Protein AF-0000000071570745 (afdb_homodimer)

Structure (mmCIF, N/CA/C/O backbone):
data_AF-0000000071570745-model_v1
#
loop_
_entity.id
_entity.type
_entity.pdbx_description
1 polymer 'Uncharacterized protein'
#
loop_
_atom_site.group_PDB
_atom_site.id
_atom_site.type_symbol
_atom_site.label_atom_id
_atom_site.label_alt_id
_atom_site.label_comp_id
_atom_site.label_asym_id
_atom_site.label_entity_id
_atom_site.label_seq_id
_atom_site.pdbx_PDB_ins_code
_atom_site.Cartn_x
_atom_site.Cartn_y
_atom_site.Cartn_z
_atom_site.occupancy
_atom_site.B_iso_or_equiv
_atom_site.auth_seq_id
_atom_site.auth_comp_id
_atom_site.auth_asym_id
_atom_site.auth_atom_id
_atom_site.pdbx_PDB_model_num
ATOM 1 N N . MET A 1 1 ? -10.992 21.188 44.688 1 89.12 1 MET A N 1
ATOM 2 C CA . MET A 1 1 ? -11.586 20.797 43.438 1 89.12 1 MET A CA 1
ATOM 3 C C . MET A 1 1 ? -12.43 21.922 42.844 1 89.12 1 MET A C 1
ATOM 5 O O . MET A 1 1 ? -13.172 22.594 43.562 1 89.12 1 MET A O 1
ATOM 9 N N . MET A 1 2 ? -12.125 22.234 41.656 1 90.56 2 MET A N 1
ATOM 10 C CA . MET A 1 2 ? -12.953 23.203 40.938 1 90.56 2 MET A CA 1
ATOM 11 C C . MET A 1 2 ? -13.977 22.5 40.062 1 90.56 2 MET A C 1
ATOM 13 O O . MET A 1 2 ? -13.625 21.594 39.312 1 90.56 2 MET A O 1
ATOM 17 N N . TYR A 1 3 ? -15.219 22.922 40.156 1 92.62 3 TYR A N 1
ATOM 18 C CA . TYR A 1 3 ? -16.312 22.266 39.438 1 92.62 3 TYR A CA 1
ATOM 19 C C . TYR A 1 3 ? -16.734 23.109 38.219 1 92.62 3 TYR A C 1
ATOM 21 O O . TYR A 1 3 ? -17.391 22.594 37.312 1 92.62 3 TYR A O 1
ATOM 29 N N . ASP A 1 4 ? -16.531 24.344 38.25 1 88.38 4 ASP A N 1
ATOM 30 C CA . ASP A 1 4 ? -16.812 25.203 37.125 1 88.38 4 ASP A CA 1
ATOM 31 C C . ASP A 1 4 ? -16.188 26.578 37.281 1 88.38 4 ASP A C 1
ATOM 33 O O . ASP A 1 4 ? -15.797 26.953 38.406 1 88.38 4 ASP A O 1
ATOM 37 N N . GLU A 1 5 ? -15.992 27.203 36.156 1 85.81 5 GLU A N 1
ATOM 38 C CA . GLU A 1 5 ? -15.602 28.609 36.125 1 85.81 5 GLU A CA 1
ATOM 39 C C . GLU A 1 5 ? -16.75 29.5 35.656 1 85.81 5 GLU A C 1
ATOM 41 O O . GLU A 1 5 ? -17.328 29.25 34.594 1 85.81 5 GLU A O 1
ATOM 46 N N . ARG A 1 6 ? -17.359 30.266 36.375 1 88.12 6 ARG A N 1
ATOM 47 C CA . ARG A 1 6 ? -18.531 31.078 36.062 1 88.12 6 ARG A CA 1
ATOM 48 C C . ARG A 1 6 ? -18.125 32.344 35.281 1 88.12 6 ARG A C 1
ATOM 50 O O . ARG A 1 6 ? -18.516 33.438 35.656 1 88.12 6 ARG A O 1
ATOM 57 N N . THR A 1 7 ? -17.188 32.156 34.219 1 91.81 7 THR A N 1
ATOM 58 C CA . THR A 1 7 ? -16.797 33.25 33.344 1 91.81 7 THR A CA 1
ATOM 59 C C . THR A 1 7 ? -17.844 33.5 32.25 1 91.81 7 THR A C 1
ATOM 61 O O . THR A 1 7 ? -18.328 32.531 31.641 1 91.81 7 THR A O 1
ATOM 64 N N . GLN A 1 8 ? -18.234 34.781 32.062 1 94.69 8 GLN A N 1
ATOM 65 C CA . GLN A 1 8 ? -19.219 35.125 31.031 1 94.69 8 GLN A CA 1
ATOM 66 C C . GLN A 1 8 ? -18.734 36.281 30.172 1 94.69 8 GLN A C 1
ATOM 68 O O . GLN A 1 8 ? -18.016 37.156 30.641 1 94.69 8 GLN A O 1
ATOM 73 N N . PHE A 1 9 ? -19.078 36.25 28.875 1 95.75 9 PHE A N 1
ATOM 74 C CA . PHE A 1 9 ? -18.828 37.344 27.922 1 95.75 9 PHE A CA 1
ATOM 75 C C . PHE A 1 9 ? -20.141 37.875 27.344 1 95.75 9 PHE A C 1
ATOM 77 O O . PHE A 1 9 ? -20.891 37.125 26.719 1 95.75 9 PHE A O 1
ATOM 84 N N . ASN A 1 10 ? -20.375 39.062 27.531 1 93.5 10 ASN A N 1
ATOM 85 C CA . ASN A 1 10 ? -21.594 39.688 27.031 1 93.5 10 ASN A CA 1
ATOM 86 C C . ASN A 1 10 ? -21.281 40.688 25.906 1 93.5 10 ASN A C 1
ATOM 88 O O . ASN A 1 10 ? -20.891 41.812 26.172 1 93.5 10 ASN A O 1
ATOM 92 N N . LEU A 1 11 ? -21.531 40.312 24.734 1 93.12 11 LEU A N 1
ATOM 93 C CA . LEU A 1 11 ? -21.281 41.156 23.562 1 93.12 11 LEU A CA 1
ATOM 94 C C . LEU A 1 11 ? -22.438 42.125 23.328 1 93.12 11 LEU A C 1
ATOM 96 O O . LEU A 1 11 ? -23.609 41.781 23.531 1 93.12 11 LEU A O 1
ATOM 100 N N . GLN A 1 12 ? -22.109 43.219 22.938 1 91.81 12 GLN A N 1
ATOM 101 C CA . GLN A 1 12 ? -23.141 44.219 22.625 1 91.81 12 GLN A CA 1
ATOM 102 C C . GLN A 1 12 ? -23.531 44.125 21.141 1 91.81 12 GLN A C 1
ATOM 104 O O . GLN A 1 12 ? -22.656 43.969 20.281 1 91.81 12 GLN A O 1
ATOM 109 N N . GLY A 1 13 ? -24.781 44.25 20.922 1 94.06 13 GLY A N 1
ATOM 110 C CA . GLY A 1 13 ? -25.25 44.25 19.547 1 94.06 13 GLY A CA 1
ATOM 111 C C . GLY A 1 13 ? -25.312 42.875 18.953 1 94.06 13 GLY A C 1
ATOM 112 O O . GLY A 1 13 ? -25.609 41.875 19.641 1 94.06 13 GLY A O 1
ATOM 113 N N . ASN A 1 14 ? -25.328 42.844 17.578 1 97.12 14 ASN A N 1
ATOM 114 C CA . ASN A 1 14 ? -25.438 41.594 16.844 1 97.12 14 ASN A CA 1
ATOM 115 C C . ASN A 1 14 ? -24.312 41.469 15.812 1 97.12 14 ASN A C 1
ATOM 117 O O . ASN A 1 14 ? -24.578 41.375 14.609 1 97.12 14 ASN A O 1
ATOM 121 N N . PRO A 1 15 ? -23.078 41.375 16.328 1 97.81 15 PRO A N 1
ATOM 122 C CA . PRO A 1 15 ? -21.953 41.281 15.414 1 97.81 15 PRO A CA 1
ATOM 123 C C . PRO A 1 15 ? -21.953 40 14.586 1 97.81 15 PRO A C 1
ATOM 125 O O . PRO A 1 15 ? -22.688 39.062 14.898 1 97.81 15 PRO A O 1
ATOM 128 N N . MET A 1 16 ? -21.203 40.062 13.469 1 98.12 16 MET A N 1
ATOM 129 C CA . MET A 1 16 ? -20.891 38.812 12.766 1 98.12 16 MET A CA 1
ATOM 130 C C . MET A 1 16 ? -19.984 37.938 13.609 1 98.12 16 MET A C 1
ATOM 132 O O . MET A 1 16 ? -19.047 38.438 14.25 1 98.12 16 MET A O 1
ATOM 136 N N . ALA A 1 17 ? -20.312 36.625 13.648 1 98.44 17 ALA A N 1
ATOM 137 C CA . ALA A 1 17 ? -19.531 35.656 14.414 1 98.44 17 ALA A CA 1
ATOM 138 C C . ALA A 1 17 ? -18.891 34.625 13.484 1 98.44 17 ALA A C 1
ATOM 140 O O . ALA A 1 17 ? -19.516 34.156 12.531 1 98.44 17 ALA A O 1
ATOM 141 N N . LEU A 1 18 ? -17.656 34.375 13.609 1 98.75 18 LEU A N 1
ATOM 142 C CA . LEU A 1 18 ? -16.922 33.281 12.984 1 98.75 18 LEU A CA 1
ATOM 143 C C . LEU A 1 18 ? -16.422 32.281 14.039 1 98.75 18 LEU A C 1
ATOM 145 O O . LEU A 1 18 ? -15.531 32.625 14.836 1 98.75 18 LEU A O 1
ATOM 149 N N . LEU A 1 19 ? -17.047 31.078 14.07 1 98.56 19 LEU A N 1
ATOM 150 C CA . LEU A 1 19 ? -16.781 30.156 15.164 1 98.56 19 LEU A CA 1
ATOM 151 C C . LEU A 1 19 ? -16.984 28.719 14.703 1 98.56 19 LEU A C 1
ATOM 153 O O . LEU A 1 19 ? -17.531 28.469 13.625 1 98.56 19 LEU A O 1
ATOM 157 N N . MET A 1 20 ? -16.484 27.781 15.492 1 98.44 20 MET A N 1
ATOM 158 C CA . MET A 1 20 ? -16.562 26.344 15.211 1 98.44 20 MET A CA 1
ATOM 159 C C . MET A 1 20 ? -17.234 25.594 16.359 1 98.44 20 MET A C 1
ATOM 161 O O . MET A 1 20 ? -16.906 25.812 17.516 1 98.44 20 MET A O 1
ATOM 165 N N . TYR A 1 21 ? -18.219 24.734 15.977 1 98 21 TYR A N 1
ATOM 166 C CA . TYR A 1 21 ? -18.875 23.906 16.969 1 98 21 TYR A CA 1
ATOM 167 C C . TYR A 1 21 ? -18.141 22.562 17.125 1 98 21 TYR A C 1
ATOM 169 O O . TYR A 1 21 ? -17.547 22.062 16.156 1 98 21 TYR A O 1
ATOM 177 N N . LEU A 1 22 ? -18.109 22.062 18.281 1 97.25 22 LEU A N 1
ATOM 178 C CA . LEU A 1 22 ? -17.547 20.75 18.547 1 97.25 22 LEU A CA 1
ATOM 179 C C . LEU A 1 22 ? -18.594 19.828 19.172 1 97.25 22 LEU A C 1
ATOM 181 O O . LEU A 1 22 ? -19.484 20.297 19.875 1 97.25 22 LEU A O 1
ATOM 185 N N . PRO A 1 23 ? -18.469 18.562 18.984 1 94.88 23 PRO A N 1
ATOM 186 C CA . PRO A 1 23 ? -19.5 17.625 19.406 1 94.88 23 PRO A CA 1
ATOM 187 C C . PRO A 1 23 ? -19.453 17.328 20.906 1 94.88 23 PRO A C 1
ATOM 189 O O . PRO A 1 23 ? -20.438 16.859 21.484 1 94.88 23 PRO A O 1
ATOM 192 N N . GLY A 1 24 ? -18.359 17.484 21.547 1 96.19 24 GLY A N 1
ATOM 193 C CA . GLY A 1 24 ? -18.156 17.172 22.938 1 96.19 24 GLY A CA 1
ATOM 194 C C . GLY A 1 24 ? -16.766 17.562 23.438 1 96.19 24 GLY A C 1
ATOM 195 O O . GLY A 1 24 ? -16.016 18.219 22.719 1 96.19 24 GLY A O 1
ATOM 196 N N . TYR A 1 25 ? -16.562 17.125 24.672 1 96.75 25 TYR A N 1
ATOM 197 C CA . TYR A 1 25 ? -15.312 17.547 25.312 1 96.75 25 TYR A CA 1
ATOM 198 C C . TYR A 1 25 ? -14.141 16.688 24.844 1 96.75 25 TYR A C 1
ATOM 200 O O . TYR A 1 25 ? -12.984 17.062 25 1 96.75 25 TYR A O 1
ATOM 208 N N . VAL A 1 26 ? -14.422 15.438 24.438 1 96.25 26 VAL A N 1
ATOM 209 C CA . VAL A 1 26 ? -13.438 14.602 23.766 1 96.25 26 VAL A CA 1
ATOM 210 C C . VAL A 1 26 ? -13.609 14.719 22.25 1 96.25 26 VAL A C 1
ATOM 212 O O . VAL A 1 26 ? -14.594 14.227 21.703 1 96.25 26 VAL A O 1
ATOM 215 N N . ASN A 1 27 ? -12.711 15.344 21.594 1 96.25 27 ASN A N 1
ATOM 216 C CA . ASN A 1 27 ? -12.812 15.633 20.172 1 96.25 27 ASN A CA 1
ATOM 217 C C . ASN A 1 27 ? -11.438 15.922 19.562 1 96.25 27 ASN A C 1
ATOM 219 O O . ASN A 1 27 ? -10.469 16.156 20.281 1 96.25 27 ASN A O 1
ATOM 223 N N . THR A 1 28 ? -11.32 16.016 18.297 1 95.44 28 THR A N 1
ATOM 224 C CA . THR A 1 28 ? -10.07 16.234 17.578 1 95.44 28 THR A CA 1
ATOM 225 C C . THR A 1 28 ? -9.781 17.734 17.453 1 95.44 28 THR A C 1
ATOM 227 O O . THR A 1 28 ? -8.703 18.125 16.984 1 95.44 28 THR A O 1
ATOM 230 N N . HIS A 1 29 ? -10.734 18.625 17.891 1 97.19 29 HIS A N 1
ATOM 231 C CA . HIS A 1 29 ? -10.656 20.078 17.734 1 97.19 29 HIS A CA 1
ATOM 232 C C . HIS A 1 29 ? -10.656 20.469 16.266 1 97.19 29 HIS A C 1
ATOM 234 O O . HIS A 1 29 ? -10.016 21.453 15.883 1 97.19 29 HIS A O 1
ATOM 240 N N . GLU A 1 30 ? -11.25 19.672 15.438 1 97 30 GLU A N 1
ATOM 241 C CA . GLU A 1 30 ? -11.398 19.891 14 1 97 30 GLU A CA 1
ATOM 242 C C . GLU A 1 30 ? -12.867 20.047 13.609 1 97 30 GLU A C 1
ATOM 244 O O . GLU A 1 30 ? -13.727 19.312 14.102 1 97 30 GLU A O 1
ATOM 249 N N . GLY A 1 31 ? -13.117 21.031 12.82 1 96.69 31 GLY A N 1
ATOM 250 C CA . GLY A 1 31 ? -14.477 21.234 12.336 1 96.69 31 GLY A CA 1
ATOM 251 C C . GLY A 1 31 ? -14.586 22.344 11.32 1 96.69 31 GLY A C 1
ATOM 252 O O . GLY A 1 31 ? -13.602 23.031 11.031 1 96.69 31 GLY A O 1
ATOM 253 N N . VAL A 1 32 ? -15.75 22.469 10.781 1 96.94 32 VAL A N 1
ATOM 254 C CA . VAL A 1 32 ? -16.031 23.547 9.844 1 96.94 32 VAL A CA 1
ATOM 255 C C . VAL A 1 32 ? -16.453 24.797 10.609 1 96.94 32 VAL A C 1
ATOM 257 O O . VAL A 1 32 ? -16.969 24.719 11.727 1 96.94 32 VAL A O 1
ATOM 260 N N . TYR A 1 33 ? -16.219 25.922 10.023 1 97.94 33 TYR A N 1
ATOM 261 C CA . TYR A 1 33 ? -16.531 27.188 10.68 1 97.94 33 TYR A CA 1
ATOM 262 C C . TYR A 1 33 ? -17.891 27.719 10.219 1 97.94 33 TYR A C 1
ATOM 264 O O . TYR A 1 33 ? -18.281 27.516 9.062 1 97.94 33 TYR A O 1
ATOM 272 N N . SER A 1 34 ? -18.562 28.312 11.148 1 97.81 34 SER A N 1
ATOM 273 C CA . SER A 1 34 ? -19.797 29.047 10.883 1 97.81 34 SER A CA 1
ATOM 274 C C . SER A 1 34 ? -19.578 30.547 10.906 1 97.81 34 SER A C 1
ATOM 276 O O . SER A 1 34 ? -18.906 31.078 11.805 1 97.81 34 SER A O 1
ATOM 278 N N . HIS A 1 35 ? -20.031 31.188 9.898 1 98.19 35 HIS A N 1
ATOM 279 C CA . HIS A 1 35 ? -20 32.656 9.797 1 98.19 35 HIS A CA 1
ATOM 280 C C . HIS A 1 35 ? -21.422 33.219 9.742 1 98.19 35 HIS A C 1
ATOM 282 O O . HIS A 1 35 ? -22.016 33.312 8.672 1 98.19 35 HIS A O 1
ATOM 288 N N . VAL A 1 36 ? -21.906 33.656 10.898 1 98.06 36 VAL A N 1
ATOM 289 C CA . VAL A 1 36 ? -23.312 34.062 11.039 1 98.06 36 VAL A CA 1
ATOM 290 C C . VAL A 1 36 ? -23.406 35.25 11.992 1 98.06 36 VAL A C 1
ATOM 292 O O . VAL A 1 36 ? -22.453 35.562 12.703 1 98.06 36 VAL A O 1
ATOM 295 N N . ARG A 1 37 ? -24.578 35.906 11.953 1 98.06 37 ARG A N 1
ATOM 296 C CA . ARG A 1 37 ? -24.844 36.906 12.977 1 98.06 37 ARG A CA 1
ATOM 297 C C . ARG A 1 37 ? -24.953 36.281 14.359 1 98.06 37 ARG A C 1
ATOM 299 O O . ARG A 1 37 ? -25.438 35.156 14.492 1 98.06 37 ARG A O 1
ATOM 306 N N . TYR A 1 38 ? -24.594 37.031 15.328 1 97.5 38 TYR A N 1
ATOM 307 C CA . TYR A 1 38 ? -24.5 36.531 16.688 1 97.5 38 TYR A CA 1
ATOM 308 C C . TYR A 1 38 ? -25.828 35.938 17.141 1 97.5 38 TYR A C 1
ATOM 310 O O . TYR A 1 38 ? -25.859 34.938 17.859 1 97.5 38 TYR A O 1
ATOM 318 N N . ASP A 1 39 ? -26.859 36.531 16.766 1 96.31 39 ASP A N 1
ATOM 319 C CA . ASP A 1 39 ? -28.172 36.062 17.203 1 96.31 39 ASP A CA 1
ATOM 320 C C . ASP A 1 39 ? -28.469 34.656 16.641 1 96.31 39 ASP A C 1
ATOM 322 O O . ASP A 1 39 ? -29.297 33.938 17.188 1 96.31 39 ASP A O 1
ATOM 326 N N . LYS A 1 40 ? -27.781 34.281 15.508 1 97.12 40 LYS A N 1
ATOM 327 C CA . LYS A 1 40 ? -28.016 33 14.844 1 97.12 40 LYS A CA 1
ATOM 328 C C . LYS A 1 40 ? -27.062 31.922 15.367 1 97.12 40 LYS A C 1
ATOM 330 O O . LYS A 1 40 ? -27.172 30.75 15 1 97.12 40 LYS A O 1
ATOM 335 N N . VAL A 1 41 ? -26.156 32.281 16.219 1 97.88 41 VAL A N 1
ATOM 336 C CA . VAL A 1 41 ? -25.281 31.297 16.844 1 97.88 41 VAL A CA 1
ATOM 337 C C . VAL A 1 41 ? -26.109 30.312 17.656 1 97.88 41 VAL A C 1
ATOM 339 O O . VAL A 1 41 ? -26.984 30.719 18.422 1 97.88 41 VAL A O 1
ATOM 342 N N . ALA A 1 42 ? -25.844 29.047 17.422 1 96.81 42 ALA A N 1
ATOM 343 C CA . ALA A 1 42 ? -26.609 28 18.094 1 96.81 42 ALA A CA 1
ATOM 344 C C . ALA A 1 42 ? -26.359 28.016 19.594 1 96.81 42 ALA A C 1
ATOM 346 O O . ALA A 1 42 ? -25.234 28.25 20.031 1 96.81 42 ALA A O 1
ATOM 347 N N . ARG A 1 43 ? -27.453 27.766 20.406 1 96.62 43 ARG A N 1
ATOM 348 C CA . ARG A 1 43 ? -27.344 27.672 21.844 1 96.62 43 ARG A CA 1
ATOM 349 C C . ARG A 1 43 ? -27.016 26.25 22.281 1 96.62 43 ARG A C 1
ATOM 351 O O . ARG A 1 43 ? -27.266 25.297 21.547 1 96.62 43 ARG A O 1
ATOM 358 N N . LYS A 1 44 ? -26.359 26.141 23.406 1 95.81 44 LYS A N 1
ATOM 359 C CA . LYS A 1 44 ? -26.109 24.875 24.094 1 95.81 44 LYS A CA 1
ATOM 360 C C . LYS A 1 44 ? -25.219 23.953 23.266 1 95.81 44 LYS A C 1
ATOM 362 O O . LYS A 1 44 ? -25.422 22.734 23.25 1 95.81 44 LYS A O 1
ATOM 367 N N . ARG A 1 45 ? -24.344 24.516 22.422 1 97.44 45 ARG A N 1
ATOM 368 C CA . ARG A 1 45 ? -23.297 23.797 21.719 1 97.44 45 ARG A CA 1
ATOM 369 C C . ARG A 1 45 ? -21.922 24.297 22.125 1 97.44 45 ARG A C 1
ATOM 371 O O . ARG A 1 45 ? -21.719 25.5 22.297 1 97.44 45 ARG A O 1
ATOM 378 N N . LEU A 1 46 ? -20.969 23.359 22.25 1 98 46 LEU A N 1
ATOM 379 C CA . LEU A 1 46 ? -19.594 23.766 22.562 1 98 46 LEU A CA 1
ATOM 380 C C . LEU A 1 46 ? -18.969 24.5 21.375 1 98 46 LEU A C 1
ATOM 382 O O . LEU A 1 46 ? -19.078 24.031 20.234 1 98 46 LEU A O 1
ATOM 386 N N . ILE A 1 47 ? -18.453 25.609 21.688 1 98.56 47 ILE A N 1
ATOM 387 C CA . ILE A 1 47 ? -17.781 26.422 20.688 1 98.56 47 ILE A CA 1
ATOM 388 C C . ILE A 1 47 ? -16.281 26.469 20.984 1 98.56 47 ILE A C 1
ATOM 390 O O . ILE A 1 47 ? -15.875 26.812 22.094 1 98.56 47 ILE A O 1
ATOM 394 N N . GLU A 1 48 ? -15.492 26.078 20.016 1 98.12 48 GLU A N 1
ATOM 395 C CA . GLU A 1 48 ? -14.039 26.141 20.125 1 98.12 48 GLU A CA 1
ATOM 396 C C . GLU A 1 48 ? -13.562 27.594 20.172 1 98.12 48 GLU A C 1
ATOM 398 O O . GLU A 1 48 ? -14.242 28.5 19.688 1 98.12 48 GLU A O 1
ATOM 403 N N . MET A 1 49 ? -12.461 27.828 20.891 1 97.75 49 MET A N 1
ATOM 404 C CA . MET A 1 49 ? -11.773 29.109 20.859 1 97.75 49 MET A CA 1
ATOM 405 C C . MET A 1 49 ? -10.492 29.031 20.031 1 97.75 49 MET A C 1
ATOM 407 O O . MET A 1 49 ? -9.875 27.969 19.938 1 97.75 49 MET A O 1
ATOM 411 N N . PRO A 1 50 ? -10.133 30.125 19.375 1 98.25 50 PRO A N 1
ATOM 412 C CA . PRO A 1 50 ? -10.711 31.469 19.422 1 98.25 50 PRO A CA 1
ATOM 413 C C . PRO A 1 50 ? -12.016 31.578 18.641 1 98.25 50 PRO A C 1
ATOM 415 O O . PRO A 1 50 ? -12.172 30.969 17.594 1 98.25 50 PRO A O 1
ATOM 418 N N . ALA A 1 51 ? -12.898 32.281 19.172 1 98.75 51 ALA A N 1
ATOM 419 C CA . ALA A 1 51 ? -14.07 32.781 18.453 1 98.75 51 ALA A CA 1
ATOM 420 C C . ALA A 1 51 ? -13.945 34.25 18.125 1 98.75 51 ALA A C 1
ATOM 422 O O . ALA A 1 51 ? -13.5 35.031 18.953 1 98.75 51 ALA A O 1
ATOM 423 N N . THR A 1 52 ? -14.312 34.594 16.922 1 98.81 52 THR A N 1
ATOM 424 C CA . THR A 1 52 ? -14.086 35.969 16.453 1 98.81 52 THR A CA 1
ATOM 425 C C . THR A 1 52 ? -15.414 36.656 16.125 1 98.81 52 THR A C 1
ATOM 427 O O . THR A 1 52 ? -16.312 36.031 15.555 1 98.81 52 THR A O 1
ATOM 430 N N . PHE A 1 53 ? -15.516 37.906 16.484 1 98.62 53 PHE A N 1
ATOM 431 C CA . PHE A 1 53 ? -16.703 38.719 16.281 1 98.62 53 PHE A CA 1
ATOM 432 C C . PHE A 1 53 ? -16.359 40.031 15.617 1 98.62 53 PHE A C 1
ATOM 434 O O . PHE A 1 53 ? -15.391 40.688 16 1 98.62 53 PHE A O 1
ATOM 441 N N . GLU A 1 54 ? -17.062 40.312 14.633 1 98.12 54 GLU A N 1
ATOM 442 C CA . GLU A 1 54 ? -16.891 41.594 13.953 1 98.12 54 GLU A CA 1
ATOM 443 C C . GLU A 1 54 ? -18.141 42.469 14.086 1 98.12 54 GLU A C 1
ATOM 445 O O . GLU A 1 54 ? -19.219 42.094 13.617 1 98.12 54 GLU A O 1
ATOM 450 N N . PHE A 1 55 ? -18 43.625 14.633 1 97.25 55 PHE A N 1
ATOM 451 C CA . PHE A 1 55 ? -19.109 44.531 14.875 1 97.25 55 PHE A CA 1
ATOM 452 C C . PHE A 1 55 ? -19.344 45.438 13.664 1 97.25 55 PHE A C 1
ATOM 454 O O . PHE A 1 55 ? -18.469 45.562 12.805 1 97.25 55 PHE A O 1
ATOM 461 N N . ASP A 1 56 ? -20.516 46.031 13.609 1 95 56 ASP A N 1
ATOM 462 C CA . ASP A 1 56 ? -20.938 46.812 12.461 1 95 56 ASP A CA 1
ATOM 463 C C . ASP A 1 56 ? -20.047 48.062 12.273 1 95 56 ASP A C 1
ATOM 465 O O . ASP A 1 56 ? -19.906 48.562 11.156 1 95 56 ASP A O 1
ATOM 469 N N . ASN A 1 57 ? -19.484 48.5 13.297 1 94.94 57 ASN A N 1
ATOM 470 C CA . ASN A 1 57 ? -18.641 49.688 13.219 1 94.94 57 ASN A CA 1
ATOM 471 C C . ASN A 1 57 ? -17.203 49.312 12.812 1 94.94 57 ASN A C 1
ATOM 473 O O . ASN A 1 57 ? -16.312 50.188 12.828 1 94.94 57 ASN A O 1
ATOM 477 N N . GLY A 1 58 ? -16.875 48.094 12.602 1 93.69 58 GLY A N 1
ATOM 478 C CA . GLY A 1 58 ? -15.578 47.688 12.102 1 93.69 58 GLY A CA 1
ATOM 479 C C . GLY A 1 58 ? -14.688 47.094 13.172 1 93.69 58 GLY A C 1
ATOM 480 O O . GLY A 1 58 ? -13.68 46.469 12.867 1 93.69 58 GLY A O 1
ATOM 481 N N . VAL A 1 59 ? -15.109 47.219 14.406 1 97.25 59 VAL A N 1
ATOM 482 C CA . VAL A 1 59 ? -14.344 46.656 15.523 1 97.25 59 VAL A CA 1
ATOM 483 C C . VAL A 1 59 ? -14.43 45.125 15.492 1 97.25 59 VAL A C 1
ATOM 485 O O . VAL A 1 59 ? -15.492 44.562 15.234 1 97.25 59 VAL A O 1
ATOM 488 N N . ALA A 1 60 ? -13.25 44.562 15.633 1 98.12 60 ALA A N 1
ATOM 489 C CA . ALA A 1 60 ? -13.164 43.094 15.703 1 98.12 60 ALA A CA 1
ATOM 490 C C . ALA A 1 60 ? -12.719 42.625 17.094 1 98.12 60 ALA A C 1
ATOM 492 O O . ALA A 1 60 ? -11.867 43.281 17.703 1 98.12 60 ALA A O 1
ATOM 493 N N . VAL A 1 61 ? -13.32 41.562 17.562 1 98.38 61 VAL A N 1
ATOM 494 C CA . VAL A 1 61 ? -13.031 41.031 18.875 1 98.38 61 VAL A CA 1
ATOM 495 C C . VAL A 1 61 ? -12.797 39.5 18.766 1 98.38 61 VAL A C 1
ATOM 497 O O . VAL A 1 61 ? -13.531 38.812 18.062 1 98.38 61 VAL A O 1
ATOM 500 N N . ALA A 1 62 ? -11.758 39.062 19.359 1 98.56 62 ALA A N 1
ATOM 501 C CA . ALA A 1 62 ? -11.516 37.625 19.484 1 98.56 62 ALA A CA 1
ATOM 502 C C . ALA A 1 62 ? -11.438 37.188 20.953 1 98.56 62 ALA A C 1
ATOM 504 O O . ALA A 1 62 ? -10.859 37.906 21.781 1 98.56 62 ALA A O 1
ATOM 505 N N . ILE A 1 63 ? -12.078 36.094 21.266 1 98.56 63 ILE A N 1
ATOM 506 C CA . ILE A 1 63 ? -12.062 35.531 22.625 1 98.56 63 ILE A CA 1
ATOM 507 C C . ILE A 1 63 ? -11.297 34.219 22.641 1 98.56 63 ILE A C 1
ATOM 509 O O . ILE A 1 63 ? -11.586 33.312 21.859 1 98.56 63 ILE A O 1
ATOM 513 N N . THR A 1 64 ? -10.305 34.156 23.484 1 98.31 64 THR A N 1
ATOM 514 C CA . THR A 1 64 ? -9.531 32.906 23.672 1 98.31 64 THR A CA 1
ATOM 515 C C . THR A 1 64 ? -8.906 32.875 25.062 1 98.31 64 THR A C 1
ATOM 517 O O . THR A 1 64 ? -9.445 33.469 26 1 98.31 64 THR A O 1
ATOM 520 N N . GLU A 1 65 ? -7.973 32 25.281 1 98.19 65 GLU A N 1
ATOM 521 C CA . GLU A 1 65 ? -7.289 31.875 26.562 1 98.19 65 GLU A CA 1
ATOM 522 C C . GL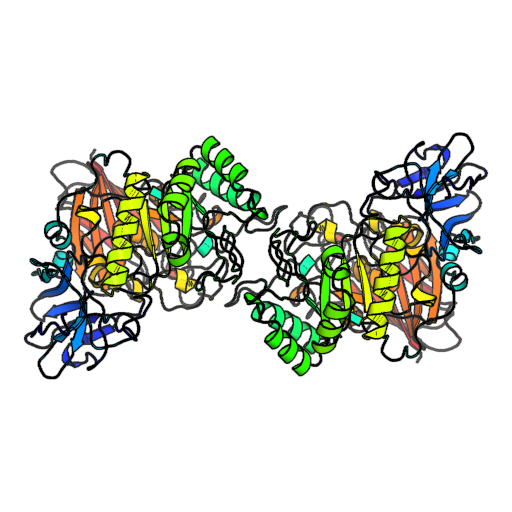U A 1 65 ? -5.789 31.688 26.359 1 98.19 65 GLU A C 1
ATOM 524 O O . GLU A 1 65 ? -5.34 31.328 25.266 1 98.19 65 GLU A O 1
ATOM 529 N N . ALA A 1 66 ? -5.023 31.969 27.375 1 98.44 66 ALA A N 1
ATOM 530 C CA . ALA A 1 66 ? -3.566 31.875 27.328 1 98.44 66 ALA A CA 1
ATOM 531 C C . ALA A 1 66 ? -3.023 31.234 28.594 1 98.44 66 ALA A C 1
ATOM 533 O O . ALA A 1 66 ? -3.666 31.281 29.641 1 98.44 66 ALA A O 1
ATOM 534 N N . ALA A 1 67 ? -1.896 30.578 28.469 1 98.06 67 ALA A N 1
ATOM 535 C CA . ALA A 1 67 ? -1.14 30.016 29.578 1 98.06 67 ALA A CA 1
ATOM 536 C C . ALA A 1 67 ? -1.961 28.969 30.328 1 98.06 67 ALA A C 1
ATOM 538 O O . ALA A 1 67 ? -2.102 29.031 31.547 1 98.06 67 ALA A O 1
ATOM 539 N N . ILE A 1 68 ? -2.535 28.078 29.547 1 97.81 68 ILE A N 1
ATOM 540 C CA . ILE A 1 68 ? -3.23 26.953 30.172 1 97.81 68 ILE A CA 1
ATOM 541 C C . ILE A 1 68 ? -2.213 25.953 30.719 1 97.81 68 ILE A C 1
ATOM 543 O O . ILE A 1 68 ? -1.661 25.141 29.969 1 97.81 68 ILE A O 1
ATOM 547 N N . ARG A 1 69 ? -2.002 25.938 31.938 1 96.38 69 ARG A N 1
ATOM 548 C CA . ARG A 1 69 ? -1.05 25.062 32.594 1 96.38 69 ARG A CA 1
ATOM 549 C C . ARG A 1 69 ? -1.687 24.391 33.812 1 96.38 69 ARG A C 1
ATOM 551 O O . ARG A 1 69 ? -2.215 25.062 34.719 1 96.38 69 ARG A O 1
ATOM 558 N N . ASP A 1 70 ? -1.6 23.094 33.812 1 96.38 70 ASP A N 1
ATOM 559 C CA . ASP A 1 70 ? -2.199 22.312 34.906 1 96.38 70 ASP A CA 1
ATOM 560 C C . ASP A 1 70 ? -3.611 22.797 35.219 1 96.38 70 ASP A C 1
ATOM 562 O O . ASP A 1 70 ? -3.936 23.078 36.375 1 96.38 70 ASP A O 1
ATOM 566 N N . TYR A 1 71 ? -4.344 23.016 34.219 1 96.88 71 TYR A N 1
ATOM 567 C CA . TYR A 1 71 ? -5.723 23.484 34.25 1 96.88 71 TYR A CA 1
ATOM 568 C C . TYR A 1 71 ? -6.52 22.953 33.094 1 96.88 71 TYR A C 1
ATOM 570 O O . TYR A 1 71 ? -5.941 22.438 32.125 1 96.88 71 TYR A O 1
ATOM 578 N N . ALA A 1 72 ? -7.805 22.969 33.188 1 97.69 72 ALA A N 1
ATOM 579 C CA . ALA A 1 72 ? -8.656 22.516 32.062 1 97.69 72 ALA A CA 1
ATOM 580 C C . ALA A 1 72 ? -8.828 23.609 31.031 1 97.69 72 ALA A C 1
ATOM 582 O O . ALA A 1 72 ? -8.961 24.781 31.375 1 97.69 72 ALA A O 1
ATOM 583 N N . GLY A 1 73 ? -8.75 23.266 29.75 1 97.56 73 GLY A N 1
ATOM 584 C CA . GLY A 1 73 ? -9.102 24.203 28.703 1 97.56 73 GLY A CA 1
ATOM 585 C C . GLY A 1 73 ? -10.562 24.609 28.719 1 97.56 73 GLY A C 1
ATOM 586 O O . GLY A 1 73 ? -11.398 23.891 29.281 1 97.56 73 GLY A O 1
ATOM 587 N N . MET A 1 74 ? -10.836 25.719 28.125 1 97.56 74 MET A N 1
ATOM 588 C CA . MET A 1 74 ? -12.188 26.281 28.141 1 97.56 74 MET A CA 1
ATOM 589 C C . MET A 1 74 ? -12.789 26.297 26.734 1 97.56 74 MET A C 1
ATOM 591 O O . MET A 1 74 ? -12.07 26.516 25.766 1 97.56 74 MET A O 1
ATOM 595 N N . TYR A 1 75 ? -14.055 26.031 26.672 1 97.75 75 TYR A N 1
ATOM 596 C CA . TYR A 1 75 ? -14.906 26.281 25.5 1 97.75 75 TYR A CA 1
ATOM 597 C C . TYR A 1 75 ? -15.875 27.422 25.781 1 97.75 75 TYR A C 1
ATOM 599 O O . TYR A 1 75 ? -15.992 27.891 26.906 1 97.75 75 TYR A O 1
ATOM 607 N N . LEU A 1 76 ? -16.484 27.891 24.734 1 98.06 76 LEU A N 1
ATOM 608 C CA . LEU A 1 76 ? -17.609 28.812 24.875 1 98.06 76 LEU A CA 1
ATOM 609 C C . LEU A 1 76 ? -18.922 28.109 24.594 1 98.06 76 LEU A C 1
ATOM 611 O O . LEU A 1 76 ? -18.953 27.078 23.906 1 98.06 76 LEU A O 1
ATOM 615 N N . MET A 1 77 ? -19.906 28.609 25.188 1 97.69 77 MET A N 1
ATOM 616 C CA . MET A 1 77 ? -21.266 28.156 24.906 1 97.69 77 MET A CA 1
ATOM 617 C C . MET A 1 77 ? -22.25 29.328 24.984 1 97.69 77 MET A C 1
ATOM 619 O O . MET A 1 77 ? -22.188 30.125 25.922 1 97.69 77 MET A O 1
ATOM 623 N N . LYS A 1 78 ? -23.031 29.469 23.969 1 97.44 78 LYS A N 1
ATOM 624 C CA . LYS A 1 78 ? -24.047 30.516 24.031 1 97.44 78 LYS A CA 1
ATOM 625 C C . LYS A 1 78 ? -25.25 30.078 24.875 1 97.44 78 LYS A C 1
ATOM 627 O O . LYS A 1 78 ? -25.812 29 24.641 1 97.44 78 LYS A O 1
ATOM 632 N N . GLU A 1 79 ? -25.562 30.922 25.828 1 94.25 79 GLU A N 1
ATOM 633 C CA . GLU A 1 79 ? -26.734 30.766 26.672 1 94.25 79 GLU A CA 1
ATOM 634 C C . GLU A 1 79 ? -27.547 32.062 26.75 1 94.25 79 GLU A C 1
ATOM 636 O O . GLU A 1 79 ? -27.234 33.031 26.062 1 94.25 79 GLU A O 1
ATOM 641 N N . LYS A 1 80 ? -28.781 32.125 27.469 1 86.25 80 LYS A N 1
ATOM 642 C CA . LYS A 1 80 ? -29.688 33.25 27.531 1 86.25 80 LYS A CA 1
ATOM 643 C C . LYS A 1 80 ? -28.938 34.531 27.938 1 86.25 80 LYS A C 1
ATOM 645 O O . LYS A 1 80 ? -29.234 35.625 27.438 1 86.25 80 LYS A O 1
ATOM 650 N N . GLY A 1 81 ? -27.938 34.5 28.625 1 81.62 81 GLY A N 1
ATOM 651 C CA . GLY A 1 81 ? -27.219 35.656 29.141 1 81.62 81 GLY A CA 1
ATOM 652 C C . GLY A 1 81 ? -25.922 35.938 28.391 1 81.62 81 GLY A C 1
ATOM 653 O O . GLY A 1 81 ? -25.141 36.781 28.812 1 81.62 81 GLY A O 1
ATOM 654 N N . GLY A 1 82 ? -25.797 35.344 27.25 1 93.44 82 GLY A N 1
ATOM 655 C CA . GLY A 1 82 ? -24.562 35.562 26.5 1 93.44 82 GLY A CA 1
ATOM 656 C C . GLY A 1 82 ? -23.688 34.312 26.391 1 93.44 82 GLY A C 1
ATOM 657 O O . GLY A 1 82 ? -24.203 33.219 26.406 1 93.44 82 GLY A O 1
ATOM 658 N N . LEU A 1 83 ? -22.375 34.625 26.125 1 97 83 LEU A N 1
ATOM 659 C CA . LEU A 1 83 ? -21.422 33.531 26.031 1 97 83 LEU A CA 1
ATOM 660 C C . LEU A 1 83 ? -20.891 33.156 27.422 1 97 83 LEU A C 1
ATOM 662 O O . LEU A 1 83 ? -20.531 34.031 28.203 1 97 83 LEU A O 1
ATOM 666 N N . VAL A 1 84 ? -20.922 31.859 27.734 1 96.94 84 VAL A N 1
ATOM 667 C CA . VAL A 1 84 ? -20.406 31.375 29 1 96.94 84 VAL A CA 1
ATOM 668 C C . VAL A 1 84 ? -19.219 30.438 28.75 1 96.94 84 VAL A C 1
ATOM 670 O O . VAL A 1 84 ? -19.188 29.719 27.75 1 96.94 84 VAL A O 1
ATOM 673 N N . GLY A 1 85 ? -18.266 30.5 29.656 1 96.38 85 GLY A N 1
ATOM 674 C CA . GLY A 1 85 ? -17.141 29.578 29.609 1 96.38 85 GLY A CA 1
ATOM 675 C C . GLY A 1 85 ? -17.469 28.203 30.156 1 96.38 85 GLY A C 1
ATOM 676 O O . GLY A 1 85 ? -18.141 28.078 31.172 1 96.38 85 GLY A O 1
ATOM 677 N N . LYS A 1 86 ? -17.094 27.188 29.422 1 96.69 86 LYS A N 1
ATOM 678 C CA . LYS A 1 86 ? -17.234 25.797 29.844 1 96.69 86 LYS A CA 1
ATOM 679 C C . LYS A 1 86 ? -15.883 25.094 29.906 1 96.69 86 LYS A C 1
ATOM 681 O O . LYS A 1 86 ? -15.234 24.906 28.875 1 96.69 86 LYS A O 1
ATOM 686 N N . LEU A 1 87 ? -15.461 24.688 31.109 1 97.5 87 LEU A N 1
ATOM 687 C CA . LEU A 1 87 ? -14.188 23.984 31.266 1 97.5 87 LEU A CA 1
ATOM 688 C C . LEU A 1 87 ? -14.328 22.516 30.906 1 97.5 87 LEU A C 1
ATOM 690 O O . LEU A 1 87 ? -15.352 21.891 31.203 1 97.5 87 LEU A O 1
ATOM 694 N N . SER A 1 88 ? -13.328 21.969 30.219 1 97.81 88 SER A N 1
ATOM 695 C CA . SER A 1 88 ? -13.312 20.531 29.953 1 97.81 88 SER A CA 1
ATOM 696 C C . SER A 1 88 ? -13.266 19.734 31.25 1 97.81 88 SER A C 1
ATOM 698 O O . SER A 1 88 ? -12.398 19.969 32.094 1 97.81 88 SER A O 1
ATOM 700 N N . PRO A 1 89 ? -14.102 18.734 31.375 1 97.75 89 PRO A N 1
ATOM 701 C CA . PRO A 1 89 ? -14.117 17.938 32.625 1 97.75 89 PRO A CA 1
ATOM 702 C C . PRO A 1 89 ? -13.039 16.859 32.625 1 97.75 89 PRO A C 1
ATOM 704 O O . PRO A 1 89 ? -12.539 16.469 31.562 1 97.75 89 PRO A O 1
ATOM 707 N N . LYS A 1 90 ? -12.719 16.5 33.844 1 96.88 90 LYS A N 1
ATOM 708 C CA . LYS A 1 90 ? -11.906 15.289 34 1 96.88 90 LYS A CA 1
ATOM 709 C C . LYS A 1 90 ? -12.508 14.125 33.219 1 96.88 90 LYS A C 1
ATOM 711 O O . LYS A 1 90 ? -13.734 13.953 33.188 1 96.88 90 LYS A O 1
ATOM 716 N N . LEU A 1 91 ? -11.656 13.383 32.562 1 95.38 91 LEU A N 1
ATOM 717 C CA . LEU A 1 91 ? -12.109 12.281 31.734 1 95.38 91 LEU A CA 1
ATOM 718 C C . LEU A 1 91 ? -12.961 11.305 32.531 1 95.38 91 LEU A C 1
ATOM 720 O O . LEU A 1 91 ? -12.609 10.953 33.656 1 95.38 91 LEU A O 1
ATOM 724 N N . GLY A 1 92 ? -14.039 10.844 32 1 93.44 92 GLY A N 1
ATOM 725 C CA . GLY A 1 92 ? -14.867 9.797 32.562 1 93.44 92 GLY A CA 1
ATOM 726 C C . GLY A 1 92 ? -15.977 10.336 33.469 1 93.44 92 GLY A C 1
ATOM 727 O O . GLY A 1 92 ? -16.828 9.57 33.938 1 93.44 92 GLY A O 1
ATOM 728 N N . GLN A 1 93 ? -15.93 11.609 33.75 1 92.81 93 GLN A N 1
ATOM 729 C CA . GLN A 1 93 ? -16.969 12.242 34.531 1 92.81 93 GLN A CA 1
ATOM 730 C C . GLN A 1 93 ? -17.188 13.695 34.125 1 92.81 93 GLN A C 1
ATOM 732 O O . GLN A 1 93 ? -16.391 14.25 33.375 1 92.81 93 GLN A O 1
ATOM 737 N N . GLU A 1 94 ? -18.266 14.312 34.625 1 92.94 94 GLU A N 1
ATOM 738 C CA . GLU A 1 94 ? -18.641 15.641 34.125 1 92.94 94 GLU A CA 1
ATOM 739 C C . GLU A 1 94 ? -18.5 16.688 35.219 1 92.94 94 GLU A C 1
ATOM 741 O O . GLU A 1 94 ? -18.516 17.891 34.969 1 92.94 94 GLU A O 1
ATOM 746 N N . LYS A 1 95 ? -18.266 16.391 36.406 1 94.69 95 LYS A N 1
ATOM 747 C CA . LYS A 1 95 ? -18.359 17.297 37.531 1 94.69 95 LYS A CA 1
ATOM 748 C C . LYS A 1 95 ? -17.016 17.984 37.812 1 94.69 95 LYS A C 1
ATOM 750 O O . LYS A 1 95 ? -16.953 19.219 37.844 1 94.69 95 LYS A O 1
ATOM 755 N N . ILE A 1 96 ? -15.992 17.219 38 1 96.56 96 ILE A N 1
ATOM 756 C CA . ILE A 1 96 ? -14.688 17.75 38.375 1 96.56 96 ILE A CA 1
ATOM 757 C C . ILE A 1 96 ? -13.992 18.312 37.156 1 96.56 96 ILE A C 1
ATOM 759 O O . ILE A 1 96 ? -13.844 17.625 36.125 1 96.56 96 ILE A O 1
ATOM 763 N N . LYS A 1 97 ? -13.586 19.547 37.219 1 97.44 97 LYS A N 1
ATOM 764 C CA . LYS A 1 97 ? -12.883 20.188 36.094 1 97.44 97 LYS A CA 1
ATOM 765 C C . LYS A 1 97 ? -11.391 20.328 36.406 1 97.44 97 LYS A C 1
ATOM 767 O O . LYS A 1 97 ? -10.555 20.047 35.531 1 97.44 97 LYS A O 1
ATOM 772 N N . VAL A 1 98 ? -11.023 20.812 37.562 1 96.94 98 VAL A N 1
ATOM 773 C CA . VAL A 1 98 ? -9.641 21 37.969 1 96.94 98 VAL A CA 1
ATOM 774 C C . VAL A 1 98 ? -9.445 20.453 39.375 1 96.94 98 VAL A C 1
ATOM 776 O O . VAL A 1 98 ? -10.289 20.672 40.25 1 96.94 98 VAL A O 1
ATOM 779 N N . GLU A 1 99 ? -8.422 19.719 39.531 1 95.81 99 GLU A N 1
ATOM 780 C CA . GLU A 1 99 ? -7.988 19.234 40.844 1 95.81 99 GLU A CA 1
ATOM 781 C C . GLU A 1 99 ? -6.66 19.859 41.25 1 95.81 99 GLU A C 1
ATOM 783 O O . GLU A 1 99 ? -5.742 19.969 40.438 1 95.81 99 GLU A O 1
ATOM 788 N N . THR A 1 100 ? -6.629 20.453 42.438 1 90.75 100 THR A N 1
ATOM 789 C CA . THR A 1 100 ? -5.375 21 42.906 1 90.75 100 THR A CA 1
ATOM 790 C C . THR A 1 100 ? -5.168 20.672 44.375 1 90.75 100 THR A C 1
ATOM 792 O O . THR A 1 100 ? -6.125 20.641 45.156 1 90.75 100 THR A O 1
ATOM 795 N N . ASP A 1 101 ? -3.912 20.297 44.781 1 85.81 101 ASP A N 1
ATOM 796 C CA . ASP A 1 101 ? -3.562 20.031 46.156 1 85.81 101 ASP A CA 1
ATOM 797 C C . ASP A 1 101 ? -2.652 21.109 46.719 1 85.81 101 ASP A C 1
ATOM 799 O O . ASP A 1 101 ? -2.158 21 47.844 1 85.81 101 ASP A O 1
ATOM 803 N N . SER A 1 102 ? -2.412 22 45.938 1 84 102 SER A N 1
ATOM 804 C CA . SER A 1 102 ? -1.472 23.031 46.344 1 84 102 SER A CA 1
ATOM 805 C C . SER A 1 102 ? -1.95 24.422 45.938 1 84 102 SER A C 1
ATOM 807 O O . SER A 1 102 ? -2.547 24.578 44.875 1 84 102 SER A O 1
ATOM 809 N N . PHE A 1 103 ? -1.76 25.312 46.844 1 86.38 103 PHE A N 1
ATOM 810 C CA . PHE A 1 103 ? -2.033 26.719 46.594 1 86.38 103 PHE A CA 1
ATOM 811 C C . PHE A 1 103 ? -0.771 27.547 46.75 1 86.38 103 PHE A C 1
ATOM 813 O O . PHE A 1 103 ? 0.08 27.234 47.594 1 86.38 103 PHE A O 1
ATOM 820 N N . PRO A 1 104 ? -0.448 28.578 45.969 1 86.62 104 PRO A N 1
ATOM 821 C CA . PRO A 1 104 ? -1.399 29.109 45 1 86.62 104 PRO A CA 1
ATOM 822 C C . PRO A 1 104 ? -1.451 28.281 43.688 1 86.62 104 PRO A C 1
ATOM 824 O O . PRO A 1 104 ? -0.431 27.734 43.281 1 86.62 104 PRO A O 1
ATOM 827 N N . HIS A 1 105 ? -2.699 28.109 43.219 1 88.75 105 HIS A N 1
ATOM 828 C CA . HIS A 1 105 ? -2.939 27.531 41.906 1 88.75 105 HIS A CA 1
ATOM 829 C C . HIS A 1 105 ? -3.367 28.578 40.875 1 88.75 105 HIS A C 1
ATOM 831 O O . HIS A 1 105 ? -4.293 29.359 41.156 1 88.75 105 HIS A O 1
ATOM 837 N N . ARG A 1 106 ? -2.701 28.656 39.781 1 90.19 106 ARG A N 1
ATOM 838 C CA . ARG A 1 106 ? -2.914 29.734 38.844 1 90.19 106 ARG A CA 1
ATOM 839 C C . ARG A 1 106 ? -3.951 29.344 37.781 1 90.19 106 ARG A C 1
ATOM 841 O O . ARG A 1 106 ? -3.945 28.219 37.281 1 90.19 106 ARG A O 1
ATOM 848 N N . THR A 1 107 ? -4.902 30.266 37.531 1 93.5 107 THR A N 1
ATOM 849 C CA . THR A 1 107 ? -5.871 30.094 36.469 1 93.5 107 THR A CA 1
ATOM 850 C C . THR A 1 107 ? -5.328 30.656 35.156 1 93.5 107 THR A C 1
ATOM 852 O O . THR A 1 107 ? -4.5 31.562 35.156 1 93.5 107 THR A O 1
ATOM 855 N N . PRO A 1 108 ? -5.723 30.109 34 1 96.75 108 PRO A N 1
ATOM 856 C CA . PRO A 1 108 ? -5.332 30.688 32.719 1 96.75 108 PRO A CA 1
ATOM 857 C C . PRO A 1 108 ? -5.895 32.094 32.531 1 96.75 108 PRO A C 1
ATOM 859 O O . PRO A 1 108 ? -6.871 32.469 33.188 1 96.75 108 PRO A O 1
ATOM 862 N N . TRP A 1 109 ? -5.203 32.812 31.672 1 97.81 109 TRP A N 1
ATOM 863 C CA . TRP A 1 109 ? -5.742 34.125 31.266 1 97.81 109 TRP A CA 1
ATOM 864 C C . TRP A 1 109 ? -6.938 33.938 30.344 1 97.81 109 TRP A C 1
ATOM 866 O O . TRP A 1 109 ? -6.918 33.094 29.453 1 97.81 109 TRP A O 1
ATOM 876 N N . ARG A 1 110 ? -8.008 34.594 30.625 1 97.75 110 ARG A N 1
ATOM 877 C CA . ARG A 1 110 ? -9.062 34.781 29.641 1 97.75 110 ARG A CA 1
ATOM 878 C C . ARG A 1 110 ? -8.828 36.031 28.812 1 97.75 110 ARG A C 1
ATOM 880 O O . ARG A 1 110 ? -8.789 37.125 29.359 1 97.75 110 ARG A O 1
ATOM 887 N N . VAL A 1 111 ? -8.648 35.844 27.531 1 98.19 111 VAL A N 1
ATOM 888 C CA . VAL A 1 111 ? -8.117 36.938 26.719 1 98.19 111 VAL A CA 1
ATOM 889 C C . VAL A 1 111 ? -9.195 37.438 25.75 1 98.19 111 VAL A C 1
ATOM 891 O O . VAL A 1 111 ? -9.812 36.625 25.031 1 98.19 111 VAL A O 1
ATOM 894 N N . ILE A 1 112 ? -9.453 38.656 25.797 1 98 112 ILE A N 1
ATOM 895 C CA . ILE A 1 112 ? -10.25 39.375 24.812 1 98 112 ILE A CA 1
ATOM 896 C C . ILE A 1 112 ? -9.359 40.312 24 1 98 112 ILE A C 1
ATOM 898 O O . ILE A 1 112 ? -8.836 41.281 24.547 1 98 112 ILE A O 1
ATOM 902 N N . SER A 1 113 ? -9.141 39.969 22.797 1 97.94 113 SER A N 1
ATOM 903 C CA . SER A 1 113 ? -8.414 40.875 21.906 1 97.94 113 SER A CA 1
ATOM 904 C C . SER A 1 113 ? -9.367 41.781 21.109 1 97.94 113 SER A C 1
ATOM 906 O O . SER A 1 113 ? -10.344 41.281 20.531 1 97.94 113 SER A O 1
ATOM 908 N N . VAL A 1 114 ? -9.094 43.062 21.109 1 97.94 114 VAL A N 1
ATOM 909 C CA . VAL A 1 114 ? -9.93 44.031 20.422 1 97.94 114 VAL A CA 1
ATOM 910 C C . VAL A 1 114 ? -9.086 44.812 19.438 1 97.94 114 VAL A C 1
ATOM 912 O O . VAL A 1 114 ? -7.996 45.281 19.781 1 97.94 114 VAL A O 1
ATOM 915 N N . ALA A 1 115 ? -9.562 44.938 18.266 1 98.06 115 ALA A N 1
ATOM 916 C CA . ALA A 1 115 ? -8.875 45.719 17.234 1 98.06 115 ALA A CA 1
ATOM 917 C C . ALA A 1 115 ? -9.859 46.562 16.453 1 98.06 115 ALA A C 1
ATOM 919 O O . ALA A 1 115 ? -11.039 46.25 16.344 1 98.06 115 ALA A O 1
ATOM 920 N N . ASP A 1 116 ? -9.375 47.656 15.875 1 97 116 ASP A N 1
ATOM 921 C CA . ASP A 1 116 ? -10.219 48.562 15.094 1 97 116 ASP A CA 1
ATOM 922 C C . ASP A 1 116 ? -10.398 48.062 13.672 1 97 116 ASP A C 1
ATOM 924 O O . ASP A 1 116 ? -11.188 48.625 12.898 1 97 116 ASP A O 1
ATOM 928 N N . ARG A 1 117 ? -9.695 47.125 13.297 1 96 117 ARG A N 1
ATOM 929 C CA . ARG A 1 117 ? -9.836 46.375 12.055 1 96 117 ARG A CA 1
ATOM 930 C C . ARG A 1 117 ? -9.539 44.875 12.281 1 96 117 ARG A C 1
ATOM 932 O O . ARG A 1 117 ? -8.711 44.531 13.125 1 96 117 ARG A O 1
ATOM 939 N N . VAL A 1 118 ? -10.109 44 11.477 1 97.06 118 VAL A N 1
ATOM 940 C CA . VAL A 1 118 ? -10.023 42.594 11.727 1 97.06 118 VAL A CA 1
ATOM 941 C C . VAL A 1 118 ? -8.578 42.125 11.586 1 97.06 118 VAL A C 1
ATOM 943 O O . VAL A 1 118 ? -8.125 41.219 12.305 1 97.06 118 VAL A O 1
ATOM 946 N N . GLY A 1 119 ? -7.781 42.719 10.688 1 97.56 119 GLY A N 1
ATOM 947 C CA . GLY A 1 119 ? -6.383 42.375 10.516 1 97.56 119 GLY A CA 1
ATOM 948 C C . GLY A 1 119 ? -5.551 42.594 11.758 1 97.56 119 GLY A C 1
ATOM 949 O O . GLY A 1 119 ? -4.531 41.938 11.969 1 97.56 119 GLY A O 1
ATOM 950 N N . GLY A 1 120 ? -5.965 43.562 12.562 1 97.75 120 GLY A N 1
ATOM 951 C CA . GLY A 1 120 ? -5.254 43.875 13.789 1 97.75 120 GLY A CA 1
ATOM 952 C C . GLY A 1 120 ? -5.23 42.719 14.773 1 97.75 120 GLY A C 1
ATOM 953 O O . GLY A 1 120 ? -4.336 42.625 15.617 1 97.75 120 GLY A O 1
ATOM 954 N N . LEU A 1 121 ? -6.219 41.844 14.703 1 98.25 121 LEU A N 1
ATOM 955 C CA . LEU A 1 121 ? -6.266 40.688 15.586 1 98.25 121 LEU A CA 1
ATOM 956 C C . LEU A 1 121 ? -5.086 39.75 15.328 1 98.25 121 LEU A C 1
ATOM 958 O O . LEU A 1 121 ? -4.691 38.969 16.219 1 98.25 121 LEU A O 1
ATOM 962 N N . LEU A 1 122 ? -4.527 39.812 14.117 1 98.12 122 LEU A N 1
ATOM 963 C CA . LEU A 1 122 ? -3.436 38.906 13.727 1 98.12 122 LEU A CA 1
ATOM 964 C C . LEU A 1 122 ? -2.092 39.469 14.164 1 98.12 122 LEU A C 1
ATOM 966 O O . LEU A 1 122 ? -1.091 38.75 14.203 1 98.12 122 LEU A O 1
ATOM 970 N N . GLU A 1 123 ? -2.012 40.75 14.531 1 97.44 123 GLU A N 1
ATOM 971 C CA . GLU A 1 123 ? -0.746 41.438 14.742 1 97.44 123 GLU A CA 1
ATOM 972 C C . GLU A 1 123 ? -0.395 41.5 16.234 1 97.44 123 GLU A C 1
ATOM 974 O O . GLU A 1 123 ? 0.524 42.219 16.625 1 97.44 123 GLU A O 1
ATOM 979 N N . THR A 1 124 ? -1.04 40.719 17.078 1 94.69 124 THR A N 1
ATOM 980 C CA . THR A 1 124 ? -0.81 40.781 18.516 1 94.69 124 THR A CA 1
ATOM 981 C C . THR A 1 124 ? 0.043 39.625 18.984 1 94.69 124 THR A C 1
ATOM 983 O O . THR A 1 124 ? 0.025 38.531 18.391 1 94.69 124 THR A O 1
ATOM 986 N N . ASN A 1 125 ? 0.831 39.844 20.016 1 93.38 125 ASN A N 1
ATOM 987 C CA . ASN A 1 125 ? 1.621 38.781 20.688 1 93.38 125 ASN A CA 1
ATOM 988 C C . ASN A 1 125 ? 1.136 38.531 22.109 1 93.38 125 ASN A C 1
ATOM 990 O O . ASN A 1 125 ? 1.894 38.062 22.953 1 93.38 125 ASN A O 1
ATOM 994 N N . ILE A 1 126 ? -0.091 38.844 22.312 1 96.44 126 ILE A N 1
ATOM 995 C CA . ILE A 1 126 ? -0.579 38.906 23.672 1 96.44 126 ILE A CA 1
ATOM 996 C C . ILE A 1 126 ? -0.536 37.5 24.297 1 96.44 126 ILE A C 1
ATOM 998 O O . ILE A 1 126 ? -0.234 37.344 25.484 1 96.44 126 ILE A O 1
ATOM 1002 N N . LEU A 1 127 ? -0.854 36.562 23.547 1 96.56 127 LEU A N 1
ATOM 1003 C CA . LEU A 1 127 ? -0.917 35.219 24.141 1 96.56 127 LEU A CA 1
ATOM 1004 C C . LEU A 1 127 ? 0.458 34.75 24.625 1 96.56 127 LEU A C 1
ATOM 1006 O O . LEU A 1 127 ? 0.589 34.25 25.734 1 96.56 127 LEU A O 1
ATOM 1010 N N . THR A 1 128 ? 1.532 34.969 23.797 1 96.25 128 THR A N 1
ATOM 1011 C CA . THR A 1 128 ? 2.879 34.594 24.234 1 96.25 128 THR A CA 1
ATOM 1012 C C . THR A 1 128 ? 3.32 35.5 25.391 1 96.25 128 THR A C 1
ATOM 1014 O O . THR A 1 128 ? 3.967 35.031 26.328 1 96.25 128 THR A O 1
ATOM 1017 N N . SER A 1 129 ? 2.893 36.75 25.375 1 97.12 129 SER A N 1
ATOM 1018 C CA . SER A 1 129 ? 3.289 37.688 26.406 1 97.12 129 SER A CA 1
ATOM 1019 C C . SER A 1 129 ? 2.705 37.312 27.766 1 97.12 129 SER A C 1
ATOM 1021 O O . SER A 1 129 ? 3.258 37.656 28.812 1 97.12 129 SER A O 1
ATOM 1023 N N . LEU A 1 130 ? 1.655 36.562 27.703 1 97.94 130 LEU A N 1
ATOM 1024 C CA . LEU A 1 130 ? 0.964 36.188 28.938 1 97.94 130 LEU A CA 1
ATOM 1025 C C . LEU A 1 130 ? 1.511 34.875 29.484 1 97.94 130 LEU A C 1
ATOM 1027 O O . LEU A 1 130 ? 1.079 34.438 30.547 1 97.94 130 LEU A O 1
ATOM 1031 N N . ASN A 1 131 ? 2.441 34.281 28.828 1 98.06 131 ASN A N 1
ATOM 1032 C CA . ASN A 1 131 ? 3.043 33.031 29.281 1 98.06 131 ASN A CA 1
ATOM 1033 C C . ASN A 1 131 ? 4.359 33.281 30.016 1 98.06 131 ASN A C 1
ATOM 1035 O O . ASN A 1 131 ? 4.965 34.344 29.875 1 98.06 131 ASN A O 1
ATOM 1039 N N . GLU A 1 132 ? 4.797 32.344 30.781 1 97.12 132 GLU A N 1
ATOM 1040 C CA . GLU A 1 132 ? 6.062 32.406 31.5 1 97.12 132 GLU A CA 1
ATOM 1041 C C . GLU A 1 132 ? 7.246 32.438 30.547 1 97.12 132 GLU A C 1
ATOM 1043 O O . GLU A 1 132 ? 7.125 32 29.391 1 97.12 132 GLU A O 1
ATOM 1048 N N . PRO A 1 133 ? 8.352 32.969 31 1 97.44 133 PRO A N 1
ATOM 1049 C CA . PRO A 1 133 ? 9.547 32.969 30.156 1 97.44 133 PRO A CA 1
ATOM 1050 C C . PRO A 1 133 ? 10.031 31.547 29.812 1 97.44 133 PRO A C 1
ATOM 1052 O O . PRO A 1 133 ? 9.555 30.578 30.391 1 97.44 133 PRO A O 1
ATOM 1055 N N . CYS A 1 134 ? 10.938 31.516 28.938 1 98.19 134 CYS A N 1
ATOM 1056 C CA . CYS A 1 134 ? 11.492 30.25 28.422 1 98.19 134 CYS A CA 1
ATOM 1057 C C . CYS A 1 134 ? 12.102 29.438 29.562 1 98.19 134 CYS A C 1
ATOM 1059 O O . CYS A 1 134 ? 12.875 29.969 30.359 1 98.19 134 CYS A O 1
ATOM 1061 N N . ARG A 1 135 ? 11.812 28.188 29.594 1 97.69 135 ARG A N 1
ATOM 1062 C CA . ARG A 1 135 ? 12.297 27.281 30.625 1 97.69 135 ARG A CA 1
ATOM 1063 C C . ARG A 1 135 ? 13.406 26.375 30.094 1 97.69 135 ARG A C 1
ATOM 1065 O O . ARG A 1 135 ? 13.906 25.516 30.812 1 97.69 135 ARG A O 1
ATOM 1072 N N . ILE A 1 136 ? 13.766 26.516 28.891 1 98.31 136 ILE A N 1
ATOM 1073 C CA . ILE A 1 136 ? 14.828 25.734 28.281 1 98.31 136 ILE A CA 1
ATOM 1074 C C . ILE A 1 136 ? 16.141 26.531 28.312 1 98.31 136 ILE A C 1
ATOM 1076 O O . ILE A 1 136 ? 16.203 27.641 27.781 1 98.31 136 ILE A O 1
ATOM 1080 N N . GLU A 1 137 ? 17.188 26.031 28.859 1 97.25 137 GLU A N 1
ATOM 1081 C CA . GLU A 1 137 ? 18.453 26.734 29.062 1 97.25 137 GLU A CA 1
ATOM 1082 C C . GLU A 1 137 ? 19.172 26.969 27.734 1 97.25 137 GLU A C 1
ATOM 1084 O O . GLU A 1 137 ? 19.578 28.094 27.438 1 97.25 137 GLU A O 1
ATOM 1089 N N . ASP A 1 138 ? 19.375 25.906 27.047 1 97.81 138 ASP A N 1
ATOM 1090 C CA . ASP A 1 138 ? 20.047 26 25.75 1 97.81 138 ASP A CA 1
ATOM 1091 C C . ASP A 1 138 ? 19.031 25.891 24.609 1 97.81 138 ASP A C 1
ATOM 1093 O O . ASP A 1 138 ? 18.516 24.812 24.328 1 97.81 138 ASP A O 1
ATOM 1097 N N . THR A 1 139 ? 18.75 27 23.984 1 97.88 139 THR A N 1
ATOM 1098 C CA . THR A 1 139 ? 17.766 27.016 22.906 1 97.88 139 THR A CA 1
ATOM 1099 C C . THR A 1 139 ? 18.438 26.984 21.547 1 97.88 139 THR A C 1
ATOM 1101 O O . THR A 1 139 ? 17.797 27.172 20.516 1 97.88 139 THR A O 1
ATOM 1104 N N . SER A 1 140 ? 19.781 26.766 21.469 1 97.62 140 SER A N 1
ATOM 1105 C CA . SER A 1 140 ? 20.547 26.891 20.234 1 97.62 140 SER A CA 1
ATOM 1106 C C . SER A 1 140 ? 20.172 25.781 19.234 1 97.62 140 SER A C 1
ATOM 1108 O O . SER A 1 140 ? 20.328 25.953 18.031 1 97.62 140 SER A O 1
ATOM 1110 N N . TRP A 1 141 ? 19.672 24.688 19.766 1 97.19 141 TRP A N 1
ATOM 1111 C CA . TRP A 1 141 ? 19.328 23.547 18.922 1 97.19 141 TRP A CA 1
ATOM 1112 C C . TRP A 1 141 ? 17.922 23.719 18.328 1 97.19 141 TRP A C 1
ATOM 1114 O O . TRP A 1 141 ? 17.547 22.984 17.406 1 97.19 141 TRP A O 1
ATOM 1124 N N . ILE A 1 142 ? 17.188 24.625 18.844 1 98.19 142 ILE A N 1
ATOM 1125 C CA . ILE A 1 142 ? 15.812 24.828 18.406 1 98.19 142 ILE A CA 1
ATOM 1126 C C . ILE A 1 142 ? 15.789 25.719 17.156 1 98.19 142 ILE A C 1
ATOM 1128 O O . ILE A 1 142 ? 15.961 26.938 17.266 1 98.19 142 ILE A O 1
ATOM 1132 N N . LYS A 1 143 ? 15.617 25.172 16.016 1 96.62 143 LYS A N 1
ATOM 1133 C CA . LYS A 1 143 ? 15.562 25.828 14.711 1 96.62 143 LYS A CA 1
ATOM 1134 C C . LYS A 1 143 ? 14.375 25.328 13.891 1 96.62 143 LYS A C 1
ATOM 1136 O O . LYS A 1 143 ? 13.992 24.172 14 1 96.62 143 LYS A O 1
ATOM 1141 N N . PRO A 1 144 ? 13.812 26.266 13.125 1 97 144 PRO A N 1
ATOM 1142 C CA . PRO A 1 144 ? 12.75 25.766 12.242 1 97 144 PRO A CA 1
ATOM 1143 C C . PRO A 1 144 ? 13.172 24.562 11.414 1 97 144 PRO A C 1
ATOM 1145 O O . PRO A 1 144 ? 14.367 24.375 11.156 1 97 144 PRO A O 1
ATOM 1148 N N . CYS A 1 145 ? 12.25 23.781 11.055 1 97.94 145 CYS A N 1
ATOM 1149 C CA . CYS A 1 145 ? 12.5 22.531 10.352 1 97.94 145 CYS A CA 1
ATOM 1150 C C . CYS A 1 145 ? 11.617 22.406 9.117 1 97.94 145 CYS A C 1
ATOM 1152 O O . CYS A 1 145 ? 10.445 22.797 9.148 1 97.94 145 CYS A O 1
ATOM 1154 N N . ARG A 1 146 ? 12.188 22.094 8.016 1 98 146 ARG A N 1
ATOM 1155 C CA . ARG A 1 146 ? 11.477 21.719 6.801 1 98 146 ARG A CA 1
ATOM 1156 C C . ARG A 1 146 ? 11.492 20.203 6.602 1 98 146 ARG A C 1
ATOM 1158 O O . ARG A 1 146 ? 12.562 19.594 6.562 1 98 146 ARG A O 1
ATOM 1165 N N . THR A 1 147 ? 10.266 19.562 6.453 1 98.62 147 THR A N 1
ATOM 1166 C CA . THR A 1 147 ? 10.227 18.109 6.465 1 98.62 147 THR A CA 1
ATOM 1167 C C . THR A 1 147 ? 9.25 17.594 5.406 1 98.62 147 THR A C 1
ATOM 1169 O O . THR A 1 147 ? 8.281 18.266 5.062 1 98.62 147 THR A O 1
ATOM 1172 N N . THR A 1 148 ? 9.555 16.391 4.895 1 98.56 148 THR A N 1
ATOM 1173 C CA . THR A 1 148 ? 8.539 15.68 4.133 1 98.56 148 THR A CA 1
ATOM 1174 C C . THR A 1 148 ? 7.434 15.164 5.051 1 98.56 148 THR A C 1
ATOM 1176 O O . THR A 1 148 ? 7.652 14.984 6.25 1 98.56 148 THR A O 1
ATOM 1179 N N . PHE A 1 149 ? 6.262 14.984 4.586 1 97.81 149 PHE A N 1
ATOM 1180 C CA . PHE A 1 149 ? 5.121 14.383 5.27 1 97.81 149 PHE A CA 1
ATOM 1181 C C . PHE A 1 149 ? 4.383 13.422 4.344 1 97.81 149 PHE A C 1
ATOM 1183 O O . PHE A 1 149 ? 3.336 13.766 3.791 1 97.81 149 PHE A O 1
ATOM 1190 N N . THR A 1 150 ? 4.762 12.18 4.309 1 96.62 150 THR A N 1
ATOM 1191 C CA . THR A 1 150 ? 4.387 11.266 3.238 1 96.62 150 THR A CA 1
ATOM 1192 C C . THR A 1 150 ? 3.039 10.609 3.531 1 96.62 150 THR A C 1
ATOM 1194 O O . THR A 1 150 ? 2.42 10.023 2.641 1 96.62 150 THR A O 1
ATOM 1197 N N . TRP A 1 151 ? 2.605 10.672 4.734 1 95.88 151 TRP A N 1
ATOM 1198 C CA . TRP A 1 151 ? 1.305 10.086 5.047 1 95.88 151 TRP A CA 1
ATOM 1199 C C . TRP A 1 151 ? 0.22 10.664 4.145 1 95.88 151 TRP A C 1
ATOM 1201 O O . TRP A 1 151 ? -0.695 9.953 3.727 1 95.88 151 TRP A O 1
ATOM 1211 N N . TRP A 1 152 ? 0.316 11.93 3.838 1 96.62 152 TRP A N 1
ATOM 1212 C CA . TRP A 1 152 ? -0.704 12.609 3.047 1 96.62 152 TRP A CA 1
ATOM 1213 C C . TRP A 1 152 ? -0.784 12.023 1.642 1 96.62 152 TRP A C 1
ATOM 1215 O O . TRP A 1 152 ? -1.873 11.711 1.153 1 96.62 152 TRP A O 1
ATOM 1225 N N . ASN A 1 153 ? 0.359 11.883 0.972 1 95.75 153 ASN A N 1
ATOM 1226 C CA . ASN A 1 153 ? 0.313 11.359 -0.389 1 95.75 153 ASN A CA 1
ATOM 1227 C C . ASN A 1 153 ? 0.156 9.844 -0.401 1 95.75 153 ASN A C 1
ATOM 1229 O O . ASN A 1 153 ? -0.161 9.258 -1.437 1 95.75 153 ASN A O 1
ATOM 1233 N N . GLY A 1 154 ? 0.358 9.227 0.742 1 93.12 154 GLY A N 1
ATOM 1234 C CA . GLY A 1 154 ? 0.212 7.785 0.831 1 93.12 154 GLY A CA 1
ATOM 1235 C C . GLY A 1 154 ? 1.486 7.035 0.49 1 93.12 154 GLY A C 1
ATOM 1236 O O . GLY A 1 154 ? 1.436 5.938 -0.07 1 93.12 154 GLY A O 1
ATOM 1237 N N . ASN A 1 155 ? 2.688 7.586 0.723 1 93.88 155 ASN A N 1
ATOM 1238 C CA . ASN A 1 155 ? 3.996 7.004 0.441 1 93.88 155 ASN A CA 1
ATOM 1239 C C . ASN A 1 155 ? 4.125 6.598 -1.023 1 93.88 155 ASN A C 1
ATOM 1241 O O . ASN A 1 155 ? 4.633 5.516 -1.329 1 93.88 155 ASN A O 1
ATOM 1245 N N . VAL A 1 156 ? 3.631 7.395 -1.881 1 92.44 156 VAL A N 1
ATOM 1246 C CA . VAL A 1 156 ? 3.672 7.102 -3.311 1 92.44 156 VAL A CA 1
ATOM 1247 C C . VAL A 1 156 ? 5.117 7.105 -3.799 1 92.44 156 VAL A C 1
ATOM 1249 O O . VAL A 1 156 ? 5.891 8.008 -3.459 1 92.44 156 VAL A O 1
ATOM 1252 N N . VAL A 1 157 ? 5.551 6.094 -4.484 1 91.75 157 VAL A N 1
ATOM 1253 C CA . VAL A 1 157 ? 6.852 5.977 -5.133 1 91.75 157 VAL A CA 1
ATOM 1254 C C . VAL A 1 157 ? 6.664 5.734 -6.629 1 91.75 157 VAL A C 1
ATOM 1256 O O . VAL A 1 157 ? 5.57 5.379 -7.074 1 91.75 157 VAL A O 1
ATOM 1259 N N . PRO A 1 158 ? 7.672 6.082 -7.422 1 87.38 158 PRO A N 1
ATOM 1260 C CA . PRO A 1 158 ? 7.555 5.777 -8.852 1 87.38 158 PRO A CA 1
ATOM 1261 C C . PRO A 1 158 ? 7.398 4.281 -9.125 1 87.38 158 PRO A C 1
ATOM 1263 O O . PRO A 1 158 ? 7.727 3.457 -8.266 1 87.38 158 PRO A O 1
ATOM 1266 N N . ASP A 1 159 ? 6.684 4.066 -10.391 1 76.81 159 ASP A N 1
ATOM 1267 C CA . ASP A 1 159 ? 6.574 2.678 -10.828 1 76.81 159 ASP A CA 1
ATOM 1268 C C . ASP A 1 159 ? 7.949 2.025 -10.938 1 76.81 159 ASP A C 1
ATOM 1270 O O . ASP A 1 159 ? 8.734 2.357 -11.828 1 76.81 159 ASP A O 1
ATOM 1274 N N . SER A 1 160 ? 8.398 1.511 -9.703 1 67.44 160 SER A N 1
ATOM 1275 C CA . SER A 1 160 ? 9.766 1.006 -9.617 1 67.44 160 SER A CA 1
ATOM 1276 C C . SER A 1 160 ? 9.781 -0.472 -9.242 1 67.44 160 SER A C 1
ATOM 1278 O O . SER A 1 160 ? 8.75 -1.138 -9.258 1 67.44 160 SER A O 1
ATOM 1280 N N . THR A 1 161 ? 10.914 -0.802 -8.867 1 70.56 161 THR A N 1
ATOM 1281 C CA . THR A 1 161 ? 11.25 -2.195 -8.594 1 70.56 161 THR A CA 1
ATOM 1282 C C . THR A 1 161 ? 10.891 -2.564 -7.16 1 70.56 161 THR A C 1
ATOM 1284 O O . THR A 1 161 ? 11.102 -3.701 -6.734 1 70.56 161 THR A O 1
ATOM 1287 N N . PHE A 1 162 ? 10.227 -1.493 -6.434 1 78.38 162 PHE A N 1
ATOM 1288 C CA . PHE A 1 162 ? 9.859 -1.896 -5.082 1 78.38 162 PHE A CA 1
ATOM 1289 C C . PHE A 1 162 ? 8.469 -1.396 -4.723 1 78.38 162 PHE A C 1
ATOM 1291 O O . PHE A 1 162 ? 7.973 -0.441 -5.328 1 78.38 162 PHE A O 1
ATOM 1298 N N . SER A 1 163 ? 7.926 -2.078 -3.82 1 82.5 163 SER A N 1
ATOM 1299 C CA . SER A 1 163 ? 6.609 -1.683 -3.328 1 82.5 163 SER A CA 1
ATOM 1300 C C . SER A 1 163 ? 6.715 -0.542 -2.322 1 82.5 163 SER A C 1
ATOM 1302 O O . SER A 1 163 ? 7.633 -0.514 -1.501 1 82.5 163 SER A O 1
ATOM 1304 N N . PRO A 1 164 ? 5.777 0.407 -2.381 1 88 164 PRO A N 1
ATOM 1305 C CA . PRO A 1 164 ? 5.727 1.397 -1.303 1 88 164 PRO A CA 1
ATOM 1306 C C . PRO A 1 164 ? 5.434 0.773 0.06 1 88 164 PRO A C 1
ATOM 1308 O O . PRO A 1 164 ? 4.844 -0.307 0.135 1 88 164 PRO A O 1
ATOM 1311 N N . GLY A 1 165 ? 5.922 1.495 1.09 1 88.88 165 GLY A N 1
ATOM 1312 C CA . GLY A 1 165 ? 5.527 1.012 2.404 1 88.88 165 GLY A CA 1
ATOM 1313 C C . GLY A 1 165 ? 6.594 1.228 3.463 1 88.88 165 GLY A C 1
ATOM 1314 O O . GLY A 1 165 ? 7.379 2.174 3.375 1 88.88 165 GLY A O 1
ATOM 1315 N N . ASN A 1 166 ? 6.426 0.438 4.535 1 93.12 166 ASN A N 1
ATOM 1316 C CA . ASN A 1 166 ? 7.352 0.462 5.664 1 93.12 166 ASN A CA 1
ATOM 1317 C C . ASN A 1 166 ? 8.641 -0.293 5.344 1 93.12 166 ASN A C 1
ATOM 1319 O O . ASN A 1 166 ? 8.891 -1.361 5.906 1 93.12 166 ASN A O 1
ATOM 1323 N N . ASN A 1 167 ? 9.469 0.303 4.512 1 93.69 167 ASN A N 1
ATOM 1324 C CA . ASN A 1 167 ? 10.719 -0.33 4.109 1 93.69 167 ASN A CA 1
ATOM 1325 C C . ASN A 1 167 ? 11.812 0.704 3.84 1 93.69 167 ASN A C 1
ATOM 1327 O O . ASN A 1 167 ? 11.531 1.9 3.756 1 93.69 167 ASN A O 1
ATOM 1331 N N . PHE A 1 168 ? 13.023 0.204 3.705 1 96.06 168 PHE A N 1
ATOM 1332 C CA . PHE A 1 168 ? 14.18 1.075 3.516 1 96.06 168 PHE A CA 1
ATOM 1333 C C . PHE A 1 168 ? 14.07 1.829 2.195 1 96.06 168 PHE A C 1
ATOM 1335 O O . PHE A 1 168 ? 14.336 3.033 2.139 1 96.06 168 PHE A O 1
ATOM 1342 N N . ASP A 1 169 ? 13.594 1.149 1.177 1 94.62 169 ASP A N 1
ATOM 1343 C CA . ASP A 1 169 ? 13.641 1.721 -0.165 1 94.62 169 ASP A CA 1
ATOM 1344 C C . ASP A 1 169 ? 12.688 2.906 -0.29 1 94.62 169 ASP A C 1
ATOM 1346 O O . ASP A 1 169 ? 13.023 3.918 -0.912 1 94.62 169 ASP A O 1
ATOM 1350 N N . THR A 1 170 ? 11.492 2.77 0.254 1 96.12 170 THR A N 1
ATOM 1351 C CA . THR A 1 170 ? 10.539 3.873 0.251 1 96.12 170 THR A CA 1
ATOM 1352 C C . THR A 1 170 ? 11.109 5.086 0.98 1 96.12 170 THR A C 1
ATOM 1354 O O . THR A 1 170 ? 11.062 6.207 0.466 1 96.12 170 THR A O 1
ATOM 1357 N N . ASN A 1 171 ? 11.688 4.859 2.127 1 98 171 ASN A N 1
ATOM 1358 C CA . ASN A 1 171 ? 12.25 5.957 2.91 1 98 171 ASN A CA 1
ATOM 1359 C C . ASN A 1 171 ? 13.484 6.547 2.24 1 98 171 ASN A C 1
ATOM 1361 O O . ASN A 1 171 ? 13.68 7.766 2.25 1 98 171 ASN A O 1
ATOM 1365 N N . LYS A 1 172 ? 14.312 5.664 1.692 1 97.69 172 LYS A N 1
ATOM 1366 C CA . LYS A 1 172 ? 15.469 6.141 0.935 1 97.69 172 LYS A CA 1
ATOM 1367 C C . LYS A 1 172 ? 15.039 7.109 -0.162 1 97.69 172 LYS A C 1
ATOM 1369 O O . LYS A 1 172 ? 15.688 8.133 -0.379 1 97.69 172 LYS A O 1
ATOM 1374 N N . TYR A 1 173 ? 13.969 6.781 -0.862 1 97.25 173 TYR A N 1
ATOM 1375 C CA . TYR A 1 173 ? 13.461 7.613 -1.945 1 97.25 173 TYR A CA 1
ATOM 1376 C C . TYR A 1 173 ? 13.148 9.023 -1.45 1 97.25 173 TYR A C 1
ATOM 1378 O O . TYR A 1 173 ? 13.539 10.008 -2.076 1 97.25 173 TYR A O 1
ATOM 1386 N N . TYR A 1 174 ? 12.578 9.172 -0.325 1 98.25 174 TYR A N 1
ATOM 1387 C CA . TYR A 1 174 ? 12.164 10.477 0.189 1 98.25 174 TYR A CA 1
ATOM 1388 C C . TYR A 1 174 ? 13.312 11.18 0.896 1 98.25 174 TYR A C 1
ATOM 1390 O O . TYR A 1 174 ? 13.398 12.406 0.886 1 98.25 174 TYR A O 1
ATOM 1398 N N . ILE A 1 175 ? 14.219 10.414 1.496 1 98.69 175 ILE A N 1
ATOM 1399 C CA . ILE A 1 175 ? 15.43 11.016 2.049 1 98.69 175 ILE A CA 1
ATOM 1400 C C . ILE A 1 175 ? 16.234 11.664 0.932 1 98.69 175 ILE A C 1
ATOM 1402 O O . ILE A 1 175 ? 16.75 12.773 1.092 1 98.69 175 ILE A O 1
ATOM 1406 N N . ASP A 1 176 ? 16.328 10.93 -0.182 1 98.69 176 ASP A N 1
ATOM 1407 C CA . ASP A 1 176 ? 17.031 11.484 -1.329 1 98.69 176 ASP A CA 1
ATOM 1408 C C . ASP A 1 176 ? 16.391 12.781 -1.801 1 98.69 176 ASP A C 1
ATOM 1410 O O . ASP A 1 176 ? 17.078 13.742 -2.146 1 98.69 176 ASP A O 1
ATOM 1414 N N . PHE A 1 177 ? 15.094 12.797 -1.874 1 98.56 177 PHE A N 1
ATOM 1415 C CA . PHE A 1 177 ? 14.359 14.008 -2.232 1 98.56 177 PHE A CA 1
ATOM 1416 C C . PHE A 1 177 ? 14.68 15.133 -1.263 1 98.56 177 PHE A C 1
ATOM 1418 O O . PHE A 1 177 ? 14.953 16.266 -1.682 1 98.56 177 PHE A O 1
ATOM 1425 N N . ALA A 1 178 ? 14.617 14.891 0.058 1 98.75 178 ALA A N 1
ATOM 1426 C CA . ALA A 1 178 ? 14.922 15.898 1.077 1 98.75 178 ALA A CA 1
ATOM 1427 C C . ALA A 1 178 ? 16.328 16.438 0.901 1 98.75 178 ALA A C 1
ATOM 1429 O O . ALA A 1 178 ? 16.547 17.656 0.903 1 98.75 178 ALA A O 1
ATOM 1430 N N . ALA A 1 179 ? 17.25 15.539 0.71 1 98.75 179 ALA A N 1
ATOM 1431 C CA . ALA A 1 179 ? 18.656 15.914 0.58 1 98.75 179 ALA A CA 1
ATOM 1432 C C . ALA A 1 179 ? 18.875 16.812 -0.637 1 98.75 179 ALA A C 1
ATOM 1434 O O . ALA A 1 179 ? 19.5 17.875 -0.535 1 98.75 179 ALA A O 1
ATOM 1435 N N . ARG A 1 180 ? 18.344 16.422 -1.749 1 98 180 ARG A N 1
ATOM 1436 C CA . ARG A 1 180 ? 18.656 17.141 -2.98 1 98 180 ARG A CA 1
ATOM 1437 C C . ARG A 1 180 ? 17.922 18.469 -3.039 1 98 180 ARG A C 1
ATOM 1439 O O . ARG A 1 180 ? 18.281 19.359 -3.809 1 98 180 ARG A O 1
ATOM 1446 N N . ASN A 1 181 ? 16.938 18.688 -2.184 1 98.31 181 ASN A N 1
ATOM 1447 C CA . ASN A 1 181 ? 16.188 19.922 -2.209 1 98.31 181 ASN A CA 1
ATOM 1448 C C . ASN A 1 181 ? 16.391 20.734 -0.931 1 98.31 181 ASN A C 1
ATOM 1450 O O . ASN A 1 181 ? 15.68 21.719 -0.687 1 98.31 181 ASN A O 1
ATOM 1454 N N . GLY A 1 182 ? 17.297 20.328 -0.087 1 97.56 182 GLY A N 1
ATOM 1455 C CA . GLY A 1 182 ? 17.719 21.109 1.065 1 97.56 182 GLY A CA 1
ATOM 1456 C C . GLY A 1 182 ? 16.719 21.078 2.205 1 97.56 182 GLY A C 1
ATOM 1457 O O . GLY A 1 182 ? 16.609 22.062 2.955 1 97.56 182 GLY A O 1
ATOM 1458 N N . LEU A 1 183 ? 15.898 20.047 2.314 1 98.31 183 LEU A N 1
ATOM 1459 C CA . LEU A 1 183 ? 15.023 19.891 3.475 1 98.31 183 LEU A CA 1
ATOM 1460 C C . LEU A 1 183 ? 15.82 19.422 4.688 1 98.31 183 LEU A C 1
ATOM 1462 O O . LEU A 1 183 ? 16.859 18.781 4.539 1 98.31 183 LEU A O 1
ATOM 1466 N N . ASP A 1 184 ? 15.32 19.719 5.859 1 98.12 184 ASP A N 1
ATOM 1467 C CA . ASP A 1 184 ? 16.031 19.438 7.105 1 98.12 184 ASP A CA 1
ATOM 1468 C C . ASP A 1 184 ? 15.766 18 7.57 1 98.12 184 ASP A C 1
ATOM 1470 O O . ASP A 1 184 ? 16.594 17.406 8.25 1 98.12 184 ASP A O 1
ATOM 1474 N N . ALA A 1 185 ? 14.539 17.453 7.176 1 98.56 185 ALA A N 1
ATOM 1475 C CA . ALA A 1 185 ? 14.172 16.156 7.746 1 98.56 185 ALA A CA 1
ATOM 1476 C C . ALA A 1 185 ? 13.25 15.383 6.812 1 98.56 185 ALA A C 1
ATOM 1478 O O . ALA A 1 185 ? 12.688 15.953 5.871 1 98.56 185 ALA A O 1
ATOM 1479 N N . HIS A 1 186 ? 13.172 14.102 7.043 1 98.75 186 HIS A N 1
ATOM 1480 C CA . HIS A 1 186 ? 12.18 13.203 6.449 1 98.75 186 HIS A CA 1
ATOM 1481 C C . HIS A 1 186 ? 11.258 12.633 7.516 1 98.75 186 HIS A C 1
ATOM 1483 O O . HIS A 1 186 ? 11.719 12.141 8.547 1 98.75 186 HIS A O 1
ATOM 1489 N N . GLY A 1 187 ? 9.969 12.758 7.168 1 98.38 187 GLY A N 1
ATOM 1490 C CA . GLY A 1 187 ? 8.969 12.234 8.086 1 98.38 187 GLY A CA 1
ATOM 1491 C C . GLY A 1 187 ? 8.688 10.758 7.891 1 98.38 187 GLY A C 1
ATOM 1492 O O . GLY A 1 187 ? 8.516 10.297 6.762 1 98.38 187 GLY A O 1
ATOM 1493 N N . ILE A 1 188 ? 8.672 9.977 9.016 1 98.38 188 ILE A N 1
ATOM 1494 C CA . ILE A 1 188 ? 8.312 8.562 9.023 1 98.38 188 ILE A CA 1
ATOM 1495 C C . ILE A 1 188 ? 7.094 8.344 9.914 1 98.38 188 ILE A C 1
ATOM 1497 O O . ILE A 1 188 ? 7.129 8.656 11.109 1 98.38 188 ILE A O 1
ATOM 1501 N N . TYR A 1 189 ? 6.07 7.84 9.414 1 96.12 189 TYR A N 1
ATOM 1502 C CA . TYR A 1 189 ? 4.828 7.648 10.156 1 96.12 189 TYR A CA 1
ATOM 1503 C C . TYR A 1 189 ? 4.41 6.184 10.156 1 96.12 189 TYR A C 1
ATOM 1505 O O . TYR A 1 189 ? 3.996 5.648 11.188 1 96.12 189 TYR A O 1
ATOM 1513 N N . GLY A 1 190 ? 4.465 5.566 9.055 1 93.81 190 GLY A N 1
ATOM 1514 C CA . GLY A 1 190 ? 3.977 4.219 8.82 1 93.81 190 GLY A CA 1
ATOM 1515 C C . GLY A 1 190 ? 3.322 4.047 7.465 1 93.81 190 GLY A C 1
ATOM 1516 O O . GLY A 1 190 ? 3.467 4.898 6.586 1 93.81 190 GLY A O 1
ATOM 1517 N N . TYR A 1 191 ? 2.766 2.871 7.254 1 91.81 191 TYR A N 1
ATOM 1518 C CA . TYR A 1 191 ? 2.109 2.529 5.996 1 91.81 191 TYR A CA 1
ATOM 1519 C C . TYR A 1 191 ? 0.957 1.561 6.23 1 91.81 191 TYR A C 1
ATOM 1521 O O . TYR A 1 191 ? 1.035 0.69 7.098 1 91.81 191 TYR A O 1
ATOM 1529 N N . ALA A 1 192 ? -0.085 1.593 5.477 1 82.19 192 ALA A N 1
ATOM 1530 C CA . ALA A 1 192 ? -1.226 0.681 5.461 1 82.19 192 ALA A CA 1
ATOM 1531 C C . ALA A 1 192 ? -1.716 0.39 6.875 1 82.19 192 ALA A C 1
ATOM 1533 O O . ALA A 1 192 ? -1.816 -0.771 7.277 1 82.19 192 ALA A O 1
ATOM 1534 N N . GLU A 1 193 ? -2 1.247 7.676 1 84.88 193 GLU A N 1
ATOM 1535 C CA . GLU A 1 193 ? -2.582 1.145 9.008 1 84.88 193 GLU A CA 1
ATOM 1536 C C . GLU A 1 193 ? -1.541 0.695 10.031 1 84.88 193 GLU A C 1
ATOM 1538 O O . GLU A 1 193 ? -1.87 0.454 11.195 1 84.88 193 GLU A O 1
ATOM 1543 N N . THR A 1 194 ? -0.317 0.536 9.617 1 91.69 194 THR A N 1
ATOM 1544 C CA . THR A 1 194 ? 0.755 0.105 10.508 1 91.69 194 THR A CA 1
ATOM 1545 C C . THR A 1 194 ? 1.723 1.253 10.781 1 91.69 194 THR A C 1
ATOM 1547 O O . THR A 1 194 ? 2.395 1.738 9.867 1 91.69 194 THR A O 1
ATOM 1550 N N . PRO A 1 195 ? 1.793 1.64 12.016 1 95.69 195 PRO A N 1
ATOM 1551 C CA . PRO A 1 195 ? 2.838 2.609 12.352 1 95.69 195 PRO A CA 1
ATOM 1552 C C . PRO A 1 195 ? 4.246 2.049 12.164 1 95.69 195 PRO A C 1
ATOM 1554 O O . PRO A 1 195 ? 4.414 0.837 12.008 1 95.69 195 PRO A O 1
ATOM 1557 N N . TRP A 1 196 ? 5.25 2.9 12.156 1 97.19 196 TRP A N 1
ATOM 1558 C CA . TRP A 1 196 ? 6.637 2.504 11.938 1 97.19 196 TRP A CA 1
ATOM 1559 C C . TRP A 1 196 ? 7.16 1.679 13.109 1 97.19 196 TRP A C 1
ATOM 1561 O O . TRP A 1 196 ? 8.227 1.067 13.016 1 97.19 196 TRP A O 1
ATOM 1571 N N . TYR A 1 197 ? 6.438 1.557 14.203 1 97.5 197 TYR A N 1
ATOM 1572 C CA . TYR A 1 197 ? 6.809 0.786 15.383 1 97.5 197 TYR A CA 1
ATOM 1573 C C . TYR A 1 197 ? 5.812 -0.334 15.641 1 97.5 197 TYR A C 1
ATOM 1575 O O . TYR A 1 197 ? 4.746 -0.379 15.023 1 97.5 197 TYR A O 1
ATOM 1583 N N . TYR A 1 198 ? 6.168 -1.247 16.547 1 95.19 198 TYR A N 1
ATOM 1584 C CA . TYR A 1 198 ? 5.309 -2.391 16.828 1 95.19 198 TYR A CA 1
ATOM 1585 C C . TYR A 1 198 ? 3.986 -1.941 17.438 1 95.19 198 TYR A C 1
ATOM 1587 O O . TYR A 1 198 ? 3.973 -1.237 18.453 1 95.19 198 TYR A O 1
ATOM 1595 N N . ASP A 1 199 ? 2.85 -2.32 16.812 1 95.25 199 ASP A N 1
ATOM 1596 C CA . ASP A 1 199 ? 1.497 -2.092 17.312 1 95.25 199 ASP A CA 1
ATOM 1597 C C . ASP A 1 199 ? 0.583 -3.27 16.969 1 95.25 199 ASP A C 1
ATOM 1599 O O . ASP A 1 199 ? 0.347 -3.568 15.805 1 95.25 199 ASP A O 1
ATOM 1603 N N . ASP A 1 200 ? 0.037 -3.908 17.938 1 92.06 200 ASP A N 1
ATOM 1604 C CA . ASP A 1 200 ? -0.735 -5.129 17.734 1 92.06 200 ASP A CA 1
ATOM 1605 C C . ASP A 1 200 ? -2.188 -4.812 17.391 1 92.06 200 ASP A C 1
ATOM 1607 O O . ASP A 1 200 ? -2.998 -5.719 17.188 1 92.06 200 ASP A O 1
ATOM 1611 N N . ASN A 1 201 ? -2.562 -3.551 17.266 1 92.12 201 ASN A N 1
ATOM 1612 C CA . ASN A 1 201 ? -3.914 -3.18 16.859 1 92.12 201 ASN A CA 1
ATOM 1613 C C . ASN A 1 201 ? -3.967 -2.797 15.383 1 92.12 201 ASN A C 1
ATOM 1615 O O . ASN A 1 201 ? -5.051 -2.697 14.805 1 92.12 201 ASN A O 1
ATOM 1619 N N . PHE A 1 202 ? -2.852 -2.514 14.797 1 89.69 202 PHE A N 1
ATOM 1620 C CA . PHE A 1 202 ? -2.814 -2.145 13.391 1 89.69 202 PHE A CA 1
ATOM 1621 C C . PHE A 1 202 ? -3.764 -0.985 13.109 1 89.69 202 PHE A C 1
ATOM 1623 O O . PHE A 1 202 ? -4.598 -1.064 12.203 1 89.69 202 PHE A O 1
ATOM 1630 N N . ASN A 1 203 ? -3.578 0.039 13.844 1 89.25 203 ASN A N 1
ATOM 1631 C CA . ASN A 1 203 ? -4.43 1.221 13.766 1 89.25 203 ASN A CA 1
ATOM 1632 C C . ASN A 1 203 ? -3.719 2.461 14.297 1 89.25 203 ASN A C 1
ATOM 1634 O O . ASN A 1 203 ? -3.238 2.465 15.438 1 89.25 203 ASN A O 1
ATOM 1638 N N . PHE A 1 204 ? -3.699 3.492 13.516 1 89.62 204 PHE A N 1
ATOM 1639 C CA . PHE A 1 204 ? -3.008 4.711 13.93 1 89.62 204 PHE A CA 1
ATOM 1640 C C . PHE A 1 204 ? -3.736 5.383 15.086 1 89.62 204 PHE A C 1
ATOM 1642 O O . PHE A 1 204 ? -3.104 5.859 16.031 1 89.62 204 PHE A O 1
ATOM 1649 N N . GLY A 1 205 ? -5.078 5.406 15.047 1 90.69 205 GLY A N 1
ATOM 1650 C CA . GLY A 1 205 ? -5.875 6.164 15.992 1 90.69 205 GLY A CA 1
ATOM 1651 C C . GLY A 1 205 ? -6.059 5.453 17.312 1 90.69 205 GLY A C 1
ATOM 1652 O O . GLY A 1 205 ? -6.355 6.09 18.328 1 90.69 205 GLY A O 1
ATOM 1653 N N . TRP A 1 206 ? -5.859 4.168 17.297 1 92.31 206 TRP A N 1
ATOM 1654 C CA . TRP A 1 206 ? -6.055 3.361 18.5 1 92.31 206 TRP A CA 1
ATOM 1655 C C . TRP A 1 206 ? -4.906 2.379 18.688 1 92.31 206 TRP A C 1
ATOM 1657 O O . TRP A 1 206 ? -4.953 1.252 18.188 1 92.31 206 TRP A O 1
ATOM 1667 N N . ALA A 1 207 ? -3.941 2.777 19.5 1 94.81 207 ALA A N 1
ATOM 1668 C CA . ALA A 1 207 ? -2.777 1.932 19.75 1 94.81 207 ALA A CA 1
ATOM 1669 C C . ALA A 1 207 ? -3.172 0.673 20.516 1 94.81 207 ALA A C 1
ATOM 1671 O O . ALA A 1 207 ? -4.027 0.722 21.406 1 94.81 207 ALA A O 1
ATOM 1672 N N . GLY A 1 208 ? -2.514 -0.428 20.188 1 94.44 208 GLY A N 1
ATOM 1673 C CA . GLY A 1 208 ? -2.748 -1.667 20.906 1 94.44 208 GLY A CA 1
ATOM 1674 C C . GLY A 1 208 ? -2.105 -1.686 22.281 1 94.44 208 GLY A C 1
ATOM 1675 O O . GLY A 1 208 ? -1.234 -0.863 22.578 1 94.44 208 GLY A O 1
ATOM 1676 N N . PRO A 1 209 ? -2.564 -2.572 23.125 1 94.06 209 PRO A N 1
ATOM 1677 C CA . PRO A 1 209 ? -2.061 -2.623 24.5 1 94.06 209 PRO A CA 1
ATOM 1678 C C . PRO A 1 209 ? -0.566 -2.93 24.562 1 94.06 209 PRO A C 1
ATOM 1680 O O . PRO A 1 209 ? 0.085 -2.615 25.562 1 94.06 209 PRO A O 1
ATOM 1683 N N . ASN A 1 210 ? -0.028 -3.508 23.453 1 93.75 210 ASN A N 1
ATOM 1684 C CA . ASN A 1 210 ? 1.385 -3.875 23.469 1 93.75 210 ASN A CA 1
ATOM 1685 C C . ASN A 1 210 ? 2.201 -3.008 22.516 1 93.75 210 ASN A C 1
ATOM 1687 O O . ASN A 1 210 ? 3.332 -3.352 22.156 1 93.75 210 ASN A O 1
ATOM 1691 N N . ALA A 1 211 ? 1.592 -1.956 22.062 1 96.56 211 ALA A N 1
ATOM 1692 C CA . ALA A 1 211 ? 2.328 -1.036 21.203 1 96.56 211 ALA A CA 1
ATOM 1693 C C . ALA A 1 211 ? 3.611 -0.56 21.875 1 96.56 211 ALA A C 1
ATOM 1695 O O . ALA A 1 211 ? 3.621 -0.279 23.078 1 96.56 211 ALA A O 1
ATOM 1696 N N . ASP A 1 212 ? 4.707 -0.541 21.156 1 97.69 212 ASP A N 1
ATOM 1697 C CA . ASP A 1 212 ? 6.008 -0.168 21.703 1 97.69 212 ASP A CA 1
ATOM 1698 C C . ASP A 1 212 ? 6.742 0.786 20.766 1 97.69 212 ASP A C 1
ATOM 1700 O O . ASP A 1 212 ? 7.383 0.351 19.797 1 97.69 212 ASP A O 1
ATOM 1704 N N . VAL A 1 213 ? 6.785 2.016 21.141 1 98.38 213 VAL A N 1
ATOM 1705 C CA . VAL A 1 213 ? 7.312 3.078 20.297 1 98.38 213 VAL A CA 1
ATOM 1706 C C . VAL A 1 213 ? 8.836 3.016 20.266 1 98.38 213 VAL A C 1
ATOM 1708 O O . VAL A 1 213 ? 9.492 3.777 19.547 1 98.38 213 VAL A O 1
ATOM 1711 N N . THR A 1 214 ? 9.445 2.145 21.047 1 98.44 214 THR A N 1
ATOM 1712 C CA . THR A 1 214 ? 10.891 1.979 21.047 1 98.44 214 THR A CA 1
ATOM 1713 C C . THR A 1 214 ? 11.305 0.809 20.156 1 98.44 214 THR A C 1
ATOM 1715 O O . THR A 1 214 ? 12.492 0.521 20.016 1 98.44 214 THR A O 1
ATOM 1718 N N . LYS A 1 215 ? 10.359 0.118 19.531 1 97.25 215 LYS A N 1
ATOM 1719 C CA . LYS A 1 215 ? 10.633 -1.056 18.703 1 97.25 215 LYS A CA 1
ATOM 1720 C C . LYS A 1 215 ? 10.117 -0.855 17.281 1 97.25 215 LYS A C 1
ATOM 1722 O O . LYS A 1 215 ? 8.992 -1.229 16.953 1 97.25 215 LYS A O 1
ATOM 1727 N N . PRO A 1 216 ? 11 -0.383 16.406 1 97.44 216 PRO A N 1
ATOM 1728 C CA . PRO A 1 216 ? 10.586 -0.288 15.008 1 97.44 216 PRO A CA 1
ATOM 1729 C C . PRO A 1 216 ? 10.227 -1.645 14.406 1 97.44 216 PRO A C 1
ATOM 1731 O O . PRO A 1 216 ? 10.828 -2.66 14.766 1 97.44 216 PRO A O 1
ATOM 1734 N N . ILE A 1 217 ? 9.266 -1.651 13.555 1 95.38 217 ILE A N 1
ATOM 1735 C CA . ILE A 1 217 ? 8.953 -2.9 12.867 1 95.38 217 ILE A CA 1
ATOM 1736 C C . ILE A 1 217 ? 10.141 -3.324 12.008 1 95.38 217 ILE A C 1
ATOM 1738 O O . ILE A 1 217 ? 10.82 -2.48 11.414 1 95.38 217 ILE A O 1
ATOM 1742 N N . PRO A 1 218 ? 10.375 -4.562 11.828 1 94.12 218 PRO A N 1
ATOM 1743 C CA . PRO A 1 218 ? 11.625 -5.039 11.227 1 94.12 218 PRO A CA 1
ATOM 1744 C C . PRO A 1 218 ? 11.758 -4.656 9.758 1 94.12 218 PRO A C 1
ATOM 1746 O O . PRO A 1 218 ? 12.867 -4.375 9.289 1 94.12 218 PRO A O 1
ATOM 1749 N N . CYS A 1 219 ? 10.68 -4.664 9.047 1 91.25 219 CYS A N 1
ATOM 1750 C CA . CYS A 1 219 ? 10.742 -4.441 7.605 1 91.25 219 CYS A CA 1
ATOM 1751 C C . CYS A 1 219 ? 11.219 -3.029 7.289 1 91.25 219 CYS A C 1
ATOM 1753 O O . CYS A 1 219 ? 11.641 -2.748 6.168 1 91.25 219 CYS A O 1
ATOM 1755 N N . LEU A 1 220 ? 11.188 -2.164 8.227 1 95.31 220 LEU A N 1
ATOM 1756 C CA . LEU A 1 220 ? 11.648 -0.793 8.023 1 95.31 220 LEU A CA 1
ATOM 1757 C C . LEU A 1 220 ? 13.172 -0.736 7.953 1 95.31 220 LEU A C 1
ATOM 1759 O O . LEU A 1 220 ? 13.734 0.062 7.203 1 95.31 220 LEU A O 1
ATOM 1763 N N . ASN A 1 221 ? 13.836 -1.61 8.797 1 95.44 221 ASN A N 1
ATOM 1764 C CA . ASN A 1 221 ? 15.281 -1.548 8.992 1 95.44 221 ASN A CA 1
ATOM 1765 C C . ASN A 1 221 ? 15.727 -0.162 9.453 1 95.44 221 ASN A C 1
ATOM 1767 O O . ASN A 1 221 ? 16.578 0.459 8.82 1 95.44 221 ASN A O 1
ATOM 1771 N N . MET A 1 222 ? 15.234 0.301 10.609 1 97.19 222 MET A N 1
ATOM 1772 C CA . MET A 1 222 ? 15.398 1.664 11.102 1 97.19 222 MET A CA 1
ATOM 1773 C C . MET A 1 222 ? 16.875 2.018 11.234 1 97.19 222 MET A C 1
ATOM 1775 O O . MET A 1 222 ? 17.297 3.123 10.875 1 97.19 222 MET A O 1
ATOM 1779 N N . PRO A 1 223 ? 17.75 1.059 11.703 1 97.12 223 PRO A N 1
ATOM 1780 C CA . PRO A 1 223 ? 19.172 1.405 11.758 1 97.12 223 PRO A CA 1
ATOM 1781 C C . PRO A 1 223 ? 19.734 1.808 10.398 1 97.12 223 PRO A C 1
ATOM 1783 O O . PRO A 1 223 ? 20.484 2.779 10.305 1 97.12 223 PRO A O 1
ATOM 1786 N N . ARG A 1 224 ? 19.312 1.098 9.367 1 98.12 224 ARG A N 1
ATOM 1787 C CA . ARG A 1 224 ? 19.781 1.416 8.023 1 98.12 224 ARG A CA 1
ATOM 1788 C C . ARG A 1 224 ? 19.25 2.766 7.562 1 98.12 224 ARG A C 1
ATOM 1790 O O . ARG A 1 224 ? 19.969 3.547 6.938 1 98.12 224 ARG A O 1
ATOM 1797 N N . ILE A 1 225 ? 18 3.096 7.879 1 98.44 225 ILE A N 1
ATOM 1798 C CA . ILE A 1 225 ? 17.391 4.371 7.523 1 98.44 225 ILE A CA 1
ATOM 1799 C C . ILE A 1 225 ? 18.125 5.512 8.227 1 98.44 225 ILE A C 1
ATOM 1801 O O . ILE A 1 225 ? 18.484 6.512 7.594 1 98.44 225 ILE A O 1
ATOM 1805 N N . VAL A 1 226 ? 18.391 5.312 9.453 1 98.06 226 VAL A N 1
ATOM 1806 C CA . VAL A 1 226 ? 19.062 6.32 10.273 1 98.06 226 VAL A CA 1
ATOM 1807 C C . VAL A 1 226 ? 20.453 6.594 9.719 1 98.06 226 VAL A C 1
ATOM 1809 O O . VAL A 1 226 ? 20.859 7.75 9.555 1 98.06 226 VAL A O 1
ATOM 1812 N N . GLU A 1 227 ? 21.156 5.559 9.445 1 98.38 227 GLU A N 1
ATOM 1813 C CA . GLU A 1 227 ? 22.5 5.695 8.906 1 98.38 227 GLU A CA 1
ATOM 1814 C C . GLU A 1 227 ? 22.484 6.398 7.551 1 98.38 227 GLU A C 1
ATOM 1816 O O . GLU A 1 227 ? 23.312 7.285 7.297 1 98.38 227 GLU A O 1
ATOM 1821 N N . TYR A 1 228 ? 21.562 5.969 6.719 1 98.62 228 TYR A N 1
ATOM 1822 C CA . TYR A 1 228 ? 21.484 6.559 5.387 1 98.62 228 TYR A CA 1
ATOM 1823 C C . TYR A 1 228 ? 21.109 8.031 5.465 1 98.62 228 TYR A C 1
ATOM 1825 O O . TYR A 1 228 ? 21.719 8.867 4.801 1 98.62 228 TYR A O 1
ATOM 1833 N N . ALA A 1 229 ? 20.141 8.367 6.266 1 98.62 229 ALA A N 1
ATOM 1834 C CA . ALA A 1 229 ? 19.703 9.75 6.441 1 98.62 229 ALA A CA 1
ATOM 1835 C C . ALA A 1 229 ? 20.859 10.617 6.934 1 98.62 229 ALA A C 1
ATOM 1837 O O . ALA A 1 229 ? 21.094 11.719 6.418 1 98.62 229 ALA A O 1
ATOM 1838 N N . ARG A 1 230 ? 21.578 10.141 7.867 1 98.12 230 ARG A N 1
ATOM 1839 C CA . ARG A 1 230 ? 22.75 10.852 8.398 1 98.12 230 ARG A CA 1
ATOM 1840 C C . ARG A 1 230 ? 23.781 11.102 7.305 1 98.12 230 ARG A C 1
ATOM 1842 O O . ARG A 1 230 ? 24.328 12.203 7.203 1 98.12 230 ARG A O 1
ATOM 1849 N N . SER A 1 231 ? 24 10.102 6.527 1 98.56 231 SER A N 1
ATOM 1850 C CA . SER A 1 231 ? 24.984 10.219 5.461 1 98.56 231 SER A CA 1
ATOM 1851 C C . SER A 1 231 ? 24.578 11.281 4.445 1 98.56 231 SER A C 1
ATOM 1853 O O . SER A 1 231 ? 25.422 11.844 3.75 1 98.56 231 SER A O 1
ATOM 1855 N N . LYS A 1 232 ? 23.297 11.547 4.34 1 98.56 232 LYS A N 1
ATOM 1856 C CA . LYS A 1 232 ? 22.781 12.516 3.373 1 98.56 232 LYS A CA 1
ATOM 1857 C C . LYS A 1 232 ? 22.562 13.875 4.02 1 98.56 232 LYS A C 1
ATOM 1859 O O . LYS A 1 232 ? 22.109 14.812 3.365 1 98.56 232 LYS A O 1
ATOM 1864 N N . GLY A 1 233 ? 22.844 13.977 5.316 1 98 233 GLY A N 1
ATOM 1865 C CA . GLY A 1 233 ? 22.625 15.227 6.039 1 98 233 GLY A CA 1
ATOM 1866 C C . GLY A 1 233 ? 21.172 15.539 6.273 1 98 233 GLY A C 1
ATOM 1867 O O . GLY A 1 233 ? 20.781 16.703 6.316 1 98 233 GLY A O 1
ATOM 1868 N N . VAL A 1 234 ? 20.312 14.586 6.281 1 98.44 234 VAL A N 1
ATOM 1869 C CA . VAL A 1 234 ? 18.875 14.727 6.492 1 98.44 234 VAL A CA 1
ATOM 1870 C C . VAL A 1 234 ? 18.5 14.164 7.863 1 98.44 234 VAL A C 1
ATOM 1872 O O . VAL A 1 234 ? 18.875 13.047 8.211 1 98.44 234 VAL A O 1
ATOM 1875 N N . GLY A 1 235 ? 17.812 14.945 8.734 1 98.12 235 GLY A N 1
ATOM 1876 C CA . GLY A 1 235 ? 17.297 14.445 9.992 1 98.12 235 GLY A CA 1
ATOM 1877 C C . GLY A 1 235 ? 16.047 13.602 9.82 1 98.12 235 GLY A C 1
ATOM 1878 O O . GLY A 1 235 ? 15.523 13.469 8.711 1 98.12 235 GLY A O 1
ATOM 1879 N N . ILE A 1 236 ? 15.586 13.055 10.938 1 98.44 236 ILE A N 1
ATOM 1880 C CA . ILE A 1 236 ? 14.383 12.227 10.945 1 98.44 236 ILE A CA 1
ATOM 1881 C C . ILE A 1 236 ? 13.297 12.898 11.789 1 98.44 236 ILE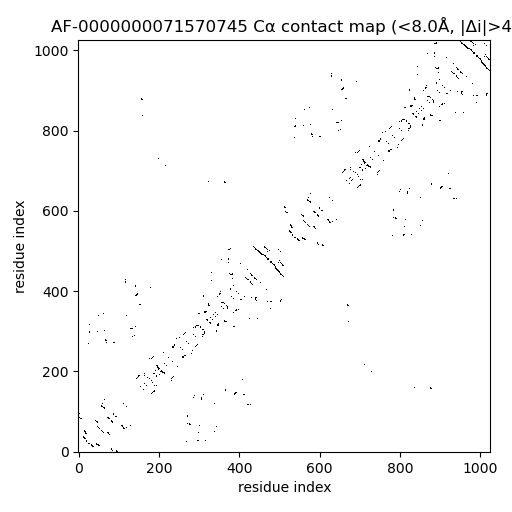 A C 1
ATOM 1883 O O . ILE A 1 236 ? 13.586 13.469 12.844 1 98.44 236 ILE A O 1
ATOM 1887 N N . HIS A 1 237 ? 12.102 12.93 11.266 1 98.75 237 HIS A N 1
ATOM 1888 C CA . HIS A 1 237 ? 10.891 13.367 11.953 1 98.75 237 HIS A CA 1
ATOM 1889 C C . HIS A 1 237 ? 9.914 12.203 12.133 1 98.75 237 HIS A C 1
ATOM 1891 O O . HIS A 1 237 ? 9.461 11.609 11.148 1 98.75 237 HIS A O 1
ATOM 1897 N N . LEU A 1 238 ? 9.547 11.805 13.391 1 98.69 238 LEU A N 1
ATOM 1898 C CA . LEU A 1 238 ? 8.773 10.586 13.633 1 98.69 238 LEU A CA 1
ATOM 1899 C C . LEU A 1 238 ? 7.348 10.93 14.062 1 98.69 238 LEU A C 1
ATOM 1901 O O . LEU A 1 238 ? 7.137 11.859 14.844 1 98.69 238 LEU A O 1
ATOM 1905 N N . TRP A 1 239 ? 6.441 10.219 13.531 1 98.5 239 TRP A N 1
ATOM 1906 C CA . TRP A 1 239 ? 5.082 10.195 14.055 1 98.5 239 TRP A CA 1
ATOM 1907 C C . TRP A 1 239 ? 4.949 9.188 15.195 1 98.5 239 TRP A C 1
ATOM 1909 O O . TRP A 1 239 ? 5.52 8.102 15.133 1 98.5 239 TRP A O 1
ATOM 1919 N N . VAL A 1 240 ? 4.207 9.523 16.266 1 98.44 240 VAL A N 1
ATOM 1920 C CA . VAL A 1 240 ? 3.963 8.578 17.344 1 98.44 240 VAL A CA 1
ATOM 1921 C C . VAL A 1 240 ? 2.594 8.844 17.969 1 98.44 240 VAL A C 1
ATOM 1923 O O . VAL A 1 240 ? 2.168 9.992 18.078 1 98.44 240 VAL A O 1
ATOM 1926 N N . HIS A 1 241 ? 1.912 7.773 18.328 1 98.25 241 HIS A N 1
ATOM 1927 C CA . HIS A 1 241 ? 0.725 7.902 19.172 1 98.25 241 HIS A CA 1
ATOM 1928 C C . HIS A 1 241 ? 1.095 8.32 20.594 1 98.25 241 HIS A C 1
ATOM 1930 O O . HIS A 1 241 ? 2.049 7.797 21.172 1 98.25 241 HIS A O 1
ATOM 1936 N N . TRP A 1 242 ? 0.349 9.195 21.172 1 98.31 242 TRP A N 1
ATOM 1937 C CA . TRP A 1 242 ? 0.744 9.797 22.438 1 98.31 242 TRP A CA 1
ATOM 1938 C C . TRP A 1 242 ? 0.782 8.75 23.547 1 98.31 242 TRP A C 1
ATOM 1940 O O . TRP A 1 242 ? 1.656 8.781 24.422 1 98.31 242 TRP A O 1
ATOM 1950 N N . ARG A 1 243 ? -0.148 7.824 23.516 1 97.69 243 ARG A N 1
ATOM 1951 C CA . ARG A 1 243 ? -0.351 6.93 24.641 1 97.69 243 ARG A CA 1
ATOM 1952 C C . ARG A 1 243 ? 0.845 6 24.828 1 97.69 243 ARG A C 1
ATOM 1954 O O . ARG A 1 243 ? 1.443 5.961 25.906 1 97.69 243 ARG A O 1
ATOM 1961 N N . PRO A 1 244 ? 1.189 5.227 23.734 1 97.94 244 PRO A N 1
ATOM 1962 C CA . PRO A 1 244 ? 2.377 4.395 23.938 1 97.94 244 PRO A CA 1
ATOM 1963 C C . PRO A 1 244 ? 3.648 5.219 24.125 1 97.94 244 PRO A C 1
ATOM 1965 O O . PRO A 1 244 ? 4.609 4.75 24.75 1 97.94 244 PRO A O 1
ATOM 1968 N N . LEU A 1 245 ? 3.734 6.414 23.656 1 98.69 245 LEU A N 1
ATOM 1969 C CA . LEU A 1 245 ? 4.883 7.281 23.891 1 98.69 245 LEU A CA 1
ATOM 1970 C C . LEU A 1 245 ? 4.98 7.66 25.359 1 98.69 245 LEU A C 1
ATOM 1972 O O . LEU A 1 245 ? 6.051 7.555 25.969 1 98.69 245 LEU A O 1
ATOM 1976 N N . TYR A 1 246 ? 3.84 8.117 25.938 1 98.25 246 TYR A N 1
ATOM 1977 C CA . TYR A 1 246 ? 3.82 8.633 27.297 1 98.25 246 TYR A CA 1
ATOM 1978 C C . TYR A 1 246 ? 4.254 7.562 28.297 1 98.25 246 TYR A C 1
ATOM 1980 O O . TYR A 1 246 ? 4.902 7.867 29.297 1 98.25 246 TYR A O 1
ATOM 1988 N N . ASP A 1 247 ? 3.977 6.316 27.953 1 96.25 247 ASP A N 1
ATOM 1989 C CA . ASP A 1 247 ? 4.324 5.195 28.812 1 96.25 247 ASP A CA 1
ATOM 1990 C C . ASP A 1 247 ? 5.84 5.012 28.891 1 96.25 247 ASP A C 1
ATOM 1992 O O . ASP A 1 247 ? 6.352 4.414 29.844 1 96.25 247 ASP A O 1
ATOM 1996 N N . LYS A 1 248 ? 6.562 5.559 27.938 1 97.56 248 LYS A N 1
ATOM 1997 C CA . LYS A 1 248 ? 8 5.332 27.844 1 97.56 248 LYS A CA 1
ATOM 1998 C C . LYS A 1 248 ? 8.742 6.617 27.469 1 97.56 248 LYS A C 1
ATOM 2000 O O . LYS A 1 248 ? 9.68 6.59 26.672 1 97.56 248 LYS A O 1
ATOM 2005 N N . LEU A 1 249 ? 8.359 7.723 27.984 1 98.12 249 LEU A N 1
ATOM 2006 C CA . LEU A 1 249 ? 8.781 9.039 27.516 1 98.12 249 LEU A CA 1
ATOM 2007 C C . LEU A 1 249 ? 10.305 9.156 27.516 1 98.12 249 LEU A C 1
ATOM 2009 O O . LEU A 1 249 ? 10.914 9.305 26.453 1 98.12 249 LEU A O 1
ATOM 2013 N N . GLU A 1 250 ? 10.945 8.969 28.703 1 98.38 250 GLU A N 1
ATOM 2014 C CA . GLU A 1 250 ? 12.391 9.156 28.812 1 98.38 250 GLU A CA 1
ATOM 2015 C C . GLU A 1 250 ? 13.141 8.141 27.953 1 98.38 250 GLU A C 1
ATOM 2017 O O . GLU A 1 250 ? 14.07 8.5 27.219 1 98.38 250 GLU A O 1
ATOM 2022 N N . GLU A 1 251 ? 12.719 6.891 27.984 1 98.62 251 GLU A N 1
ATOM 2023 C CA . GLU A 1 251 ? 13.352 5.828 27.203 1 98.62 251 GLU A CA 1
ATOM 2024 C C . GLU A 1 251 ? 13.242 6.082 25.703 1 98.62 251 GLU A C 1
ATOM 2026 O O . GLU A 1 251 ? 14.227 5.965 24.984 1 98.62 251 GLU A O 1
ATOM 2031 N N . ALA A 1 252 ? 12.094 6.398 25.25 1 98.81 252 ALA A N 1
ATOM 2032 C CA . ALA A 1 252 ? 11.844 6.641 23.844 1 98.81 252 ALA A CA 1
ATOM 2033 C C . ALA A 1 252 ? 12.656 7.832 23.328 1 98.81 252 ALA A C 1
ATOM 2035 O O . ALA A 1 252 ? 13.312 7.75 22.297 1 98.81 252 ALA A O 1
ATOM 2036 N N . PHE A 1 253 ? 12.648 8.93 24.094 1 98.81 253 PHE A N 1
ATOM 2037 C CA . PHE A 1 253 ? 13.305 10.141 23.625 1 98.81 253 PHE A CA 1
ATOM 2038 C C . PHE A 1 253 ? 14.82 9.969 23.609 1 98.81 253 PHE A C 1
ATOM 2040 O O . PHE A 1 253 ? 15.508 10.5 22.734 1 98.81 253 PHE A O 1
ATOM 2047 N N . ALA A 1 254 ? 15.336 9.234 24.578 1 98.69 254 ALA A N 1
ATOM 2048 C CA . ALA A 1 254 ? 16.766 8.922 24.562 1 98.69 254 ALA A CA 1
ATOM 2049 C C . ALA A 1 254 ? 17.125 8.133 23.297 1 98.69 254 ALA A C 1
ATOM 2051 O O . ALA A 1 254 ? 18.141 8.406 22.656 1 98.69 254 ALA A O 1
ATOM 2052 N N . LEU A 1 255 ? 16.328 7.125 23 1 98.44 255 LEU A N 1
ATOM 2053 C CA . LEU A 1 255 ? 16.531 6.309 21.812 1 98.44 255 LEU A CA 1
ATOM 2054 C C . LEU A 1 255 ? 16.469 7.168 20.547 1 98.44 255 LEU A C 1
ATOM 2056 O O . LEU A 1 255 ? 17.344 7.055 19.688 1 98.44 255 LEU A O 1
ATOM 2060 N N . TYR A 1 256 ? 15.492 8 20.438 1 98.62 256 TYR A N 1
ATOM 2061 C CA . TYR A 1 256 ? 15.281 8.852 19.266 1 98.62 256 TYR A CA 1
ATOM 2062 C C . TYR A 1 256 ? 16.438 9.836 19.094 1 98.62 256 TYR A C 1
ATOM 2064 O O . TYR A 1 256 ? 16.891 10.078 17.969 1 98.62 256 TYR A O 1
ATOM 2072 N N . GLU A 1 257 ? 16.812 10.438 20.219 1 97.56 257 GLU A N 1
ATOM 2073 C CA . GLU A 1 257 ? 17.984 11.312 20.156 1 97.56 257 GLU A CA 1
ATOM 2074 C C . GLU A 1 257 ? 19.203 10.586 19.594 1 97.56 257 GLU A C 1
ATOM 2076 O O . GLU A 1 257 ? 19.922 11.125 18.75 1 97.56 257 GLU A O 1
ATOM 2081 N N . GLY A 1 258 ? 19.344 9.367 19.984 1 96.31 258 GLY A N 1
ATOM 2082 C CA . GLY A 1 258 ? 20.438 8.555 19.469 1 96.31 258 GLY A CA 1
ATOM 2083 C C . GLY A 1 258 ? 20.344 8.297 17.984 1 96.31 258 GLY A C 1
ATOM 2084 O O . GLY A 1 258 ? 21.359 8.156 17.297 1 96.31 258 GLY A O 1
ATOM 2085 N N . TRP A 1 259 ? 19.109 8.227 17.469 1 96.44 259 TRP A N 1
ATOM 2086 C CA . TRP A 1 259 ? 18.859 7.977 16.047 1 96.44 259 TRP A CA 1
ATOM 2087 C C . TRP A 1 259 ? 19.047 9.25 15.227 1 96.44 259 TRP A C 1
ATOM 2089 O O . TRP A 1 259 ? 19.062 9.203 13.992 1 96.44 259 TRP A O 1
ATOM 2099 N N . GLY A 1 260 ? 19.188 10.367 15.844 1 94.31 260 GLY A N 1
ATOM 2100 C CA . GLY A 1 260 ? 19.266 11.617 15.102 1 94.31 260 GLY A CA 1
ATOM 2101 C C . GLY A 1 260 ? 17.906 12.188 14.742 1 94.31 260 GLY A C 1
ATOM 2102 O O . GLY A 1 260 ? 17.797 13 13.828 1 94.31 260 GLY A O 1
ATOM 2103 N N . VAL A 1 261 ? 16.922 11.789 15.453 1 97.94 261 VAL A N 1
ATOM 2104 C CA . VAL A 1 261 ? 15.594 12.359 15.289 1 97.94 261 VAL A CA 1
ATOM 2105 C C . VAL A 1 261 ? 15.602 13.828 15.695 1 97.94 261 VAL A C 1
ATOM 2107 O O . VAL A 1 261 ? 16.203 14.203 16.703 1 97.94 261 VAL A O 1
ATOM 2110 N N . LYS A 1 262 ? 14.953 14.648 14.844 1 98.31 262 LYS A N 1
ATOM 2111 C CA . LYS A 1 262 ? 14.891 16.078 15.117 1 98.31 262 LYS A CA 1
ATOM 2112 C C . LYS A 1 262 ? 13.664 16.438 15.945 1 98.31 262 LYS A C 1
ATOM 2114 O O . LYS A 1 262 ? 13.688 17.359 16.75 1 98.31 262 LYS A O 1
ATOM 2119 N N . GLY A 1 263 ? 12.648 15.719 15.703 1 98.5 263 GLY A N 1
ATOM 2120 C CA . GLY A 1 263 ? 11.406 16 16.391 1 98.5 263 GLY A CA 1
ATOM 2121 C C . GLY A 1 263 ? 10.32 14.984 16.109 1 98.5 263 GLY A C 1
ATOM 2122 O O . GLY A 1 263 ? 10.562 13.992 15.406 1 98.5 263 GLY A O 1
ATOM 2123 N N . LEU A 1 264 ? 9.18 15.211 16.734 1 98.75 264 LEU A N 1
ATOM 2124 C CA . LEU A 1 264 ? 8.086 14.242 16.641 1 98.75 264 LEU A CA 1
ATOM 2125 C C . LEU A 1 264 ? 6.766 14.938 16.344 1 98.75 264 LEU A C 1
ATOM 2127 O O . LEU A 1 264 ? 6.555 16.078 16.75 1 98.75 264 LEU A O 1
ATOM 2131 N N . MET A 1 265 ? 5.98 14.234 15.602 1 98.5 265 MET A N 1
ATOM 2132 C CA . MET A 1 265 ? 4.539 14.461 15.625 1 98.5 265 MET A CA 1
ATOM 2133 C C . MET A 1 265 ? 3.861 13.547 16.641 1 98.5 265 MET A C 1
ATOM 2135 O O . MET A 1 265 ? 3.801 12.336 16.438 1 98.5 265 MET A O 1
ATOM 2139 N N . VAL A 1 266 ? 3.43 14.07 17.719 1 98.75 266 VAL A N 1
ATOM 2140 C CA . VAL A 1 266 ? 2.701 13.32 18.734 1 98.75 266 VAL A CA 1
ATOM 2141 C C . VAL A 1 266 ? 1.198 13.484 18.531 1 98.75 266 VAL A C 1
ATOM 2143 O O . VAL A 1 266 ? 0.68 14.602 18.547 1 98.75 266 VAL A O 1
ATOM 2146 N N . ASP A 1 267 ? 0.5 12.328 18.406 1 98.19 267 ASP A N 1
ATOM 2147 C CA . ASP A 1 267 ? -0.815 12.398 17.781 1 98.19 267 ASP A CA 1
ATOM 2148 C C . ASP A 1 267 ? -1.887 11.781 18.688 1 98.19 267 ASP A C 1
ATOM 2150 O O . ASP A 1 267 ? -1.569 11.086 19.656 1 98.19 267 ASP A O 1
ATOM 2154 N N . PHE A 1 268 ? -3.115 12.234 18.516 1 97.88 268 PHE A N 1
ATOM 2155 C CA . PHE A 1 268 ? -4.352 11.641 19.016 1 97.88 268 PHE A CA 1
ATOM 2156 C C . PHE A 1 268 ? -4.527 11.914 20.5 1 97.88 268 PHE A C 1
ATOM 2158 O O . PHE A 1 268 ? -4.883 11.016 21.266 1 97.88 268 PHE A O 1
ATOM 2165 N N . MET A 1 269 ? -4.238 13.078 20.875 1 96.62 269 MET A N 1
ATOM 2166 C CA . MET A 1 269 ? -4.539 13.469 22.25 1 96.62 269 MET A CA 1
ATOM 2167 C C . MET A 1 269 ? -6.035 13.711 22.422 1 96.62 269 MET A C 1
ATOM 2169 O O . MET A 1 269 ? -6.621 13.266 23.422 1 96.62 269 MET A O 1
ATOM 2173 N N . ASP A 1 270 ? -6.672 14.445 21.531 1 97 270 ASP A N 1
ATOM 2174 C CA . ASP A 1 270 ? -8.109 14.609 21.359 1 97 270 ASP A CA 1
ATOM 2175 C C . ASP A 1 270 ? -8.766 15.109 22.656 1 97 270 ASP A C 1
ATOM 2177 O O . ASP A 1 270 ? -9.906 14.758 22.953 1 97 270 ASP A O 1
ATOM 2181 N N . ARG A 1 271 ? -8.031 15.781 23.516 1 97.31 271 ARG A N 1
ATOM 2182 C CA . ARG A 1 271 ? -8.477 16.25 24.828 1 97.31 271 ARG A CA 1
ATOM 2183 C C . ARG A 1 271 ? -7.809 17.562 25.188 1 97.31 271 ARG A C 1
ATOM 2185 O O . ARG A 1 271 ? -6.75 17.906 24.656 1 97.31 271 ARG A O 1
ATOM 2192 N N . ASN A 1 272 ? -8.43 18.297 26.078 1 97.88 272 ASN A N 1
ATOM 2193 C CA . ASN A 1 272 ? -7.793 19.453 26.703 1 97.88 272 ASN A CA 1
ATOM 2194 C C . ASN A 1 272 ? -8.195 19.594 28.172 1 97.88 272 ASN A C 1
ATOM 2196 O O . ASN A 1 272 ? -8.312 20.703 28.672 1 97.88 272 ASN A O 1
ATOM 2200 N N . ASP A 1 273 ? -8.586 18.5 28.844 1 98 273 ASP A N 1
ATOM 2201 C CA . ASP A 1 273 ? -8.758 18.5 30.297 1 98 273 ASP A CA 1
ATOM 2202 C C . ASP A 1 273 ? -7.426 18.688 31 1 98 273 ASP A C 1
ATOM 2204 O O . ASP A 1 273 ? -6.367 18.625 30.375 1 98 273 ASP A O 1
ATOM 2208 N N . GLN A 1 274 ? -7.535 18.859 32.281 1 97.88 274 GLN A N 1
ATOM 2209 C CA . GLN A 1 274 ? -6.355 19.188 33.062 1 97.88 274 GLN A CA 1
ATOM 2210 C C . GLN A 1 274 ? -5.266 18.125 32.906 1 97.88 274 GLN A C 1
ATOM 2212 O O . GLN A 1 274 ? -4.094 18.469 32.719 1 97.88 274 GLN A O 1
ATOM 2217 N N . GLU A 1 275 ? -5.656 16.891 32.875 1 97.88 275 GLU A N 1
ATOM 2218 C CA . GLU A 1 275 ? -4.695 15.805 32.781 1 97.88 275 GLU A CA 1
ATOM 2219 C C . GLU A 1 275 ? -3.957 15.852 31.438 1 97.88 275 GLU A C 1
ATOM 2221 O O . GLU A 1 275 ? -2.729 15.734 31.391 1 97.88 275 GLU A O 1
ATOM 2226 N N . MET A 1 276 ? -4.645 16 30.375 1 98.44 276 MET A N 1
ATOM 2227 C CA . MET A 1 276 ? -4.023 16 29.062 1 98.44 276 MET A CA 1
ATOM 2228 C C . MET A 1 276 ? -3.131 17.234 28.875 1 98.44 276 MET A C 1
ATOM 2230 O O . MET A 1 276 ? -2.08 17.141 28.25 1 98.44 276 MET A O 1
ATOM 2234 N N . ILE A 1 277 ? -3.561 18.344 29.469 1 98 277 ILE A N 1
ATOM 2235 C CA . ILE A 1 277 ? -2.729 19.547 29.422 1 98 277 ILE A CA 1
ATOM 2236 C C . ILE A 1 277 ? -1.401 19.266 30.125 1 98 277 ILE A C 1
ATOM 2238 O O . ILE A 1 277 ? -0.337 19.641 29.625 1 98 277 ILE A O 1
ATOM 2242 N N . ARG A 1 278 ? -1.454 18.625 31.25 1 97.31 278 ARG A N 1
ATOM 2243 C CA . ARG A 1 278 ? -0.244 18.266 31.969 1 97.31 278 ARG A CA 1
ATOM 2244 C C . ARG A 1 278 ? 0.63 17.328 31.156 1 97.31 278 ARG A C 1
ATOM 2246 O O . ARG A 1 278 ? 1.852 17.484 31.109 1 97.31 278 ARG A O 1
ATOM 2253 N N . ILE A 1 279 ? -0.012 16.344 30.531 1 98.31 279 ILE A N 1
ATOM 2254 C CA . ILE A 1 279 ? 0.707 15.359 29.75 1 98.31 279 ILE A CA 1
ATOM 2255 C C . ILE A 1 279 ? 1.453 16.047 28.609 1 98.31 279 ILE A C 1
ATOM 2257 O O . ILE A 1 279 ? 2.623 15.758 28.359 1 98.31 279 ILE A O 1
ATOM 2261 N N . GLN A 1 280 ? 0.818 16.969 27.938 1 98.38 280 GLN A N 1
ATOM 2262 C CA . GLN A 1 280 ? 1.454 17.703 26.844 1 98.38 280 GLN A CA 1
ATOM 2263 C C . GLN A 1 280 ? 2.691 18.453 27.344 1 98.38 280 GLN A C 1
ATOM 2265 O O . GLN A 1 280 ? 3.732 18.438 26.672 1 98.38 280 GLN A O 1
ATOM 2270 N N . GLU A 1 281 ? 2.555 19.109 28.484 1 98.19 281 GLU A N 1
ATOM 2271 C CA . GLU A 1 281 ? 3.695 19.844 29 1 98.19 281 GLU A CA 1
ATOM 2272 C C . GLU A 1 281 ? 4.828 18.906 29.406 1 98.19 281 GLU A C 1
ATOM 2274 O O . GLU A 1 281 ? 6.004 19.219 29.203 1 98.19 281 GLU A O 1
ATOM 2279 N N . GLU A 1 282 ? 4.461 17.781 29.984 1 98.56 282 GLU A N 1
ATOM 2280 C CA . GLU A 1 282 ? 5.465 16.781 30.359 1 98.56 282 GLU A CA 1
ATOM 2281 C C . GLU A 1 282 ? 6.207 16.266 29.141 1 98.56 282 GLU A C 1
ATOM 2283 O O . GLU A 1 282 ? 7.418 16.031 29.188 1 98.56 282 GLU A O 1
ATOM 2288 N N . ILE A 1 283 ? 5.5 16.062 28.047 1 98.75 283 ILE A N 1
ATOM 2289 C CA . ILE A 1 283 ? 6.117 15.625 26.797 1 98.75 283 ILE A CA 1
ATOM 2290 C C . ILE A 1 283 ? 7.098 16.688 26.312 1 98.75 283 ILE A C 1
ATOM 2292 O O . ILE A 1 283 ? 8.227 16.375 25.938 1 98.75 283 ILE A O 1
ATOM 2296 N N . LEU A 1 284 ? 6.742 17.969 26.391 1 98.69 284 LEU A N 1
ATOM 2297 C CA . LEU A 1 284 ? 7.598 19.062 25.953 1 98.69 284 LEU A CA 1
ATOM 2298 C C . LEU A 1 284 ? 8.859 19.141 26.797 1 98.69 284 LEU A C 1
ATOM 2300 O O . LEU A 1 284 ? 9.961 19.328 26.281 1 98.69 284 LEU A O 1
ATOM 2304 N N . GLU A 1 285 ? 8.648 19.031 28.125 1 98.5 285 GLU A N 1
ATOM 2305 C CA . GLU A 1 285 ? 9.773 19.109 29.047 1 98.5 285 GLU A CA 1
ATOM 2306 C C . GLU A 1 285 ? 10.773 17.984 28.797 1 98.5 285 GLU A C 1
ATOM 2308 O O . GLU A 1 285 ? 11.984 18.219 28.719 1 98.5 285 GLU A O 1
ATOM 2313 N N . CYS A 1 286 ? 10.234 16.812 28.672 1 98.75 286 CYS A N 1
ATOM 2314 C CA . CYS A 1 286 ? 11.102 15.664 28.422 1 98.75 286 CYS A CA 1
ATOM 2315 C C . CYS A 1 286 ? 11.789 15.797 27.062 1 98.75 286 CYS A C 1
ATOM 2317 O O . CYS A 1 286 ? 12.984 15.516 26.953 1 98.75 286 CYS A O 1
ATOM 2319 N N . ALA A 1 287 ? 11.07 16.172 26.047 1 98.81 287 ALA A N 1
ATOM 2320 C CA . ALA A 1 287 ? 11.625 16.359 24.719 1 98.81 287 ALA A CA 1
ATOM 2321 C C . ALA A 1 287 ? 12.773 17.375 24.734 1 98.81 287 ALA A C 1
ATOM 2323 O O . ALA A 1 287 ? 13.789 17.172 24.062 1 98.81 287 ALA A O 1
ATOM 2324 N N . ALA A 1 288 ? 12.609 18.422 25.484 1 98.75 288 ALA A N 1
ATOM 2325 C CA . ALA A 1 288 ? 13.641 19.453 25.578 1 98.75 288 ALA A CA 1
ATOM 2326 C C . ALA A 1 288 ? 14.938 18.875 26.141 1 98.75 288 ALA A C 1
ATOM 2328 O O . ALA A 1 288 ? 16.031 19.234 25.688 1 98.75 288 ALA A O 1
ATOM 2329 N N . ARG A 1 289 ? 14.773 18 27.125 1 98.31 289 ARG A N 1
ATOM 2330 C CA . ARG A 1 289 ? 15.961 17.391 27.734 1 98.31 289 ARG A CA 1
ATOM 2331 C C . ARG A 1 289 ? 16.719 16.547 26.703 1 98.31 289 ARG A C 1
ATOM 2333 O O . ARG A 1 289 ? 17.906 16.297 26.859 1 98.31 289 ARG A O 1
ATOM 2340 N N . HIS A 1 290 ? 16.078 16.156 25.688 1 98.44 290 HIS A N 1
ATOM 2341 C CA . HIS A 1 290 ? 16.688 15.297 24.672 1 98.44 290 HIS A CA 1
ATOM 2342 C C . HIS A 1 290 ? 16.828 16.031 23.344 1 98.44 290 HIS A C 1
ATOM 2344 O O . HIS A 1 290 ? 17.047 15.406 22.297 1 98.44 290 HIS A O 1
ATOM 2350 N N . ARG A 1 291 ? 16.562 17.328 23.297 1 98.19 291 ARG A N 1
ATOM 2351 C CA . ARG A 1 291 ? 16.719 18.219 22.141 1 98.19 291 ARG A CA 1
ATOM 2352 C C . ARG A 1 291 ? 15.844 17.781 20.984 1 98.19 291 ARG A C 1
ATOM 2354 O O . ARG A 1 291 ? 16.328 17.656 19.844 1 98.19 291 ARG A O 1
ATOM 2361 N N . LEU A 1 292 ? 14.648 17.453 21.25 1 98.81 292 LEU A N 1
ATOM 2362 C CA . LEU A 1 292 ? 13.617 17.109 20.281 1 98.81 292 LEU A CA 1
ATOM 2363 C C . LEU A 1 292 ? 12.547 18.188 20.219 1 98.81 292 LEU A C 1
ATOM 2365 O O . LEU A 1 292 ? 12.094 18.688 21.25 1 98.81 292 LEU A O 1
ATOM 2369 N N . PHE A 1 293 ? 12.148 18.594 18.984 1 98.81 293 PHE A N 1
ATOM 2370 C CA . PHE A 1 293 ? 10.977 19.453 18.906 1 98.81 293 PHE A CA 1
ATOM 2371 C C . PHE A 1 293 ? 9.703 18.625 18.844 1 98.81 293 PHE A C 1
ATOM 2373 O O . PHE A 1 293 ? 9.742 17.438 18.516 1 98.81 293 PHE A O 1
ATOM 2380 N N . ILE A 1 294 ? 8.562 19.297 19.156 1 98.81 294 ILE A N 1
ATOM 2381 C CA . ILE A 1 294 ? 7.285 18.578 19.188 1 98.81 294 ILE A CA 1
ATOM 2382 C C . ILE A 1 294 ? 6.258 19.328 18.328 1 98.81 294 ILE A C 1
ATOM 2384 O O . ILE A 1 294 ? 6.176 20.547 18.375 1 98.81 294 ILE A O 1
ATOM 2388 N N . GLN A 1 295 ? 5.609 18.625 17.531 1 98.38 295 GLN A N 1
ATOM 2389 C CA . GLN A 1 295 ? 4.355 18.969 16.875 1 98.38 295 GLN A CA 1
ATOM 2390 C C . GLN A 1 295 ? 3.195 18.156 17.438 1 98.38 295 GLN A C 1
ATOM 2392 O O . GLN A 1 295 ? 3.225 16.922 17.422 1 98.38 295 GLN A O 1
ATOM 2397 N N . PHE A 1 296 ? 2.172 18.828 17.969 1 98.38 296 PHE A N 1
ATOM 2398 C CA . PHE A 1 296 ? 1.029 18.109 18.5 1 98.38 296 PHE A CA 1
ATOM 2399 C C . PHE A 1 296 ? -0.081 17.984 17.469 1 98.38 296 PHE A C 1
ATOM 2401 O O . PHE A 1 296 ? -0.476 18.984 16.859 1 98.38 296 PHE A O 1
ATOM 2408 N N . HIS A 1 297 ? -0.587 16.797 17.219 1 97.25 297 HIS A N 1
ATOM 2409 C CA . HIS A 1 297 ? -1.746 16.5 16.391 1 97.25 297 HIS A CA 1
ATOM 2410 C C . HIS A 1 297 ? -2.881 15.898 17.203 1 97.25 297 HIS A C 1
ATOM 2412 O O . HIS A 1 297 ? -2.641 15.273 18.234 1 97.25 297 HIS A O 1
ATOM 2418 N N . GLY A 1 298 ? -4.164 16.047 16.641 1 96.81 298 GLY A N 1
ATOM 2419 C CA . GLY A 1 298 ? -5.266 15.672 17.5 1 96.81 298 GLY A CA 1
ATOM 2420 C C . GLY A 1 298 ? -5.23 16.375 18.844 1 96.81 298 GLY A C 1
ATOM 2421 O O . GLY A 1 298 ? -5.344 15.727 19.891 1 96.81 298 GLY A O 1
ATOM 2422 N N . SER A 1 299 ? -5.004 17.594 18.766 1 95.81 299 SER A N 1
ATOM 2423 C CA . SER A 1 299 ? -4.738 18.359 19.984 1 95.81 299 SER A CA 1
ATOM 2424 C C . SER A 1 299 ? -5.551 19.656 20.016 1 95.81 299 SER A C 1
ATOM 2426 O O . SER A 1 299 ? -6.047 20.109 18.969 1 95.81 299 SER A O 1
ATOM 2428 N N . SER A 1 300 ? -5.66 20.219 21.188 1 95.88 300 SER A N 1
ATOM 2429 C CA . SER A 1 300 ? -6.312 21.516 21.375 1 95.88 300 SER A CA 1
ATOM 2430 C C . SER A 1 300 ? -5.469 22.656 20.812 1 95.88 300 SER A C 1
ATOM 2432 O O . SER A 1 300 ? -4.301 22.453 20.484 1 95.88 300 SER A O 1
ATOM 2434 N N . LYS A 1 301 ? -6.039 23.797 20.734 1 96.94 301 LYS A N 1
ATOM 2435 C CA . LYS A 1 301 ? -5.359 25 20.25 1 96.94 301 LYS A CA 1
ATOM 2436 C C . LYS A 1 301 ? -4.18 25.359 21.156 1 96.94 301 LYS A C 1
ATOM 2438 O O . LYS A 1 301 ? -4.16 25 22.328 1 96.94 301 LYS A O 1
ATOM 2443 N N . PRO A 1 302 ? -3.217 26.156 20.578 1 97 302 PRO A N 1
ATOM 2444 C CA . PRO A 1 302 ? -2.156 26.688 21.438 1 97 302 PRO A CA 1
ATOM 2445 C C . PRO A 1 302 ? -2.67 27.734 22.422 1 97 302 PRO A C 1
ATOM 2447 O O . PRO A 1 302 ? -3.76 28.281 22.25 1 97 302 PRO A O 1
ATOM 2450 N N . SER A 1 303 ? -1.881 27.922 23.469 1 97.62 303 SER A N 1
ATOM 2451 C CA . SER A 1 303 ? -2.211 28.938 24.469 1 97.62 303 SER A CA 1
ATOM 2452 C C . SER A 1 303 ? -1.008 29.812 24.781 1 97.62 303 SER A C 1
ATOM 2454 O O . SER A 1 303 ? -0.914 30.391 25.875 1 97.62 303 SER A O 1
ATOM 2456 N N . GLY A 1 304 ? -0.034 29.828 23.828 1 97.31 304 GLY A N 1
ATOM 2457 C CA . GLY A 1 304 ? 1.132 30.688 23.969 1 97.31 304 GLY A CA 1
ATOM 2458 C C . GLY A 1 304 ? 2.312 30 24.625 1 97.31 304 GLY A C 1
ATOM 2459 O O . GLY A 1 304 ? 3.359 30.609 24.844 1 97.31 304 GLY A O 1
ATOM 2460 N N . LEU A 1 305 ? 2.197 28.688 24.797 1 96.88 305 LEU A N 1
ATOM 2461 C CA . LEU A 1 305 ? 3.193 27.906 25.516 1 96.88 305 LEU A CA 1
ATOM 2462 C C . LEU A 1 305 ? 4.523 27.906 24.781 1 96.88 305 LEU A C 1
ATOM 2464 O O . LEU A 1 305 ? 5.562 27.578 25.359 1 96.88 305 LEU A O 1
ATOM 2468 N N . VAL A 1 306 ? 4.555 28.281 23.547 1 96.94 306 VAL A N 1
ATOM 2469 C CA . VAL A 1 306 ? 5.758 28.312 22.719 1 96.94 306 VAL A CA 1
ATOM 2470 C C . VAL A 1 306 ? 6.785 29.266 23.344 1 96.94 306 VAL A C 1
ATOM 2472 O O . VAL A 1 306 ? 7.992 29.078 23.172 1 96.94 306 VAL A O 1
ATOM 2475 N N . ARG A 1 307 ? 6.324 30.266 24.109 1 97.5 307 ARG A N 1
ATOM 2476 C CA . ARG A 1 307 ? 7.238 31.156 24.797 1 97.5 307 ARG A CA 1
ATOM 2477 C C . ARG A 1 307 ? 8.016 30.422 25.891 1 97.5 307 ARG A C 1
ATOM 2479 O O . ARG A 1 307 ? 9.219 30.625 26.047 1 97.5 307 ARG A O 1
ATOM 2486 N N . THR A 1 308 ? 7.32 29.609 26.656 1 98.25 308 THR A N 1
ATOM 2487 C CA . THR A 1 308 ? 7.902 28.828 27.75 1 98.25 308 THR A CA 1
ATOM 2488 C C . THR A 1 308 ? 8.68 27.625 27.203 1 98.25 308 THR A C 1
ATOM 2490 O O . THR A 1 308 ? 9.742 27.297 27.719 1 98.25 308 THR A O 1
ATOM 2493 N N . TYR A 1 309 ? 8.172 26.969 26.219 1 98.44 309 TYR A N 1
ATOM 2494 C CA . TYR A 1 309 ? 8.766 25.812 25.562 1 98.44 309 TYR A CA 1
ATOM 2495 C C . TYR A 1 309 ? 8.852 26.016 24.047 1 98.44 309 TYR A C 1
ATOM 2497 O O . TYR A 1 309 ? 8.039 25.469 23.297 1 98.44 309 TYR A O 1
ATOM 2505 N N . PRO A 1 310 ? 9.906 26.688 23.625 1 98.19 310 PRO A N 1
ATOM 2506 C CA . PRO A 1 310 ? 10.023 27 22.203 1 98.19 310 PRO A CA 1
ATOM 2507 C C . PRO A 1 310 ? 10.25 25.766 21.344 1 98.19 310 PRO A C 1
ATOM 2509 O O . PRO A 1 310 ? 10.227 25.844 20.109 1 98.19 310 PRO A O 1
ATOM 2512 N N . ASN A 1 311 ? 10.43 24.562 21.984 1 98.69 311 ASN A N 1
ATOM 2513 C CA . ASN A 1 311 ? 10.523 23.312 21.234 1 98.69 311 ASN A CA 1
ATOM 2514 C C . ASN A 1 311 ? 9.148 22.797 20.828 1 98.69 311 ASN A C 1
ATOM 2516 O O . ASN A 1 311 ? 9.039 21.781 20.141 1 98.69 311 ASN A O 1
ATOM 2520 N N . GLU A 1 312 ? 8.102 23.453 21.219 1 98.38 312 GLU A N 1
ATOM 2521 C CA . GLU A 1 312 ? 6.809 23.25 20.578 1 98.38 312 GLU A CA 1
ATOM 2522 C C . GLU A 1 312 ? 6.73 24.016 19.25 1 98.38 312 GLU A C 1
ATOM 2524 O O . GLU A 1 312 ? 6.566 25.234 19.234 1 98.38 312 GLU A O 1
ATOM 2529 N N . PHE A 1 313 ? 6.773 23.312 18.203 1 98.19 313 PHE A N 1
ATOM 2530 C CA . PHE A 1 313 ? 6.863 23.984 16.906 1 98.19 313 PHE A CA 1
ATOM 2531 C C . PHE A 1 313 ? 5.48 24.391 16.406 1 98.19 313 PHE A C 1
ATOM 2533 O O . PHE A 1 313 ? 5.312 25.469 15.836 1 98.19 313 PHE A O 1
ATOM 2540 N N . THR A 1 314 ? 4.578 23.516 16.578 1 97.88 314 THR A N 1
ATOM 2541 C CA . THR A 1 314 ? 3.246 23.781 16.047 1 97.88 314 THR A CA 1
ATOM 2542 C C . THR A 1 314 ? 2.232 22.781 16.578 1 97.88 314 THR A C 1
ATOM 2544 O O . THR A 1 314 ? 2.594 21.859 17.312 1 97.88 314 THR A O 1
ATOM 2547 N N . ARG A 1 315 ? 0.944 23.078 16.344 1 97.31 315 ARG A N 1
ATOM 2548 C CA . ARG A 1 315 ? -0.18 22.188 16.641 1 97.31 315 ARG A CA 1
ATOM 2549 C C . ARG A 1 315 ? -1.191 22.188 15.5 1 97.31 315 ARG A C 1
ATOM 2551 O O . ARG A 1 315 ? -1.352 23.172 14.797 1 97.31 315 ARG A O 1
ATOM 2558 N N . GLU A 1 316 ? -1.836 21.078 15.414 1 96.75 316 GLU A N 1
ATOM 2559 C CA . GLU A 1 316 ? -2.898 20.969 14.422 1 96.75 316 GLU A CA 1
ATOM 2560 C C . GLU A 1 316 ? -4.145 21.734 14.859 1 96.75 316 GLU A C 1
ATOM 2562 O O . GLU A 1 316 ? -4.277 22.922 14.602 1 96.75 316 GLU A O 1
ATOM 2567 N N . GLY A 1 317 ? -5.145 21.031 15.531 1 94.69 317 GLY A N 1
ATOM 2568 C CA . GLY A 1 317 ? -6.387 21.656 15.938 1 94.69 317 GLY A CA 1
ATOM 2569 C C . GLY A 1 317 ? -7.141 22.297 14.781 1 94.69 317 GLY A C 1
ATOM 2570 O O . GLY A 1 317 ? -7.758 23.344 14.945 1 94.69 317 GLY A O 1
ATOM 2571 N N . THR A 1 318 ? -6.973 21.859 13.625 1 95.75 318 THR A N 1
ATOM 2572 C CA . THR A 1 318 ? -7.621 22.359 12.414 1 95.75 318 THR A CA 1
ATOM 2573 C C . THR A 1 318 ? -8.094 21.203 11.539 1 95.75 318 THR A C 1
ATOM 2575 O O . THR A 1 318 ? -7.398 20.188 11.414 1 95.75 318 THR A O 1
ATOM 2578 N N . LEU A 1 319 ? -9.352 21.406 11.062 1 97 319 LEU A N 1
ATOM 2579 C CA . LEU A 1 319 ? -9.664 20.609 9.875 1 97 319 LEU A CA 1
ATOM 2580 C C . LEU A 1 319 ? -8.789 21.016 8.695 1 97 319 LEU A C 1
ATOM 2582 O O . LEU A 1 319 ? -8.82 22.188 8.273 1 97 319 LEU A O 1
ATOM 2586 N N . ASN A 1 320 ? -7.902 20.219 8.234 1 97.31 320 ASN A N 1
ATOM 2587 C CA . ASN A 1 320 ? -6.867 20.656 7.301 1 97.31 320 ASN A CA 1
ATOM 2588 C C . ASN A 1 320 ? -6.824 19.766 6.059 1 97.31 320 ASN A C 1
ATOM 2590 O O . ASN A 1 320 ? -7.793 19.062 5.758 1 97.31 320 ASN A O 1
ATOM 2594 N N . TYR A 1 321 ? -5.773 19.781 5.301 1 97.44 321 TYR A N 1
ATOM 2595 C CA . TYR A 1 321 ? -5.734 19.297 3.928 1 97.44 321 TYR A CA 1
ATOM 2596 C C . TYR A 1 321 ? -5.734 17.766 3.9 1 97.44 321 TYR A C 1
ATOM 2598 O O . TYR A 1 321 ? -5.934 17.156 2.846 1 97.44 321 TYR A O 1
ATOM 2606 N N . GLU A 1 322 ? -5.566 17.141 5.043 1 95.81 322 GLU A N 1
ATOM 2607 C CA . GLU A 1 322 ? -5.75 15.688 5.039 1 95.81 322 GLU A CA 1
ATOM 2608 C C . GLU A 1 322 ? -7.148 15.312 4.559 1 95.81 322 GLU A C 1
ATOM 2610 O O . GLU A 1 322 ? -7.34 14.242 3.967 1 95.81 322 GLU A O 1
ATOM 2615 N N . VAL A 1 323 ? -8.062 16.203 4.723 1 96.56 323 VAL A N 1
ATOM 2616 C CA . VAL A 1 323 ? -9.461 15.969 4.391 1 96.56 323 VAL A CA 1
ATOM 2617 C C . VAL A 1 323 ? -9.609 15.758 2.887 1 96.56 323 VAL A C 1
ATOM 2619 O O . VAL A 1 323 ? -10.516 15.055 2.438 1 96.56 323 VAL A O 1
ATOM 2622 N N . CYS A 1 324 ? -8.719 16.328 2.1 1 96.38 324 CYS A N 1
ATOM 2623 C CA . CYS A 1 324 ? -8.766 16.156 0.65 1 96.38 324 CYS A CA 1
ATOM 2624 C C . CYS A 1 324 ? -8.664 14.695 0.263 1 96.38 324 CYS A C 1
ATOM 2626 O O . CYS A 1 324 ? -9.023 14.312 -0.854 1 96.38 324 CYS A O 1
ATOM 2628 N N . LYS A 1 325 ? -8.258 13.875 1.195 1 95.12 325 LYS A N 1
ATOM 2629 C CA . LYS A 1 325 ? -8.156 12.438 0.953 1 95.12 325 LYS A CA 1
ATOM 2630 C C . LYS A 1 325 ? -9.531 11.789 0.932 1 95.12 325 LYS A C 1
ATOM 2632 O O . LYS A 1 325 ? -9.719 10.75 0.297 1 95.12 325 LYS A O 1
ATOM 2637 N N . TRP A 1 326 ? -10.562 12.445 1.612 1 94.25 326 TRP A N 1
ATOM 2638 C CA . TRP A 1 326 ? -11.805 11.68 1.769 1 94.25 326 TRP A CA 1
ATOM 2639 C C . TRP A 1 326 ? -13.016 12.594 1.666 1 94.25 326 TRP A C 1
ATOM 2641 O O . TRP A 1 326 ? -14.156 12.133 1.719 1 94.25 326 TRP A O 1
ATOM 2651 N N . ASP A 1 327 ? -12.773 13.883 1.597 1 94.31 327 ASP A N 1
ATOM 2652 C CA . ASP A 1 327 ? -13.906 14.805 1.536 1 94.31 327 ASP A CA 1
ATOM 2653 C C . ASP A 1 327 ? -13.531 16.094 0.8 1 94.31 327 ASP A C 1
ATOM 2655 O O . ASP A 1 327 ? -12.367 16.297 0.45 1 94.31 327 ASP A O 1
ATOM 2659 N N . THR A 1 328 ? -14.492 16.922 0.524 1 95.56 328 THR A N 1
ATOM 2660 C CA . THR A 1 328 ? -14.281 18.156 -0.226 1 95.56 328 THR A CA 1
ATOM 2661 C C . THR A 1 328 ? -14.438 19.375 0.682 1 95.56 328 THR A C 1
ATOM 2663 O O . THR A 1 328 ? -14.469 20.5 0.204 1 95.56 328 THR A O 1
ATOM 2666 N N . LEU A 1 329 ? -14.453 19.188 1.976 1 96.62 329 LEU A N 1
ATOM 2667 C CA . LEU A 1 329 ? -14.797 20.25 2.93 1 96.62 329 LEU A CA 1
ATOM 2668 C C . LEU A 1 329 ? -13.688 21.281 3.012 1 96.62 329 LEU A C 1
ATOM 2670 O O . LEU A 1 329 ? -13.938 22.438 3.352 1 96.62 329 LEU A O 1
ATOM 2674 N N . VAL A 1 330 ? -12.492 20.891 2.75 1 97.56 330 VAL A N 1
ATOM 2675 C CA . VAL A 1 330 ? -11.359 21.797 2.91 1 97.56 330 VAL A CA 1
ATOM 2676 C C . VAL A 1 330 ? -10.961 22.375 1.555 1 97.56 330 VAL A C 1
ATOM 2678 O O . VAL A 1 330 ? -10.352 21.688 0.731 1 97.56 330 VAL A O 1
ATOM 2681 N N . ASN A 1 331 ? -11.375 23.516 1.304 1 97.5 331 ASN A N 1
ATOM 2682 C CA . ASN A 1 331 ? -11.094 24.359 0.147 1 97.5 331 ASN A CA 1
ATOM 2683 C C . ASN A 1 331 ? -10.852 25.812 0.557 1 97.5 331 ASN A C 1
ATOM 2685 O O . ASN A 1 331 ? -10.695 26.109 1.742 1 97.5 331 ASN A O 1
ATOM 2689 N N . ALA A 1 332 ? -10.766 26.719 -0.386 1 98.25 332 ALA A N 1
ATOM 2690 C CA . ALA A 1 332 ? -10.391 28.094 -0.092 1 98.25 332 ALA A CA 1
ATOM 2691 C C . ALA A 1 332 ? -11.398 28.75 0.856 1 98.25 332 ALA A C 1
ATOM 2693 O O . ALA A 1 332 ? -11.031 29.578 1.684 1 98.25 332 ALA A O 1
ATOM 2694 N N . ASP A 1 333 ? -12.664 28.344 0.782 1 98.38 333 ASP A N 1
ATOM 2695 C CA . ASP A 1 333 ? -13.688 28.906 1.662 1 98.38 333 ASP A CA 1
ATOM 2696 C C . ASP A 1 333 ? -13.469 28.453 3.107 1 98.38 333 ASP A C 1
ATOM 2698 O O . ASP A 1 333 ? -13.82 29.188 4.043 1 98.38 333 ASP A O 1
ATOM 2702 N N . HIS A 1 334 ? -12.977 27.328 3.285 1 98.38 334 HIS A N 1
ATOM 2703 C CA . HIS A 1 334 ? -12.609 26.859 4.621 1 98.38 334 HIS A CA 1
ATOM 2704 C C . HIS A 1 334 ? -11.305 27.5 5.086 1 98.38 334 HIS A C 1
ATOM 2706 O O . HIS A 1 334 ? -11.203 27.953 6.234 1 98.38 334 HIS A O 1
ATOM 2712 N N . ASP A 1 335 ? -10.344 27.562 4.18 1 98.5 335 ASP A N 1
ATOM 2713 C CA . ASP A 1 335 ? -9.008 28.062 4.504 1 98.5 335 ASP A CA 1
ATOM 2714 C C . ASP A 1 335 ? -9.07 29.484 5.055 1 98.5 335 ASP A C 1
ATOM 2716 O O . ASP A 1 335 ? -8.336 29.812 5.988 1 98.5 335 ASP A O 1
ATOM 2720 N N . ILE A 1 336 ? -9.914 30.25 4.52 1 98.5 336 ILE A N 1
ATOM 2721 C CA . ILE A 1 336 ? -9.898 31.688 4.781 1 98.5 336 ILE A CA 1
ATOM 2722 C C . ILE A 1 336 ? -10.391 31.969 6.199 1 98.5 336 ILE A C 1
ATOM 2724 O O . ILE A 1 336 ? -10.172 33.031 6.746 1 98.5 336 ILE A O 1
ATOM 2728 N N . ALA A 1 337 ? -11.008 31 6.824 1 98.5 337 ALA A N 1
ATOM 2729 C CA . ALA A 1 337 ? -11.484 31.172 8.195 1 98.5 337 ALA A CA 1
ATOM 2730 C C . ALA A 1 337 ? -10.336 31.062 9.195 1 98.5 337 ALA A C 1
ATOM 2732 O O . ALA A 1 337 ? -10.391 31.625 10.281 1 98.5 337 ALA A O 1
ATOM 2733 N N . ILE A 1 338 ? -9.305 30.359 8.82 1 98.5 338 ILE A N 1
ATOM 2734 C CA . ILE A 1 338 ? -8.281 29.891 9.75 1 98.5 338 ILE A CA 1
ATOM 2735 C C . ILE A 1 338 ? -7.5 31.078 10.305 1 98.5 338 ILE A C 1
ATOM 2737 O O . ILE A 1 338 ? -7.301 31.188 11.516 1 98.5 338 ILE A O 1
ATOM 2741 N N . PRO A 1 339 ? -7.121 32.062 9.461 1 98.5 339 PRO A N 1
ATOM 2742 C CA . PRO A 1 339 ? -6.352 33.188 10 1 98.5 339 PRO A CA 1
ATOM 2743 C C . PRO A 1 339 ? -7.129 34 11.039 1 98.5 339 PRO A C 1
ATOM 2745 O O . PRO A 1 339 ? -6.531 34.594 11.93 1 98.5 339 PRO A O 1
ATOM 2748 N N . PHE A 1 340 ? -8.43 33.969 10.992 1 98.56 340 PHE A N 1
ATOM 2749 C CA . PHE A 1 340 ? -9.25 34.812 11.844 1 98.56 340 PHE A CA 1
ATOM 2750 C C . PHE A 1 340 ? -9.75 34.031 13.055 1 98.56 340 PHE A C 1
ATOM 2752 O O . PHE A 1 340 ? -10.508 34.562 13.875 1 98.56 340 PHE A O 1
ATOM 2759 N N . THR A 1 341 ? -9.375 32.781 13.148 1 98.25 341 THR A N 1
ATOM 2760 C CA . THR A 1 341 ? -9.828 31.938 14.242 1 98.25 341 THR A CA 1
ATOM 2761 C C . THR A 1 341 ? -8.648 31.172 14.836 1 98.25 341 THR A C 1
ATOM 2763 O O . THR A 1 341 ? -7.859 31.734 15.602 1 98.25 341 THR A O 1
ATOM 2766 N N . ARG A 1 342 ? -8.383 29.906 14.359 1 98.19 342 ARG A N 1
ATOM 2767 C CA . ARG A 1 342 ? -7.406 29 14.953 1 98.19 342 ARG A CA 1
ATOM 2768 C C . ARG A 1 342 ? -6.027 29.641 15 1 98.19 342 ARG A C 1
ATOM 2770 O O . ARG A 1 342 ? -5.277 29.453 15.961 1 98.19 342 ARG A O 1
ATOM 2777 N N . MET A 1 343 ? -5.66 30.328 13.977 1 98.06 343 MET A N 1
ATOM 2778 C CA . MET A 1 343 ? -4.309 30.875 13.906 1 98.06 343 MET A CA 1
ATOM 2779 C C . MET A 1 343 ? -4.113 31.969 14.953 1 98.06 343 MET A C 1
ATOM 2781 O O . MET A 1 343 ? -2.984 32.25 15.352 1 98.06 343 MET A O 1
ATOM 2785 N N . LEU A 1 344 ? -5.195 32.594 15.406 1 98.25 344 LEU A N 1
ATOM 2786 C CA . LEU A 1 344 ? -5.086 33.625 16.422 1 98.25 344 LEU A CA 1
ATOM 2787 C C . LEU A 1 344 ? -4.504 33.062 17.719 1 98.25 344 LEU A C 1
ATOM 2789 O O . LEU A 1 344 ? -3.982 33.812 18.547 1 98.25 344 LEU A O 1
ATOM 2793 N N . ALA A 1 345 ? -4.625 31.781 17.859 1 97.69 345 ALA A N 1
ATOM 2794 C CA . ALA A 1 345 ? -4.125 31.141 19.062 1 97.69 345 ALA A CA 1
ATOM 2795 C C . ALA A 1 345 ? -2.637 30.828 18.953 1 97.69 345 ALA A C 1
ATOM 2797 O O . ALA A 1 345 ? -1.969 30.578 19.953 1 97.69 345 ALA A O 1
ATOM 2798 N N . GLY A 1 346 ? -2.082 30.797 17.781 1 96.81 346 GLY A N 1
ATOM 2799 C CA . GLY A 1 346 ? -0.667 30.516 17.594 1 96.81 346 GLY A CA 1
ATOM 2800 C C . GLY A 1 346 ? -0.372 29.688 16.359 1 96.81 346 GLY A C 1
ATOM 2801 O O . GLY A 1 346 ? -1.215 29.578 15.469 1 96.81 346 GLY A O 1
ATOM 2802 N N . ALA A 1 347 ? 0.862 29.078 16.328 1 97.06 347 ALA A N 1
ATOM 2803 C CA . ALA A 1 347 ? 1.332 28.312 15.164 1 97.06 347 ALA A CA 1
ATOM 2804 C C . ALA A 1 347 ? 0.312 27.266 14.75 1 97.06 347 ALA A C 1
ATOM 2806 O O . ALA A 1 347 ? -0.295 26.609 15.602 1 97.06 347 ALA A O 1
ATOM 2807 N N . THR A 1 348 ? 0.127 27.094 13.422 1 97.62 348 THR A N 1
ATOM 2808 C CA . THR A 1 348 ? -0.977 26.328 12.867 1 97.62 348 THR A CA 1
ATOM 2809 C C . THR A 1 348 ? -0.465 25.312 11.852 1 97.62 348 THR A C 1
ATOM 2811 O O . THR A 1 348 ? -0.002 25.672 10.773 1 97.62 348 THR A O 1
ATOM 2814 N N . ASP A 1 349 ? -0.581 24.062 12.258 1 97.31 349 ASP A N 1
ATOM 2815 C CA . ASP A 1 349 ? -0.276 23 11.305 1 97.31 349 ASP A CA 1
ATOM 2816 C C . ASP A 1 349 ? -1.488 22.688 10.438 1 97.31 349 ASP A C 1
ATOM 2818 O O . ASP A 1 349 ? -2.574 22.406 10.953 1 97.31 349 ASP A O 1
ATOM 2822 N N . TYR A 1 350 ? -1.299 22.734 9.172 1 97.75 350 TYR A N 1
ATOM 2823 C CA . TYR A 1 350 ? -2.414 22.625 8.234 1 97.75 350 TYR A CA 1
ATOM 2824 C C . TYR A 1 350 ? -2.102 21.625 7.129 1 97.75 350 TYR A C 1
ATOM 2826 O O . TYR A 1 350 ? -2.693 21.672 6.051 1 97.75 350 TYR A O 1
ATOM 2834 N N . HIS A 1 351 ? -1.102 20.688 7.406 1 96.94 351 HIS A N 1
ATOM 2835 C CA . HIS A 1 351 ? -0.648 19.688 6.457 1 96.94 351 HIS A CA 1
ATOM 2836 C C . HIS A 1 351 ? -0.422 20.281 5.074 1 96.94 351 HIS A C 1
ATOM 2838 O O . HIS A 1 351 ? -0.946 19.781 4.078 1 96.94 351 HIS A O 1
ATOM 2844 N N . LEU A 1 352 ? 0.451 21.266 5.02 1 97.81 352 LEU A N 1
ATOM 2845 C CA . LEU A 1 352 ? 0.681 22 3.785 1 97.81 352 LEU A CA 1
ATOM 2846 C C . LEU A 1 352 ? 1.605 21.234 2.85 1 97.81 352 LEU A C 1
ATOM 2848 O O . LEU A 1 352 ? 2.254 20.266 3.268 1 97.81 352 LEU A O 1
ATOM 2852 N N . GLY A 1 353 ? 1.578 21.625 1.59 1 97.19 35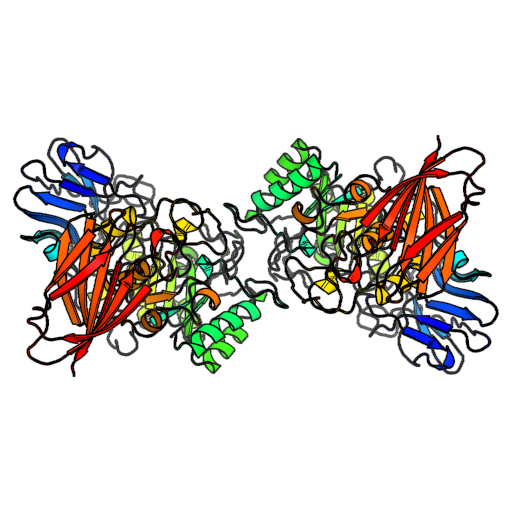3 GLY A N 1
ATOM 2853 C CA . GLY A 1 353 ? 2.51 21.094 0.612 1 97.19 353 GLY A CA 1
ATOM 2854 C C . GLY A 1 353 ? 1.823 20.5 -0.602 1 97.19 353 GLY A C 1
ATOM 2855 O O . GLY A 1 353 ? 2.484 20.078 -1.557 1 97.19 353 GLY A O 1
ATOM 2856 N N . GLY A 1 354 ? 0.48 20.516 -0.534 1 97.56 354 GLY A N 1
ATOM 2857 C CA . GLY A 1 354 ? -0.197 20.078 -1.742 1 97.56 354 GLY A CA 1
ATOM 2858 C C . GLY A 1 354 ? 0.116 20.938 -2.951 1 97.56 354 GLY A C 1
ATOM 2859 O O . GLY A 1 354 ? -0.088 22.156 -2.922 1 97.56 354 GLY A O 1
ATOM 2860 N N . PHE A 1 355 ? 0.677 20.281 -3.963 1 97.56 355 PHE A N 1
ATOM 2861 C CA . PHE A 1 355 ? 1.155 21.031 -5.117 1 97.56 355 PHE A CA 1
ATOM 2862 C C . PHE A 1 355 ? 0.355 20.672 -6.367 1 97.56 355 PHE A C 1
ATOM 2864 O O . PHE A 1 355 ? 0.461 21.344 -7.391 1 97.56 355 PHE A O 1
ATOM 2871 N N . ARG A 1 356 ? -0.518 19.641 -6.328 1 98.12 356 ARG A N 1
ATOM 2872 C CA . ARG A 1 356 ? -1.377 19.234 -7.434 1 98.12 356 ARG A CA 1
ATOM 2873 C C . ARG A 1 356 ? -2.822 19.656 -7.188 1 98.12 356 ARG A C 1
ATOM 2875 O O . ARG A 1 356 ? -3.498 19.094 -6.324 1 98.12 356 ARG A O 1
ATOM 2882 N N . ALA A 1 357 ? -3.221 20.578 -7.953 1 98.25 357 ALA A N 1
ATOM 2883 C CA . ALA A 1 357 ? -4.551 21.156 -7.746 1 98.25 357 ALA A CA 1
ATOM 2884 C C . ALA A 1 357 ? -5.469 20.844 -8.93 1 98.25 357 ALA A C 1
ATOM 2886 O O . ALA A 1 357 ? -5.012 20.75 -10.07 1 98.25 357 ALA A O 1
ATOM 2887 N N . LEU A 1 358 ? -6.711 20.625 -8.617 1 97.38 358 LEU A N 1
ATOM 2888 C CA . LEU A 1 358 ? -7.789 20.547 -9.594 1 97.38 358 LEU A CA 1
ATOM 2889 C C . LEU A 1 358 ? -8.875 21.578 -9.289 1 97.38 358 LEU A C 1
ATOM 2891 O O . LEU A 1 358 ? -9.141 21.859 -8.117 1 97.38 358 LEU A O 1
ATOM 2895 N N . PRO A 1 359 ? -9.484 22.078 -10.383 1 96.88 359 PRO A N 1
ATOM 2896 C CA . PRO A 1 359 ? -10.672 22.891 -10.102 1 96.88 359 PRO A CA 1
ATOM 2897 C C . PRO A 1 359 ? -11.727 22.125 -9.305 1 96.88 359 PRO A C 1
ATOM 2899 O O . PRO A 1 359 ? -11.859 20.906 -9.453 1 96.88 359 PRO A O 1
ATOM 2902 N N . ARG A 1 360 ? -12.523 22.875 -8.5 1 95.94 360 ARG A N 1
ATOM 2903 C CA . ARG A 1 360 ? -13.531 22.234 -7.652 1 95.94 360 ARG A CA 1
ATOM 2904 C C . ARG A 1 360 ? -14.438 21.328 -8.469 1 95.94 360 ARG A C 1
ATOM 2906 O O . ARG A 1 360 ? -14.82 20.25 -8.016 1 95.94 360 ARG A O 1
ATOM 2913 N N . SER A 1 361 ? -14.766 21.734 -9.68 1 94.75 361 SER A N 1
ATOM 2914 C CA . SER A 1 361 ? -15.703 21 -10.523 1 94.75 361 SER A CA 1
ATOM 2915 C C . SER A 1 361 ? -15.102 19.688 -10.992 1 94.75 361 SER A C 1
ATOM 2917 O O . SER A 1 361 ? -15.836 18.766 -11.367 1 94.75 361 SER A O 1
ATOM 2919 N N . GLU A 1 362 ? -13.789 19.594 -10.938 1 95.69 362 GLU A N 1
ATOM 2920 C CA . GLU A 1 362 ? -13.102 18.406 -11.453 1 95.69 362 GLU A CA 1
ATOM 2921 C C . GLU A 1 362 ? -12.461 17.609 -10.32 1 95.69 362 GLU A C 1
ATOM 2923 O O . GLU A 1 362 ? -11.836 16.578 -10.562 1 95.69 362 GLU A O 1
ATOM 2928 N N . PHE A 1 363 ? -12.664 18.125 -9.117 1 95.62 363 PHE A N 1
ATOM 2929 C CA . PHE A 1 363 ? -12.047 17.484 -7.965 1 95.62 363 PHE A CA 1
ATOM 2930 C C . PHE A 1 363 ? -12.641 16.094 -7.746 1 95.62 363 PHE A C 1
ATOM 2932 O O . PHE A 1 363 ? -13.852 15.906 -7.871 1 95.62 363 PHE A O 1
ATOM 2939 N N . LYS A 1 364 ? -11.766 15.117 -7.574 1 91.12 364 LYS A N 1
ATOM 2940 C CA . LYS A 1 364 ? -12.156 13.75 -7.238 1 91.12 364 LYS A CA 1
ATOM 2941 C C . LYS A 1 364 ? -11.5 13.297 -5.941 1 91.12 364 LYS A C 1
ATOM 2943 O O . LYS A 1 364 ? -10.281 13.391 -5.789 1 91.12 364 LYS A O 1
ATOM 2948 N N . ILE A 1 365 ? -12.289 12.836 -5.074 1 91.75 365 ILE A N 1
ATOM 2949 C CA . ILE A 1 365 ? -11.789 12.305 -3.814 1 91.75 365 ILE A CA 1
ATOM 2950 C C . ILE A 1 365 ? -10.945 11.055 -4.078 1 91.75 365 ILE A C 1
ATOM 2952 O O . ILE A 1 365 ? -11.391 10.125 -4.746 1 91.75 365 ILE A O 1
ATOM 2956 N N . GLN A 1 366 ? -9.734 11.062 -3.654 1 92.75 366 GLN A N 1
ATOM 2957 C CA . GLN A 1 366 ? -8.852 9.906 -3.695 1 92.75 366 GLN A CA 1
ATOM 2958 C C . GLN A 1 366 ? -7.969 9.844 -2.455 1 92.75 366 GLN A C 1
ATOM 2960 O O . GLN A 1 366 ? -7.215 10.781 -2.178 1 92.75 366 GLN A O 1
ATOM 2965 N N . TYR A 1 367 ? -7.945 8.766 -1.775 1 92.62 367 TYR A N 1
ATOM 2966 C CA . TYR A 1 367 ? -7.234 8.625 -0.509 1 92.62 367 TYR A CA 1
ATOM 2967 C C . TYR A 1 367 ? -5.727 8.656 -0.723 1 92.62 367 TYR A C 1
ATOM 2969 O O . TYR A 1 367 ? -4.984 9.172 0.117 1 92.62 367 TYR A O 1
ATOM 2977 N N . VAL A 1 368 ? -5.27 8.047 -1.808 1 92.5 368 VAL A N 1
ATOM 2978 C CA . VAL A 1 368 ? -3.854 8.039 -2.156 1 92.5 368 VAL A CA 1
ATOM 2979 C C . VAL A 1 368 ? -3.584 9.078 -3.242 1 92.5 368 VAL A C 1
ATOM 2981 O O . VAL A 1 368 ? -4.344 9.188 -4.207 1 92.5 368 VAL A O 1
ATOM 2984 N N . ASN A 1 369 ? -2.543 9.789 -3.074 1 93.44 369 ASN A N 1
ATOM 2985 C CA . ASN A 1 369 ? -2.109 10.805 -4.023 1 93.44 369 ASN A CA 1
ATOM 2986 C C . ASN A 1 369 ? -3.197 11.852 -4.258 1 93.44 369 ASN A C 1
ATOM 2988 O O . ASN A 1 369 ? -3.57 12.117 -5.402 1 93.44 369 ASN A O 1
ATOM 2992 N N . PRO A 1 370 ? -3.76 12.375 -3.178 1 96.25 370 PRO A N 1
ATOM 2993 C CA . PRO A 1 370 ? -4.867 13.328 -3.307 1 96.25 370 PRO A CA 1
ATOM 2994 C C . PRO A 1 370 ? -4.445 14.633 -3.973 1 96.25 370 PRO A C 1
ATOM 2996 O O . PRO A 1 370 ? -3.25 14.914 -4.09 1 96.25 370 PRO A O 1
ATOM 2999 N N . HIS A 1 371 ? -5.43 15.391 -4.449 1 97 371 HIS A N 1
ATOM 3000 C CA . HIS A 1 371 ? -5.27 16.75 -4.961 1 97 371 HIS A CA 1
ATOM 3001 C C . HIS A 1 371 ? -5.805 17.781 -3.971 1 97 371 HIS A C 1
ATOM 3003 O O . HIS A 1 371 ? -6.402 17.422 -2.955 1 97 371 HIS A O 1
ATOM 3009 N N . VAL A 1 372 ? -5.457 18.969 -4.188 1 98.12 372 VAL A N 1
ATOM 3010 C CA . VAL A 1 372 ? -6.082 20.062 -3.469 1 98.12 372 VAL A CA 1
ATOM 3011 C C . VAL A 1 372 ? -7 20.844 -4.41 1 98.12 372 VAL A C 1
ATOM 3013 O O . VAL A 1 372 ? -6.984 20.625 -5.625 1 98.12 372 VAL A O 1
ATOM 3016 N N . MET A 1 373 ? -7.781 21.734 -3.863 1 98.06 373 MET A N 1
ATOM 3017 C CA . MET A 1 373 ? -8.812 22.406 -4.66 1 98.06 373 MET A CA 1
ATOM 3018 C C . MET A 1 373 ? -8.484 23.875 -4.848 1 98.06 373 MET A C 1
ATOM 3020 O O . MET A 1 373 ? -9.219 24.594 -5.527 1 98.06 373 MET A O 1
ATOM 3024 N N . SER A 1 374 ? -7.375 24.375 -4.281 1 98.12 374 SER A N 1
ATOM 3025 C CA . SER A 1 374 ? -6.969 25.766 -4.391 1 98.12 374 SER A CA 1
ATOM 3026 C C . SER A 1 374 ? -5.758 25.922 -5.309 1 98.12 374 SER A C 1
ATOM 3028 O O . SER A 1 374 ? -4.992 24.969 -5.496 1 98.12 374 SER A O 1
ATOM 3030 N N . THR A 1 375 ? -5.605 27.156 -5.887 1 98.38 375 THR A N 1
ATOM 3031 C CA . THR A 1 375 ? -4.562 27.391 -6.879 1 98.38 375 THR A CA 1
ATOM 3032 C C . THR A 1 375 ? -3.18 27.25 -6.246 1 98.38 375 THR A C 1
ATOM 3034 O O . THR A 1 375 ? -3.045 27.297 -5.023 1 98.38 375 THR A O 1
ATOM 3037 N N . ARG A 1 376 ? -2.156 27.172 -7.121 1 98.38 376 ARG A N 1
ATOM 3038 C CA . ARG A 1 376 ? -0.76 27.141 -6.695 1 98.38 376 ARG A CA 1
ATOM 3039 C C . ARG A 1 376 ? -0.425 28.359 -5.844 1 98.38 376 ARG A C 1
ATOM 3041 O O . ARG A 1 376 ? 0.225 28.234 -4.805 1 98.38 376 ARG A O 1
ATOM 3048 N N . CYS A 1 377 ? -0.857 29.453 -6.27 1 98.62 377 CYS A N 1
ATOM 3049 C CA . CYS A 1 377 ? -0.528 30.688 -5.551 1 98.62 377 CYS A CA 1
ATOM 3050 C C . CYS A 1 377 ? -1.176 30.703 -4.172 1 98.62 377 CYS A C 1
ATOM 3052 O O . CYS A 1 377 ? -0.578 31.172 -3.207 1 98.62 377 CYS A O 1
ATOM 3054 N N . HIS A 1 378 ? -2.406 30.203 -4.094 1 98.75 378 HIS A N 1
ATOM 3055 C CA . HIS A 1 378 ? -3.057 30.062 -2.795 1 98.75 378 HIS A CA 1
ATOM 3056 C C . HIS A 1 378 ? -2.244 29.172 -1.868 1 98.75 378 HIS A C 1
ATOM 3058 O O . HIS A 1 378 ? -2.004 29.516 -0.71 1 98.75 378 HIS A O 1
ATOM 3064 N N . MET A 1 379 ? -1.838 28.094 -2.371 1 98.56 379 MET A N 1
ATOM 3065 C CA . MET A 1 379 ? -1.094 27.109 -1.581 1 98.56 379 MET A CA 1
ATOM 3066 C C . MET A 1 379 ? 0.245 27.688 -1.127 1 98.56 379 MET A C 1
ATOM 3068 O O . MET A 1 379 ? 0.667 27.453 0.008 1 98.56 379 MET A O 1
ATOM 3072 N N . LEU A 1 380 ? 0.92 28.406 -1.984 1 98.69 380 LEU A N 1
ATOM 3073 C CA . LEU A 1 380 ? 2.182 29.047 -1.625 1 98.69 380 LEU A CA 1
ATOM 3074 C C . LEU A 1 380 ? 1.966 30.109 -0.562 1 98.69 380 LEU A C 1
ATOM 3076 O O . LEU A 1 380 ? 2.736 30.203 0.396 1 98.69 380 LEU A O 1
ATOM 3080 N N . ALA A 1 381 ? 0.951 30.859 -0.731 1 98.81 381 ALA A N 1
ATOM 3081 C CA . ALA A 1 381 ? 0.664 31.953 0.184 1 98.81 381 ALA A CA 1
ATOM 3082 C C . ALA A 1 381 ? 0.397 31.438 1.596 1 98.81 381 ALA A C 1
ATOM 3084 O O . ALA A 1 381 ? 0.688 32.125 2.578 1 98.81 381 ALA A O 1
ATOM 3085 N N . MET A 1 382 ? -0.126 30.297 1.7 1 98.56 382 MET A N 1
ATOM 3086 C CA . MET A 1 382 ? -0.456 29.703 2.996 1 98.56 382 MET A CA 1
ATOM 3087 C C . MET A 1 382 ? 0.785 29.594 3.877 1 98.56 382 MET A C 1
ATOM 3089 O O . MET A 1 382 ? 0.698 29.734 5.098 1 98.56 382 MET A O 1
ATOM 3093 N N . TYR A 1 383 ? 1.952 29.391 3.258 1 98.44 383 TYR A N 1
ATOM 3094 C CA . TYR A 1 383 ? 3.186 29.234 4.02 1 98.44 383 TYR A CA 1
ATOM 3095 C C . TYR A 1 383 ? 3.586 30.547 4.68 1 98.44 383 TYR A C 1
ATOM 3097 O O . TYR A 1 383 ? 4.367 30.562 5.637 1 98.44 383 TYR A O 1
ATOM 3105 N N . VAL A 1 384 ? 3.061 31.641 4.176 1 98.69 384 VAL A N 1
ATOM 3106 C CA . VAL A 1 384 ? 3.359 32.938 4.754 1 98.69 384 VAL A CA 1
ATOM 3107 C C . VAL A 1 384 ? 2.234 33.375 5.699 1 98.69 384 VAL A C 1
ATOM 3109 O O . VAL A 1 384 ? 2.492 33.875 6.785 1 98.69 384 VAL A O 1
ATOM 3112 N N . VAL A 1 385 ? 1.052 33.094 5.309 1 98.69 385 VAL A N 1
ATOM 3113 C CA . VAL A 1 385 ? -0.105 33.562 6.07 1 98.69 385 VAL A CA 1
ATOM 3114 C C . VAL A 1 385 ? -0.203 32.781 7.375 1 98.69 385 VAL A C 1
ATOM 3116 O O . VAL A 1 385 ? -0.417 33.344 8.445 1 98.69 385 VAL A O 1
ATOM 3119 N N . LEU A 1 386 ? -0.073 31.469 7.297 1 98.06 386 LEU A N 1
ATOM 3120 C CA . LEU A 1 386 ? -0.143 30.641 8.5 1 98.06 386 LEU A CA 1
ATOM 3121 C C . LEU A 1 386 ? 1.221 30.547 9.172 1 98.06 386 LEU A C 1
ATOM 3123 O O . LEU A 1 386 ? 2.199 30.125 8.547 1 98.06 386 LEU A O 1
ATOM 3127 N N . GLU A 1 387 ? 1.231 30.938 10.375 1 96.31 387 GLU A N 1
ATOM 3128 C CA . GLU A 1 387 ? 2.461 30.75 11.141 1 96.31 387 GLU A CA 1
ATOM 3129 C C . GLU A 1 387 ? 2.688 29.281 11.461 1 96.31 387 GLU A C 1
ATOM 3131 O O . GLU A 1 387 ? 1.804 28.609 12 1 96.31 387 GLU A O 1
ATOM 3136 N N . ASN A 1 388 ? 3.793 28.781 11.109 1 97.12 388 ASN A N 1
ATOM 3137 C CA . ASN A 1 388 ? 4.195 27.391 11.328 1 97.12 388 ASN A CA 1
ATOM 3138 C C . ASN A 1 388 ? 5.715 27.234 11.312 1 97.12 388 ASN A C 1
ATOM 3140 O O . ASN A 1 388 ? 6.367 27.594 10.328 1 97.12 388 ASN A O 1
ATOM 3144 N N . HIS A 1 389 ? 6.297 26.734 12.383 1 97.81 389 HIS A N 1
ATOM 3145 C CA . HIS A 1 389 ? 7.75 26.625 12.484 1 97.81 389 HIS A CA 1
ATOM 3146 C C . HIS A 1 389 ? 8.234 25.297 11.93 1 97.81 389 HIS A C 1
ATOM 3148 O O . HIS A 1 389 ? 9.438 25.016 11.93 1 97.81 389 HIS A O 1
ATOM 3154 N N . LEU A 1 390 ? 7.301 24.469 11.523 1 97.81 390 LEU A N 1
ATOM 3155 C CA . LEU A 1 390 ? 7.562 23.219 10.82 1 97.81 390 LEU A CA 1
ATOM 3156 C C . LEU A 1 390 ? 6.973 23.25 9.414 1 97.81 390 LEU A C 1
ATOM 3158 O O . LEU A 1 390 ? 5.777 23.016 9.227 1 97.81 390 LEU A O 1
ATOM 3162 N N . THR A 1 391 ? 7.816 23.531 8.438 1 94.81 391 THR A N 1
ATOM 3163 C CA . THR A 1 391 ? 7.391 23.562 7.043 1 94.81 391 THR A CA 1
ATOM 3164 C C . THR A 1 391 ? 7.258 22.141 6.496 1 94.81 391 THR A C 1
ATOM 3166 O O . THR A 1 391 ? 8.258 21.422 6.371 1 94.81 391 THR A O 1
ATOM 3169 N N . SER A 1 392 ? 6.109 21.812 6.168 1 96.5 392 SER A N 1
ATOM 3170 C CA . SER A 1 392 ? 5.867 20.453 5.699 1 96.5 392 SER A CA 1
ATOM 3171 C C . SER A 1 392 ? 5.625 20.422 4.191 1 96.5 392 SER A C 1
ATOM 3173 O O . SER A 1 392 ? 4.965 21.312 3.648 1 96.5 392 SER A O 1
ATOM 3175 N N . LEU A 1 393 ? 6.18 19.516 3.547 1 98.38 393 LEU A N 1
ATOM 3176 C CA . LEU A 1 393 ? 5.898 19.172 2.156 1 98.38 393 LEU A CA 1
ATOM 3177 C C . LEU A 1 393 ? 5.215 17.812 2.062 1 98.38 393 LEU A C 1
ATOM 3179 O O . LEU A 1 393 ? 5.871 16.766 2.174 1 98.38 393 LEU A O 1
ATOM 3183 N N . CYS A 1 394 ? 3.93 17.812 1.744 1 98.31 394 CYS A N 1
ATOM 3184 C CA . CYS A 1 394 ? 3.172 16.578 1.926 1 98.31 394 CYS A CA 1
ATOM 3185 C C . CYS A 1 394 ? 2.973 15.859 0.596 1 98.31 394 CYS A C 1
ATOM 3187 O O . CYS A 1 394 ? 2.566 14.695 0.568 1 98.31 394 CYS A O 1
ATOM 3189 N N . ASP A 1 395 ? 3.234 16.516 -0.595 1 98.19 395 ASP A N 1
ATOM 3190 C CA . ASP A 1 395 ? 3.018 15.906 -1.902 1 98.19 395 ASP A CA 1
ATOM 3191 C C . ASP A 1 395 ? 4.219 15.062 -2.32 1 98.19 395 ASP A C 1
ATOM 3193 O O . ASP A 1 395 ? 5.129 14.828 -1.521 1 98.19 395 ASP A O 1
ATOM 3197 N N . THR A 1 396 ? 4.207 14.523 -3.502 1 96.75 396 THR A N 1
ATOM 3198 C CA . THR A 1 396 ? 5.266 13.648 -3.984 1 96.75 396 THR A CA 1
ATOM 3199 C C . THR A 1 396 ? 6.414 14.461 -4.582 1 96.75 396 THR A C 1
ATOM 3201 O O . THR A 1 396 ? 6.215 15.594 -5.012 1 96.75 396 THR A O 1
ATOM 3204 N N . PRO A 1 397 ? 7.613 13.883 -4.598 1 97.25 397 PRO A N 1
ATOM 3205 C CA . PRO A 1 397 ? 8.75 14.57 -5.219 1 97.25 397 PRO A CA 1
ATOM 3206 C C . PRO A 1 397 ? 8.445 15.047 -6.637 1 97.25 397 PRO A C 1
ATOM 3208 O O . PRO A 1 397 ? 8.781 16.172 -7.004 1 97.25 397 PRO A O 1
ATOM 3211 N N . LYS A 1 398 ? 7.734 14.25 -7.418 1 95.38 398 LYS A N 1
ATOM 3212 C CA . LYS A 1 398 ? 7.418 14.586 -8.805 1 95.38 398 LYS A CA 1
ATOM 3213 C C . LYS A 1 398 ? 6.469 15.773 -8.883 1 95.38 398 LYS A C 1
ATOM 3215 O O . LYS A 1 398 ? 6.5 16.531 -9.852 1 95.38 398 LYS A O 1
ATOM 3220 N N . ALA A 1 399 ? 5.711 15.93 -7.891 1 97.38 399 ALA A N 1
ATOM 3221 C CA . ALA A 1 399 ? 4.77 17.047 -7.855 1 97.38 399 ALA A CA 1
ATOM 3222 C C . ALA A 1 399 ? 5.5 18.375 -7.734 1 97.38 399 ALA A C 1
ATOM 3224 O O . ALA A 1 399 ? 4.996 19.406 -8.172 1 97.38 399 ALA A O 1
ATOM 3225 N N . TYR A 1 400 ? 6.695 18.375 -7.16 1 98.19 400 TYR A N 1
ATOM 3226 C CA . TYR A 1 400 ? 7.422 19.594 -6.828 1 98.19 400 TYR A CA 1
ATOM 3227 C C . TYR A 1 400 ? 8.484 19.891 -7.883 1 98.19 400 TYR A C 1
ATOM 3229 O O . TYR A 1 400 ? 8.547 21 -8.406 1 98.19 400 TYR A O 1
ATOM 3237 N N . GLU A 1 401 ? 9.328 18.938 -8.133 1 97.88 401 GLU A N 1
ATOM 3238 C CA . GLU A 1 401 ? 10.547 19.156 -8.898 1 97.88 401 GLU A CA 1
ATOM 3239 C C . GLU A 1 401 ? 10.219 19.562 -10.336 1 97.88 401 GLU A C 1
ATOM 3241 O O . GLU A 1 401 ? 9.508 18.844 -11.039 1 97.88 401 GLU A O 1
ATOM 3246 N N . GLY A 1 402 ? 10.766 20.703 -10.68 1 96.62 402 GLY A N 1
ATOM 3247 C CA . GLY A 1 402 ? 10.555 21.234 -12.016 1 96.62 402 GLY A CA 1
ATOM 3248 C C . GLY A 1 402 ? 9.273 22.031 -12.141 1 96.62 402 GLY A C 1
ATOM 3249 O O . GLY A 1 402 ? 8.969 22.578 -13.211 1 96.62 402 GLY A O 1
ATOM 3250 N N . GLN A 1 403 ? 8.531 22.188 -11.102 1 97.25 403 GLN A N 1
ATOM 3251 C CA . GLN A 1 403 ? 7.254 22.891 -11.148 1 97.25 403 GLN A CA 1
ATOM 3252 C C . GLN A 1 403 ? 7.398 24.328 -10.672 1 97.25 403 GLN A C 1
ATOM 3254 O O . GLN A 1 403 ? 8.188 24.609 -9.766 1 97.25 403 GLN A O 1
ATOM 3259 N N . PRO A 1 404 ? 6.594 25.234 -11.242 1 96.38 404 PRO A N 1
ATOM 3260 C CA . PRO A 1 404 ? 6.684 26.641 -10.82 1 96.38 404 PRO A CA 1
ATOM 3261 C C . PRO A 1 404 ? 6.285 26.844 -9.359 1 96.38 404 PRO A C 1
ATOM 3263 O O . PRO A 1 404 ? 5.305 26.266 -8.898 1 96.38 404 PRO A O 1
ATOM 3266 N N . GLY A 1 405 ? 7.102 27.656 -8.68 1 97.44 405 GLY A N 1
ATOM 3267 C CA . GLY A 1 405 ? 6.781 28.016 -7.305 1 97.44 405 GLY A CA 1
ATOM 3268 C C . GLY A 1 405 ? 7.488 27.141 -6.281 1 97.44 405 GLY A C 1
ATOM 3269 O O . GLY A 1 405 ? 7.535 27.469 -5.098 1 97.44 405 GLY A O 1
ATOM 3270 N N . PHE A 1 406 ? 8.109 26.016 -6.723 1 98 406 PHE A N 1
ATOM 3271 C CA . PHE A 1 406 ? 8.734 25.094 -5.785 1 98 406 PHE A CA 1
ATOM 3272 C C . PHE A 1 406 ? 9.867 25.781 -5.031 1 98 406 PHE A C 1
ATOM 3274 O O . PHE A 1 406 ? 10.125 25.453 -3.867 1 98 406 PHE A O 1
ATOM 3281 N N . GLU A 1 407 ? 10.547 26.719 -5.625 1 97 407 GLU A N 1
ATOM 3282 C CA . GLU A 1 407 ? 11.641 27.438 -4.98 1 97 407 GLU A CA 1
ATOM 3283 C C . GLU A 1 407 ? 11.164 28.156 -3.713 1 97 407 GLU A C 1
ATOM 3285 O O . GLU A 1 407 ? 11.938 28.312 -2.766 1 97 407 GLU A O 1
ATOM 3290 N N . VAL A 1 408 ? 9.898 28.578 -3.652 1 97.25 408 VAL A N 1
ATOM 3291 C CA . VAL A 1 408 ? 9.336 29.234 -2.477 1 97.25 408 VAL A CA 1
ATOM 3292 C C . VAL A 1 408 ? 9.359 28.266 -1.288 1 97.25 408 VAL A C 1
ATOM 3294 O O . VAL A 1 408 ? 9.766 28.656 -0.185 1 97.25 408 VAL A O 1
ATOM 3297 N N . LEU A 1 409 ? 8.93 27.016 -1.513 1 97.44 409 LEU A N 1
ATOM 3298 C CA . LEU A 1 409 ? 8.867 26.047 -0.435 1 97.44 409 LEU A CA 1
ATOM 3299 C C . LEU A 1 409 ? 10.258 25.719 0.1 1 97.44 409 LEU A C 1
ATOM 3301 O O . LEU A 1 409 ? 10.414 25.375 1.274 1 97.44 409 LEU A O 1
ATOM 3305 N N . ARG A 1 410 ? 11.266 25.891 -0.728 1 96.94 410 ARG A N 1
ATOM 3306 C CA . ARG A 1 410 ? 12.641 25.578 -0.336 1 96.94 410 ARG A CA 1
ATOM 3307 C C . ARG A 1 410 ? 13.25 26.734 0.46 1 96.94 410 ARG A C 1
ATOM 3309 O O . ARG A 1 410 ? 14.258 26.547 1.149 1 96.94 410 ARG A O 1
ATOM 3316 N N . THR A 1 411 ? 12.578 27.922 0.389 1 96.38 411 THR A N 1
ATOM 3317 C CA . THR A 1 411 ? 13.32 29.062 0.901 1 96.38 411 THR A CA 1
ATOM 3318 C C . THR A 1 411 ? 12.492 29.828 1.928 1 96.38 411 THR A C 1
ATOM 3320 O O . THR A 1 411 ? 13.031 30.625 2.703 1 96.38 411 THR A O 1
ATOM 3323 N N . VAL A 1 412 ? 11.141 29.688 1.896 1 97.88 412 VAL A N 1
ATOM 3324 C CA . VAL A 1 412 ? 10.289 30.453 2.799 1 97.88 412 VAL A CA 1
ATOM 3325 C C . VAL A 1 412 ? 10.727 30.219 4.242 1 97.88 412 VAL A C 1
ATOM 3327 O O . VAL A 1 412 ? 11.008 29.078 4.633 1 97.88 412 VAL A O 1
ATOM 3330 N N . PRO A 1 413 ? 10.82 31.234 5.078 1 96.94 413 PRO A N 1
ATOM 3331 C CA . PRO A 1 413 ? 11.297 31.078 6.457 1 96.94 413 PRO A CA 1
ATOM 3332 C C . PRO A 1 413 ? 10.289 30.359 7.352 1 96.94 413 PRO A C 1
ATOM 3334 O O . PRO A 1 413 ? 9.086 30.406 7.102 1 96.94 413 PRO A O 1
ATOM 3337 N N . GLY A 1 414 ? 10.836 29.781 8.422 1 95.62 414 GLY A N 1
ATOM 3338 C CA . GLY A 1 414 ? 10 29.172 9.438 1 95.62 414 GLY A CA 1
ATOM 3339 C C . GLY A 1 414 ? 9.828 30.031 10.672 1 95.62 414 GLY A C 1
ATOM 3340 O O . GLY A 1 414 ? 9.07 29.672 11.586 1 95.62 414 GLY A O 1
ATOM 3341 N N . THR A 1 415 ? 10.5 31.156 10.75 1 95.62 415 THR A N 1
ATOM 3342 C CA . THR A 1 415 ? 10.367 32.156 11.828 1 95.62 415 THR A CA 1
ATOM 3343 C C . THR A 1 415 ? 10.359 33.562 11.266 1 95.62 415 THR A C 1
ATOM 3345 O O . THR A 1 415 ? 10.914 33.812 10.195 1 95.62 415 THR A O 1
ATOM 3348 N N . TRP A 1 416 ? 9.711 34.438 12 1 97.12 416 TRP A N 1
ATOM 3349 C CA . TRP A 1 416 ? 9.484 35.812 11.523 1 97.12 416 TRP A CA 1
ATOM 3350 C C . TRP A 1 416 ? 9.805 36.812 12.617 1 97.12 416 TRP A C 1
ATOM 3352 O O . TRP A 1 416 ? 9.664 36.531 13.805 1 97.12 416 TRP A O 1
ATOM 3362 N N . ASP A 1 417 ? 10.172 38 12.203 1 97 417 ASP A N 1
ATOM 3363 C CA . ASP A 1 417 ? 10.523 39.094 13.133 1 97 417 ASP A CA 1
ATOM 3364 C C . ASP A 1 417 ? 9.352 40.031 13.336 1 97 417 ASP A C 1
ATOM 3366 O O . ASP A 1 417 ? 9.242 40.688 14.391 1 97 417 ASP A O 1
ATOM 3370 N N . GLU A 1 418 ? 8.562 40.156 12.32 1 97.25 418 GLU A N 1
ATOM 3371 C CA . GLU A 1 418 ? 7.461 41.125 12.344 1 97.25 418 GLU A CA 1
ATOM 3372 C C . GLU A 1 418 ? 6.309 40.656 11.461 1 97.25 418 GLU A C 1
ATOM 3374 O O . GLU A 1 418 ? 6.523 39.938 10.477 1 97.25 418 GLU A O 1
ATOM 3379 N N . ILE A 1 419 ? 5.105 40.969 11.852 1 98 419 ILE A N 1
ATOM 3380 C CA . ILE A 1 419 ? 3.918 40.688 11.047 1 98 419 ILE A CA 1
ATOM 3381 C C . ILE A 1 419 ? 3.137 42 10.82 1 98 419 ILE A C 1
ATOM 3383 O O . ILE A 1 419 ? 3.035 42.812 11.719 1 98 419 ILE A O 1
ATOM 3387 N N . ARG A 1 420 ? 2.664 42.219 9.609 1 98.19 420 ARG A N 1
ATOM 3388 C CA . ARG A 1 420 ? 1.705 43.219 9.227 1 98.19 420 ARG A CA 1
ATOM 3389 C C . ARG A 1 420 ? 0.561 42.625 8.406 1 98.19 420 ARG A C 1
ATOM 3391 O O . ARG A 1 420 ? 0.761 41.688 7.648 1 98.19 420 ARG A O 1
ATOM 3398 N N . VAL A 1 421 ? -0.617 43.219 8.633 1 98.69 421 VAL A N 1
ATOM 3399 C CA . VAL A 1 421 ? -1.775 42.781 7.875 1 98.69 421 VAL A CA 1
ATOM 3400 C C . VAL A 1 421 ? -2.389 43.938 7.102 1 98.69 421 VAL A C 1
ATOM 3402 O O . VAL A 1 421 ? -3.404 44.5 7.516 1 98.69 421 VAL A O 1
ATOM 3405 N N . PRO A 1 422 ? -1.875 44.156 5.875 1 98.31 422 PRO A N 1
ATOM 3406 C CA . PRO A 1 422 ? -2.299 45.344 5.125 1 98.31 422 PRO A CA 1
ATOM 3407 C C . PRO A 1 422 ? -3.734 45.219 4.613 1 98.31 422 PRO A C 1
ATOM 3409 O O . PRO A 1 422 ? -4.422 46.25 4.473 1 98.31 422 PRO A O 1
ATOM 3412 N N . LEU A 1 423 ? -4.117 44.062 4.273 1 98.31 423 LEU A N 1
ATOM 3413 C CA . LEU A 1 423 ? -5.465 43.844 3.75 1 98.31 423 LEU A CA 1
ATOM 3414 C C . LEU A 1 423 ? -6.137 42.656 4.449 1 98.31 423 LEU A C 1
ATOM 3416 O O . LEU A 1 423 ? -5.547 41.594 4.57 1 98.31 423 LEU A O 1
ATOM 3420 N N . ALA A 1 424 ? -7.426 42.906 4.906 1 98.5 424 ALA A N 1
ATOM 3421 C CA . ALA A 1 424 ? -8.172 41.812 5.488 1 98.5 424 ALA A CA 1
ATOM 3422 C C . ALA A 1 424 ? -9.672 42.094 5.508 1 98.5 424 ALA A C 1
ATOM 3424 O O . ALA A 1 424 ? -10.078 43.219 5.785 1 98.5 424 ALA A O 1
ATOM 3425 N N . ARG A 1 425 ? -10.375 41.188 5.07 1 97.62 425 ARG A N 1
ATOM 3426 C CA . ARG A 1 425 ? -11.812 41.094 5.297 1 97.62 425 ARG A CA 1
ATOM 3427 C C . ARG A 1 425 ? -12.195 39.688 5.789 1 97.62 425 ARG A C 1
ATOM 3429 O O . ARG A 1 425 ? -11.93 38.688 5.117 1 97.62 425 ARG A O 1
ATOM 3436 N N . MET A 1 426 ? -12.812 39.688 6.984 1 97.56 426 MET A N 1
ATOM 3437 C CA . MET A 1 426 ? -13.086 38.438 7.664 1 97.56 426 MET A CA 1
ATOM 3438 C C . MET A 1 426 ? -13.836 37.469 6.746 1 97.56 426 MET A C 1
ATOM 3440 O O . MET A 1 426 ? -14.859 37.812 6.168 1 97.56 426 MET A O 1
ATOM 3444 N N . ASN A 1 427 ? -13.242 36.281 6.621 1 96.81 427 ASN A N 1
ATOM 3445 C CA . ASN A 1 427 ? -13.812 35.156 5.914 1 96.81 427 ASN A CA 1
ATOM 3446 C C . ASN A 1 427 ? -13.867 35.406 4.406 1 96.81 427 ASN A C 1
ATOM 3448 O O . ASN A 1 427 ? -14.578 34.688 3.684 1 96.81 427 ASN A O 1
ATOM 3452 N N . GLU A 1 428 ? -13.18 36.438 3.885 1 98.06 428 GLU A N 1
ATOM 3453 C CA . GLU A 1 428 ? -13.141 36.719 2.455 1 98.06 428 GLU A CA 1
ATOM 3454 C C . GLU A 1 428 ? -11.711 36.688 1.922 1 98.06 428 GLU A C 1
ATOM 3456 O O . GLU A 1 428 ? -11.406 35.969 0.973 1 98.06 428 GLU A O 1
ATOM 3461 N N . HIS A 1 429 ? -10.922 37.531 2.424 1 98.75 429 HIS A N 1
ATOM 3462 C CA . HIS A 1 429 ? -9.523 37.531 2.02 1 98.75 429 HIS A CA 1
ATOM 3463 C C . HIS A 1 429 ? -8.633 38.062 3.145 1 98.75 429 HIS A C 1
ATOM 3465 O O . HIS A 1 429 ? -9.109 38.719 4.07 1 98.75 429 HIS A O 1
ATOM 3471 N N . VAL A 1 430 ? -7.375 37.719 3.09 1 98.88 430 VAL A N 1
ATOM 3472 C CA . VAL A 1 430 ? -6.375 38.25 4.008 1 98.88 430 VAL A CA 1
ATOM 3473 C C . VAL A 1 430 ? -5.027 38.375 3.301 1 98.88 430 VAL A C 1
ATOM 3475 O O . VAL A 1 430 ? -4.672 37.5 2.504 1 98.88 430 VAL A O 1
ATOM 3478 N N . THR A 1 431 ? -4.336 39.438 3.463 1 98.88 431 THR A N 1
ATOM 3479 C CA . THR A 1 431 ? -2.957 39.656 3.029 1 98.88 431 THR A CA 1
ATOM 3480 C C . THR A 1 431 ? -2.047 39.906 4.227 1 98.88 431 THR A C 1
ATOM 3482 O O . THR A 1 431 ? -2.236 40.875 4.953 1 98.88 431 THR A O 1
ATOM 3485 N N . VAL A 1 432 ? -1.105 39.031 4.406 1 98.88 432 VAL A N 1
ATOM 3486 C CA . VAL A 1 432 ? -0.188 39.094 5.539 1 98.88 432 VAL A CA 1
ATOM 3487 C C . VAL A 1 432 ? 1.232 39.344 5.039 1 98.88 432 VAL A C 1
ATOM 3489 O O . VAL A 1 432 ? 1.685 38.719 4.082 1 98.88 432 VAL A O 1
ATOM 3492 N N . ALA A 1 433 ? 1.879 40.281 5.633 1 98.81 433 ALA A N 1
ATOM 3493 C CA . ALA A 1 433 ? 3.299 40.531 5.402 1 98.81 433 ALA A CA 1
ATOM 3494 C C . ALA A 1 433 ? 4.129 40.156 6.629 1 98.81 433 ALA A C 1
ATOM 3496 O O . ALA A 1 433 ? 3.803 40.562 7.75 1 98.81 433 ALA A O 1
ATOM 3497 N N . ARG A 1 434 ? 5.148 39.375 6.406 1 98.62 434 ARG A N 1
ATOM 3498 C CA . ARG A 1 434 ? 6.059 39 7.473 1 98.62 434 ARG A CA 1
ATOM 3499 C C . ARG A 1 434 ? 7.504 39.312 7.105 1 98.62 434 ARG A C 1
ATOM 3501 O O . ARG A 1 434 ? 7.914 39.156 5.957 1 98.62 434 ARG A O 1
ATOM 3508 N N . ARG A 1 435 ? 8.219 39.75 8.117 1 98.44 435 ARG A N 1
ATOM 3509 C CA . ARG A 1 435 ? 9.625 40.062 7.898 1 98.44 435 ARG A CA 1
ATOM 3510 C C . ARG A 1 435 ? 10.531 39 8.523 1 98.44 435 ARG A C 1
ATOM 3512 O O . ARG A 1 435 ? 10.273 38.531 9.633 1 98.44 435 ARG A O 1
ATOM 3519 N N . SER A 1 436 ? 11.461 38.531 7.883 1 97.75 436 SER A N 1
ATOM 3520 C CA . SER A 1 436 ? 12.586 37.75 8.359 1 97.75 436 SER A CA 1
ATOM 3521 C C . SER A 1 436 ? 13.914 38.375 8 1 97.75 436 SER A C 1
ATOM 3523 O O . SER A 1 436 ? 14.305 38.406 6.832 1 97.75 436 SER A O 1
ATOM 3525 N N . GLY A 1 437 ? 14.641 38.875 8.984 1 96.25 437 GLY A N 1
ATOM 3526 C CA . GLY A 1 437 ? 15.789 39.688 8.664 1 96.25 437 GLY A CA 1
ATOM 3527 C C . GLY A 1 437 ? 15.43 40.969 7.941 1 96.25 437 GLY A C 1
ATOM 3528 O O . GLY A 1 437 ? 14.641 41.781 8.445 1 96.25 437 GLY A O 1
ATOM 3529 N N . SER A 1 438 ? 15.969 41.062 6.734 1 94.88 438 SER A N 1
ATOM 3530 C CA . SER A 1 438 ? 15.68 42.25 5.941 1 94.88 438 SER A CA 1
ATOM 3531 C C . SER A 1 438 ? 14.625 41.969 4.879 1 94.88 438 SER A C 1
ATOM 3533 O O . SER A 1 438 ? 14.102 42.875 4.25 1 94.88 438 SER A O 1
ATOM 3535 N N . ASP A 1 439 ? 14.305 40.75 4.742 1 97.5 439 ASP A N 1
ATOM 3536 C CA . ASP A 1 439 ? 13.398 40.375 3.668 1 97.5 439 ASP A CA 1
ATOM 3537 C C . ASP A 1 439 ? 11.953 40.344 4.152 1 97.5 439 ASP A C 1
ATOM 3539 O O . ASP A 1 439 ? 11.68 39.969 5.297 1 97.5 439 ASP A O 1
ATOM 3543 N N . TRP A 1 440 ? 11.086 40.75 3.297 1 98.69 440 TRP A N 1
ATOM 3544 C CA . TRP A 1 440 ? 9.656 40.625 3.566 1 98.69 440 TRP A CA 1
ATOM 3545 C C . TRP A 1 440 ? 9.008 39.594 2.666 1 98.69 440 TRP A C 1
ATOM 3547 O O . TRP A 1 440 ? 9.344 39.5 1.483 1 98.69 440 TRP A O 1
ATOM 3557 N N . TRP A 1 441 ? 8.211 38.812 3.203 1 98.88 441 TRP A N 1
ATOM 3558 C CA . TRP A 1 441 ? 7.328 37.875 2.494 1 98.88 441 TRP A CA 1
ATOM 3559 C C . TRP A 1 441 ? 5.867 38.281 2.678 1 98.88 441 TRP A C 1
ATOM 3561 O O . TRP A 1 441 ? 5.453 38.656 3.777 1 98.88 441 TRP A O 1
ATOM 3571 N N . VAL A 1 442 ? 5.113 38.281 1.585 1 98.88 442 VAL A N 1
ATOM 3572 C CA . VAL A 1 442 ? 3.697 38.625 1.631 1 98.88 442 VAL A CA 1
ATOM 3573 C C . VAL A 1 442 ? 2.865 37.5 1.039 1 98.88 442 VAL A C 1
ATOM 3575 O O . VAL A 1 442 ? 3.176 37 -0.041 1 98.88 442 VAL A O 1
ATOM 3578 N N . GLY A 1 443 ? 1.929 37.031 1.767 1 98.88 443 GLY A N 1
ATOM 3579 C CA . GLY A 1 443 ? 0.956 36.062 1.27 1 98.88 443 GLY A CA 1
ATOM 3580 C C . GLY A 1 443 ? -0.469 36.562 1.31 1 98.88 443 GLY A C 1
ATOM 3581 O O . GLY A 1 443 ? -0.875 37.219 2.281 1 98.88 443 GLY A O 1
ATOM 3582 N N . SER A 1 444 ? -1.178 36.375 0.228 1 98.88 444 SER A N 1
ATOM 3583 C CA . SER A 1 444 ? -2.588 36.75 0.157 1 98.88 444 SER A CA 1
ATOM 3584 C C . SER A 1 444 ? -3.467 35.531 -0.114 1 98.88 444 SER A C 1
ATOM 3586 O O . SER A 1 444 ? -3.219 34.781 -1.057 1 98.88 444 SER A O 1
ATOM 3588 N N . LEU A 1 445 ? -4.449 35.312 0.729 1 98.75 445 LEU A N 1
ATOM 3589 C CA . LEU A 1 445 ? -5.426 34.25 0.567 1 98.75 445 LEU A CA 1
ATOM 3590 C C . LEU A 1 445 ? -6.793 34.812 0.206 1 98.75 445 LEU A C 1
ATOM 3592 O O . LEU A 1 445 ? -7.199 35.875 0.727 1 98.75 445 LEU A O 1
ATOM 3596 N N . ASN A 1 446 ? -7.387 34.125 -0.705 1 98.12 446 ASN A N 1
ATOM 3597 C CA . ASN A 1 446 ? -8.742 34.438 -1.135 1 98.12 446 ASN A CA 1
ATOM 3598 C C . ASN A 1 446 ? -9.711 33.312 -0.858 1 98.12 446 ASN A C 1
ATOM 3600 O O . ASN A 1 446 ? -9.297 32.188 -0.515 1 98.12 446 ASN A O 1
ATOM 3604 N N . ASN A 1 447 ? -11.039 33.594 -0.762 1 98.25 447 ASN A N 1
ATOM 3605 C CA . ASN A 1 447 ? -12.062 32.562 -0.739 1 98.25 447 ASN A CA 1
ATOM 3606 C C . ASN A 1 447 ? -12.516 32.188 -2.148 1 98.25 447 ASN A C 1
ATOM 3608 O O . ASN A 1 447 ? -11.742 32.312 -3.104 1 98.25 447 ASN A O 1
ATOM 3612 N N . GLY A 1 448 ? -13.664 31.703 -2.352 1 97.5 448 GLY A N 1
ATOM 3613 C CA . GLY A 1 448 ? -14.156 31.219 -3.629 1 97.5 448 GLY A CA 1
ATOM 3614 C C . GLY A 1 448 ? -14.68 32.312 -4.531 1 97.5 448 GLY A C 1
ATOM 3615 O O . GLY A 1 448 ? -15.422 32.031 -5.48 1 97.5 448 GLY A O 1
ATOM 3616 N N . THR A 1 449 ? -14.281 33.594 -4.23 1 97.38 449 THR A N 1
ATOM 3617 C CA . THR A 1 449 ? -14.734 34.719 -5.027 1 97.38 449 THR A CA 1
ATOM 3618 C C . THR A 1 449 ? -13.539 35.5 -5.582 1 97.38 449 THR A C 1
ATOM 3620 O O . THR A 1 449 ? -12.664 35.938 -4.828 1 97.38 449 THR A O 1
ATOM 3623 N N . GLU A 1 450 ? -13.562 35.688 -6.902 1 97.5 450 GLU A N 1
ATOM 3624 C CA . GLU A 1 450 ? -12.492 36.438 -7.547 1 97.5 450 GLU A CA 1
ATOM 3625 C C . GLU A 1 450 ? -12.469 37.906 -7.07 1 97.5 450 GLU A C 1
ATOM 3627 O O . GLU A 1 450 ? -13.523 38.5 -6.836 1 97.5 450 GLU A O 1
ATOM 3632 N N . ARG A 1 451 ? -11.242 38.469 -6.906 1 96.31 451 ARG A N 1
ATOM 3633 C CA . ARG A 1 451 ? -11.148 39.844 -6.469 1 96.31 451 ARG A CA 1
ATOM 3634 C C . ARG A 1 451 ? -9.828 40.469 -6.902 1 96.31 451 ARG A C 1
ATOM 3636 O O . ARG A 1 451 ? -8.836 39.781 -7.094 1 96.31 451 ARG A O 1
ATOM 3643 N N . ASP A 1 452 ? -9.859 41.75 -7.043 1 96.62 452 ASP A N 1
ATOM 3644 C CA . ASP A 1 452 ? -8.664 42.562 -7.246 1 96.62 452 ASP A CA 1
ATOM 3645 C C . ASP A 1 452 ? -8.367 43.438 -6.016 1 96.62 452 ASP A C 1
ATOM 3647 O O . ASP A 1 452 ? -9.227 44.188 -5.551 1 96.62 452 ASP A O 1
ATOM 3651 N N . LEU A 1 453 ? -7.156 43.25 -5.523 1 97.94 453 LEU A N 1
ATOM 3652 C CA . LEU A 1 453 ? -6.746 44 -4.34 1 97.94 453 LEU A CA 1
ATOM 3653 C C . LEU A 1 453 ? -5.57 44.938 -4.656 1 97.94 453 LEU A C 1
ATOM 3655 O O . LEU A 1 453 ? -4.832 44.688 -5.617 1 97.94 453 LEU A O 1
ATOM 3659 N N . LYS A 1 454 ? -5.508 45.969 -3.939 1 98.19 454 LYS A N 1
ATOM 3660 C CA . LYS A 1 454 ? -4.375 46.906 -4.016 1 98.19 454 LYS A CA 1
ATOM 3661 C C . LYS A 1 454 ? -3.529 46.844 -2.748 1 98.19 454 LYS A C 1
ATOM 3663 O O . LYS A 1 454 ? -3.994 47.219 -1.669 1 98.19 454 LYS A O 1
ATOM 3668 N N . LEU A 1 455 ? -2.324 46.438 -2.906 1 98.69 455 LEU A N 1
ATOM 3669 C CA . LEU A 1 455 ? -1.419 46.281 -1.772 1 98.69 455 LEU A CA 1
ATOM 3670 C C . LEU A 1 455 ? -0.464 47.469 -1.691 1 98.69 455 LEU A C 1
ATOM 3672 O O . LEU A 1 455 ? 0.415 47.625 -2.543 1 98.69 455 LEU A O 1
ATOM 3676 N N . GLU A 1 456 ? -0.667 48.281 -0.708 1 98.5 456 GLU A N 1
ATOM 3677 C CA . GLU A 1 456 ? 0.306 49.312 -0.41 1 98.5 456 GLU A CA 1
ATOM 3678 C C . GLU A 1 456 ? 1.534 48.75 0.291 1 98.5 456 GLU A C 1
ATOM 3680 O O . GLU A 1 456 ? 1.414 47.875 1.148 1 98.5 456 GLU A O 1
ATOM 3685 N N . LEU A 1 457 ? 2.703 49.25 -0.086 1 98.62 457 LEU A N 1
ATOM 3686 C CA . LEU A 1 457 ? 3.941 48.719 0.472 1 98.62 457 LEU A CA 1
ATOM 3687 C C . LEU A 1 457 ? 4.492 49.656 1.553 1 98.62 457 LEU A C 1
ATOM 3689 O O . LEU A 1 457 ? 5.711 49.75 1.722 1 98.62 457 LEU A O 1
ATOM 3693 N N . ASP A 1 458 ? 3.668 50.281 2.246 1 97.69 458 ASP A N 1
ATOM 3694 C CA . ASP A 1 458 ? 4.074 51.281 3.225 1 97.69 458 ASP A CA 1
ATOM 3695 C C . ASP A 1 458 ? 4.656 50.625 4.477 1 97.69 458 ASP A C 1
ATOM 3697 O O . ASP A 1 458 ? 5.164 51.312 5.363 1 97.69 458 ASP A O 1
ATOM 3701 N N . PHE A 1 459 ? 4.625 49.312 4.602 1 97.25 459 PHE A N 1
ATOM 3702 C CA . PHE A 1 459 ? 5.266 48.594 5.711 1 97.25 459 PHE A CA 1
ATOM 3703 C C . PHE A 1 459 ? 6.77 48.469 5.484 1 97.25 459 PHE A C 1
ATOM 3705 O O . PHE A 1 459 ? 7.52 48.156 6.406 1 97.25 459 PHE A O 1
ATOM 3712 N N . LEU A 1 460 ? 7.234 48.75 4.316 1 98 460 LEU A N 1
ATOM 3713 C CA . LEU A 1 460 ? 8.664 48.75 4.016 1 98 460 LEU A CA 1
ATOM 3714 C C . LEU A 1 460 ? 9.344 50 4.57 1 98 460 LEU A C 1
ATOM 3716 O O . LEU A 1 460 ? 8.742 51.062 4.633 1 98 460 LEU A O 1
ATOM 3720 N N . SER A 1 461 ? 10.617 49.812 4.934 1 96.56 461 SER A N 1
ATOM 3721 C CA . SER A 1 461 ? 11.438 50.969 5.27 1 96.56 461 SER A CA 1
ATOM 3722 C C . SER A 1 461 ? 11.898 51.719 4.016 1 96.56 461 SER A C 1
ATOM 3724 O O . SER A 1 461 ? 11.711 51.219 2.9 1 96.56 461 SER A O 1
ATOM 3726 N N . GLU A 1 462 ? 12.5 52.906 4.273 1 96.69 462 GLU A N 1
ATOM 3727 C CA . GLU A 1 462 ? 13.008 53.688 3.139 1 96.69 462 GLU A CA 1
ATOM 3728 C C . GLU A 1 462 ? 14.062 52.875 2.369 1 96.69 462 GLU A C 1
ATOM 3730 O O . GLU A 1 462 ? 14.859 52.156 2.967 1 96.69 462 GLU A O 1
ATOM 3735 N N . GLY A 1 463 ? 14 53.062 1.044 1 96.69 463 GLY A N 1
ATOM 3736 C CA . GLY A 1 463 ? 15 52.406 0.211 1 96.69 463 GLY A CA 1
ATOM 3737 C C . GLY A 1 463 ? 14.391 51.688 -0.978 1 96.69 463 GLY A C 1
ATOM 3738 O O . GLY A 1 463 ? 13.18 51.719 -1.195 1 96.69 463 GLY A O 1
ATOM 3739 N N . ASP A 1 464 ? 15.352 51.031 -1.779 1 97.88 464 ASP A N 1
ATOM 3740 C CA . ASP A 1 464 ? 14.953 50.281 -2.957 1 97.88 464 ASP A CA 1
ATOM 3741 C C . ASP A 1 464 ? 14.898 48.781 -2.648 1 97.88 464 ASP A C 1
ATOM 3743 O O . ASP A 1 464 ? 15.742 48.25 -1.92 1 97.88 464 ASP A O 1
ATOM 3747 N N . TYR A 1 465 ? 13.852 48.188 -3.135 1 98.56 465 TYR A N 1
ATOM 3748 C CA . TYR A 1 465 ? 13.648 46.75 -2.959 1 98.56 465 TYR A CA 1
ATOM 3749 C C . TYR A 1 465 ? 13.406 46.062 -4.301 1 98.56 465 TYR A C 1
ATOM 3751 O O . TYR A 1 465 ? 13.07 46.719 -5.289 1 98.56 465 TYR A O 1
ATOM 3759 N N . GLN A 1 466 ? 13.703 44.812 -4.367 1 98.62 466 GLN A N 1
ATOM 3760 C CA . GLN A 1 466 ? 13.258 43.938 -5.453 1 98.62 466 GLN A CA 1
ATOM 3761 C C . GLN A 1 466 ? 12.125 43.031 -4.996 1 98.62 466 GLN A C 1
ATOM 3763 O O . GLN A 1 466 ? 12.242 42.344 -3.988 1 98.62 466 GLN A O 1
ATOM 3768 N N . ALA A 1 467 ? 11.023 43.094 -5.73 1 98.62 467 ALA A N 1
ATOM 3769 C CA . ALA A 1 467 ? 9.883 42.25 -5.422 1 98.62 467 ALA A CA 1
ATOM 3770 C C . ALA A 1 467 ? 9.734 41.125 -6.465 1 98.62 467 ALA A C 1
ATOM 3772 O O . ALA A 1 467 ? 9.68 41.406 -7.664 1 98.62 467 ALA A O 1
ATOM 3773 N N . THR A 1 468 ? 9.82 39.938 -6.062 1 98.62 468 THR A N 1
ATOM 3774 C CA . THR A 1 468 ? 9.367 38.812 -6.855 1 98.62 468 THR A CA 1
ATOM 3775 C C . THR A 1 468 ? 7.91 38.469 -6.555 1 98.62 468 THR A C 1
ATOM 3777 O O . THR A 1 468 ? 7.566 38.125 -5.422 1 98.62 468 THR A O 1
ATOM 3780 N N . ILE A 1 469 ? 7.055 38.594 -7.562 1 98.56 469 ILE A N 1
ATOM 3781 C CA . ILE A 1 469 ? 5.609 38.562 -7.375 1 98.56 469 ILE A CA 1
ATOM 3782 C C . ILE A 1 469 ? 5.047 37.312 -8.078 1 98.56 469 ILE A C 1
ATOM 3784 O O . ILE A 1 469 ? 5.254 37.125 -9.281 1 98.56 469 ILE A O 1
ATOM 3788 N N . TYR A 1 470 ? 4.414 36.406 -7.316 1 98.38 470 TYR A N 1
ATOM 3789 C CA . TYR A 1 470 ? 3.705 35.25 -7.832 1 98.38 470 TYR A CA 1
ATOM 3790 C C . TYR A 1 470 ? 2.197 35.469 -7.797 1 98.38 470 TYR A C 1
ATOM 3792 O O . TYR A 1 470 ? 1.618 35.688 -6.727 1 98.38 470 TYR A O 1
ATOM 3800 N N . THR A 1 471 ? 1.549 35.438 -8.938 1 97.94 471 THR A N 1
ATOM 3801 C CA . THR A 1 471 ? 0.102 35.594 -9.016 1 97.94 471 THR A CA 1
ATOM 3802 C C . THR A 1 471 ? -0.522 34.5 -9.875 1 97.94 471 THR A C 1
ATOM 3804 O O . THR A 1 471 ? 0.173 33.844 -10.648 1 97.94 471 THR A O 1
ATOM 3807 N N . ASP A 1 472 ? -1.818 34.344 -9.641 1 97.56 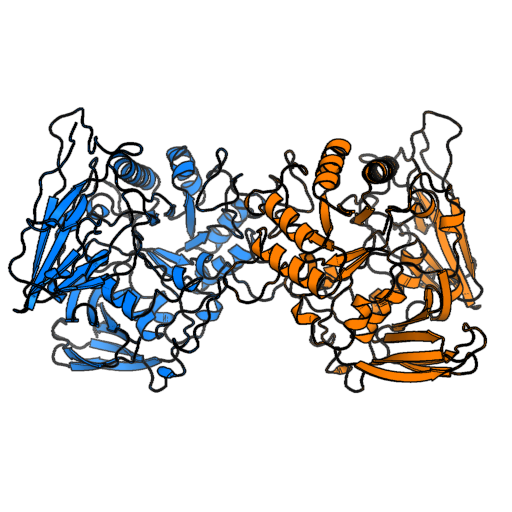472 ASP A N 1
ATOM 3808 C CA . ASP A 1 472 ? -2.555 33.375 -10.445 1 97.56 472 ASP A CA 1
ATOM 3809 C C . ASP A 1 472 ? -2.488 33.719 -11.93 1 97.56 472 ASP A C 1
ATOM 3811 O O . ASP A 1 472 ? -2.664 34.875 -12.297 1 97.56 472 ASP A O 1
ATOM 3815 N N . ALA A 1 473 ? -2.193 32.719 -12.727 1 97 473 ALA A N 1
ATOM 3816 C CA . ALA A 1 473 ? -2.17 32.969 -14.164 1 97 473 ALA A CA 1
ATOM 3817 C C . ALA A 1 473 ? -3.582 33.125 -14.719 1 97 473 ALA A C 1
ATOM 3819 O O . ALA A 1 473 ? -4.562 32.844 -14.023 1 97 473 ALA A O 1
ATOM 3820 N N . GLU A 1 474 ? -3.68 33.531 -15.961 1 94.88 474 GLU A N 1
ATOM 3821 C CA . GLU A 1 474 ? -4.961 3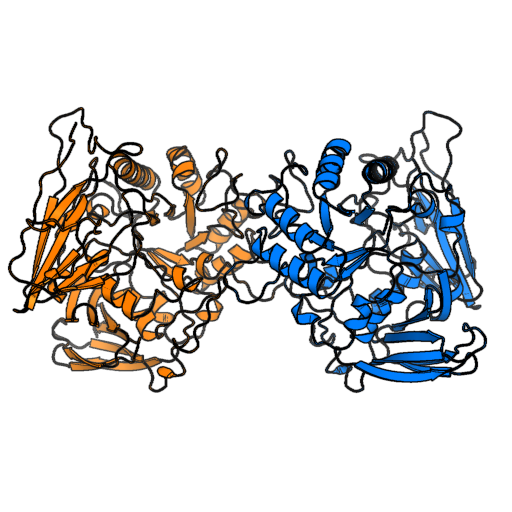3.844 -16.578 1 94.88 474 GLU A CA 1
ATOM 3822 C C . GLU A 1 474 ? -5.828 32.625 -16.734 1 94.88 474 GLU A C 1
ATOM 3824 O O . GLU A 1 474 ? -7.059 32.688 -16.641 1 94.88 474 GLU A O 1
ATOM 3829 N N . ASP A 1 475 ? -5.215 31.469 -16.859 1 96.19 475 ASP A N 1
ATOM 3830 C CA . ASP A 1 475 ? -5.969 30.266 -17.172 1 96.19 475 ASP A CA 1
ATOM 3831 C C . ASP A 1 475 ? -6.184 29.406 -15.914 1 96.19 475 ASP A C 1
ATOM 3833 O O . ASP A 1 475 ? -6.469 28.219 -16.016 1 96.19 475 ASP A O 1
ATOM 3837 N N . VAL A 1 476 ? -6.062 29.969 -14.734 1 95.81 476 VAL A N 1
ATOM 3838 C CA . VAL A 1 476 ? -6.016 29.219 -13.492 1 95.81 476 VAL A CA 1
ATOM 3839 C C . VAL A 1 476 ? -7.363 28.547 -13.242 1 95.81 476 VAL A C 1
ATOM 3841 O O . VAL A 1 476 ? -7.445 27.547 -12.523 1 95.81 476 VAL A O 1
ATOM 3844 N N . GLU A 1 477 ? -8.406 29 -13.828 1 93.75 477 GLU A N 1
ATOM 3845 C CA . GLU A 1 477 ? -9.703 28.359 -13.688 1 93.75 477 GLU A CA 1
ATOM 3846 C C . GLU A 1 477 ? -9.688 26.953 -14.289 1 93.75 477 GLU A C 1
ATOM 3848 O O . GLU A 1 477 ? -10.398 26.062 -13.812 1 93.75 477 GLU A O 1
ATOM 3853 N N . ARG A 1 478 ? -8.953 26.734 -15.383 1 94.5 478 ARG A N 1
ATOM 3854 C CA . ARG A 1 478 ? -8.812 25.438 -16.031 1 94.5 478 ARG A CA 1
ATOM 3855 C C . ARG A 1 478 ? -7.551 24.719 -15.555 1 94.5 478 ARG A C 1
ATOM 3857 O O . ARG A 1 478 ? -7.496 23.484 -15.555 1 94.5 478 ARG A O 1
ATOM 3864 N N . ASN A 1 479 ? -6.527 25.547 -15.227 1 97 479 ASN A N 1
ATOM 3865 C CA . ASN A 1 479 ? -5.242 25.016 -14.789 1 97 479 ASN A CA 1
ATOM 3866 C C . ASN A 1 479 ? -4.766 25.688 -13.5 1 97 479 ASN A C 1
ATOM 3868 O O . ASN A 1 479 ? -3.838 26.5 -13.516 1 97 479 ASN A O 1
ATOM 3872 N N . PRO A 1 480 ? -5.277 25.25 -12.422 1 98 480 PRO A N 1
ATOM 3873 C CA . PRO A 1 480 ? -5.023 25.922 -11.141 1 98 480 PRO A CA 1
ATOM 3874 C C . PRO A 1 480 ? -3.562 25.828 -10.703 1 98 480 PRO A C 1
ATOM 3876 O O . PRO A 1 480 ? -3.164 26.469 -9.727 1 98 480 PRO A O 1
ATOM 3879 N N . ASN A 1 481 ? -2.713 25.078 -11.398 1 98.38 481 ASN A N 1
ATOM 3880 C CA . ASN A 1 481 ? -1.311 24.906 -11.031 1 98.38 481 ASN A CA 1
ATOM 3881 C C . ASN A 1 481 ? -0.427 25.953 -11.703 1 98.38 481 ASN A C 1
ATOM 3883 O O . ASN A 1 481 ? 0.766 26.047 -11.414 1 98.38 481 ASN A O 1
ATOM 3887 N N . ASN A 1 482 ? -0.985 26.672 -12.617 1 97.44 482 ASN A N 1
ATOM 3888 C CA . ASN A 1 482 ? -0.223 27.688 -13.344 1 97.44 482 ASN A CA 1
ATOM 3889 C C . ASN A 1 482 ? -0.127 28.984 -12.555 1 97.44 482 ASN A C 1
ATOM 3891 O O . ASN A 1 482 ? -1.054 29.344 -11.828 1 97.44 482 ASN A O 1
ATOM 3895 N N . LEU A 1 483 ? 1.071 29.656 -12.594 1 97.88 483 LEU A N 1
ATOM 3896 C CA . LEU A 1 483 ? 1.257 30.953 -11.953 1 97.88 483 LEU A CA 1
ATOM 3897 C C . LEU A 1 483 ? 2.135 31.859 -12.805 1 97.88 483 LEU A C 1
ATOM 3899 O O . LEU A 1 483 ? 2.844 31.391 -13.695 1 97.88 483 LEU A O 1
ATOM 3903 N N . ASP A 1 484 ? 1.922 33.125 -12.664 1 97 484 ASP A N 1
ATOM 3904 C CA . ASP A 1 484 ? 2.799 34.125 -13.242 1 97 484 ASP A CA 1
ATOM 3905 C C . ASP A 1 484 ? 3.824 34.625 -12.219 1 97 484 ASP A C 1
ATOM 3907 O O . ASP A 1 484 ? 3.5 34.812 -11.047 1 97 484 ASP A O 1
ATOM 3911 N N . ARG A 1 485 ? 5.062 34.719 -12.664 1 97.62 485 ARG A N 1
ATOM 3912 C CA . ARG A 1 485 ? 6.145 35.25 -11.844 1 97.62 485 ARG A CA 1
ATOM 3913 C C . ARG A 1 485 ? 6.695 36.562 -12.438 1 97.62 485 ARG A C 1
ATOM 3915 O O . ARG A 1 485 ? 7.109 36.594 -13.602 1 97.62 485 ARG A O 1
ATOM 3922 N N . LEU A 1 486 ? 6.633 37.625 -11.672 1 97.25 486 LEU A N 1
ATOM 3923 C CA . LEU A 1 486 ? 7.121 38.938 -12.094 1 97.25 486 LEU A CA 1
ATOM 3924 C C . LEU A 1 486 ? 8.141 39.469 -11.102 1 97.25 486 LEU A C 1
ATOM 3926 O O . LEU A 1 486 ? 7.949 39.375 -9.883 1 97.25 486 LEU A O 1
ATOM 3930 N N . VAL A 1 487 ? 9.297 39.969 -11.625 1 97.94 487 VAL A N 1
ATOM 3931 C CA . VAL A 1 487 ? 10.305 40.594 -10.789 1 97.94 487 VAL A CA 1
ATOM 3932 C C . VAL A 1 487 ? 10.375 42.094 -11.133 1 97.94 487 VAL A C 1
ATOM 3934 O O . VAL A 1 487 ? 10.516 42.469 -12.305 1 97.94 487 VAL A O 1
ATOM 3937 N N . ARG A 1 488 ? 10.234 42.938 -10.086 1 96.69 488 ARG A N 1
ATOM 3938 C CA . ARG A 1 488 ? 10.352 44.344 -10.375 1 96.69 488 ARG A CA 1
ATOM 3939 C C . ARG A 1 488 ? 10.906 45.125 -9.164 1 96.69 488 ARG A C 1
ATOM 3941 O O . ARG A 1 488 ? 10.836 44.625 -8.039 1 96.69 488 ARG A O 1
ATOM 3948 N N . LYS A 1 489 ? 11.414 46.312 -9.445 1 98.31 489 LYS A N 1
ATOM 3949 C CA . LYS A 1 489 ? 11.883 47.188 -8.391 1 98.31 489 LYS A CA 1
ATOM 3950 C C . LYS A 1 489 ? 10.719 47.938 -7.75 1 98.31 489 LYS A C 1
ATOM 3952 O O . LYS A 1 489 ? 9.805 48.406 -8.445 1 98.31 489 LYS A O 1
ATOM 3957 N N . VAL A 1 490 ? 10.797 48.062 -6.395 1 98.56 490 VAL A N 1
ATOM 3958 C CA . VAL A 1 490 ? 9.719 48.75 -5.691 1 98.56 490 VAL A CA 1
ATOM 3959 C C . VAL A 1 490 ? 10.297 49.562 -4.535 1 98.56 490 VAL A C 1
ATOM 3961 O O . VAL A 1 490 ? 11.469 49.406 -4.176 1 98.56 490 VAL A O 1
ATOM 3964 N N . THR A 1 491 ? 9.484 50.5 -4.059 1 98.19 491 THR A N 1
ATOM 3965 C CA . THR A 1 491 ? 9.727 51.25 -2.82 1 98.19 491 THR A CA 1
ATOM 3966 C C . THR A 1 491 ? 8.484 51.219 -1.934 1 98.19 491 THR A C 1
ATOM 3968 O O . THR A 1 491 ? 7.445 50.688 -2.32 1 98.19 491 THR A O 1
ATOM 3971 N N . ARG A 1 492 ? 8.648 51.812 -0.755 1 97.81 492 ARG A N 1
ATOM 3972 C CA . ARG A 1 492 ? 7.543 51.875 0.195 1 97.81 492 ARG A CA 1
ATOM 3973 C C . ARG A 1 492 ? 6.379 52.656 -0.368 1 97.81 492 ARG A C 1
ATOM 3975 O O . ARG A 1 492 ? 5.254 52.594 0.135 1 97.81 492 ARG A O 1
ATOM 3982 N N . LYS A 1 493 ? 6.48 53.438 -1.459 1 98.06 493 LYS A N 1
ATOM 3983 C CA . LYS A 1 493 ? 5.449 54.312 -2.025 1 98.06 493 LYS A CA 1
ATOM 3984 C C . LYS A 1 493 ? 4.641 53.562 -3.094 1 98.06 493 LYS A C 1
ATOM 3986 O O . LYS A 1 493 ? 3.584 54.031 -3.516 1 98.06 493 LYS A O 1
ATOM 3991 N N . ASP A 1 494 ? 5.137 52.438 -3.447 1 98.25 494 ASP A N 1
ATOM 3992 C CA . ASP A 1 494 ? 4.512 51.719 -4.547 1 98.25 494 ASP A CA 1
ATOM 3993 C C . ASP A 1 494 ? 3.266 50.969 -4.074 1 98.25 494 ASP A C 1
ATOM 3995 O O . ASP A 1 494 ? 3.109 50.719 -2.881 1 98.25 494 ASP A O 1
ATOM 3999 N N . ILE A 1 495 ? 2.383 50.719 -5.02 1 98.31 495 ILE A N 1
ATOM 4000 C CA . ILE A 1 495 ? 1.185 49.906 -4.855 1 98.31 495 ILE A CA 1
ATOM 4001 C C . ILE A 1 495 ? 1.229 48.719 -5.82 1 98.31 495 ILE A C 1
ATOM 4003 O O . ILE A 1 495 ? 1.489 48.906 -7.012 1 98.31 495 ILE A O 1
ATOM 4007 N N . ILE A 1 496 ? 1.056 47.562 -5.293 1 98.06 496 ILE A N 1
ATOM 4008 C CA . ILE A 1 496 ? 1.02 46.344 -6.117 1 98.06 496 ILE A CA 1
ATOM 4009 C C . ILE A 1 496 ? -0.425 45.875 -6.285 1 98.06 496 ILE A C 1
ATOM 4011 O O . ILE A 1 496 ? -1.145 45.688 -5.301 1 98.06 496 ILE A O 1
ATOM 4015 N N . GLU A 1 497 ? -0.866 45.688 -7.484 1 96.25 497 GLU A N 1
ATOM 4016 C CA . GLU A 1 497 ? -2.176 45.125 -7.766 1 96.25 497 GLU A CA 1
ATOM 4017 C C . GLU A 1 497 ? -2.139 43.594 -7.652 1 96.25 497 GLU A C 1
ATOM 4019 O O . GLU A 1 497 ? -1.346 42.938 -8.328 1 96.25 497 GLU A O 1
ATOM 4024 N N . LEU A 1 498 ? -2.959 43.062 -6.785 1 97.12 498 LEU A N 1
ATOM 4025 C CA . LEU A 1 498 ? -3.074 41.625 -6.602 1 97.12 498 LEU A CA 1
ATOM 4026 C C . LEU A 1 498 ? -4.363 41.094 -7.223 1 97.12 498 LEU A C 1
ATOM 4028 O O . LEU A 1 498 ? -5.438 41.219 -6.629 1 97.12 498 LEU A O 1
ATOM 4032 N N . ASN A 1 499 ? -4.254 40.5 -8.398 1 95.31 499 ASN A N 1
ATOM 4033 C CA . ASN A 1 499 ? -5.395 39.812 -8.992 1 95.31 499 ASN A CA 1
ATOM 4034 C C . ASN A 1 499 ? -5.551 38.406 -8.438 1 95.31 499 ASN A C 1
ATOM 4036 O O . ASN A 1 499 ? -4.812 37.5 -8.828 1 95.31 499 ASN A O 1
ATOM 4040 N N . LEU A 1 500 ? -6.547 38.156 -7.605 1 97.5 500 LEU A N 1
ATOM 4041 C CA . LEU A 1 500 ? -6.793 36.875 -6.977 1 97.5 500 LEU A CA 1
ATOM 4042 C C . LEU A 1 500 ? -7.934 36.156 -7.668 1 97.5 500 LEU A C 1
ATOM 4044 O O . LEU A 1 500 ? -9.078 36.594 -7.637 1 97.5 500 LEU A O 1
ATOM 4048 N N . ALA A 1 501 ? -7.617 35.031 -8.273 1 98.06 501 ALA A N 1
ATOM 4049 C CA . ALA A 1 501 ? -8.648 34.188 -8.875 1 98.06 501 ALA A CA 1
ATOM 4050 C C . ALA A 1 501 ? -9.523 33.562 -7.805 1 98.06 501 ALA A C 1
ATOM 4052 O O . ALA A 1 501 ? -9.242 33.688 -6.609 1 98.06 501 ALA A O 1
ATOM 4053 N N . ARG A 1 502 ? -10.695 33 -8.289 1 97.44 502 ARG A N 1
ATOM 4054 C CA . ARG A 1 502 ? -11.43 32.094 -7.398 1 97.44 502 ARG A CA 1
ATOM 4055 C C . ARG A 1 502 ? -10.516 31.016 -6.82 1 97.44 502 ARG A C 1
ATOM 4057 O O . ARG A 1 502 ? -9.766 30.375 -7.555 1 97.44 502 ARG A O 1
ATOM 4064 N N . ASP A 1 503 ? -10.562 30.875 -5.445 1 98.38 503 ASP A N 1
ATOM 4065 C CA . ASP A 1 503 ? -9.742 29.875 -4.758 1 98.38 503 ASP A CA 1
ATOM 4066 C C . ASP A 1 503 ? -8.258 30.188 -4.926 1 98.38 503 ASP A C 1
ATOM 4068 O O . ASP A 1 503 ? -7.418 29.281 -4.855 1 98.38 503 ASP A O 1
ATOM 4072 N N . GLY A 1 504 ? -7.988 31.391 -5.254 1 98.38 504 GLY A N 1
ATOM 4073 C CA . GLY A 1 504 ? -6.621 31.766 -5.598 1 98.38 504 GLY A CA 1
ATOM 4074 C C . GLY A 1 504 ? -5.895 32.469 -4.48 1 98.38 504 GLY A C 1
ATOM 4075 O O . GLY A 1 504 ? -6.328 32.438 -3.324 1 98.38 504 GLY A O 1
ATOM 4076 N N . GLY A 1 505 ? -4.727 33.031 -4.82 1 98.56 505 GLY A N 1
ATOM 4077 C CA . GLY A 1 505 ? -3.855 33.781 -3.916 1 98.56 505 GLY A CA 1
ATOM 4078 C C . GLY A 1 505 ? -2.695 34.438 -4.621 1 98.56 505 GLY A C 1
ATOM 4079 O O . GLY A 1 505 ? -2.691 34.562 -5.848 1 98.56 505 GLY A O 1
ATOM 4080 N N . ALA A 1 506 ? -1.873 34.969 -3.812 1 98.81 506 ALA A N 1
ATOM 4081 C CA . ALA A 1 506 ? -0.654 35.625 -4.305 1 98.81 506 ALA A CA 1
ATOM 4082 C C . ALA A 1 506 ? 0.461 35.531 -3.264 1 98.81 506 ALA A C 1
ATOM 4084 O O . ALA A 1 506 ? 0.195 35.406 -2.066 1 98.81 506 ALA A O 1
ATOM 4085 N N . LEU A 1 507 ? 1.66 35.562 -3.76 1 98.81 507 LEU A N 1
ATOM 4086 C CA . LEU A 1 507 ? 2.836 35.562 -2.896 1 98.81 507 LEU A CA 1
ATOM 4087 C C . LEU A 1 507 ? 3.898 36.531 -3.402 1 98.81 507 LEU A C 1
ATOM 4089 O O . LEU A 1 507 ? 4.152 36.594 -4.605 1 98.81 507 LEU A O 1
ATOM 4093 N N . LEU A 1 508 ? 4.465 37.25 -2.465 1 98.81 508 LEU A N 1
ATOM 4094 C CA . LEU A 1 508 ? 5.59 38.125 -2.791 1 98.81 508 LEU A CA 1
ATOM 4095 C C . LEU A 1 508 ? 6.789 37.812 -1.904 1 98.81 508 LEU A C 1
ATOM 4097 O O . LEU A 1 508 ? 6.637 37.562 -0.707 1 98.81 508 LEU A O 1
ATOM 4101 N N . HIS A 1 509 ? 7.934 37.844 -2.506 1 98.88 509 HIS A N 1
ATOM 4102 C CA . HIS A 1 509 ? 9.211 37.906 -1.805 1 98.88 509 HIS A CA 1
ATOM 4103 C C . HIS A 1 509 ? 9.938 39.219 -2.104 1 98.88 509 HIS A C 1
ATOM 4105 O O . HIS A 1 509 ? 10.297 39.469 -3.252 1 98.88 509 HIS A O 1
ATOM 4111 N N . ILE A 1 510 ? 10.125 40 -1.09 1 98.75 510 ILE A N 1
ATOM 4112 C CA . ILE A 1 510 ? 10.68 41.344 -1.257 1 98.75 510 ILE A CA 1
ATOM 4113 C C . ILE A 1 510 ? 12.023 41.438 -0.544 1 98.75 510 ILE A C 1
ATOM 4115 O O . ILE A 1 510 ? 12.102 41.25 0.674 1 98.75 510 ILE A O 1
ATOM 4119 N N . THR A 1 511 ? 13.039 41.781 -1.301 1 98.44 511 THR A N 1
ATOM 4120 C CA . THR A 1 511 ? 14.391 41.875 -0.766 1 98.44 511 THR A CA 1
ATOM 4121 C C . THR A 1 511 ? 14.945 43.281 -0.923 1 98.44 511 THR A C 1
ATOM 4123 O O . THR A 1 511 ? 14.703 43.938 -1.939 1 98.44 511 THR A O 1
ATOM 4126 N N . LYS A 1 512 ? 15.648 43.625 0.021 1 96.69 512 LYS A N 1
ATOM 4127 C CA . LYS A 1 512 ? 16.266 44.938 -0.05 1 96.69 512 LYS A CA 1
ATOM 4128 C C . LYS A 1 512 ? 17.453 44.938 -0.997 1 96.69 512 LYS A C 1
ATOM 4130 O O . LYS A 1 512 ? 18.25 44 -1.011 1 96.69 512 LYS A O 1
ATOM 4135 N N . LEU A 1 513 ? 17.5 46 -1.778 1 95.44 513 LEU A N 1
ATOM 4136 C CA . LEU A 1 513 ? 18.625 46.156 -2.701 1 95.44 513 LEU A CA 1
ATOM 4137 C C . LEU A 1 513 ? 19.75 46.938 -2.053 1 95.44 513 LEU A C 1
ATOM 4139 O O . LEU A 1 513 ? 19.516 47.844 -1.239 1 95.44 513 LEU A O 1
ATOM 4143 N N . MET B 1 1 ? 18.969 -46.188 8.469 1 88.94 1 MET B N 1
ATOM 4144 C CA . MET B 1 1 ? 19.297 -44.906 7.867 1 88.94 1 MET B CA 1
ATOM 4145 C C . MET B 1 1 ? 19.844 -45.062 6.457 1 88.94 1 MET B C 1
ATOM 4147 O O . MET B 1 1 ? 20.656 -45.969 6.215 1 88.94 1 MET B O 1
ATOM 4151 N N . MET B 1 2 ? 19.234 -44.406 5.566 1 90.5 2 MET B N 1
ATOM 4152 C CA . MET B 1 2 ? 19.766 -44.406 4.207 1 90.5 2 MET B CA 1
ATOM 4153 C C . MET B 1 2 ? 20.641 -43.156 3.973 1 90.5 2 MET B C 1
ATOM 4155 O O . MET B 1 2 ? 20.234 -42.031 4.285 1 90.5 2 MET B O 1
ATOM 4159 N N . TYR B 1 3 ? 21.828 -43.375 3.451 1 92.62 3 TYR B N 1
ATOM 4160 C CA . TYR B 1 3 ? 22.797 -42.312 3.266 1 92.62 3 TYR B CA 1
ATOM 4161 C C . TYR B 1 3 ? 22.875 -41.875 1.802 1 92.62 3 TYR B C 1
ATOM 4163 O O . TYR B 1 3 ? 23.344 -40.812 1.484 1 92.62 3 TYR B O 1
ATOM 4171 N N . ASP B 1 4 ? 22.531 -42.781 0.947 1 88.5 4 ASP B N 1
ATOM 4172 C CA . ASP B 1 4 ? 22.5 -42.438 -0.469 1 88.5 4 ASP B CA 1
ATOM 4173 C C . ASP B 1 4 ? 21.75 -43.5 -1.279 1 88.5 4 ASP B C 1
ATOM 4175 O O . ASP B 1 4 ? 21.562 -44.625 -0.814 1 88.5 4 ASP B O 1
ATOM 4179 N N . GLU B 1 5 ? 21.172 -43.062 -2.355 1 87.31 5 GLU B N 1
ATOM 4180 C CA . GLU B 1 5 ? 20.641 -43.938 -3.377 1 87.31 5 GLU B CA 1
ATOM 4181 C C . GLU B 1 5 ? 21.5 -43.938 -4.633 1 87.31 5 GLU B C 1
ATOM 4183 O O . GLU B 1 5 ? 21.812 -42.875 -5.172 1 87.31 5 GLU B O 1
ATOM 4188 N N . ARG B 1 6 ? 22.125 -45.031 -4.98 1 88.31 6 ARG B N 1
ATOM 4189 C CA . ARG B 1 6 ? 23.078 -45.062 -6.082 1 88.31 6 ARG B CA 1
ATOM 4190 C C . ARG B 1 6 ? 22.375 -45.344 -7.406 1 88.31 6 ARG B C 1
ATOM 4192 O O . ARG B 1 6 ? 22.766 -46.25 -8.148 1 88.31 6 ARG B O 1
ATOM 4199 N N . THR B 1 7 ? 21.266 -44.594 -7.715 1 91.75 7 THR B N 1
ATOM 4200 C CA . THR B 1 7 ? 20.562 -44.656 -8.992 1 91.75 7 THR B CA 1
ATOM 4201 C C . THR B 1 7 ? 21.297 -43.844 -10.055 1 91.75 7 THR B C 1
ATOM 4203 O O . THR B 1 7 ? 21.719 -42.719 -9.812 1 91.75 7 THR B O 1
ATOM 4206 N N . GLN B 1 8 ? 21.516 -44.469 -11.258 1 94.56 8 GLN B N 1
ATOM 4207 C CA . GLN B 1 8 ? 22.188 -43.812 -12.359 1 94.56 8 GLN B CA 1
ATOM 4208 C C . GLN B 1 8 ? 21.391 -43.938 -13.656 1 94.56 8 GLN B C 1
ATOM 4210 O O . GLN B 1 8 ? 20.719 -44.969 -13.867 1 94.56 8 GLN B O 1
ATOM 4215 N N . PHE B 1 9 ? 21.422 -42.906 -14.5 1 95.69 9 PHE B N 1
ATOM 4216 C CA . PHE B 1 9 ? 20.844 -42.906 -15.828 1 95.69 9 PHE B CA 1
ATOM 4217 C C . PHE B 1 9 ? 21.906 -42.656 -16.891 1 95.69 9 PHE B C 1
ATOM 4219 O O . PHE B 1 9 ? 22.562 -41.625 -16.891 1 95.69 9 PHE B O 1
ATOM 4226 N N . ASN B 1 10 ? 22.062 -43.531 -17.734 1 93.44 10 ASN B N 1
ATOM 4227 C CA . ASN B 1 10 ? 23.047 -43.438 -18.797 1 93.44 10 ASN B CA 1
ATOM 4228 C C . ASN B 1 10 ? 22.375 -43.25 -20.156 1 93.44 10 ASN B C 1
ATOM 4230 O O . ASN B 1 10 ? 21.938 -44.219 -20.781 1 93.44 10 ASN B O 1
ATOM 4234 N N . LEU B 1 11 ? 22.375 -42.094 -20.656 1 93.12 11 LEU B N 1
ATOM 4235 C CA . LEU B 1 11 ? 21.766 -41.781 -21.938 1 93.12 11 LEU B CA 1
ATOM 4236 C C . LEU B 1 11 ? 22.719 -42.094 -23.094 1 93.12 11 LEU B C 1
ATOM 4238 O O . LEU B 1 11 ? 23.922 -41.875 -22.969 1 93.12 11 LEU B O 1
ATOM 4242 N N . GLN B 1 12 ? 22.188 -42.531 -24.094 1 91.81 12 GLN B N 1
ATOM 4243 C CA . GLN B 1 12 ? 23.016 -42.812 -25.266 1 91.81 12 GLN B CA 1
ATOM 4244 C C . GLN B 1 12 ? 23.031 -41.594 -26.203 1 91.81 12 GLN B C 1
ATOM 4246 O O . GLN B 1 12 ? 22.016 -40.906 -26.391 1 91.81 12 GLN B O 1
ATOM 4251 N N . GLY B 1 13 ? 24.172 -41.375 -26.75 1 94 13 GLY B N 1
ATOM 4252 C CA . GLY B 1 13 ? 24.312 -40.25 -27.688 1 94 13 GLY B CA 1
ATOM 4253 C C . GLY B 1 13 ? 24.375 -38.906 -27 1 94 13 GLY B C 1
ATOM 4254 O O . GLY B 1 13 ? 24.922 -38.781 -25.906 1 94 13 GLY B O 1
ATOM 4255 N N . ASN B 1 14 ? 24.094 -37.875 -27.828 1 97.12 14 ASN B N 1
ATOM 4256 C CA . ASN B 1 14 ? 24.156 -36.469 -27.344 1 97.12 14 ASN B CA 1
ATOM 4257 C C . ASN B 1 14 ? 22.844 -35.75 -27.594 1 97.12 14 ASN B C 1
ATOM 4259 O O . ASN B 1 14 ? 22.828 -34.75 -28.328 1 97.12 14 ASN B O 1
ATOM 4263 N N . PRO B 1 15 ? 21.781 -36.219 -26.922 1 97.81 15 PRO B N 1
ATOM 4264 C CA . PRO B 1 15 ? 20.484 -35.594 -27.141 1 97.81 15 PRO B CA 1
ATOM 4265 C C . PRO B 1 15 ? 20.438 -34.125 -26.672 1 97.81 15 PRO B C 1
ATOM 4267 O O . PRO B 1 15 ? 21.328 -33.688 -25.953 1 97.81 15 PRO B O 1
ATOM 4270 N N . MET B 1 16 ? 19.438 -33.406 -27.219 1 98.19 16 MET B N 1
ATOM 4271 C CA . MET B 1 16 ? 19.125 -32.125 -26.625 1 98.19 16 MET B CA 1
ATOM 4272 C C . MET B 1 16 ? 18.547 -32.281 -25.219 1 98.19 16 MET B C 1
ATOM 4274 O O . MET B 1 16 ? 17.734 -33.188 -24.984 1 98.19 16 MET B O 1
ATOM 4278 N N . ALA B 1 17 ? 19.016 -31.438 -24.281 1 98.44 17 ALA B N 1
ATOM 4279 C CA . ALA B 1 17 ? 18.547 -31.484 -22.891 1 98.44 17 ALA B CA 1
ATOM 4280 C C . ALA B 1 17 ? 17.828 -30.188 -22.531 1 98.44 17 ALA B C 1
ATOM 4282 O O . ALA B 1 17 ? 18.266 -29.094 -22.891 1 98.44 17 ALA B O 1
ATOM 4283 N N . LEU B 1 18 ? 16.688 -30.266 -21.969 1 98.75 18 LEU B N 1
ATOM 4284 C CA . LEU B 1 18 ? 15.953 -29.172 -21.344 1 98.75 18 LEU B CA 1
ATOM 4285 C C . LEU B 1 18 ? 15.828 -29.391 -19.844 1 98.75 18 LEU B C 1
ATOM 4287 O O . LEU B 1 18 ? 15.117 -30.297 -19.406 1 98.75 18 LEU B O 1
ATOM 4291 N N . LEU B 1 19 ? 16.578 -28.578 -19.047 1 98.62 19 LEU B N 1
ATOM 4292 C CA . LEU B 1 19 ? 16.688 -28.828 -17.625 1 98.62 19 LEU B CA 1
ATOM 4293 C C . LEU B 1 19 ? 16.953 -27.547 -16.844 1 98.62 19 LEU B C 1
ATOM 4295 O O . LEU B 1 19 ? 17.266 -26.516 -17.453 1 98.62 19 LEU B O 1
ATOM 4299 N N . MET B 1 20 ? 16.75 -27.609 -15.547 1 98.44 20 MET B N 1
ATOM 4300 C CA . MET B 1 20 ? 16.922 -26.469 -14.656 1 98.44 20 MET B CA 1
ATOM 4301 C C . MET B 1 20 ? 17.922 -26.781 -13.555 1 98.44 20 MET B C 1
ATOM 4303 O O . MET B 1 20 ? 17.844 -27.844 -12.938 1 98.44 20 MET B O 1
ATOM 4307 N N . TYR B 1 21 ? 18.859 -25.828 -13.352 1 98 21 TYR B N 1
ATOM 4308 C CA . TYR B 1 21 ? 19.828 -25.969 -12.258 1 98 21 TYR B CA 1
ATOM 4309 C C . TYR B 1 21 ? 19.312 -25.328 -10.984 1 98 21 TYR B C 1
ATOM 4311 O O . TYR B 1 21 ? 18.562 -24.328 -11.039 1 98 21 TYR B O 1
ATOM 4319 N N . LEU B 1 22 ? 19.594 -25.891 -9.891 1 97.25 22 LEU B N 1
ATOM 4320 C CA . LEU B 1 22 ? 19.266 -25.312 -8.594 1 97.25 22 LEU B CA 1
ATOM 4321 C C . LEU B 1 22 ? 20.531 -25.094 -7.758 1 97.25 22 LEU B C 1
ATOM 4323 O O . LEU B 1 22 ? 21.5 -25.844 -7.898 1 97.25 22 LEU B O 1
ATOM 4327 N N . PRO B 1 23 ? 20.516 -24.125 -6.891 1 94.88 23 PRO B N 1
ATOM 4328 C CA . PRO B 1 23 ? 21.719 -23.75 -6.16 1 94.88 23 PRO B CA 1
ATOM 4329 C C . PRO B 1 23 ? 22.047 -24.703 -5.012 1 94.88 23 PRO B C 1
ATOM 4331 O O . PRO B 1 23 ? 23.188 -24.75 -4.547 1 94.88 23 PRO B O 1
ATOM 4334 N N . GLY B 1 24 ? 21.109 -25.406 -4.484 1 96.12 24 GLY B N 1
ATOM 4335 C CA . GLY B 1 24 ? 21.266 -26.297 -3.348 1 96.12 24 GLY B CA 1
ATOM 4336 C C . GLY B 1 24 ? 20 -27.062 -3.018 1 96.12 24 GLY B C 1
ATOM 4337 O O . GLY B 1 24 ? 19.031 -27.031 -3.773 1 96.12 24 GLY B O 1
ATOM 4338 N N . TYR B 1 25 ? 20.125 -27.75 -1.881 1 96.69 25 TYR B N 1
ATOM 4339 C CA . TYR B 1 25 ? 19.016 -28.641 -1.532 1 96.69 25 TYR B CA 1
ATOM 4340 C C . TYR B 1 25 ? 17.875 -27.859 -0.885 1 96.69 25 TYR B C 1
ATOM 4342 O O . TYR B 1 25 ? 16.75 -28.344 -0.816 1 96.69 25 TYR B O 1
ATOM 4350 N N . VAL B 1 26 ? 18.203 -26.719 -0.256 1 96.25 26 VAL B N 1
ATOM 4351 C CA . VAL B 1 26 ? 17.172 -25.781 0.205 1 96.25 26 VAL B CA 1
ATOM 4352 C C . VAL B 1 26 ? 16.984 -24.688 -0.836 1 96.25 26 VAL B C 1
ATOM 4354 O O . VAL B 1 26 ? 17.859 -23.844 -1.034 1 96.25 26 VAL B O 1
ATOM 4357 N N . ASN B 1 27 ? 15.891 -24.688 -1.504 1 96.25 27 ASN B N 1
ATOM 4358 C CA . ASN B 1 27 ? 15.617 -23.766 -2.611 1 96.25 27 ASN B CA 1
ATOM 4359 C C . ASN B 1 27 ? 14.125 -23.641 -2.885 1 96.25 27 ASN B C 1
ATOM 4361 O O . ASN B 1 27 ? 13.328 -24.438 -2.379 1 96.25 27 ASN B O 1
ATOM 4365 N N . THR B 1 28 ? 13.711 -22.766 -3.689 1 95.44 28 THR B N 1
ATOM 4366 C CA . THR B 1 28 ? 12.312 -22.5 -4.004 1 95.44 28 THR B CA 1
ATOM 4367 C C . THR B 1 28 ? 11.836 -23.391 -5.148 1 95.44 28 THR B C 1
ATOM 4369 O O . THR B 1 28 ? 10.648 -23.391 -5.48 1 95.44 28 THR B O 1
ATOM 4372 N N . HIS B 1 29 ? 12.766 -24.188 -5.793 1 97.19 29 HIS B N 1
ATOM 4373 C CA . HIS B 1 29 ? 12.5 -25 -6.969 1 97.19 29 HIS B CA 1
ATOM 4374 C C . HIS B 1 29 ? 12.109 -24.141 -8.164 1 97.19 29 HIS B C 1
ATOM 4376 O O . HIS B 1 29 ? 11.297 -24.547 -8.992 1 97.19 29 HIS B O 1
ATOM 4382 N N . GLU B 1 30 ? 12.586 -22.922 -8.195 1 97 30 GLU B N 1
ATOM 4383 C CA . GLU B 1 30 ? 12.367 -21.953 -9.266 1 97 30 GLU B CA 1
ATOM 4384 C C . GLU B 1 30 ? 13.68 -21.594 -9.969 1 97 30 GLU B C 1
ATOM 4386 O O . GLU B 1 30 ? 14.703 -21.422 -9.312 1 97 30 GLU B O 1
ATOM 4391 N N . GLY B 1 31 ? 13.609 -21.594 -11.258 1 96.69 31 GLY B N 1
ATOM 4392 C CA . GLY B 1 31 ? 14.789 -21.219 -12.016 1 96.69 31 GLY B CA 1
ATOM 4393 C C . GLY B 1 31 ? 14.539 -21.141 -13.508 1 96.69 31 GLY B C 1
ATOM 4394 O O . GLY B 1 31 ? 13.453 -21.484 -13.977 1 96.69 31 GLY B O 1
ATOM 4395 N N . VAL B 1 32 ? 15.523 -20.688 -14.203 1 97 32 VAL B N 1
ATOM 4396 C CA . VAL B 1 32 ? 15.469 -20.641 -15.664 1 97 32 VAL B CA 1
ATOM 4397 C C . VAL B 1 32 ? 15.906 -21.984 -16.25 1 97 32 VAL B C 1
ATOM 4399 O O . VAL B 1 32 ? 16.688 -22.703 -15.625 1 97 32 VAL B O 1
ATOM 4402 N N . TYR B 1 33 ? 15.406 -22.281 -17.391 1 97.94 33 TYR B N 1
ATOM 4403 C CA . TYR B 1 33 ? 15.727 -23.562 -18.031 1 97.94 33 TYR B CA 1
ATOM 4404 C C . TYR B 1 33 ? 16.859 -23.406 -19.031 1 97.94 33 TYR B C 1
ATOM 4406 O O . TYR B 1 33 ? 16.969 -22.359 -19.688 1 97.94 33 TYR B O 1
ATOM 4414 N N . SER B 1 34 ? 17.672 -24.406 -19.078 1 97.81 34 SER B N 1
ATOM 4415 C CA . SER B 1 34 ? 18.719 -24.531 -20.094 1 97.81 34 SER B CA 1
ATOM 4416 C C . SER B 1 34 ? 18.344 -25.547 -21.172 1 97.81 34 SER B C 1
ATOM 4418 O O . SER B 1 34 ? 17.844 -26.641 -20.875 1 97.81 34 SER B O 1
ATOM 4420 N N . HIS B 1 35 ? 18.469 -25.141 -22.375 1 98.19 35 HIS B N 1
ATOM 4421 C CA . HIS B 1 35 ? 18.25 -26 -23.531 1 98.19 35 HIS B CA 1
ATOM 4422 C C . HIS B 1 35 ? 19.547 -26.172 -24.344 1 98.19 35 HIS B C 1
ATOM 4424 O O . HIS B 1 35 ? 19.859 -25.359 -25.203 1 98.19 35 HIS B O 1
ATOM 4430 N N . VAL B 1 36 ? 20.25 -27.266 -24.094 1 98.06 36 VAL B N 1
ATOM 4431 C CA . VAL B 1 36 ? 21.578 -27.484 -24.641 1 98.06 36 VAL B CA 1
ATOM 4432 C C . VAL B 1 36 ? 21.766 -28.953 -25 1 98.06 36 VAL B C 1
ATOM 4434 O O . VAL B 1 36 ? 20.969 -29.797 -24.578 1 98.06 36 VAL B O 1
ATOM 4437 N N . ARG B 1 37 ? 22.812 -29.219 -25.797 1 98.06 37 ARG B N 1
ATOM 4438 C CA . ARG B 1 37 ? 23.188 -30.609 -26 1 98.06 37 ARG B CA 1
ATOM 4439 C C . ARG B 1 37 ? 23.688 -31.25 -24.703 1 98.06 37 ARG B C 1
ATOM 4441 O O . ARG B 1 37 ? 24.312 -30.578 -23.891 1 98.06 37 ARG B O 1
ATOM 4448 N N . TYR B 1 38 ? 23.469 -32.5 -24.609 1 97.56 38 TYR B N 1
ATOM 4449 C CA . TYR B 1 38 ? 23.75 -33.219 -23.359 1 97.56 38 TYR B CA 1
ATOM 4450 C C . TYR B 1 38 ? 25.219 -33.062 -22.953 1 97.56 38 TYR B C 1
ATOM 4452 O O . TYR B 1 38 ? 25.531 -32.969 -21.766 1 97.56 38 TYR B O 1
ATOM 4460 N N . ASP B 1 39 ? 26.062 -33.031 -23.875 1 96.31 39 ASP B N 1
ATOM 4461 C CA . ASP B 1 39 ? 27.484 -32.906 -23.562 1 96.31 39 ASP B CA 1
ATOM 4462 C C . ASP B 1 39 ? 27.797 -31.578 -22.922 1 96.31 39 ASP B C 1
ATOM 4464 O O . ASP B 1 39 ? 28.812 -31.422 -22.234 1 96.31 39 ASP B O 1
ATOM 4468 N N . LYS B 1 40 ? 26.922 -30.531 -23.156 1 97.12 40 LYS B N 1
ATOM 4469 C CA . LYS B 1 40 ? 27.141 -29.188 -22.625 1 97.12 40 LYS B CA 1
ATOM 4470 C C . LYS B 1 40 ? 26.469 -29 -21.281 1 97.12 40 LYS B C 1
ATOM 4472 O O . LYS B 1 40 ? 26.609 -27.969 -20.641 1 97.12 40 LYS B O 1
ATOM 4477 N N . VAL B 1 41 ? 25.75 -29.984 -20.828 1 97.94 41 VAL B N 1
ATOM 4478 C CA . VAL B 1 41 ? 25.156 -29.922 -19.5 1 97.94 41 VAL B CA 1
ATOM 4479 C C . VAL B 1 41 ? 26.25 -29.828 -18.453 1 97.94 41 VAL B C 1
ATOM 4481 O O . VAL B 1 41 ? 27.234 -30.562 -18.5 1 97.94 41 VAL B O 1
ATOM 4484 N N . ALA B 1 42 ? 26.094 -28.859 -17.562 1 96.94 42 ALA B N 1
ATOM 4485 C CA . ALA B 1 42 ? 27.109 -28.609 -16.531 1 96.94 42 ALA B CA 1
ATOM 4486 C C . ALA B 1 42 ? 27.203 -29.797 -15.578 1 96.94 42 ALA B C 1
ATOM 4488 O O . ALA B 1 42 ? 26.203 -30.406 -15.211 1 96.94 42 ALA B O 1
ATOM 4489 N N . ARG B 1 43 ? 28.453 -30.141 -15.148 1 96.75 43 ARG B N 1
ATOM 4490 C CA . ARG B 1 43 ? 28.703 -31.203 -14.172 1 96.75 43 ARG B CA 1
ATOM 4491 C C . ARG B 1 43 ? 28.641 -30.656 -12.742 1 96.75 43 ARG B C 1
ATOM 4493 O O . ARG B 1 43 ? 28.828 -29.453 -12.531 1 96.75 43 ARG B O 1
ATOM 4500 N N . LYS B 1 44 ? 28.297 -31.5 -11.82 1 95.75 44 LYS B N 1
ATOM 4501 C CA . LYS B 1 44 ? 28.359 -31.234 -10.383 1 95.75 44 LYS B CA 1
ATOM 4502 C C . LYS B 1 44 ? 27.406 -30.109 -9.977 1 95.75 44 LYS B C 1
ATOM 4504 O O . LYS B 1 44 ? 27.734 -29.312 -9.109 1 95.75 44 LYS B O 1
ATOM 4509 N N . ARG B 1 45 ? 26.312 -29.922 -10.695 1 97.06 45 ARG B N 1
ATOM 4510 C CA . ARG B 1 45 ? 25.219 -29.031 -10.328 1 97.06 45 ARG B CA 1
ATOM 4511 C C . ARG B 1 45 ? 23.922 -29.812 -10.148 1 97.06 45 ARG B C 1
ATOM 4513 O O . ARG B 1 45 ? 23.625 -30.719 -10.914 1 97.06 45 ARG B O 1
ATOM 4520 N N . LEU B 1 46 ? 23.141 -29.422 -9.141 1 98.06 46 LEU B N 1
ATOM 4521 C CA . LEU B 1 46 ? 21.844 -30.062 -8.945 1 98.06 46 LEU B CA 1
ATOM 4522 C C . LEU B 1 46 ? 20.875 -29.703 -10.07 1 98.06 46 LEU B C 1
ATOM 4524 O O . LEU B 1 46 ? 20.766 -28.531 -10.438 1 98.06 46 LEU B O 1
ATOM 4528 N N . ILE B 1 47 ? 20.328 -30.703 -10.609 1 98.56 47 ILE B N 1
ATOM 4529 C CA . ILE B 1 47 ? 19.344 -30.547 -11.672 1 98.56 47 ILE B CA 1
ATOM 4530 C C . ILE B 1 47 ? 17.969 -30.953 -11.172 1 98.56 47 ILE B C 1
ATOM 4532 O O . ILE B 1 47 ? 17.797 -32.062 -10.672 1 98.56 47 ILE B O 1
ATOM 4536 N N . GLU B 1 48 ? 17.031 -30.062 -11.289 1 98.12 48 GLU B N 1
ATOM 4537 C CA . GLU B 1 48 ? 15.641 -30.344 -10.93 1 98.12 48 GLU B CA 1
ATOM 4538 C C . GLU B 1 48 ? 15.023 -31.359 -11.883 1 98.12 48 GLU B C 1
ATOM 4540 O O . GLU B 1 48 ? 15.461 -31.5 -13.031 1 98.12 48 GLU B O 1
ATOM 4545 N N . MET B 1 49 ? 14.102 -32.156 -11.367 1 97.75 49 MET B N 1
ATOM 4546 C CA . MET B 1 49 ? 13.289 -33.031 -12.195 1 97.75 49 MET B CA 1
ATOM 4547 C C . MET B 1 49 ? 11.867 -32.5 -12.344 1 97.75 49 MET B C 1
ATOM 4549 O O . MET B 1 49 ? 11.367 -31.812 -11.453 1 97.75 49 MET B O 1
ATOM 4553 N N . PRO B 1 50 ? 11.242 -32.75 -13.484 1 98.25 50 PRO B N 1
ATOM 4554 C CA . PRO B 1 50 ? 11.656 -33.562 -14.609 1 98.25 50 PRO B CA 1
ATOM 4555 C C . PRO B 1 50 ? 12.727 -32.906 -15.477 1 98.25 50 PRO B C 1
ATOM 4557 O O . PRO B 1 50 ? 12.695 -31.703 -15.672 1 98.25 50 PRO B O 1
ATOM 4560 N N . ALA B 1 51 ? 13.617 -33.688 -15.898 1 98.75 51 ALA B N 1
ATOM 4561 C CA . ALA B 1 51 ? 14.539 -33.312 -16.969 1 98.75 51 ALA B CA 1
ATOM 4562 C C . ALA B 1 51 ? 14.172 -34.031 -18.281 1 98.75 51 ALA B C 1
ATOM 4564 O O . ALA B 1 51 ? 13.852 -35.219 -18.266 1 98.75 51 ALA B O 1
ATOM 4565 N N . THR B 1 52 ? 14.211 -33.281 -19.344 1 98.81 52 THR B N 1
ATOM 4566 C CA . THR B 1 52 ? 13.734 -33.812 -20.609 1 98.81 52 THR B CA 1
ATOM 4567 C C . THR B 1 52 ? 14.859 -33.875 -21.641 1 98.81 52 THR B C 1
ATOM 4569 O O . THR B 1 52 ? 15.664 -32.938 -21.734 1 98.81 52 THR B O 1
ATOM 4572 N N . PHE B 1 53 ? 14.906 -34.938 -22.422 1 98.62 53 PHE B N 1
ATOM 4573 C CA . PHE B 1 53 ? 15.922 -35.156 -23.438 1 98.62 53 PHE B CA 1
ATOM 4574 C C . PHE B 1 53 ? 15.273 -35.531 -24.766 1 98.62 53 PHE B C 1
ATOM 4576 O O . PHE B 1 53 ? 14.359 -36.375 -24.797 1 98.62 53 PHE B O 1
ATOM 4583 N N . GLU B 1 54 ? 15.695 -34.906 -25.75 1 98.12 54 GLU B N 1
ATOM 4584 C CA . GLU B 1 54 ? 15.227 -35.25 -27.094 1 98.12 54 GLU B CA 1
ATOM 4585 C C . GLU B 1 54 ? 16.359 -35.75 -27.953 1 98.12 54 GLU B C 1
ATOM 4587 O O . GLU B 1 54 ? 17.344 -35.031 -28.203 1 98.12 54 GLU B O 1
ATOM 4592 N N . PHE B 1 55 ? 16.234 -36.906 -28.469 1 97.25 55 PHE B N 1
ATOM 4593 C CA . PHE B 1 55 ? 17.25 -37.562 -29.281 1 97.25 55 PHE B CA 1
ATOM 4594 C C . PHE B 1 55 ? 17.094 -37.188 -30.75 1 97.25 55 PHE B C 1
ATOM 4596 O O . PHE B 1 55 ? 16.047 -36.719 -31.172 1 97.25 55 PHE B O 1
ATOM 4603 N N . ASP B 1 56 ? 18.156 -37.406 -31.516 1 95 56 ASP B N 1
ATOM 4604 C CA . ASP B 1 56 ? 18.203 -37 -32.906 1 95 56 ASP B CA 1
ATOM 4605 C C . ASP B 1 56 ? 17.172 -37.719 -33.75 1 95 56 ASP B C 1
ATOM 4607 O O . ASP B 1 56 ? 16.703 -37.219 -34.781 1 95 56 ASP B O 1
ATOM 4611 N N . ASN B 1 57 ? 16.797 -38.875 -33.312 1 94.88 57 ASN B N 1
ATOM 4612 C CA . ASN B 1 57 ? 15.828 -39.656 -34.062 1 94.88 57 ASN B CA 1
ATOM 4613 C C . ASN B 1 57 ? 14.398 -39.281 -33.719 1 94.88 57 ASN B C 1
ATOM 4615 O O . ASN B 1 57 ? 13.445 -39.938 -34.156 1 94.88 57 ASN B O 1
ATOM 4619 N N . GLY B 1 58 ? 14.172 -38.375 -32.844 1 93.69 58 GLY B N 1
ATOM 4620 C CA . GLY B 1 58 ? 12.852 -37.844 -32.5 1 93.69 58 GLY B CA 1
ATOM 4621 C C . GLY B 1 58 ? 12.305 -38.375 -31.203 1 93.69 58 GLY B C 1
ATOM 4622 O O . GLY B 1 58 ? 11.336 -37.844 -30.672 1 93.69 58 GLY B O 1
ATOM 4623 N N . VAL B 1 59 ? 12.984 -39.375 -30.656 1 97.31 59 VAL B N 1
ATOM 4624 C CA . VAL B 1 59 ? 12.57 -39.938 -29.375 1 97.31 59 VAL B CA 1
ATOM 4625 C C . VAL B 1 59 ? 12.812 -38.938 -28.25 1 97.31 59 VAL B C 1
ATOM 4627 O O . VAL B 1 59 ? 13.844 -38.25 -28.234 1 97.31 59 VAL B O 1
ATOM 4630 N N . ALA B 1 60 ? 11.781 -38.781 -27.453 1 98.12 60 ALA B N 1
ATOM 4631 C CA . ALA B 1 60 ? 11.875 -37.906 -26.281 1 98.12 60 ALA B CA 1
ATOM 4632 C C . ALA B 1 60 ? 11.82 -38.719 -24.984 1 98.12 60 ALA B C 1
ATOM 4634 O O . ALA B 1 60 ? 11.062 -39.688 -24.891 1 98.12 60 ALA B O 1
ATOM 4635 N N . VAL B 1 61 ? 12.633 -38.344 -24.031 1 98.31 61 VAL B N 1
ATOM 4636 C CA . VAL B 1 61 ? 12.727 -39.031 -22.734 1 98.31 61 VAL B CA 1
ATOM 4637 C C . VAL B 1 61 ? 12.641 -38 -21.609 1 98.31 61 VAL B C 1
ATOM 4639 O O . VAL B 1 61 ? 13.266 -36.938 -21.672 1 98.31 61 VAL B O 1
ATOM 4642 N N . ALA B 1 62 ? 11.82 -38.281 -20.656 1 98.62 62 ALA B N 1
ATOM 4643 C CA . ALA B 1 62 ? 11.773 -37.469 -19.438 1 98.62 62 ALA B CA 1
ATOM 4644 C C . ALA B 1 62 ? 12.086 -38.312 -18.219 1 98.62 62 ALA B C 1
ATOM 4646 O O . ALA B 1 62 ? 11.641 -39.469 -18.109 1 98.62 62 ALA B O 1
ATOM 4647 N N . ILE B 1 63 ? 12.906 -37.781 -17.312 1 98.56 63 ILE B N 1
ATOM 4648 C CA . ILE B 1 63 ? 13.273 -38.469 -16.078 1 98.56 63 ILE B CA 1
ATOM 4649 C C . ILE B 1 63 ? 12.672 -37.719 -14.883 1 98.56 63 ILE B C 1
ATOM 4651 O O . ILE B 1 63 ? 12.875 -36.5 -14.734 1 98.56 63 ILE B O 1
ATOM 4655 N N . THR B 1 64 ? 11.914 -38.438 -14.086 1 98.31 64 THR B N 1
ATOM 4656 C CA . THR B 1 64 ? 11.352 -37.875 -12.859 1 98.31 64 THR B CA 1
ATOM 4657 C C . THR B 1 64 ? 11.086 -38.969 -11.836 1 98.31 64 THR B C 1
ATOM 4659 O O . THR B 1 64 ? 11.75 -40 -11.836 1 98.31 64 THR B O 1
ATOM 4662 N N . GLU B 1 65 ? 10.336 -38.656 -10.82 1 98.19 65 GLU B N 1
ATOM 4663 C CA . GLU B 1 65 ? 9.984 -39.625 -9.781 1 98.19 65 GLU B CA 1
ATOM 4664 C C . GLU B 1 65 ? 8.516 -39.5 -9.398 1 98.19 65 GLU B C 1
ATOM 4666 O O . GLU B 1 65 ? 7.863 -38.5 -9.688 1 98.19 65 GLU B O 1
ATOM 4671 N N . ALA B 1 66 ? 7.973 -40.562 -8.836 1 98.44 66 ALA B N 1
ATOM 4672 C CA . ALA B 1 66 ? 6.566 -40.625 -8.445 1 98.44 66 ALA B CA 1
ATOM 4673 C C . ALA B 1 66 ? 6.406 -41.219 -7.059 1 98.44 66 ALA B C 1
ATOM 4675 O O . ALA B 1 66 ? 7.266 -42 -6.605 1 98.44 66 ALA B O 1
ATOM 4676 N N . ALA B 1 67 ? 5.363 -40.844 -6.375 1 98.06 67 ALA B N 1
ATOM 4677 C CA . ALA B 1 67 ? 4.953 -41.406 -5.09 1 98.06 67 ALA B CA 1
ATOM 4678 C C . ALA B 1 67 ? 6.039 -41.188 -4.035 1 98.06 67 ALA B C 1
ATOM 4680 O O . ALA B 1 67 ? 6.449 -42.156 -3.375 1 98.06 67 ALA B O 1
ATOM 4681 N N . ILE B 1 68 ? 6.504 -40 -3.963 1 97.81 68 ILE B N 1
ATOM 4682 C CA . ILE B 1 68 ? 7.445 -39.656 -2.896 1 97.81 68 ILE B CA 1
ATOM 4683 C C . ILE B 1 68 ? 6.703 -39.562 -1.567 1 97.81 68 ILE B C 1
ATOM 4685 O O . ILE B 1 68 ? 6.086 -38.531 -1.275 1 97.81 68 ILE B O 1
ATOM 4689 N N . ARG B 1 69 ? 6.781 -40.5 -0.771 1 96.31 69 ARG B N 1
ATOM 4690 C CA . ARG B 1 69 ? 6.117 -40.531 0.528 1 96.31 69 ARG B CA 1
ATOM 4691 C C . ARG B 1 69 ? 7.09 -40.969 1.624 1 96.31 69 ARG B C 1
ATOM 4693 O O . ARG B 1 69 ? 7.73 -42.031 1.524 1 96.31 69 ARG B O 1
ATOM 4700 N N . ASP B 1 70 ? 7.156 -40.156 2.631 1 96.31 70 ASP B N 1
ATOM 4701 C CA . ASP B 1 70 ? 8.07 -40.406 3.74 1 96.31 70 ASP B CA 1
ATOM 4702 C C . ASP B 1 70 ? 9.453 -40.781 3.229 1 96.31 70 ASP B C 1
ATOM 4704 O O . ASP B 1 70 ? 10 -41.812 3.635 1 96.31 70 ASP B O 1
ATOM 4708 N N . TYR B 1 71 ? 9.922 -40.125 2.289 1 96.88 71 TYR B N 1
ATOM 4709 C CA . TYR B 1 71 ? 11.211 -40.281 1.629 1 96.88 71 TYR B CA 1
ATOM 4710 C C . TYR B 1 71 ? 11.758 -38.969 1.132 1 96.88 71 TYR B C 1
ATOM 4712 O O . TYR B 1 71 ? 11.031 -37.969 1.084 1 96.88 71 TYR B O 1
ATOM 4720 N N . ALA B 1 72 ? 13.023 -38.906 0.871 1 97.69 72 ALA B N 1
ATOM 4721 C CA . ALA B 1 72 ? 13.633 -37.688 0.347 1 97.69 72 ALA B CA 1
ATOM 4722 C C . ALA B 1 72 ? 13.43 -37.562 -1.162 1 97.69 72 ALA B C 1
ATOM 4724 O O . ALA B 1 72 ? 13.508 -38.562 -1.88 1 97.69 72 ALA B O 1
ATOM 4725 N N . GLY B 1 73 ? 13.109 -36.375 -1.648 1 97.56 73 GLY B N 1
ATOM 4726 C CA . GLY B 1 73 ? 13.094 -36.156 -3.082 1 97.56 73 GLY B CA 1
ATOM 4727 C C . GLY B 1 73 ? 14.461 -36.281 -3.723 1 97.56 73 GLY B C 1
ATOM 4728 O O . GLY B 1 73 ? 15.484 -36.125 -3.047 1 97.56 73 GLY B O 1
ATOM 4729 N N . MET B 1 74 ? 14.469 -36.5 -4.996 1 97.56 74 MET B N 1
ATOM 4730 C CA . MET B 1 74 ? 15.719 -36.719 -5.723 1 97.56 74 MET B CA 1
ATOM 4731 C C . MET B 1 74 ? 15.969 -35.625 -6.734 1 97.56 74 MET B C 1
ATOM 4733 O O . MET B 1 74 ? 15.023 -35.062 -7.32 1 97.56 74 MET B O 1
ATOM 4737 N N . TYR B 1 75 ? 17.203 -35.25 -6.879 1 97.75 75 TYR B N 1
ATOM 4738 C CA . TYR B 1 75 ? 17.719 -34.438 -7.969 1 97.75 75 TYR B CA 1
ATOM 4739 C C . TYR B 1 75 ? 18.594 -35.25 -8.898 1 97.75 75 TYR B C 1
ATOM 4741 O O . TYR B 1 75 ? 18.938 -36.406 -8.594 1 97.75 75 TYR B O 1
ATOM 4749 N N . LEU B 1 76 ? 18.875 -34.688 -10.023 1 98.06 76 LEU B N 1
ATOM 4750 C CA . LEU B 1 76 ? 19.891 -35.281 -10.898 1 98.06 76 LEU B CA 1
ATOM 4751 C C . LEU B 1 76 ? 21.188 -34.469 -10.852 1 98.06 76 LEU B C 1
ATOM 4753 O O . LEU B 1 76 ? 21.172 -33.281 -10.5 1 98.06 76 LEU B O 1
ATOM 4757 N N . MET B 1 77 ? 22.219 -35.125 -11.094 1 97.69 77 MET B N 1
ATOM 4758 C CA . MET B 1 77 ? 23.516 -34.469 -11.25 1 97.69 77 MET B CA 1
ATOM 4759 C C . MET B 1 77 ? 24.344 -35.188 -12.32 1 97.69 77 MET B C 1
ATOM 4761 O O . MET B 1 77 ? 24.422 -36.406 -12.344 1 97.69 77 MET B O 1
ATOM 4765 N N . LYS B 1 78 ? 24.859 -34.406 -13.234 1 97.44 78 LYS B N 1
ATOM 4766 C CA . LYS B 1 78 ? 25.734 -35 -14.234 1 97.44 78 LYS B CA 1
ATOM 4767 C C . LYS B 1 78 ? 27.125 -35.25 -13.672 1 97.44 78 LYS B C 1
ATOM 4769 O O . LYS B 1 78 ? 27.75 -34.344 -13.133 1 97.44 78 LYS B O 1
ATOM 4774 N N . GLU B 1 79 ? 27.562 -36.469 -13.812 1 94.25 79 GLU B N 1
ATOM 4775 C CA . GLU B 1 79 ? 28.906 -36.906 -13.453 1 94.25 79 GLU B CA 1
ATOM 4776 C C . GLU B 1 79 ? 29.562 -37.688 -14.586 1 94.25 79 GLU B C 1
ATOM 4778 O O . GLU B 1 79 ? 28.984 -37.812 -15.672 1 94.25 79 GLU B O 1
ATOM 4783 N N . LYS B 1 80 ? 30.906 -38.125 -14.492 1 86 80 LYS B N 1
ATOM 4784 C CA . LYS B 1 80 ? 31.672 -38.812 -15.539 1 86 80 LYS B CA 1
ATOM 4785 C C . LYS B 1 80 ? 30.891 -40.031 -16.078 1 86 80 LYS B C 1
ATOM 4787 O O . LYS B 1 80 ? 30.938 -40.312 -17.281 1 86 80 LYS B O 1
ATOM 4792 N N . GLY B 1 81 ? 30.109 -40.625 -15.398 1 81.44 81 GLY B N 1
ATOM 4793 C CA . GLY B 1 81 ? 29.391 -41.844 -15.789 1 81.44 81 GLY B CA 1
ATOM 4794 C C . GLY B 1 81 ? 27.938 -41.594 -16.141 1 81.44 81 GLY B C 1
ATOM 4795 O O . GLY B 1 81 ? 27.172 -42.531 -16.328 1 81.44 81 GLY B O 1
ATOM 4796 N N . GLY B 1 82 ? 27.609 -40.375 -16.359 1 93.31 82 GLY B N 1
ATOM 4797 C CA . GLY B 1 82 ? 26.219 -40.094 -16.688 1 93.31 82 GLY B CA 1
ATOM 4798 C C . GLY B 1 82 ? 25.5 -39.281 -15.617 1 93.31 82 GLY B C 1
ATOM 4799 O O . GLY B 1 82 ? 26.125 -38.531 -14.875 1 93.31 82 GLY B O 1
ATOM 4800 N N . LEU B 1 83 ? 24.125 -39.406 -15.688 1 97.06 83 LEU B N 1
ATOM 4801 C CA . LEU B 1 83 ? 23.312 -38.75 -14.672 1 97.06 83 LEU B CA 1
ATOM 4802 C C . LEU B 1 83 ? 23.172 -39.625 -13.43 1 97.06 83 LEU B C 1
ATOM 4804 O O . LEU B 1 83 ? 22.891 -40.812 -13.531 1 97.06 83 LEU B O 1
ATOM 4808 N N . VAL B 1 84 ? 23.438 -39.031 -12.258 1 96.94 84 VAL B N 1
ATOM 4809 C CA . VAL B 1 84 ? 23.281 -39.75 -11 1 96.94 84 VAL B CA 1
ATOM 4810 C C . VAL B 1 84 ? 22.188 -39.094 -10.164 1 96.94 84 VAL B C 1
ATOM 4812 O O . VAL B 1 84 ? 22 -37.875 -10.219 1 96.94 84 VAL B O 1
ATOM 4815 N N . GLY B 1 85 ? 21.469 -39.938 -9.43 1 96.38 85 GLY B N 1
ATOM 4816 C CA . GLY B 1 85 ? 20.469 -39.438 -8.5 1 96.38 85 GLY B CA 1
ATOM 4817 C C . GLY B 1 85 ? 21.062 -38.906 -7.199 1 96.38 85 GLY B C 1
ATOM 4818 O O . GLY B 1 85 ? 21.969 -39.531 -6.641 1 96.38 85 GLY B O 1
ATOM 4819 N N . LYS B 1 86 ? 20.656 -37.75 -6.781 1 96.75 86 LYS B N 1
ATOM 4820 C CA . LYS B 1 86 ? 21.047 -37.156 -5.496 1 96.75 86 LYS B CA 1
ATOM 4821 C C . LYS B 1 86 ? 19.828 -36.906 -4.621 1 96.75 86 LYS B C 1
ATOM 4823 O O . LYS B 1 86 ? 18.969 -36.062 -4.953 1 96.75 86 LYS B O 1
ATOM 4828 N N . LEU B 1 87 ? 19.734 -37.594 -3.477 1 97.44 87 LEU B N 1
ATOM 4829 C CA . LEU B 1 87 ? 18.625 -37.406 -2.557 1 97.44 87 LEU B CA 1
ATOM 4830 C C . LEU B 1 87 ? 18.828 -36.156 -1.685 1 97.44 87 LEU B C 1
ATOM 4832 O O . LEU B 1 87 ? 19.953 -35.906 -1.267 1 97.44 87 LEU B O 1
ATOM 4836 N N . SER B 1 88 ? 17.781 -35.406 -1.452 1 97.81 88 SER B N 1
ATOM 4837 C CA . SER B 1 88 ? 17.859 -34.281 -0.516 1 97.81 88 SER B CA 1
ATOM 4838 C C . SER B 1 88 ? 18.203 -34.781 0.89 1 97.81 88 SER B C 1
ATOM 4840 O O . SER B 1 88 ? 17.531 -35.656 1.426 1 97.81 88 SER B O 1
ATOM 4842 N N . PRO B 1 89 ? 19.156 -34.125 1.531 1 97.75 89 PRO B N 1
ATOM 4843 C CA . PRO B 1 89 ? 19.547 -34.562 2.881 1 97.75 89 PRO B CA 1
ATOM 4844 C C . PRO B 1 89 ? 18.625 -34 3.959 1 97.75 89 PRO B C 1
ATOM 4846 O O . PRO B 1 89 ? 17.938 -33 3.729 1 97.75 89 PRO B O 1
ATOM 4849 N N . LYS B 1 90 ? 18.641 -34.719 5.059 1 96.88 90 LYS B N 1
ATOM 4850 C CA . LYS B 1 90 ? 18.016 -34.156 6.238 1 96.88 90 LYS B CA 1
ATOM 4851 C C . LYS B 1 90 ? 18.547 -32.75 6.512 1 96.88 90 LYS B C 1
ATOM 4853 O O . LYS B 1 90 ? 19.734 -32.469 6.34 1 96.88 90 LYS B O 1
ATOM 4858 N N . LEU B 1 91 ? 17.656 -31.875 6.898 1 95.25 91 LEU B N 1
ATOM 4859 C CA . LEU B 1 91 ? 18.031 -30.484 7.113 1 95.25 91 LEU B CA 1
ATOM 4860 C C . LEU B 1 91 ? 19.156 -30.375 8.141 1 95.25 91 LEU B C 1
ATOM 4862 O O . LEU B 1 91 ? 19.125 -31.031 9.172 1 95.25 91 LEU B O 1
ATOM 4866 N N . GLY B 1 92 ? 20.109 -29.562 7.91 1 93.25 92 GLY B N 1
ATOM 4867 C CA . GLY B 1 92 ? 21.172 -29.234 8.859 1 93.25 92 GLY B CA 1
ATOM 4868 C C . GLY B 1 92 ? 22.391 -30.125 8.734 1 93.25 92 GLY B C 1
ATOM 4869 O O . GLY B 1 92 ? 23.391 -29.906 9.406 1 93.25 92 GLY B O 1
ATOM 4870 N N . GLN B 1 93 ? 22.266 -31.156 7.934 1 92.56 93 GLN B N 1
ATOM 4871 C CA . GLN B 1 93 ? 23.391 -32.062 7.707 1 92.56 93 GLN B CA 1
ATOM 4872 C C . GLN B 1 93 ? 23.328 -32.656 6.305 1 92.56 93 GLN B C 1
ATOM 4874 O O . GLN B 1 93 ? 22.344 -32.5 5.594 1 92.56 93 GLN B O 1
ATOM 4879 N N . GLU B 1 94 ? 24.438 -33.312 5.891 1 92.88 94 GLU B N 1
ATOM 4880 C CA . GLU B 1 94 ? 24.531 -33.75 4.5 1 92.88 94 GLU B CA 1
ATOM 4881 C C . GLU B 1 94 ? 24.531 -35.281 4.398 1 92.88 94 GLU B C 1
ATOM 4883 O O . GLU B 1 94 ? 24.359 -35.844 3.312 1 92.88 94 GLU B O 1
ATOM 4888 N N . LYS B 1 95 ? 24.594 -36 5.402 1 94.69 95 LYS B N 1
ATOM 4889 C CA . LYS B 1 95 ? 24.859 -37.438 5.375 1 94.69 95 LYS B CA 1
ATOM 4890 C C . LYS B 1 95 ? 23.547 -38.25 5.328 1 94.69 95 LYS B C 1
ATOM 4892 O O . LYS B 1 95 ? 23.359 -39.062 4.438 1 94.69 95 LYS B O 1
ATOM 4897 N N . ILE B 1 96 ? 22.688 -38 6.27 1 96.56 96 ILE B N 1
ATOM 4898 C CA . ILE B 1 96 ? 21.453 -38.75 6.402 1 96.56 96 ILE B CA 1
ATOM 4899 C C . ILE B 1 96 ? 20.438 -38.281 5.383 1 96.56 96 ILE B C 1
ATOM 4901 O O . ILE B 1 96 ? 20.125 -37.062 5.324 1 96.56 96 ILE B O 1
ATOM 4905 N N . LYS B 1 97 ? 19.922 -39.156 4.57 1 97.5 97 LYS B N 1
ATOM 4906 C CA . LYS B 1 97 ? 18.922 -38.781 3.576 1 97.5 97 LYS B CA 1
ATOM 4907 C C . LYS B 1 97 ? 17.531 -39.281 3.998 1 97.5 97 LYS B C 1
ATOM 4909 O O . LYS B 1 97 ? 16.547 -38.531 3.879 1 97.5 97 LYS B O 1
ATOM 4914 N N . VAL B 1 98 ? 17.391 -40.5 4.422 1 97 98 VAL B N 1
ATOM 4915 C CA . VAL B 1 98 ? 16.125 -41.062 4.852 1 97 98 VAL B CA 1
ATOM 4916 C C . VAL B 1 98 ? 16.328 -41.812 6.168 1 97 98 VAL B C 1
ATOM 4918 O O . VAL B 1 98 ? 17.312 -42.531 6.348 1 97 98 VAL B O 1
ATOM 4921 N N . GLU B 1 99 ? 15.445 -41.562 7.062 1 95.81 99 GLU B N 1
ATOM 4922 C CA . GLU B 1 99 ? 15.383 -42.312 8.32 1 95.81 99 GLU B CA 1
ATOM 4923 C C . GLU B 1 99 ? 14.125 -43.156 8.391 1 95.81 99 GLU B C 1
ATOM 4925 O O . GLU B 1 99 ? 13.039 -42.719 8.023 1 95.81 99 GLU B O 1
ATOM 4930 N N . THR B 1 100 ? 14.32 -44.438 8.664 1 90.75 100 THR B N 1
ATOM 4931 C CA . THR B 1 100 ? 13.164 -45.312 8.82 1 90.75 100 THR B CA 1
ATOM 4932 C C . THR B 1 100 ? 13.336 -46.25 10.023 1 90.75 100 THR B C 1
ATOM 4934 O O . THR B 1 100 ? 14.445 -46.688 10.305 1 90.75 100 THR B O 1
ATOM 4937 N N . ASP B 1 101 ? 12.258 -46.438 10.836 1 85.69 101 ASP B N 1
ATOM 4938 C CA . ASP B 1 101 ? 12.273 -47.344 11.977 1 85.69 101 ASP B CA 1
ATOM 4939 C C . ASP B 1 101 ? 11.422 -48.594 11.695 1 85.69 101 ASP B C 1
ATOM 4941 O O . ASP B 1 101 ? 11.227 -49.406 12.586 1 85.69 101 ASP B O 1
ATOM 4945 N N . SER B 1 102 ? 10.914 -48.562 10.602 1 83.81 102 SER B N 1
ATOM 4946 C CA . SER B 1 102 ? 10 -49.656 10.297 1 83.81 102 SER B CA 1
ATOM 4947 C C . SER B 1 102 ? 10.219 -50.188 8.883 1 83.81 102 SER B C 1
ATOM 4949 O O . SER B 1 102 ? 10.516 -49.438 7.969 1 83.81 102 SER B O 1
ATOM 4951 N N . PHE B 1 103 ? 10.148 -51.469 8.789 1 86.31 103 PHE B N 1
ATOM 4952 C CA . PHE B 1 103 ? 10.195 -52.156 7.492 1 86.31 103 PHE B CA 1
ATOM 4953 C C . PHE B 1 103 ? 8.922 -52.938 7.246 1 86.31 103 PHE B C 1
ATOM 4955 O O . PHE B 1 103 ? 8.328 -53.469 8.188 1 86.31 103 PHE B O 1
ATOM 4962 N N . PRO B 1 104 ? 8.336 -53.031 6.062 1 86.69 104 PRO B N 1
ATOM 4963 C CA . PRO B 1 104 ? 8.969 -52.531 4.844 1 86.69 104 PRO B CA 1
ATOM 4964 C C . PRO B 1 104 ? 8.797 -51.031 4.688 1 86.69 104 PRO B C 1
ATOM 4966 O O . PRO B 1 104 ? 7.773 -50.469 5.082 1 86.69 104 PRO B O 1
ATOM 4969 N N . HIS B 1 105 ? 9.891 -50.375 4.223 1 88.62 105 HIS B N 1
ATOM 4970 C CA . HIS B 1 105 ? 9.875 -49 3.824 1 88.62 105 HIS B CA 1
ATOM 4971 C C . HIS B 1 105 ? 9.93 -48.844 2.309 1 88.62 105 HIS B C 1
ATOM 4973 O O . HIS B 1 105 ? 10.82 -49.406 1.66 1 88.62 105 HIS B O 1
ATOM 4979 N N . ARG B 1 106 ? 9 -48.125 1.747 1 90.31 106 ARG B N 1
ATOM 4980 C CA . ARG B 1 106 ? 8.867 -48.094 0.295 1 90.31 106 ARG B CA 1
ATOM 4981 C C . ARG B 1 106 ? 9.656 -46.906 -0.287 1 90.31 106 ARG B C 1
ATOM 4983 O O . ARG B 1 106 ? 9.648 -45.812 0.268 1 90.31 106 ARG B O 1
ATOM 4990 N N . THR B 1 107 ? 10.422 -47.188 -1.359 1 93.44 107 THR B N 1
ATOM 4991 C CA . THR B 1 107 ? 11.125 -46.156 -2.109 1 93.44 107 THR B CA 1
ATOM 4992 C C . THR B 1 107 ? 10.234 -45.594 -3.201 1 93.44 107 THR B C 1
ATOM 4994 O O . THR B 1 107 ? 9.328 -46.281 -3.697 1 93.44 107 THR B O 1
ATOM 4997 N N . PRO B 1 108 ? 10.398 -44.312 -3.562 1 96.75 108 PRO B N 1
ATOM 4998 C CA . PRO B 1 108 ? 9.664 -43.781 -4.695 1 96.75 108 PRO B CA 1
ATOM 4999 C C . PRO B 1 108 ? 10 -44.469 -6.016 1 96.75 108 PRO B C 1
ATOM 5001 O O . PRO B 1 108 ? 11.047 -45.094 -6.137 1 96.75 108 PRO B O 1
ATOM 5004 N N . TRP B 1 109 ? 9.055 -44.344 -6.906 1 97.81 109 TRP B N 1
ATOM 5005 C CA . TRP B 1 109 ? 9.336 -44.812 -8.266 1 97.81 109 TRP B CA 1
ATOM 5006 C C . TRP B 1 109 ? 10.289 -43.875 -8.977 1 97.81 109 TRP B C 1
ATOM 5008 O O . TRP B 1 109 ? 10.164 -42.656 -8.859 1 97.81 109 TRP B O 1
ATOM 5018 N N . ARG B 1 110 ? 11.328 -44.375 -9.547 1 97.69 110 ARG B N 1
ATOM 5019 C CA . ARG B 1 110 ? 12.094 -43.625 -10.539 1 97.69 110 ARG B CA 1
ATOM 5020 C C . ARG B 1 110 ? 11.531 -43.844 -11.945 1 97.69 110 ARG B C 1
ATOM 5022 O O . ARG B 1 110 ? 11.469 -44.969 -12.43 1 97.69 110 ARG B O 1
ATOM 5029 N N . VAL B 1 111 ? 11.086 -42.75 -12.539 1 98.19 111 VAL B N 1
ATOM 5030 C CA . VAL B 1 111 ? 10.266 -42.875 -13.734 1 98.19 111 VAL B CA 1
ATOM 5031 C C . VAL B 1 111 ? 11.031 -42.344 -14.945 1 98.19 111 VAL B C 1
ATOM 5033 O O . VAL B 1 111 ? 11.547 -41.25 -14.922 1 98.19 111 VAL B O 1
ATOM 5036 N N . ILE B 1 112 ? 11.148 -43.156 -15.914 1 98 112 ILE B N 1
ATOM 5037 C CA . ILE B 1 112 ? 11.609 -42.781 -17.234 1 98 112 ILE B CA 1
ATOM 5038 C C . ILE B 1 112 ? 10.453 -42.875 -18.234 1 98 112 ILE B C 1
ATOM 5040 O O . ILE B 1 112 ? 9.977 -43.969 -18.531 1 98 112 ILE B O 1
ATOM 5044 N N . SER B 1 113 ? 10 -41.75 -18.672 1 97.94 113 SER B N 1
ATOM 5045 C CA . SER B 1 113 ? 8.992 -41.719 -19.719 1 97.94 113 SER B CA 1
ATOM 5046 C C . SER B 1 113 ? 9.633 -41.594 -21.094 1 97.94 113 SER B C 1
ATOM 5048 O O . SER B 1 113 ? 10.5 -40.75 -21.312 1 97.94 113 SER B O 1
ATOM 5050 N N . VAL B 1 114 ? 9.227 -42.438 -22.016 1 97.88 114 VAL B N 1
ATOM 5051 C CA . VAL B 1 114 ? 9.758 -42.438 -23.375 1 97.88 114 VAL B CA 1
ATOM 5052 C C . VAL B 1 114 ? 8.617 -42.312 -24.375 1 97.88 114 VAL B C 1
ATOM 5054 O O . VAL B 1 114 ? 7.605 -43 -24.266 1 97.88 114 VAL B O 1
ATOM 5057 N N . ALA B 1 115 ? 8.789 -41.438 -25.266 1 98.06 115 ALA B N 1
ATOM 5058 C CA . ALA B 1 115 ? 7.801 -41.219 -26.328 1 98.06 115 ALA B CA 1
ATOM 5059 C C . ALA B 1 115 ? 8.469 -41.062 -27.688 1 98.06 115 ALA B C 1
ATOM 5061 O O . ALA B 1 115 ? 9.625 -40.656 -27.766 1 98.06 115 ALA B O 1
ATOM 5062 N N . ASP B 1 116 ? 7.758 -41.406 -28.75 1 97.06 116 ASP B N 1
ATOM 5063 C CA . ASP B 1 116 ? 8.289 -41.312 -30.109 1 97.06 116 ASP B CA 1
ATOM 5064 C C . ASP B 1 116 ? 8.188 -39.875 -30.625 1 97.06 116 ASP B C 1
ATOM 5066 O O . ASP B 1 116 ? 8.703 -39.562 -31.703 1 97.06 116 ASP B O 1
ATOM 5070 N N . ARG B 1 117 ? 7.516 -39.062 -29.984 1 95.94 117 ARG B N 1
ATOM 5071 C CA . ARG B 1 117 ? 7.449 -37.625 -30.203 1 95.94 117 ARG B CA 1
ATOM 5072 C C . ARG B 1 117 ? 7.383 -36.875 -28.859 1 95.94 117 ARG B C 1
ATOM 5074 O O . ARG B 1 117 ? 6.824 -37.375 -27.891 1 95.94 117 ARG B O 1
ATOM 5081 N N . VAL B 1 118 ? 7.84 -35.625 -28.828 1 97 118 VAL B N 1
ATOM 5082 C CA . VAL B 1 118 ? 7.977 -34.906 -27.562 1 97 118 VAL B CA 1
ATOM 5083 C C . VAL B 1 118 ? 6.598 -34.656 -26.969 1 97 118 VAL B C 1
ATOM 5085 O O . VAL B 1 118 ? 6.434 -34.688 -25.734 1 97 118 VAL B O 1
ATOM 5088 N N . GLY B 1 119 ? 5.551 -34.438 -27.781 1 97.56 119 GLY B N 1
ATOM 5089 C CA . GLY B 1 119 ? 4.199 -34.25 -27.281 1 97.56 119 GLY B CA 1
ATOM 5090 C C . GLY B 1 119 ? 3.658 -35.438 -26.516 1 97.56 119 GLY B C 1
ATOM 5091 O O . GLY B 1 119 ? 2.795 -35.281 -25.641 1 97.56 119 GLY B O 1
ATOM 5092 N N . GLY B 1 120 ? 4.148 -36.594 -26.844 1 97.75 120 GLY B N 1
ATOM 5093 C CA . GLY B 1 120 ? 3.713 -37.812 -26.172 1 97.75 120 GLY B CA 1
ATOM 5094 C C . GLY B 1 120 ? 4.051 -37.844 -24.688 1 97.75 120 GLY B C 1
ATOM 5095 O O . GLY B 1 120 ? 3.391 -38.531 -23.906 1 97.75 120 GLY B O 1
ATOM 5096 N N . LEU B 1 121 ? 5.074 -37.094 -24.297 1 98.25 121 LEU B N 1
ATOM 5097 C CA . LEU B 1 121 ? 5.457 -37.031 -22.891 1 98.25 121 LEU B CA 1
ATOM 5098 C C . LEU B 1 121 ? 4.363 -36.375 -22.062 1 98.25 121 LEU B C 1
ATOM 5100 O O . LEU B 1 121 ? 4.281 -36.594 -20.859 1 98.25 121 LEU B O 1
ATOM 5104 N N . LEU B 1 122 ? 3.535 -35.531 -22.719 1 98.12 122 LEU B N 1
ATOM 5105 C CA . LEU B 1 122 ? 2.492 -34.812 -22.016 1 98.12 122 LEU B CA 1
ATOM 5106 C C . LEU B 1 122 ? 1.232 -35.656 -21.859 1 98.12 122 LEU B C 1
ATOM 5108 O O . LEU B 1 122 ? 0.36 -35.312 -21.062 1 98.12 122 LEU B O 1
ATOM 5112 N N . GLU B 1 123 ? 1.097 -36.75 -22.578 1 97.44 123 GLU B N 1
ATOM 5113 C CA . GLU B 1 123 ? -0.155 -37.5 -22.672 1 97.44 123 GLU B CA 1
ATOM 5114 C C . GLU B 1 123 ? -0.157 -38.688 -21.734 1 97.44 123 GLU B C 1
ATOM 5116 O O . GLU B 1 123 ? -1.029 -39.562 -21.828 1 97.44 123 GLU B O 1
ATOM 5121 N N . THR B 1 124 ? 0.754 -38.75 -20.766 1 94.62 124 THR B N 1
ATOM 5122 C CA . THR B 1 124 ? 0.858 -39.938 -19.906 1 94.62 124 THR B CA 1
ATOM 5123 C C . THR B 1 124 ? 0.279 -39.625 -18.531 1 94.62 124 THR B C 1
ATOM 5125 O O . THR B 1 124 ? 0.289 -38.469 -18.078 1 94.62 124 THR B O 1
ATOM 5128 N N . ASN B 1 125 ? -0.277 -40.625 -17.875 1 93.44 125 ASN B N 1
ATOM 5129 C CA . ASN B 1 125 ? -0.771 -40.562 -16.516 1 93.44 125 ASN B CA 1
ATOM 5130 C C . ASN B 1 125 ? 0.06 -41.438 -15.57 1 93.44 125 ASN B C 1
ATOM 5132 O O . ASN B 1 125 ? -0.421 -41.844 -14.516 1 93.44 125 ASN B O 1
ATOM 5136 N N . ILE B 1 126 ? 1.266 -41.625 -15.969 1 96.38 126 ILE B N 1
ATOM 5137 C CA . ILE B 1 126 ? 2.055 -42.656 -15.297 1 96.38 126 ILE B CA 1
ATOM 5138 C C . ILE B 1 126 ? 2.309 -42.25 -13.852 1 96.38 126 ILE B C 1
ATOM 5140 O O . ILE B 1 126 ? 2.309 -43.094 -12.945 1 96.38 126 ILE B O 1
ATOM 5144 N N . LEU B 1 127 ? 2.537 -41.031 -13.633 1 96.56 127 LEU B N 1
ATOM 5145 C CA . LEU B 1 127 ? 2.879 -40.594 -12.281 1 96.56 127 LEU B CA 1
ATOM 5146 C C . LEU B 1 127 ? 1.712 -40.844 -11.328 1 96.56 127 LEU B C 1
ATOM 5148 O O . LEU B 1 127 ? 1.9 -41.375 -10.227 1 96.56 127 LEU B O 1
ATOM 5152 N N . THR B 1 128 ? 0.458 -40.469 -11.719 1 96.25 128 THR B N 1
ATOM 5153 C CA . THR B 1 128 ? -0.701 -40.719 -10.875 1 96.25 128 THR B CA 1
ATOM 5154 C C . THR B 1 128 ? -0.953 -42.219 -10.75 1 96.25 128 THR B C 1
ATOM 5156 O O . THR B 1 128 ? -1.306 -42.719 -9.672 1 96.25 128 THR B O 1
ATOM 5159 N N . SER B 1 129 ? -0.675 -42.969 -11.797 1 97.06 129 SER B N 1
ATOM 5160 C CA . SER B 1 129 ? -0.917 -44.406 -11.797 1 97.06 129 SER B CA 1
ATOM 5161 C C . SER B 1 129 ? 0.005 -45.125 -10.82 1 97.06 129 SER B C 1
ATOM 5163 O O . SER B 1 129 ? -0.321 -46.188 -10.328 1 97.06 129 SER B O 1
ATOM 5165 N N . LEU B 1 130 ? 1.09 -44.469 -10.555 1 97.94 130 LEU B N 1
ATOM 5166 C CA . LEU B 1 130 ? 2.088 -45.094 -9.688 1 97.94 130 LEU B CA 1
ATOM 5167 C C . LEU B 1 130 ? 1.837 -44.719 -8.227 1 97.94 130 LEU B C 1
ATOM 5169 O O . LEU B 1 130 ? 2.557 -45.188 -7.336 1 97.94 130 LEU B O 1
ATOM 5173 N N . ASN B 1 131 ? 0.853 -43.969 -7.957 1 98.06 131 ASN B N 1
ATOM 5174 C CA . ASN B 1 131 ? 0.517 -43.562 -6.59 1 98.06 131 ASN B CA 1
ATOM 5175 C C . ASN B 1 131 ? -0.609 -44.438 -6.027 1 98.06 131 ASN B C 1
ATOM 5177 O O . ASN B 1 131 ? -1.349 -45.062 -6.781 1 98.06 131 ASN B O 1
ATOM 5181 N N . GLU B 1 132 ? -0.761 -44.469 -4.742 1 97.12 132 GLU B N 1
ATOM 5182 C CA . GLU B 1 132 ? -1.823 -45.188 -4.066 1 97.12 132 GLU B CA 1
ATOM 5183 C C . GLU B 1 132 ? -3.193 -44.594 -4.383 1 97.12 132 GLU B C 1
ATOM 5185 O O . GLU B 1 132 ? -3.299 -43.438 -4.781 1 97.12 132 GLU B O 1
ATOM 5190 N N . PRO B 1 133 ? -4.219 -45.406 -4.258 1 97.44 133 PRO B N 1
ATOM 5191 C CA . PRO B 1 133 ? -5.57 -44.906 -4.496 1 97.44 133 PRO B CA 1
ATOM 5192 C C . PRO B 1 133 ? -5.961 -43.781 -3.518 1 97.44 133 PRO B C 1
ATOM 5194 O O . PRO B 1 133 ? -5.258 -43.562 -2.529 1 97.44 133 PRO B O 1
ATOM 5197 N N . CYS B 1 134 ? -7.039 -43.188 -3.805 1 98.19 134 CYS B N 1
ATOM 5198 C CA . CYS B 1 134 ? -7.551 -42.062 -3.031 1 98.19 134 CYS B CA 1
ATOM 5199 C C . CYS B 1 134 ? -7.789 -42.469 -1.581 1 98.19 134 CYS B C 1
ATOM 5201 O O . CYS B 1 134 ? -8.398 -43.5 -1.311 1 98.19 134 CYS B O 1
ATOM 5203 N N . ARG B 1 135 ? -7.359 -41.656 -0.669 1 97.69 135 ARG B N 1
ATOM 5204 C CA . ARG B 1 135 ? -7.488 -41.938 0.758 1 97.69 135 ARG B CA 1
ATOM 5205 C C . ARG B 1 135 ? -8.578 -41.062 1.382 1 97.69 135 ARG B C 1
ATOM 5207 O O . ARG B 1 135 ? -8.789 -41.094 2.598 1 97.69 135 ARG B O 1
ATOM 5214 N N . ILE B 1 136 ? -9.227 -40.281 0.63 1 98.31 136 ILE B N 1
ATOM 5215 C CA . ILE B 1 136 ? -10.312 -39.406 1.099 1 98.31 136 ILE B CA 1
ATOM 5216 C C . ILE B 1 136 ? -11.656 -40.094 0.814 1 98.31 136 ILE B C 1
ATOM 5218 O O . ILE B 1 136 ? -11.969 -40.406 -0.336 1 98.31 136 ILE B O 1
ATOM 5222 N N . GLU B 1 137 ? -12.484 -40.312 1.784 1 97.19 137 GLU B N 1
ATOM 5223 C CA . GLU B 1 137 ? -13.734 -41.062 1.662 1 97.19 137 GLU B CA 1
ATOM 5224 C C . GLU B 1 137 ? -14.766 -40.281 0.855 1 97.19 137 GLU B C 1
ATOM 5226 O O . GLU B 1 137 ? -15.352 -40.812 -0.088 1 97.19 137 GLU B O 1
ATOM 5231 N N . ASP B 1 138 ? -15.008 -39.094 1.276 1 97.75 138 ASP B N 1
ATOM 5232 C CA . ASP B 1 138 ? -15.961 -38.219 0.579 1 97.75 138 ASP B CA 1
ATOM 5233 C C . ASP B 1 138 ? -15.242 -37.188 -0.272 1 97.75 138 ASP B C 1
ATOM 5235 O O . ASP B 1 138 ? -14.672 -36.219 0.258 1 97.75 138 ASP B O 1
ATOM 5239 N N . THR B 1 139 ? -15.25 -37.406 -1.563 1 97.81 139 THR B N 1
ATOM 5240 C CA . THR B 1 139 ? -14.547 -36.469 -2.457 1 97.81 139 THR B CA 1
ATOM 5241 C C . THR B 1 139 ? -15.516 -35.5 -3.102 1 97.81 139 THR B C 1
ATOM 5243 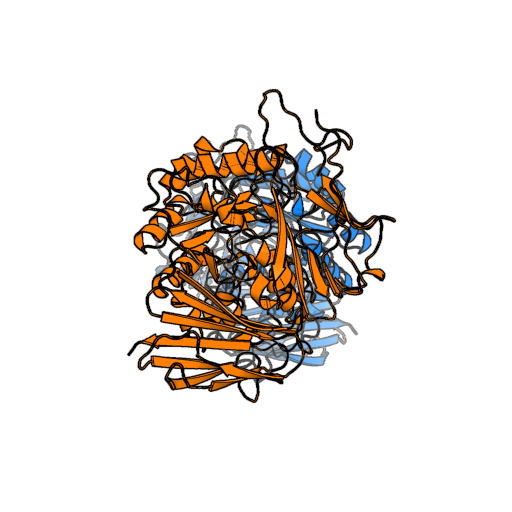O O . THR B 1 139 ? -15.148 -34.75 -4.012 1 97.81 139 THR B O 1
ATOM 5246 N N . SER B 1 140 ? -16.797 -35.438 -2.648 1 97.62 140 SER B N 1
ATOM 5247 C CA . SER B 1 140 ? -17.844 -34.656 -3.314 1 97.62 140 SER B CA 1
ATOM 5248 C C . SER B 1 140 ? -17.578 -33.156 -3.17 1 97.62 140 SER B C 1
ATOM 5250 O O . SER B 1 140 ? -18.031 -32.375 -3.994 1 97.62 140 SER B O 1
ATOM 5252 N N . TRP B 1 141 ? -16.859 -32.781 -2.139 1 97.19 141 TRP B N 1
ATOM 5253 C CA . TRP B 1 141 ? -16.594 -31.375 -1.869 1 97.19 141 TRP B CA 1
ATOM 5254 C C . TRP B 1 141 ? -15.398 -30.891 -2.682 1 97.19 141 TRP B C 1
ATOM 5256 O O . TRP B 1 141 ? -15.164 -29.672 -2.779 1 97.19 141 TRP B O 1
ATOM 5266 N N . ILE B 1 142 ? -14.664 -31.781 -3.234 1 98.19 142 ILE B N 1
ATOM 5267 C CA . ILE B 1 142 ? -13.461 -31.438 -3.982 1 98.19 142 ILE B CA 1
ATOM 5268 C C . ILE B 1 142 ? -13.828 -31.062 -5.418 1 98.19 142 ILE B C 1
ATOM 5270 O O . ILE B 1 142 ? -14.102 -31.938 -6.242 1 98.19 142 ILE B O 1
ATOM 5274 N N . LYS B 1 143 ? -13.875 -29.812 -5.73 1 96.56 143 LYS B N 1
ATOM 5275 C CA . LYS B 1 143 ? -14.195 -29.234 -7.035 1 96.56 143 LYS B CA 1
ATOM 5276 C C . LYS B 1 143 ? -13.18 -28.156 -7.426 1 96.56 143 LYS B C 1
ATOM 5278 O O . LYS B 1 143 ? -12.648 -27.453 -6.566 1 96.56 143 LYS B O 1
ATOM 5283 N N . PRO B 1 144 ? -12.914 -28.109 -8.727 1 97 144 PRO B N 1
ATOM 5284 C CA . PRO B 1 144 ? -12.031 -27.016 -9.141 1 97 144 PRO B CA 1
ATOM 5285 C C . PRO B 1 144 ? -12.5 -25.656 -8.625 1 97 144 PRO B C 1
ATOM 5287 O O . PRO B 1 144 ? -13.688 -25.469 -8.352 1 97 144 PRO B O 1
ATOM 5290 N N . CYS B 1 145 ? -11.602 -24.781 -8.461 1 97.94 145 CYS B N 1
ATOM 5291 C CA . CYS B 1 145 ? -11.867 -23.469 -7.875 1 97.94 145 CYS B CA 1
ATOM 5292 C C . CYS B 1 145 ? -11.289 -22.359 -8.742 1 97.94 145 CYS B C 1
ATOM 5294 O O . CYS B 1 145 ? -10.203 -22.5 -9.289 1 97.94 145 CYS B O 1
ATOM 5296 N N . ARG B 1 146 ? -12.07 -21.391 -9.039 1 98 146 ARG B N 1
ATOM 5297 C CA . ARG B 1 146 ? -11.625 -20.141 -9.656 1 98 146 ARG B CA 1
ATOM 5298 C C . ARG B 1 146 ? -11.523 -19.031 -8.633 1 98 146 ARG B C 1
ATOM 5300 O O . ARG B 1 146 ? -12.5 -18.719 -7.934 1 98 146 ARG B O 1
ATOM 5307 N N . THR B 1 147 ? -10.305 -18.359 -8.523 1 98.62 147 THR B N 1
ATOM 5308 C CA . THR B 1 147 ? -10.094 -17.438 -7.418 1 98.62 147 THR B CA 1
ATOM 5309 C C . THR B 1 147 ? -9.352 -16.188 -7.891 1 98.62 147 THR B C 1
ATOM 5311 O O . THR B 1 147 ? -8.57 -16.25 -8.844 1 98.62 147 THR B O 1
ATOM 5314 N N . THR B 1 148 ? -9.625 -15.07 -7.219 1 98.56 148 THR B N 1
ATOM 5315 C CA . THR B 1 148 ? -8.734 -13.922 -7.383 1 98.56 148 THR B CA 1
ATOM 5316 C C . THR B 1 148 ? -7.395 -14.172 -6.699 1 98.56 148 THR B C 1
ATOM 5318 O O . THR B 1 148 ? -7.301 -15.008 -5.793 1 98.56 148 THR B O 1
ATOM 5321 N N . PHE B 1 149 ? -6.355 -13.562 -7.105 1 97.81 149 PHE B N 1
ATOM 5322 C CA . PHE B 1 149 ? -5.027 -13.578 -6.504 1 97.81 149 PHE B CA 1
ATOM 5323 C C . PHE B 1 149 ? -4.418 -12.18 -6.512 1 97.81 149 PHE B C 1
ATOM 5325 O O . PHE B 1 149 ? -3.57 -11.875 -7.352 1 97.81 149 PHE B O 1
ATOM 5332 N N . THR B 1 150 ? -4.645 -11.391 -5.512 1 96.62 150 THR B N 1
ATOM 5333 C CA . THR B 1 150 ? -4.43 -9.945 -5.555 1 96.62 150 THR B CA 1
ATOM 5334 C C . THR B 1 150 ? -2.988 -9.602 -5.188 1 96.62 150 THR B C 1
ATOM 5336 O O . THR B 1 150 ? -2.529 -8.484 -5.426 1 96.62 150 THR B O 1
ATOM 5339 N N . TRP B 1 151 ? -2.295 -10.516 -4.594 1 95.81 151 TRP B N 1
ATOM 5340 C CA . TRP B 1 151 ? -0.901 -10.234 -4.266 1 95.81 151 TRP B CA 1
ATOM 5341 C C . TRP B 1 151 ? -0.123 -9.805 -5.504 1 95.81 151 TRP B C 1
ATOM 5343 O O . TRP B 1 151 ? 0.743 -8.93 -5.43 1 95.81 151 TRP B O 1
ATOM 5353 N N . TRP B 1 152 ? -0.439 -10.391 -6.633 1 96.62 152 TRP B N 1
ATOM 5354 C CA . TRP B 1 152 ? 0.285 -10.109 -7.871 1 96.62 152 TRP B CA 1
ATOM 5355 C C . TRP B 1 152 ? 0.1 -8.656 -8.297 1 96.62 152 TRP B C 1
ATOM 5357 O O . TRP B 1 152 ? 1.072 -7.969 -8.609 1 96.62 152 TRP B O 1
ATOM 5367 N N . ASN B 1 153 ? -1.141 -8.18 -8.32 1 95.75 153 ASN B N 1
ATOM 5368 C CA . ASN B 1 153 ? -1.354 -6.801 -8.758 1 95.75 153 ASN B CA 1
ATOM 5369 C C . ASN B 1 153 ? -1.037 -5.805 -7.648 1 95.75 153 ASN B C 1
ATOM 5371 O O . ASN B 1 153 ? -0.905 -4.605 -7.902 1 95.75 153 ASN B O 1
ATOM 5375 N N . GLY B 1 154 ? -0.906 -6.312 -6.445 1 93.06 154 GLY B N 1
ATOM 5376 C CA . GLY B 1 154 ? -0.583 -5.441 -5.328 1 93.06 154 GLY B CA 1
ATOM 5377 C C . GLY B 1 154 ? -1.81 -4.84 -4.664 1 93.06 154 GLY B C 1
ATOM 5378 O O . GLY B 1 154 ? -1.77 -3.707 -4.184 1 93.06 154 GLY B O 1
ATOM 5379 N N . ASN B 1 155 ? -2.98 -5.5 -4.66 1 93.94 155 ASN B N 1
ATOM 5380 C CA . ASN B 1 155 ? -4.242 -5.055 -4.082 1 93.94 155 ASN B CA 1
ATOM 5381 C C . ASN B 1 155 ? -4.664 -3.695 -4.633 1 93.94 155 ASN B C 1
ATOM 5383 O O . ASN B 1 155 ? -5.113 -2.828 -3.879 1 93.94 155 ASN B O 1
ATOM 5387 N N . VAL B 1 156 ? -4.461 -3.492 -5.879 1 92.5 156 VAL B N 1
ATOM 5388 C CA . VAL B 1 156 ? -4.805 -2.227 -6.52 1 92.5 156 VAL B CA 1
ATOM 5389 C C . VAL B 1 156 ? -6.316 -2.02 -6.48 1 92.5 156 VAL B C 1
ATOM 5391 O O . VAL B 1 156 ? -7.082 -2.938 -6.781 1 92.5 156 VAL B O 1
ATOM 5394 N N . VAL B 1 157 ? -6.785 -0.899 -6.016 1 91.94 157 VAL B N 1
ATOM 5395 C CA . VAL B 1 157 ? -8.18 -0.479 -6.023 1 91.94 157 VAL B CA 1
ATOM 5396 C C . VAL B 1 157 ? -8.32 0.839 -6.785 1 91.94 157 VAL B C 1
ATOM 5398 O O . VAL B 1 157 ? -7.328 1.531 -7.023 1 91.94 157 VAL B O 1
ATOM 5401 N N . PRO B 1 158 ? -9.508 1.1 -7.305 1 87.69 158 PRO B N 1
ATOM 5402 C CA . PRO B 1 158 ? -9.695 2.396 -7.957 1 87.69 158 PRO B CA 1
ATOM 5403 C C . PRO B 1 158 ? -9.445 3.572 -7.012 1 87.69 158 PRO B C 1
ATOM 5405 O O . PRO B 1 158 ? -9.484 3.408 -5.793 1 87.69 158 PRO B O 1
ATOM 5408 N N . ASP B 1 159 ? -9.016 4.75 -7.777 1 76.81 159 ASP B N 1
ATOM 5409 C CA . ASP B 1 159 ? -8.875 5.98 -7.008 1 76.81 159 ASP B CA 1
ATOM 5410 C C . ASP B 1 159 ? -10.164 6.312 -6.258 1 76.81 159 ASP B C 1
ATOM 5412 O O . ASP B 1 159 ? -11.172 6.676 -6.867 1 76.81 159 ASP B O 1
ATOM 5416 N N . SER B 1 160 ? -10.211 5.68 -4.992 1 67.25 160 SER B N 1
ATOM 5417 C CA . SER B 1 160 ? -11.453 5.762 -4.227 1 67.25 160 SER B CA 1
ATOM 5418 C C . SER B 1 160 ? -11.219 6.422 -2.871 1 67.25 160 SER B C 1
ATOM 5420 O O . SER B 1 160 ? -10.148 6.988 -2.625 1 67.25 160 SER B O 1
ATOM 5422 N N . THR B 1 161 ? -12.195 6.238 -2.143 1 69.88 161 THR B N 1
ATOM 5423 C CA . THR B 1 161 ? -12.281 6.883 -0.837 1 69.88 161 THR B CA 1
ATOM 5424 C C . THR B 1 161 ? -11.555 6.059 0.224 1 69.88 161 THR B C 1
ATOM 5426 O O . THR B 1 161 ? -11.531 6.438 1.397 1 69.88 161 THR B O 1
ATOM 5429 N N . PHE B 1 162 ? -10.898 4.906 -0.314 1 78.06 162 PHE B N 1
ATOM 5430 C CA . PHE B 1 162 ? -10.18 4.164 0.717 1 78.06 162 PHE B CA 1
ATOM 5431 C C . PHE B 1 162 ? -8.805 3.729 0.214 1 78.06 162 PHE B C 1
ATOM 5433 O O . PHE B 1 162 ? -8.586 3.631 -0.995 1 78.06 162 PHE B O 1
ATOM 5440 N N . SER B 1 163 ? -8 3.541 1.146 1 82.19 163 SER B N 1
ATOM 5441 C CA . SER B 1 163 ? -6.66 3.057 0.827 1 82.19 163 SER B CA 1
ATOM 5442 C C . SER B 1 163 ? -6.66 1.549 0.595 1 82.19 163 SER B C 1
ATOM 5444 O O . SER B 1 163 ? -7.352 0.807 1.297 1 82.19 163 SER B O 1
ATOM 5446 N N . PRO B 1 164 ? -5.887 1.092 -0.388 1 87.75 164 PRO B N 1
ATOM 5447 C CA . PRO B 1 164 ? -5.707 -0.357 -0.505 1 87.75 164 PRO B CA 1
ATOM 5448 C C . PRO B 1 164 ? -5.02 -0.966 0.715 1 87.75 164 PRO B C 1
ATOM 5450 O O . PRO B 1 164 ? -4.297 -0.27 1.433 1 87.75 164 PRO B O 1
ATOM 5453 N N . GLY B 1 165 ? -5.344 -2.254 0.914 1 88.88 165 GLY B N 1
ATOM 5454 C CA . GLY B 1 165 ? -4.59 -2.908 1.971 1 88.88 165 GLY B CA 1
ATOM 5455 C C . GLY B 1 165 ? -5.391 -3.959 2.715 1 88.88 165 GLY B C 1
ATOM 5456 O O . GLY B 1 165 ? -6.273 -4.598 2.139 1 88.88 165 GLY B O 1
ATOM 5457 N N . ASN B 1 166 ? -4.883 -4.246 3.928 1 93 166 ASN B N 1
ATOM 5458 C CA . ASN B 1 166 ? -5.512 -5.211 4.824 1 93 166 ASN B CA 1
ATOM 5459 C C . ASN B 1 166 ? -6.746 -4.621 5.504 1 93 166 ASN B C 1
ATOM 5461 O O . ASN B 1 166 ? -6.73 -4.371 6.711 1 93 166 ASN B O 1
ATOM 5465 N N . ASN B 1 167 ? -7.812 -4.477 4.734 1 93.75 167 ASN B N 1
ATOM 5466 C CA . ASN B 1 167 ? -9.047 -3.908 5.27 1 93.75 167 ASN B CA 1
ATOM 5467 C C . ASN B 1 167 ? -10.273 -4.484 4.574 1 93.75 167 ASN B C 1
ATOM 5469 O O . ASN B 1 167 ? -10.156 -5.156 3.551 1 93.75 167 ASN B O 1
ATOM 5473 N N . PHE B 1 168 ? -11.406 -4.18 5.164 1 96.06 168 PHE B N 1
ATOM 5474 C CA . PHE B 1 168 ? -12.664 -4.719 4.66 1 96.06 168 PHE B CA 1
ATOM 5475 C C . PHE B 1 168 ? -12.961 -4.188 3.26 1 96.06 168 PHE B C 1
ATOM 5477 O O . PHE B 1 168 ? -13.359 -4.949 2.373 1 96.06 168 PHE B O 1
ATOM 5484 N N . ASP B 1 169 ? -12.664 -2.924 3.049 1 94.62 169 ASP B N 1
ATOM 5485 C CA . ASP B 1 169 ? -13.086 -2.275 1.811 1 94.62 169 ASP B CA 1
ATOM 5486 C C . ASP B 1 169 ? -12.336 -2.84 0.609 1 94.62 169 ASP B C 1
ATOM 5488 O O . ASP B 1 169 ? -12.914 -3.053 -0.455 1 94.62 169 ASP B O 1
ATOM 5492 N N . THR B 1 170 ? -11.047 -3.047 0.755 1 96.12 170 THR B N 1
ATOM 5493 C CA . THR B 1 170 ? -10.25 -3.646 -0.311 1 96.12 170 THR B CA 1
ATOM 5494 C C . THR B 1 170 ? -10.766 -5.039 -0.653 1 96.12 170 THR B C 1
ATOM 5496 O O . THR B 1 170 ? -10.969 -5.363 -1.826 1 96.12 170 THR B O 1
ATOM 5499 N N . ASN B 1 171 ? -11.023 -5.832 0.359 1 98 171 ASN B N 1
ATOM 5500 C CA . ASN B 1 171 ? -11.508 -7.191 0.135 1 98 171 ASN B CA 1
ATOM 5501 C C . ASN B 1 171 ? -12.922 -7.195 -0.433 1 98 171 ASN B C 1
ATOM 5503 O O . ASN B 1 171 ? -13.242 -8 -1.307 1 98 171 ASN B O 1
ATOM 5507 N N . LYS B 1 172 ? -13.758 -6.293 0.108 1 97.75 172 LYS B N 1
ATOM 5508 C CA . LYS B 1 172 ? -15.102 -6.152 -0.443 1 97.75 172 LYS B CA 1
ATOM 5509 C C . LYS B 1 172 ? -15.055 -5.895 -1.946 1 97.75 172 LYS B C 1
ATOM 5511 O O . LYS B 1 172 ? -15.844 -6.453 -2.703 1 97.75 172 LYS B O 1
ATOM 5516 N N . TYR B 1 173 ? -14.148 -5.027 -2.383 1 97.31 173 TYR B N 1
ATOM 5517 C CA . TYR B 1 173 ? -14 -4.68 -3.791 1 97.31 173 TYR B CA 1
ATOM 5518 C C . TYR B 1 173 ? -13.734 -5.922 -4.633 1 97.31 173 TYR B C 1
ATOM 5520 O O . TYR B 1 173 ? -14.375 -6.125 -5.672 1 97.31 173 TYR B O 1
ATOM 5528 N N . TYR B 1 174 ? -12.945 -6.824 -4.199 1 98.25 174 TYR B N 1
ATOM 5529 C CA . TYR B 1 174 ? -12.562 -8 -4.977 1 98.25 174 TYR B CA 1
ATOM 5530 C C . TYR B 1 174 ? -13.594 -9.117 -4.809 1 98.25 174 TYR B C 1
ATOM 5532 O O . TYR B 1 174 ? -13.812 -9.906 -5.727 1 98.25 174 TYR B O 1
ATOM 5540 N N . ILE B 1 175 ? -14.242 -9.188 -3.648 1 98.69 175 ILE B N 1
ATOM 5541 C CA . ILE B 1 175 ? -15.352 -10.125 -3.482 1 98.69 175 ILE B CA 1
ATOM 5542 C C . ILE B 1 175 ? -16.469 -9.773 -4.465 1 98.69 175 ILE B C 1
ATOM 5544 O O . ILE B 1 175 ? -17.047 -10.664 -5.09 1 98.69 175 ILE B O 1
ATOM 5548 N N . ASP B 1 176 ? -16.719 -8.469 -4.559 1 98.69 176 ASP B N 1
ATOM 5549 C CA . ASP B 1 176 ? -17.734 -8.023 -5.508 1 98.69 176 ASP B CA 1
ATOM 5550 C C . ASP B 1 176 ? -17.375 -8.43 -6.934 1 98.69 176 ASP B C 1
ATOM 5552 O O . ASP B 1 176 ? -18.234 -8.859 -7.703 1 98.69 176 ASP B O 1
ATOM 5556 N N . PHE B 1 177 ? -16.141 -8.242 -7.305 1 98.56 177 PHE B N 1
ATOM 5557 C CA . PHE B 1 177 ? -15.656 -8.664 -8.609 1 98.56 177 PHE B CA 1
ATOM 5558 C C . PHE B 1 177 ? -15.859 -10.164 -8.812 1 98.56 177 PHE B C 1
ATOM 5560 O O . PHE B 1 177 ? -16.344 -10.594 -9.852 1 98.56 177 PHE B O 1
ATOM 5567 N N . ALA B 1 178 ? -15.461 -11.008 -7.828 1 98.75 178 ALA B N 1
ATOM 5568 C CA . ALA B 1 178 ? -15.633 -12.453 -7.898 1 98.75 178 ALA B CA 1
ATOM 5569 C C . ALA B 1 178 ? -17.094 -12.828 -8.086 1 98.75 178 ALA B C 1
ATOM 5571 O O . ALA B 1 178 ? -17.438 -13.633 -8.961 1 98.75 178 ALA B O 1
ATOM 5572 N N . ALA B 1 179 ? -17.938 -12.203 -7.301 1 98.75 179 ALA B N 1
ATOM 5573 C CA . ALA B 1 179 ? -19.359 -12.508 -7.336 1 98.75 179 ALA B CA 1
ATOM 5574 C C . ALA B 1 179 ? -19.953 -12.18 -8.703 1 98.75 179 ALA B C 1
ATOM 5576 O O . ALA B 1 179 ? -20.656 -13.008 -9.305 1 98.75 179 ALA B O 1
ATOM 5577 N N . ARG B 1 180 ? -19.672 -11.023 -9.195 1 98 180 ARG B N 1
ATOM 5578 C CA . ARG B 1 180 ? -20.344 -10.586 -10.414 1 98 180 ARG B CA 1
ATOM 5579 C C . ARG B 1 180 ? -19.781 -11.312 -11.641 1 98 180 ARG B C 1
ATOM 5581 O O . ARG B 1 180 ? -20.422 -11.336 -12.695 1 98 180 ARG B O 1
ATOM 5588 N N . ASN B 1 181 ? -18.656 -11.984 -11.516 1 98.31 181 ASN B N 1
ATOM 5589 C CA . ASN B 1 181 ? -18.078 -12.68 -12.656 1 98.31 181 ASN B CA 1
ATOM 5590 C C . ASN B 1 181 ? -18.062 -14.195 -12.445 1 98.31 181 ASN B C 1
ATOM 5592 O O . ASN B 1 181 ? -17.438 -14.922 -13.203 1 98.31 181 ASN B O 1
ATOM 5596 N N . GLY B 1 182 ? -18.703 -14.672 -11.414 1 97.56 182 GLY B N 1
ATOM 5597 C CA . GLY B 1 182 ? -18.922 -16.094 -11.211 1 97.56 182 GLY B CA 1
ATOM 5598 C C . GLY B 1 182 ? -17.688 -16.828 -10.727 1 97.56 182 GLY B C 1
ATOM 5599 O O . GLY B 1 182 ? -17.5 -18.016 -11.039 1 97.56 182 GLY B O 1
ATOM 5600 N N . LEU B 1 183 ? -16.75 -16.172 -10.078 1 98.38 183 LEU B N 1
ATOM 5601 C CA . LEU B 1 183 ? -15.617 -16.859 -9.453 1 98.38 183 LEU B CA 1
ATOM 5602 C C . LEU B 1 183 ? -16.047 -17.562 -8.172 1 98.38 183 LEU B C 1
ATOM 5604 O O . LEU B 1 183 ? -17.016 -17.141 -7.527 1 98.38 183 LEU B O 1
ATOM 5608 N N . ASP B 1 184 ? -15.328 -18.578 -7.805 1 98.12 184 ASP B N 1
ATOM 5609 C CA . ASP B 1 184 ? -15.695 -19.422 -6.664 1 98.12 184 ASP B CA 1
ATOM 5610 C C . ASP B 1 184 ? -15.172 -18.828 -5.359 1 98.12 184 ASP B C 1
ATOM 5612 O O . ASP B 1 184 ? -15.75 -19.047 -4.293 1 98.12 184 ASP B O 1
ATOM 5616 N N . ALA B 1 185 ? -14.016 -18.047 -5.465 1 98.56 185 ALA B N 1
ATOM 5617 C CA . ALA B 1 185 ? -13.391 -17.609 -4.219 1 98.56 185 ALA B CA 1
ATOM 5618 C C . ALA B 1 185 ? -12.633 -16.297 -4.418 1 98.56 185 ALA B C 1
ATOM 5620 O O . ALA B 1 185 ? -12.375 -15.883 -5.551 1 98.56 185 ALA B O 1
ATOM 5621 N N . HIS B 1 186 ? -12.352 -15.633 -3.318 1 98.69 186 HIS B N 1
ATOM 5622 C CA . HIS B 1 186 ? -11.438 -14.5 -3.234 1 98.69 186 HIS B CA 1
ATOM 5623 C C . HIS B 1 186 ? -10.227 -14.844 -2.367 1 98.69 186 HIS B C 1
ATOM 5625 O O . HIS B 1 186 ? -10.375 -15.367 -1.263 1 98.69 186 HIS B O 1
ATOM 5631 N N . GLY B 1 187 ? -9.078 -14.516 -2.979 1 98.31 187 GLY B N 1
ATOM 5632 C CA . GLY B 1 187 ? -7.836 -14.773 -2.262 1 98.31 187 GLY B CA 1
ATOM 5633 C C . GLY B 1 187 ? -7.453 -13.648 -1.319 1 98.31 187 GLY B C 1
ATOM 5634 O O . GLY B 1 187 ? -7.504 -12.469 -1.69 1 98.31 187 GLY B O 1
ATOM 5635 N N . ILE B 1 188 ? -7.082 -14.008 -0.047 1 98.38 188 ILE B N 1
ATOM 5636 C CA . ILE B 1 188 ? -6.578 -13.07 0.952 1 98.38 188 ILE B CA 1
ATOM 5637 C C . ILE B 1 188 ? -5.172 -13.477 1.377 1 98.38 188 ILE B C 1
ATOM 5639 O O . ILE B 1 188 ? -4.961 -14.586 1.873 1 98.38 188 ILE B O 1
ATOM 5643 N N . TYR B 1 189 ? -4.234 -12.656 1.225 1 96.12 189 TYR B N 1
ATOM 5644 C CA . TYR B 1 189 ? -2.844 -12.969 1.532 1 96.12 189 TYR B CA 1
ATOM 5645 C C . TYR B 1 189 ? -2.277 -11.984 2.549 1 96.12 189 TYR B C 1
ATOM 5647 O O . TYR B 1 189 ? -1.577 -12.383 3.484 1 96.12 189 TYR B O 1
ATOM 5655 N N . GLY B 1 190 ? -2.512 -10.758 2.355 1 93.75 190 GLY B N 1
ATOM 5656 C CA . GLY B 1 190 ? -1.941 -9.664 3.131 1 93.75 190 GLY B CA 1
ATOM 5657 C C . GLY B 1 190 ? -1.609 -8.445 2.291 1 93.75 190 GLY B C 1
ATOM 5658 O O . GLY B 1 190 ? -2.057 -8.328 1.148 1 93.75 190 GLY B O 1
ATOM 5659 N N . TYR B 1 191 ? -0.958 -7.48 2.924 1 91.75 191 TYR B N 1
ATOM 5660 C CA . TYR B 1 191 ? -0.577 -6.234 2.275 1 91.75 191 TYR B CA 1
ATOM 5661 C C . TYR B 1 191 ? 0.687 -5.656 2.902 1 91.75 191 TYR B C 1
ATOM 5663 O O . TYR B 1 191 ? 0.896 -5.773 4.113 1 91.75 191 TYR B O 1
ATOM 5671 N N . ALA B 1 192 ? 1.511 -4.984 2.172 1 82.62 192 ALA B N 1
ATOM 5672 C CA . ALA B 1 192 ? 2.691 -4.246 2.609 1 82.62 192 ALA B CA 1
ATOM 5673 C C . ALA B 1 192 ? 3.535 -5.078 3.57 1 82.62 192 ALA B C 1
ATOM 5675 O O . ALA B 1 192 ? 3.859 -4.625 4.672 1 82.62 192 ALA B O 1
ATOM 5676 N N . GLU B 1 193 ? 3.889 -6.227 3.309 1 85 193 GLU B N 1
ATOM 5677 C CA . GLU B 1 193 ? 4.777 -7.109 4.059 1 85 193 GLU B CA 1
ATOM 5678 C C . GLU B 1 193 ? 4.07 -7.711 5.27 1 85 193 GLU B C 1
ATOM 5680 O O . GLU B 1 193 ? 4.691 -8.391 6.082 1 85 193 GLU B O 1
ATOM 5685 N N . THR B 1 194 ? 2.797 -7.438 5.422 1 91.62 194 THR B N 1
ATOM 5686 C CA . THR B 1 194 ? 2.018 -7.961 6.535 1 91.62 194 THR B CA 1
ATOM 5687 C C . THR B 1 194 ? 1.018 -9.008 6.055 1 91.62 194 THR B C 1
ATOM 5689 O O . THR B 1 194 ? 0.105 -8.695 5.285 1 91.62 194 THR B O 1
ATOM 5692 N N . PRO B 1 195 ? 1.187 -10.211 6.523 1 95.69 195 PRO B N 1
ATOM 5693 C CA . PRO B 1 195 ? 0.146 -11.195 6.23 1 95.69 195 PRO B CA 1
ATOM 5694 C C . PRO B 1 195 ? -1.196 -10.852 6.867 1 95.69 195 PRO B C 1
ATOM 5696 O O . PRO B 1 195 ? -1.264 -9.969 7.73 1 95.69 195 PRO B O 1
ATOM 5699 N N . TRP B 1 196 ? -2.264 -11.5 6.453 1 97.19 196 TRP B N 1
ATOM 5700 C CA . TRP B 1 196 ? -3.611 -11.234 6.941 1 97.19 196 TRP B CA 1
ATOM 5701 C C . TRP B 1 196 ? -3.756 -11.656 8.398 1 97.19 196 TRP B C 1
ATOM 5703 O O . TRP B 1 196 ? -4.742 -11.312 9.055 1 97.19 196 TRP B O 1
ATOM 5713 N N . TYR B 1 197 ? -2.785 -12.328 9 1 97.5 197 TYR B N 1
ATOM 5714 C CA . TYR B 1 197 ? -2.783 -12.773 10.383 1 97.5 197 TYR B CA 1
ATOM 5715 C C . TYR B 1 197 ? -1.631 -12.141 11.156 1 97.5 197 TYR B C 1
ATOM 5717 O O . TYR B 1 197 ? -0.741 -11.531 10.57 1 97.5 197 TYR B O 1
ATOM 5725 N N . TYR B 1 198 ? -1.661 -12.281 12.477 1 95.19 198 TYR B N 1
ATOM 5726 C CA . TYR B 1 198 ? -0.636 -11.672 13.312 1 95.19 198 TYR B CA 1
ATOM 5727 C C . TYR B 1 198 ? 0.732 -12.281 13.031 1 95.19 198 TYR B C 1
ATOM 5729 O O . TYR B 1 198 ? 0.901 -13.5 13.109 1 95.19 198 TYR B O 1
ATOM 5737 N N . ASP B 1 199 ? 1.728 -11.438 12.672 1 95.25 199 ASP B N 1
ATOM 5738 C CA . ASP B 1 199 ? 3.125 -11.812 12.477 1 95.25 199 ASP B CA 1
ATOM 5739 C C . ASP B 1 199 ? 4.062 -10.711 12.953 1 95.25 199 ASP B C 1
ATOM 5741 O O . ASP B 1 199 ? 4.035 -9.594 12.422 1 95.25 199 ASP B O 1
ATOM 5745 N N . ASP B 1 200 ? 4.895 -10.969 13.875 1 91.88 200 ASP B N 1
ATOM 5746 C CA . ASP B 1 200 ? 5.73 -9.945 14.5 1 91.88 200 ASP B CA 1
ATOM 5747 C C . ASP B 1 200 ? 7.023 -9.734 13.719 1 91.88 200 ASP B C 1
ATOM 5749 O O . ASP B 1 200 ? 7.871 -8.93 14.109 1 91.88 200 ASP B O 1
ATOM 5753 N N . ASN B 1 201 ? 7.219 -10.406 12.602 1 92.19 201 ASN B N 1
ATOM 5754 C CA . ASN B 1 201 ? 8.391 -10.195 11.758 1 92.19 201 ASN B CA 1
ATOM 5755 C C . ASN B 1 201 ? 8.07 -9.297 10.562 1 92.19 201 ASN B C 1
ATOM 5757 O O . ASN B 1 201 ? 8.977 -8.805 9.891 1 92.19 201 ASN B O 1
ATOM 5761 N N . PHE B 1 202 ? 6.832 -9.156 10.242 1 89.69 202 PHE B N 1
ATOM 5762 C CA . PHE B 1 202 ? 6.438 -8.312 9.125 1 89.69 202 PHE B CA 1
ATOM 5763 C C . PHE B 1 202 ? 7.164 -8.727 7.848 1 89.69 202 PHE B C 1
ATOM 5765 O O . PHE B 1 202 ? 7.777 -7.898 7.176 1 89.69 202 PHE B O 1
ATOM 5772 N N . ASN B 1 203 ? 7.055 -9.969 7.559 1 89.12 203 ASN B N 1
ATOM 5773 C CA . ASN B 1 203 ? 7.719 -10.578 6.406 1 89.12 203 ASN B CA 1
ATOM 5774 C C . ASN B 1 203 ? 7.016 -11.859 5.965 1 89.12 203 ASN B C 1
ATOM 5776 O O . ASN B 1 203 ? 6.824 -12.773 6.766 1 89.12 203 ASN B O 1
ATOM 5780 N N . PHE B 1 204 ? 6.68 -11.93 4.711 1 89.62 204 PHE B N 1
ATOM 5781 C CA . PHE B 1 204 ? 5.961 -13.094 4.207 1 89.62 204 PHE B CA 1
ATOM 5782 C C . PHE B 1 204 ? 6.852 -14.328 4.223 1 89.62 204 PHE B C 1
ATOM 5784 O O . PHE B 1 204 ? 6.406 -15.422 4.586 1 89.62 204 PHE B O 1
ATOM 5791 N N . GLY B 1 205 ? 8.133 -14.172 3.861 1 90.88 205 GLY B N 1
ATOM 5792 C CA . GLY B 1 205 ? 9.031 -15.305 3.672 1 90.88 205 GLY B CA 1
ATOM 5793 C C . GLY B 1 205 ? 9.594 -15.836 4.973 1 90.88 205 GLY B C 1
ATOM 5794 O O . GLY B 1 205 ? 10.047 -16.984 5.035 1 90.88 205 GLY B O 1
ATOM 5795 N N . TRP B 1 206 ? 9.539 -15.016 5.984 1 92.38 206 TRP B N 1
ATOM 5796 C CA . TRP B 1 206 ? 10.102 -15.383 7.281 1 92.38 206 TRP B CA 1
ATOM 5797 C C . TRP B 1 206 ? 9.133 -15.031 8.414 1 92.38 206 TRP B C 1
ATOM 5799 O O . TRP B 1 206 ? 9.18 -13.922 8.945 1 92.38 206 TRP B O 1
ATOM 5809 N N . ALA B 1 207 ? 8.352 -16.016 8.828 1 94.75 207 ALA B N 1
ATOM 5810 C CA . ALA B 1 207 ? 7.383 -15.797 9.891 1 94.75 207 ALA B CA 1
ATOM 5811 C C . ALA B 1 207 ? 8.078 -15.531 11.227 1 94.75 207 ALA B C 1
ATOM 5813 O O . ALA B 1 207 ? 9.109 -16.141 11.523 1 94.75 207 ALA B O 1
ATOM 5814 N N . GLY B 1 208 ? 7.492 -14.648 12.008 1 94.44 208 GLY B N 1
ATOM 5815 C CA . GLY B 1 208 ? 8.023 -14.375 13.328 1 94.44 208 GLY B CA 1
ATOM 5816 C C . GLY B 1 208 ? 7.73 -15.477 14.328 1 94.44 208 GLY B C 1
ATOM 5817 O O . GLY B 1 208 ? 6.867 -16.312 14.094 1 94.44 208 GLY B O 1
ATOM 5818 N N . PRO B 1 209 ? 8.461 -15.492 15.414 1 94.06 209 PRO B N 1
ATOM 5819 C CA . PRO B 1 209 ? 8.305 -16.562 16.406 1 94.06 209 PRO B CA 1
ATOM 5820 C C . PRO B 1 209 ? 6.91 -16.578 17.031 1 94.06 209 PRO B C 1
ATOM 5822 O O . PRO B 1 209 ? 6.477 -17.609 17.547 1 94.06 209 PRO B O 1
ATOM 5825 N N . ASN B 1 210 ? 6.199 -15.406 16.906 1 93.69 210 ASN B N 1
ATOM 5826 C CA . ASN B 1 210 ? 4.883 -15.336 17.531 1 93.69 210 ASN B CA 1
ATOM 5827 C C . ASN B 1 210 ? 3.773 -15.258 16.5 1 93.69 210 ASN B C 1
ATOM 5829 O O . ASN B 1 210 ? 2.641 -14.891 16.812 1 93.69 210 ASN B O 1
ATOM 5833 N N . ALA B 1 211 ? 4.129 -15.539 15.289 1 96.56 211 ALA B N 1
ATOM 5834 C CA . ALA B 1 211 ? 3.109 -15.547 14.242 1 96.56 211 ALA B CA 1
ATOM 5835 C C . ALA B 1 211 ? 1.974 -16.5 14.594 1 96.56 211 ALA B C 1
ATOM 5837 O O . ALA B 1 211 ? 2.213 -17.594 15.102 1 96.56 211 ALA B O 1
ATOM 5838 N N . ASP B 1 212 ? 0.751 -16.078 14.391 1 97.69 212 ASP B N 1
ATOM 5839 C CA . ASP B 1 212 ? -0.419 -16.875 14.75 1 97.69 212 ASP B CA 1
ATOM 5840 C C . ASP B 1 212 ? -1.457 -16.859 13.633 1 97.69 212 ASP B C 1
ATOM 5842 O O . ASP B 1 212 ? -2.25 -15.914 13.531 1 97.69 212 ASP B O 1
ATOM 5846 N N . VAL B 1 213 ? -1.557 -17.938 12.93 1 98.38 213 VAL B N 1
ATOM 5847 C CA . VAL B 1 213 ? -2.383 -18.031 11.734 1 98.38 213 VAL B CA 1
ATOM 5848 C C . VAL B 1 213 ? -3.854 -18.141 12.125 1 98.38 213 VAL B C 1
ATOM 5850 O O . VAL B 1 213 ? -4.734 -18.156 11.266 1 98.38 213 VAL B O 1
ATOM 5853 N N . THR B 1 214 ? -4.16 -18.25 13.406 1 98.44 214 THR B N 1
ATOM 5854 C CA . THR B 1 214 ? -5.543 -18.297 13.867 1 98.44 214 THR B CA 1
ATOM 5855 C C . THR B 1 214 ? -6.02 -16.922 14.312 1 98.44 214 THR B C 1
ATOM 5857 O O . THR B 1 214 ? -7.172 -16.75 14.719 1 98.44 214 THR B O 1
ATOM 5860 N N . LYS B 1 215 ? -5.172 -15.883 14.234 1 97.31 215 LYS B N 1
ATOM 5861 C CA . LYS B 1 215 ? -5.496 -14.531 14.688 1 97.31 215 LYS B CA 1
ATOM 5862 C C . LYS B 1 215 ? -5.355 -13.523 13.547 1 97.31 215 LYS B C 1
ATOM 5864 O O . LYS B 1 215 ? -4.289 -12.93 13.367 1 97.31 215 LYS B O 1
ATOM 5869 N N . PRO B 1 216 ? -6.461 -13.25 12.875 1 97.38 216 PRO B N 1
ATOM 5870 C CA . PRO B 1 216 ? -6.391 -12.203 11.852 1 97.38 216 PRO B CA 1
ATOM 5871 C C . PRO B 1 216 ? -6.023 -10.836 12.438 1 97.38 216 PRO B C 1
ATOM 5873 O O . PRO B 1 216 ? -6.398 -10.523 13.57 1 97.38 216 PRO B O 1
ATOM 5876 N N . ILE B 1 217 ? -5.297 -10.078 11.688 1 95.38 217 ILE B N 1
ATOM 5877 C CA . ILE B 1 217 ? -5.012 -8.727 12.148 1 95.38 217 ILE B CA 1
ATOM 5878 C C . ILE B 1 217 ? -6.309 -7.926 12.219 1 95.38 217 ILE B C 1
ATOM 5880 O O . ILE B 1 217 ? -7.199 -8.086 11.383 1 95.38 217 ILE B O 1
ATOM 5884 N N . PRO B 1 218 ? -6.438 -7.012 13.102 1 94.19 218 PRO B N 1
ATOM 5885 C CA . PRO B 1 218 ? -7.73 -6.387 13.391 1 94.19 218 PRO B CA 1
ATOM 5886 C C . PRO B 1 218 ? -8.242 -5.531 12.234 1 94.19 218 PRO B C 1
ATOM 5888 O O . PRO B 1 218 ? -9.453 -5.473 11.992 1 94.19 218 PRO B O 1
ATOM 5891 N N . CYS B 1 219 ? -7.355 -4.867 11.555 1 91.31 219 CYS B N 1
ATOM 5892 C CA . CYS B 1 219 ? -7.766 -3.926 10.523 1 91.31 219 CYS B CA 1
ATOM 5893 C C . CYS B 1 219 ? -8.461 -4.645 9.375 1 91.31 219 CYS B C 1
ATOM 5895 O O . CYS B 1 219 ? -9.164 -4.016 8.578 1 91.31 219 CYS B O 1
ATOM 5897 N N . LEU B 1 220 ? -8.32 -5.914 9.289 1 95.31 220 LEU B N 1
ATOM 5898 C CA . LEU B 1 220 ? -8.969 -6.688 8.234 1 95.31 220 LEU B CA 1
ATOM 5899 C C . LEU B 1 220 ? -10.461 -6.832 8.5 1 95.31 220 LEU B C 1
ATOM 5901 O O . LEU B 1 220 ? -11.266 -6.844 7.566 1 95.31 220 LEU B O 1
ATOM 5905 N N . ASN B 1 221 ? -10.82 -6.98 9.828 1 95.5 221 ASN B N 1
ATOM 5906 C CA . ASN B 1 221 ? -12.18 -7.32 10.234 1 95.5 221 ASN B CA 1
ATOM 5907 C C . ASN B 1 221 ? -12.664 -8.602 9.57 1 95.5 221 ASN B C 1
ATOM 5909 O O . ASN B 1 221 ? -13.711 -8.617 8.922 1 95.5 221 ASN B O 1
ATOM 5913 N N . MET B 1 222 ? -11.977 -9.734 9.812 1 97.19 222 MET B N 1
ATOM 5914 C CA . MET B 1 222 ? -12.18 -11 9.117 1 97.19 222 MET B CA 1
ATOM 5915 C C . MET B 1 222 ? -13.617 -11.484 9.281 1 97.19 222 MET B C 1
ATOM 5917 O O . MET B 1 222 ? -14.227 -11.969 8.32 1 97.19 222 MET B O 1
ATOM 5921 N N . PRO B 1 223 ? -14.242 -11.312 10.484 1 97.12 223 PRO B N 1
ATOM 5922 C CA . PRO B 1 223 ? -15.641 -11.727 10.594 1 97.12 223 PRO B CA 1
ATOM 5923 C C . PRO B 1 223 ? -16.547 -11.016 9.586 1 97.12 223 PRO B C 1
ATOM 5925 O O . PRO B 1 223 ? -17.406 -11.648 8.969 1 97.12 223 PRO B O 1
ATOM 5928 N N . ARG B 1 224 ? -16.297 -9.734 9.391 1 98.19 224 ARG B N 1
ATOM 5929 C CA . ARG B 1 224 ? -17.094 -8.969 8.438 1 98.19 224 ARG B CA 1
ATOM 5930 C C . ARG B 1 224 ? -16.828 -9.422 7.012 1 98.19 224 ARG B C 1
ATOM 5932 O O . ARG B 1 224 ? -17.766 -9.531 6.207 1 98.19 224 ARG B O 1
ATOM 5939 N N . ILE B 1 225 ? -15.602 -9.75 6.672 1 98.44 225 ILE B N 1
ATOM 5940 C CA . ILE B 1 225 ? -15.234 -10.234 5.348 1 98.44 225 ILE B CA 1
ATOM 5941 C C . ILE B 1 225 ? -15.914 -11.578 5.082 1 98.44 225 ILE B C 1
ATOM 5943 O O . ILE B 1 225 ? -16.516 -11.781 4.023 1 98.44 225 ILE B O 1
ATOM 5947 N N . VAL B 1 226 ? -15.859 -12.414 6.043 1 98.06 226 VAL B N 1
ATOM 5948 C CA . VAL B 1 226 ? -16.438 -13.75 5.93 1 98.06 226 VAL B CA 1
ATOM 5949 C C . VAL B 1 226 ? -17.938 -13.656 5.715 1 98.06 226 VAL B C 1
ATOM 5951 O O . VAL B 1 226 ? -18.484 -14.312 4.82 1 98.06 226 VAL B O 1
ATOM 5954 N N . GLU B 1 227 ? -18.562 -12.859 6.488 1 98.38 227 GLU B N 1
ATOM 5955 C CA . GLU B 1 227 ? -20.016 -12.68 6.371 1 98.38 227 GLU B CA 1
ATOM 5956 C C . GLU B 1 227 ? -20.391 -12.102 5.008 1 98.38 227 GLU B C 1
ATOM 5958 O O . GLU B 1 227 ? -21.328 -12.57 4.371 1 98.38 227 GLU B O 1
ATOM 5963 N N . TYR B 1 228 ? -19.641 -11.094 4.613 1 98.62 228 TYR B N 1
ATOM 5964 C CA . TYR B 1 228 ? -19.938 -10.453 3.336 1 98.62 228 TYR B CA 1
ATOM 5965 C C . TYR B 1 228 ? -19.719 -11.414 2.178 1 98.62 228 TYR B C 1
ATOM 5967 O O . TYR B 1 228 ? -20.562 -11.516 1.278 1 98.62 228 TYR B O 1
ATOM 5975 N N . ALA B 1 229 ? -18.625 -12.133 2.188 1 98.62 229 ALA B N 1
ATOM 5976 C CA . ALA B 1 229 ? -18.328 -13.109 1.142 1 98.62 229 ALA B CA 1
ATOM 5977 C C . ALA B 1 229 ? -19.422 -14.164 1.054 1 98.62 229 ALA B C 1
ATOM 5979 O O . ALA B 1 229 ? -19.891 -14.5 -0.04 1 98.62 229 ALA B O 1
ATOM 5980 N N . ARG B 1 230 ? -19.859 -14.656 2.15 1 98.12 230 ARG B N 1
ATOM 5981 C CA . ARG B 1 230 ? -20.922 -15.641 2.207 1 98.12 230 ARG B CA 1
ATOM 5982 C C . ARG B 1 230 ? -22.203 -15.086 1.595 1 98.12 230 ARG B C 1
ATOM 5984 O O . ARG B 1 230 ? -22.891 -15.781 0.828 1 98.12 230 ARG B O 1
ATOM 5991 N N . SER B 1 231 ? -22.5 -13.875 1.931 1 98.56 231 SER B N 1
ATOM 5992 C CA . SER B 1 231 ? -23.703 -13.25 1.422 1 98.56 231 SER B CA 1
ATOM 5993 C C . SER B 1 231 ? -23.672 -13.117 -0.097 1 98.56 231 SER B C 1
ATOM 5995 O O . SER B 1 231 ? -24.719 -13.039 -0.748 1 98.56 231 SER B O 1
ATOM 5997 N N . LYS B 1 232 ? -22.484 -13.062 -0.658 1 98.56 232 LYS B N 1
ATOM 5998 C CA . LYS B 1 232 ? -22.312 -12.891 -2.1 1 98.56 232 LYS B CA 1
ATOM 5999 C C . LYS B 1 232 ? -22.094 -14.234 -2.791 1 98.56 232 LYS B C 1
ATOM 6001 O O . LYS B 1 232 ? -21.906 -14.289 -4.008 1 98.56 232 LYS B O 1
ATOM 6006 N N . GLY B 1 233 ? -22.078 -15.312 -2.029 1 98 233 GLY B N 1
ATOM 6007 C CA . GLY B 1 233 ? -21.844 -16.641 -2.584 1 98 233 GLY B CA 1
ATOM 6008 C C . GLY B 1 233 ? -20.406 -16.859 -3.021 1 98 233 GLY B C 1
ATOM 6009 O O . GLY B 1 233 ? -20.156 -17.594 -3.975 1 98 233 GLY B O 1
ATOM 6010 N N . VAL B 1 234 ? -19.484 -16.156 -2.488 1 98.44 234 VAL B N 1
ATOM 6011 C CA . VAL B 1 234 ? -18.062 -16.25 -2.803 1 98.44 234 VAL B CA 1
ATOM 6012 C C . VAL B 1 234 ? -17.312 -16.891 -1.633 1 98.44 234 VAL B C 1
ATOM 6014 O O . VAL B 1 234 ? -17.484 -16.484 -0.481 1 98.44 234 VAL B O 1
ATOM 6017 N N . GLY B 1 235 ? -16.547 -17.969 -1.861 1 98.06 235 GLY B N 1
ATOM 6018 C CA . GLY B 1 235 ? -15.68 -18.547 -0.838 1 98.06 235 GLY B CA 1
ATOM 6019 C C . GLY B 1 235 ? -14.422 -17.734 -0.593 1 98.06 235 GLY B C 1
ATOM 6020 O O . GLY B 1 235 ? -14.164 -16.75 -1.283 1 98.06 235 GLY B O 1
ATOM 6021 N N . ILE B 1 236 ? -13.656 -18.203 0.388 1 98.44 236 ILE B N 1
ATOM 6022 C CA . ILE B 1 236 ? -12.406 -17.547 0.737 1 98.44 236 ILE B CA 1
ATOM 6023 C C . ILE B 1 236 ? -11.234 -18.5 0.485 1 98.44 236 ILE B C 1
ATOM 6025 O O . ILE B 1 236 ? -11.328 -19.703 0.76 1 98.44 236 ILE B O 1
ATOM 6029 N N . HIS B 1 237 ? -10.203 -17.984 -0.136 1 98.69 237 HIS B N 1
ATOM 6030 C CA . HIS B 1 237 ? -8.914 -18.656 -0.33 1 98.69 237 HIS B CA 1
ATOM 6031 C C . HIS B 1 237 ? -7.805 -17.938 0.432 1 98.69 237 HIS B C 1
ATOM 6033 O O . HIS B 1 237 ? -7.527 -16.766 0.182 1 98.69 237 HIS B O 1
ATOM 6039 N N . LEU B 1 238 ? -7.113 -18.609 1.417 1 98.69 238 LEU B N 1
ATOM 6040 C CA . LEU B 1 238 ? -6.176 -17.922 2.305 1 98.69 238 LEU B CA 1
ATOM 6041 C C . LEU B 1 238 ? -4.738 -18.312 1.976 1 98.69 238 LEU B C 1
ATOM 6043 O O . LEU B 1 238 ? -4.453 -19.484 1.694 1 98.69 238 LEU B O 1
ATOM 6047 N N . TRP B 1 239 ? -3.898 -17.359 1.981 1 98.5 239 TRP B N 1
ATOM 6048 C CA . TRP B 1 239 ? -2.461 -17.594 1.999 1 98.5 239 TRP B CA 1
ATOM 6049 C C . TRP B 1 239 ? -1.96 -17.797 3.426 1 98.5 239 TRP B C 1
ATOM 6051 O O . TRP B 1 239 ? -2.402 -17.109 4.348 1 98.5 239 TRP B O 1
ATOM 6061 N N . VAL B 1 240 ? -1.028 -18.75 3.654 1 98.5 240 VAL B N 1
ATOM 6062 C CA . VAL B 1 240 ? -0.437 -18.938 4.977 1 98.5 240 VAL B CA 1
ATOM 6063 C C . VAL B 1 240 ? 1.001 -19.438 4.832 1 98.5 240 VAL B C 1
ATOM 6065 O O . VAL B 1 240 ? 1.311 -20.203 3.922 1 98.5 240 VAL B O 1
ATOM 6068 N N . HIS B 1 241 ? 1.858 -18.953 5.703 1 98.25 241 HIS B N 1
ATOM 6069 C CA . HIS B 1 241 ? 3.186 -19.547 5.832 1 98.25 241 HIS B CA 1
ATOM 6070 C C . HIS B 1 241 ? 3.111 -20.938 6.457 1 98.25 241 HIS B C 1
ATOM 6072 O O . HIS B 1 241 ? 2.387 -21.141 7.434 1 98.25 241 HIS B O 1
ATOM 6078 N N . TRP B 1 242 ? 3.873 -21.844 5.977 1 98.31 242 TRP B N 1
ATOM 6079 C CA . TRP B 1 242 ? 3.721 -23.25 6.379 1 98.31 242 TRP B CA 1
ATOM 6080 C C . TRP B 1 242 ? 4.059 -23.422 7.855 1 98.31 242 TRP B C 1
ATOM 6082 O O . TRP B 1 242 ? 3.414 -24.203 8.555 1 98.31 242 TRP B O 1
ATOM 6092 N N . ARG B 1 243 ? 5.047 -22.703 8.32 1 97.69 243 ARG B N 1
ATOM 6093 C CA . ARG B 1 243 ? 5.605 -22.969 9.648 1 97.69 243 ARG B CA 1
ATOM 6094 C C . ARG B 1 243 ? 4.59 -22.656 10.742 1 97.69 243 ARG B C 1
ATOM 6096 O O . ARG B 1 243 ? 4.266 -23.516 11.562 1 97.69 243 ARG B O 1
ATOM 6103 N N . PRO B 1 244 ? 4.098 -21.359 10.75 1 97.94 244 PRO B N 1
ATOM 6104 C CA . PRO B 1 244 ? 3.088 -21.109 11.781 1 97.94 244 PRO B CA 1
ATOM 6105 C C . PRO B 1 244 ? 1.812 -21.922 11.562 1 97.94 244 PRO B C 1
ATOM 6107 O O . PRO B 1 244 ? 1.08 -22.203 12.523 1 97.94 244 PRO B O 1
ATOM 6110 N N . LEU B 1 245 ? 1.487 -22.328 10.383 1 98.69 245 LEU B N 1
ATOM 6111 C CA . LEU B 1 245 ? 0.337 -23.188 10.141 1 98.69 245 LEU B CA 1
ATOM 6112 C C . LEU B 1 245 ? 0.545 -24.562 10.766 1 98.69 245 LEU B C 1
ATOM 6114 O O . LEU B 1 245 ? -0.334 -25.078 11.469 1 98.69 245 LEU B O 1
ATOM 6118 N N . TYR B 1 246 ? 1.729 -25.172 10.5 1 98.25 246 TYR B N 1
ATOM 6119 C CA . TYR B 1 246 ? 2.008 -26.531 10.93 1 98.25 246 TYR B CA 1
ATOM 6120 C C . TYR B 1 246 ? 1.939 -26.656 12.445 1 98.25 246 TYR B C 1
ATOM 6122 O O . TYR B 1 246 ? 1.515 -27.688 12.977 1 98.25 246 TYR B O 1
ATOM 6130 N N . ASP B 1 247 ? 2.268 -25.562 13.109 1 96.25 247 ASP B N 1
ATOM 6131 C CA . ASP B 1 247 ? 2.258 -25.547 14.57 1 96.25 247 ASP B CA 1
ATOM 6132 C C . ASP B 1 247 ? 0.834 -25.641 15.109 1 96.25 247 ASP B C 1
ATOM 6134 O O . ASP B 1 247 ? 0.629 -26.031 16.266 1 96.25 247 ASP B O 1
ATOM 6138 N N . LYS B 1 248 ? -0.157 -25.344 14.289 1 97.56 248 LYS B N 1
ATOM 6139 C CA . LYS B 1 248 ? -1.543 -25.281 14.742 1 97.56 248 LYS B CA 1
ATOM 6140 C C . LYS B 1 248 ? -2.484 -25.906 13.719 1 97.56 248 LYS B C 1
ATOM 6142 O O . LYS B 1 248 ? -3.576 -25.391 13.477 1 97.56 248 LYS B O 1
ATOM 6147 N N . LEU B 1 249 ? -2.127 -26.969 13.102 1 98.12 249 LEU B N 1
ATOM 6148 C CA . LEU B 1 249 ? -2.787 -27.5 11.914 1 98.12 249 LEU B CA 1
ATOM 6149 C C . LEU B 1 249 ? -4.27 -27.734 12.18 1 98.12 249 LEU B C 1
ATOM 6151 O O . LEU B 1 249 ? -5.125 -27.078 11.578 1 98.12 249 LEU B O 1
ATOM 6155 N N . GLU B 1 250 ? -4.605 -28.594 13.195 1 98.38 250 GLU B N 1
ATOM 6156 C CA . GLU B 1 250 ? -5.996 -28.953 13.453 1 98.38 250 GLU B CA 1
ATOM 6157 C C . GLU B 1 250 ? -6.809 -27.734 13.883 1 98.38 250 GLU B C 1
ATOM 6159 O O . GLU B 1 250 ? -7.91 -27.5 13.375 1 98.38 250 GLU B O 1
ATOM 6164 N N . GLU B 1 251 ? -6.25 -26.906 14.742 1 98.62 251 GLU B N 1
ATOM 6165 C CA . GLU B 1 251 ? -6.926 -25.703 15.234 1 98.62 251 GLU B CA 1
ATOM 6166 C C . GLU B 1 251 ? -7.195 -24.719 14.102 1 98.62 251 GLU B C 1
ATOM 6168 O O . GLU B 1 251 ? -8.305 -24.188 13.984 1 98.62 251 GLU B O 1
ATOM 6173 N N . ALA B 1 252 ? -6.223 -24.453 13.32 1 98.81 252 ALA B N 1
ATOM 6174 C CA . ALA B 1 252 ? -6.336 -23.5 12.219 1 98.81 252 ALA B CA 1
ATOM 6175 C C . ALA B 1 252 ? -7.367 -23.969 11.195 1 98.81 252 ALA B C 1
ATOM 6177 O O . ALA B 1 252 ? -8.242 -23.203 10.781 1 98.81 252 ALA B O 1
ATOM 6178 N N . PHE B 1 253 ? -7.316 -25.234 10.82 1 98.81 253 PHE B N 1
ATOM 6179 C CA . PHE B 1 253 ? -8.195 -25.734 9.773 1 98.81 253 PHE B CA 1
ATOM 6180 C C . PHE B 1 253 ? -9.641 -25.766 10.25 1 98.81 253 PHE B C 1
ATOM 6182 O O . PHE B 1 253 ? -10.57 -25.516 9.477 1 98.81 253 PHE B O 1
ATOM 6189 N N . ALA B 1 254 ? -9.828 -26.094 11.516 1 98.69 254 ALA B N 1
ATOM 6190 C CA . ALA B 1 254 ? -11.18 -26.031 12.07 1 98.69 254 ALA B CA 1
ATOM 6191 C C . ALA B 1 254 ? -11.734 -24.625 11.992 1 98.69 254 ALA B C 1
ATOM 6193 O O . ALA B 1 254 ? -12.898 -24.422 11.633 1 98.69 254 ALA B O 1
ATOM 6194 N N . LEU B 1 255 ? -10.914 -23.656 12.391 1 98.5 255 LEU B N 1
ATOM 6195 C CA . LEU B 1 255 ? -11.297 -22.25 12.336 1 98.5 255 LEU B CA 1
ATOM 6196 C C . LEU B 1 255 ? -11.633 -21.828 10.906 1 98.5 255 LEU B C 1
ATOM 6198 O O . LEU B 1 255 ? -12.656 -21.188 10.664 1 98.5 255 LEU B O 1
ATOM 6202 N N . TYR B 1 256 ? -10.805 -22.172 9.961 1 98.62 256 TYR B N 1
ATOM 6203 C CA . TYR B 1 256 ? -10.969 -21.797 8.562 1 98.62 256 TYR B CA 1
ATOM 6204 C C . TYR B 1 256 ? -12.227 -22.422 7.98 1 98.62 256 TYR B C 1
ATOM 6206 O O . TYR B 1 256 ? -12.961 -21.781 7.227 1 98.62 256 TYR B O 1
ATOM 6214 N N . GLU B 1 257 ? -12.414 -23.703 8.289 1 97.56 257 GLU B N 1
ATOM 6215 C CA . GLU B 1 257 ? -13.656 -24.359 7.871 1 97.56 257 GLU B CA 1
ATOM 6216 C C . GLU B 1 257 ? -14.875 -23.594 8.359 1 97.56 257 GLU B C 1
ATOM 6218 O O . GLU B 1 257 ? -15.828 -23.375 7.605 1 97.56 257 GLU B O 1
ATOM 6223 N N . GLY B 1 258 ? -14.797 -23.125 9.555 1 96.25 258 GLY B N 1
ATOM 6224 C CA . GLY B 1 258 ? -15.875 -22.328 10.117 1 96.25 258 GLY B CA 1
ATOM 6225 C C . GLY B 1 258 ? -16.094 -21.016 9.383 1 96.25 258 GLY B C 1
ATOM 6226 O O . GLY B 1 258 ? -17.219 -20.531 9.312 1 96.25 258 GLY B O 1
ATOM 6227 N N . TRP B 1 259 ? -15.016 -20.453 8.836 1 96.38 259 TRP B N 1
ATOM 6228 C CA . TRP B 1 259 ? -15.078 -19.188 8.109 1 96.38 259 TRP B CA 1
ATOM 6229 C C . TRP B 1 259 ? -15.594 -19.391 6.691 1 96.38 259 TRP B C 1
ATOM 6231 O O . TRP B 1 259 ? -15.891 -18.422 5.98 1 96.38 259 TRP B O 1
ATOM 6241 N N . GLY B 1 260 ? -15.703 -20.594 6.238 1 94.25 260 GLY B N 1
ATOM 6242 C CA . GLY B 1 260 ? -16.094 -20.844 4.859 1 94.25 260 GLY B CA 1
ATOM 6243 C C . GLY B 1 260 ? -14.93 -20.781 3.893 1 94.25 260 GLY B C 1
ATOM 6244 O O . GLY B 1 260 ? -15.117 -20.594 2.689 1 94.25 260 GLY B O 1
ATOM 6245 N N . VAL B 1 261 ? -13.773 -20.969 4.391 1 97.94 261 VAL B N 1
ATOM 6246 C CA . VAL B 1 261 ? -12.578 -21.062 3.551 1 97.94 261 VAL B CA 1
ATOM 6247 C C . VAL B 1 261 ? -12.656 -22.312 2.68 1 97.94 261 VAL B C 1
ATOM 6249 O O . VAL B 1 261 ? -13.055 -23.391 3.15 1 97.94 261 VAL B O 1
ATOM 6252 N N . LYS B 1 262 ? -12.328 -22.125 1.39 1 98.31 262 LYS B N 1
ATOM 6253 C CA . LYS B 1 262 ? -12.367 -23.25 0.455 1 98.31 262 LYS B CA 1
ATOM 6254 C C . LYS B 1 262 ? -11.023 -23.969 0.406 1 98.31 262 LYS B C 1
ATOM 6256 O O . LYS B 1 262 ? -10.969 -25.172 0.201 1 98.31 262 LYS B O 1
ATOM 6261 N N . GLY B 1 263 ? -10.023 -23.203 0.555 1 98.5 263 GLY B N 1
ATOM 6262 C CA . GLY B 1 263 ? -8.688 -23.781 0.474 1 98.5 263 GLY B CA 1
ATOM 6263 C C . GLY B 1 263 ? -7.59 -22.797 0.824 1 98.5 263 GLY B C 1
ATOM 6264 O O . GLY B 1 263 ? -7.875 -21.656 1.209 1 98.5 263 GLY B O 1
ATOM 6265 N N . LEU B 1 264 ? -6.367 -23.281 0.76 1 98.75 264 LEU B N 1
ATOM 6266 C CA . LEU B 1 264 ? -5.23 -22.484 1.193 1 98.75 264 LEU B CA 1
ATOM 6267 C C . LEU B 1 264 ? -4.102 -22.547 0.17 1 98.75 264 LEU B C 1
ATOM 6269 O O . LEU B 1 264 ? -3.928 -23.562 -0.508 1 98.75 264 LEU B O 1
ATOM 6273 N N . MET B 1 265 ? -3.434 -21.453 0.072 1 98.5 265 MET B N 1
ATOM 6274 C CA . MET B 1 265 ? -2.061 -21.453 -0.423 1 98.5 265 MET B CA 1
ATOM 6275 C C . MET B 1 265 ? -1.067 -21.578 0.729 1 98.5 265 MET B C 1
ATOM 6277 O O . MET B 1 265 ? -0.916 -20.641 1.518 1 98.5 265 MET B O 1
ATOM 6281 N N . VAL B 1 266 ? -0.459 -22.688 0.89 1 98.75 266 VAL B N 1
ATOM 6282 C CA . VAL B 1 266 ? 0.566 -22.891 1.904 1 98.75 266 VAL B CA 1
ATOM 6283 C C . VAL B 1 266 ? 1.95 -22.672 1.298 1 98.75 266 VAL B C 1
ATOM 6285 O O . VAL B 1 266 ? 2.328 -23.344 0.336 1 98.75 266 VAL B O 1
ATOM 6288 N N . ASP B 1 267 ? 2.734 -21.766 1.943 1 98.19 267 ASP B N 1
ATOM 6289 C CA . ASP B 1 267 ? 3.854 -21.188 1.202 1 98.19 267 ASP B CA 1
ATOM 6290 C C . ASP B 1 267 ? 5.164 -21.375 1.963 1 98.19 267 ASP B C 1
ATOM 6292 O O . ASP B 1 267 ? 5.16 -21.703 3.15 1 98.19 267 ASP B O 1
ATOM 6296 N N . PHE B 1 268 ? 6.266 -21.391 1.226 1 97.88 268 PHE B N 1
ATOM 6297 C CA . PHE B 1 268 ? 7.641 -21.25 1.692 1 97.88 268 PHE B CA 1
ATOM 6298 C C . PHE B 1 268 ? 8.117 -22.547 2.346 1 97.88 268 PHE B C 1
ATOM 6300 O O . PHE B 1 268 ? 8.734 -22.516 3.414 1 97.88 268 PHE B O 1
ATOM 6307 N N . MET B 1 269 ? 7.801 -23.594 1.753 1 96.62 269 MET B N 1
ATOM 6308 C CA . MET B 1 269 ? 8.367 -24.875 2.215 1 96.62 269 MET B CA 1
ATOM 6309 C C . MET B 1 269 ? 9.828 -25 1.8 1 96.62 269 MET B C 1
ATOM 6311 O O . MET B 1 269 ? 10.664 -25.406 2.598 1 96.62 269 MET B O 1
ATOM 6315 N N . ASP B 1 270 ? 10.164 -24.719 0.548 1 97 270 ASP B N 1
ATOM 6316 C CA . ASP B 1 270 ? 11.492 -24.531 -0.014 1 97 270 ASP B CA 1
ATOM 6317 C C . ASP B 1 270 ? 12.367 -25.766 0.229 1 97 270 ASP B C 1
ATOM 6319 O O . ASP B 1 270 ? 13.578 -25.656 0.415 1 97 270 ASP B O 1
ATOM 6323 N N . ARG B 1 271 ? 11.773 -26.938 0.423 1 97.25 271 ARG B N 1
ATOM 6324 C CA . ARG B 1 271 ? 12.453 -28.172 0.756 1 97.25 271 ARG B CA 1
ATOM 6325 C C . ARG B 1 271 ? 11.742 -29.375 0.134 1 97.25 271 ARG B C 1
ATOM 6327 O O . ARG B 1 271 ? 10.555 -29.297 -0.19 1 97.25 271 ARG B O 1
ATOM 6334 N N . ASN B 1 272 ? 12.477 -30.453 -0.021 1 97.88 272 ASN B N 1
ATOM 6335 C CA . ASN B 1 272 ? 11.875 -31.734 -0.377 1 97.88 272 ASN B CA 1
ATOM 6336 C C . ASN B 1 272 ? 12.594 -32.906 0.308 1 97.88 272 ASN B C 1
ATOM 6338 O O . ASN B 1 272 ? 12.688 -34 -0.255 1 97.88 272 ASN B O 1
ATOM 6342 N N . ASP B 1 273 ? 13.25 -32.656 1.461 1 98 273 ASP B N 1
ATOM 6343 C CA . ASP B 1 273 ? 13.758 -33.75 2.293 1 98 273 ASP B CA 1
ATOM 6344 C C . ASP B 1 273 ? 12.609 -34.562 2.896 1 98 273 ASP B C 1
ATOM 6346 O O . ASP B 1 273 ? 11.445 -34.156 2.809 1 98 273 ASP B O 1
ATOM 6350 N N . GLN B 1 274 ? 13 -35.625 3.512 1 97.88 274 GLN B N 1
ATOM 6351 C CA . GLN B 1 274 ? 12.008 -36.562 4.023 1 97.88 274 GLN B CA 1
ATOM 6352 C C . GLN B 1 274 ? 11.031 -35.875 4.977 1 97.88 274 GLN B C 1
ATOM 6354 O O . GLN B 1 274 ? 9.82 -36.094 4.887 1 97.88 274 GLN B O 1
ATOM 6359 N N . GLU B 1 275 ? 11.547 -35.031 5.816 1 97.88 275 GLU B N 1
ATOM 6360 C CA . GLU B 1 275 ? 10.711 -34.344 6.805 1 97.88 275 GLU B CA 1
ATOM 6361 C C . GLU B 1 275 ? 9.68 -33.438 6.129 1 97.88 275 GLU B C 1
ATOM 6363 O O . GLU B 1 275 ? 8.5 -33.469 6.477 1 97.88 275 GLU B O 1
ATOM 6368 N N . MET B 1 276 ? 10.078 -32.656 5.211 1 98.44 276 MET B N 1
ATOM 6369 C CA . MET B 1 276 ? 9.172 -31.734 4.547 1 98.44 276 MET B CA 1
ATOM 6370 C C . MET B 1 276 ? 8.133 -32.469 3.717 1 98.44 276 MET B C 1
ATOM 6372 O O . MET B 1 276 ? 6.977 -32.062 3.637 1 98.44 276 MET B O 1
ATOM 6376 N N . ILE B 1 277 ? 8.555 -33.594 3.121 1 97.94 277 ILE B N 1
ATOM 6377 C CA . ILE B 1 277 ? 7.613 -34.406 2.381 1 97.94 277 ILE B CA 1
ATOM 6378 C C . ILE B 1 277 ? 6.52 -34.906 3.324 1 97.94 277 ILE B C 1
ATOM 6380 O O . ILE B 1 277 ? 5.336 -34.875 2.99 1 97.94 277 ILE B O 1
ATOM 6384 N N . ARG B 1 278 ? 6.902 -35.344 4.473 1 97.31 278 ARG B N 1
ATOM 6385 C CA . ARG B 1 278 ? 5.945 -35.812 5.473 1 97.31 278 ARG B CA 1
ATOM 6386 C C . ARG B 1 278 ? 5.012 -34.688 5.895 1 97.31 278 ARG B C 1
ATOM 6388 O O . ARG B 1 278 ? 3.803 -34.875 6.023 1 97.31 278 ARG B O 1
ATOM 6395 N N . ILE B 1 279 ? 5.605 -33.5 6.117 1 98.38 279 ILE B N 1
ATOM 6396 C CA . ILE B 1 279 ? 4.836 -32.344 6.562 1 98.38 279 ILE B CA 1
ATOM 6397 C C . ILE B 1 279 ? 3.771 -32 5.52 1 98.38 279 ILE B C 1
ATOM 6399 O O . ILE B 1 279 ? 2.615 -31.75 5.867 1 98.38 279 ILE B O 1
ATOM 6403 N N . GLN B 1 280 ? 4.129 -32.031 4.266 1 98.38 280 GLN B N 1
ATOM 6404 C CA . GLN B 1 280 ? 3.178 -31.734 3.199 1 98.38 280 GLN B CA 1
ATOM 6405 C C . GLN B 1 280 ? 2.012 -32.719 3.215 1 98.38 280 GLN B C 1
ATOM 6407 O O . GLN B 1 280 ? 0.854 -32.312 3.072 1 98.38 280 GLN B O 1
ATOM 6412 N N . GLU B 1 281 ? 2.332 -33.969 3.383 1 98.25 281 GLU B N 1
ATOM 6413 C CA . GLU B 1 281 ? 1.269 -34.969 3.398 1 98.25 281 GLU B CA 1
ATOM 6414 C C . GLU B 1 281 ? 0.375 -34.812 4.625 1 98.25 281 GLU B C 1
ATOM 6416 O O . GLU B 1 281 ? -0.844 -34.969 4.539 1 98.25 281 GLU B O 1
ATOM 6421 N N . GLU B 1 282 ? 0.988 -34.5 5.75 1 98.56 282 GLU B N 1
ATOM 6422 C CA . GLU B 1 282 ? 0.216 -34.25 6.965 1 98.56 282 GLU B CA 1
ATOM 6423 C C . GLU B 1 282 ? -0.728 -33.062 6.789 1 98.56 282 GLU B C 1
ATOM 6425 O O . GLU B 1 282 ? -1.859 -33.094 7.277 1 98.56 282 GLU B O 1
ATOM 6430 N N . ILE B 1 283 ? -0.276 -32.031 6.121 1 98.75 283 ILE B N 1
ATOM 6431 C CA . ILE B 1 283 ? -1.114 -30.875 5.832 1 98.75 283 ILE B CA 1
ATOM 6432 C C . ILE B 1 283 ? -2.293 -31.297 4.957 1 98.75 283 ILE B C 1
ATOM 6434 O O . ILE B 1 283 ? -3.439 -30.922 5.234 1 98.75 283 ILE B O 1
ATOM 6438 N N . LEU B 1 284 ? -2.078 -32.125 3.953 1 98.69 284 LEU B N 1
ATOM 6439 C CA . LEU B 1 284 ? -3.129 -32.594 3.055 1 98.69 284 LEU B CA 1
ATOM 6440 C C . LEU B 1 284 ? -4.156 -33.438 3.805 1 98.69 284 LEU B C 1
ATOM 6442 O O . LEU B 1 284 ? -5.359 -33.25 3.609 1 98.69 284 LEU B O 1
ATOM 6446 N N . GLU B 1 285 ? -3.631 -34.312 4.645 1 98.5 285 GLU B N 1
ATOM 6447 C CA . GLU B 1 285 ? -4.512 -35.188 5.41 1 98.5 285 GLU B CA 1
ATOM 6448 C C . GLU B 1 285 ? -5.414 -34.406 6.344 1 98.5 285 GLU B C 1
ATOM 6450 O O . GLU B 1 285 ? -6.621 -34.625 6.402 1 98.5 285 GLU B O 1
ATOM 6455 N N . CYS B 1 286 ? -4.781 -33.5 7.043 1 98.75 286 CYS B N 1
ATOM 6456 C CA . CYS B 1 286 ? -5.551 -32.656 7.961 1 98.75 286 CYS B CA 1
ATOM 6457 C C . CYS B 1 286 ? -6.547 -31.797 7.203 1 98.75 286 CYS B C 1
ATOM 6459 O O . CYS B 1 286 ? -7.699 -31.656 7.617 1 98.75 286 CYS B O 1
ATOM 6461 N N . ALA B 1 287 ? -6.129 -31.188 6.125 1 98.81 287 ALA B N 1
ATOM 6462 C CA . ALA B 1 287 ? -7 -30.359 5.305 1 98.81 287 ALA B CA 1
ATOM 6463 C C . ALA B 1 287 ? -8.211 -31.141 4.816 1 98.81 287 ALA B C 1
ATOM 6465 O O . ALA B 1 287 ? -9.328 -30.609 4.801 1 98.81 287 ALA B O 1
ATOM 6466 N N . ALA B 1 288 ? -8.016 -32.375 4.434 1 98.75 288 ALA B N 1
ATOM 6467 C CA . ALA B 1 288 ? -9.109 -33.219 3.949 1 98.75 288 ALA B CA 1
ATOM 6468 C C . ALA B 1 288 ? -10.164 -33.406 5.031 1 98.75 288 ALA B C 1
ATOM 6470 O O . ALA B 1 288 ? -11.359 -33.406 4.742 1 98.75 288 ALA B O 1
ATOM 6471 N N . ARG B 1 289 ? -9.672 -33.594 6.258 1 98.31 289 ARG B N 1
ATOM 6472 C CA . ARG B 1 289 ? -10.609 -33.781 7.363 1 98.31 289 ARG B CA 1
ATOM 6473 C C . ARG B 1 289 ? -11.477 -32.562 7.57 1 98.31 289 ARG B C 1
ATOM 6475 O O . ARG B 1 289 ? -12.57 -32.656 8.141 1 98.31 289 ARG B O 1
ATOM 6482 N N . HIS B 1 290 ? -11.07 -31.438 7.094 1 98.44 290 HIS B N 1
ATOM 6483 C CA . HIS B 1 290 ? -11.797 -30.203 7.27 1 98.44 290 HIS B CA 1
ATOM 6484 C C . HIS B 1 290 ? -12.312 -29.672 5.934 1 98.44 290 HIS B C 1
ATOM 6486 O O . HIS B 1 290 ? -12.695 -28.5 5.832 1 98.44 290 HIS B O 1
ATOM 6492 N N . ARG B 1 291 ? -12.211 -30.422 4.863 1 98.19 291 ARG B N 1
ATOM 6493 C CA . ARG B 1 291 ? -12.727 -30.141 3.529 1 98.19 291 ARG B CA 1
ATOM 6494 C C . ARG B 1 291 ? -12.102 -28.875 2.955 1 98.19 291 ARG B C 1
ATOM 6496 O O . ARG B 1 291 ? -12.812 -28 2.467 1 98.19 291 ARG B O 1
ATOM 6503 N N . LEU B 1 292 ? -10.859 -28.75 3.08 1 98.81 292 LEU B N 1
ATOM 6504 C CA . LEU B 1 292 ? -10.047 -27.672 2.512 1 98.81 292 LEU B CA 1
ATOM 6505 C C . LEU B 1 292 ? -9.141 -28.203 1.406 1 98.81 292 LEU B C 1
ATOM 6507 O O . LEU B 1 292 ? -8.523 -29.266 1.559 1 98.81 292 LEU B O 1
ATOM 6511 N N . PHE B 1 293 ? -9.086 -27.484 0.255 1 98.81 293 PHE B N 1
ATOM 6512 C CA . PHE B 1 293 ? -8.062 -27.859 -0.72 1 98.81 293 PHE B CA 1
ATOM 6513 C C . PHE B 1 293 ? -6.754 -27.141 -0.433 1 98.81 293 PHE B C 1
ATOM 6515 O O . PHE B 1 293 ? -6.738 -26.125 0.28 1 98.81 293 PHE B O 1
ATOM 6522 N N . ILE B 1 294 ? -5.656 -27.672 -1.015 1 98.81 294 ILE B N 1
ATOM 6523 C CA . ILE B 1 294 ? -4.336 -27.109 -0.75 1 98.81 294 ILE B CA 1
ATOM 6524 C C . ILE B 1 294 ? -3.625 -26.812 -2.07 1 98.81 294 ILE B C 1
ATOM 6526 O O . ILE B 1 294 ? -3.674 -27.625 -3 1 98.81 294 ILE B O 1
ATOM 6530 N N . GLN B 1 295 ? -3.113 -25.688 -2.178 1 98.38 295 GLN B N 1
ATOM 6531 C CA . GLN B 1 295 ? -2.09 -25.266 -3.133 1 98.38 295 GLN B CA 1
ATOM 6532 C C . GLN B 1 295 ? -0.747 -25.062 -2.439 1 98.38 295 GLN B C 1
ATOM 6534 O O . GLN B 1 295 ? -0.643 -24.25 -1.509 1 98.38 295 GLN B O 1
ATOM 6539 N N . PHE B 1 296 ? 0.287 -25.766 -2.877 1 98.38 296 PHE B N 1
ATOM 6540 C CA . PHE B 1 296 ? 1.599 -25.594 -2.264 1 98.38 296 PHE B CA 1
ATOM 6541 C C . PHE B 1 296 ? 2.441 -24.609 -3.062 1 98.38 296 PHE B C 1
ATOM 6543 O O . PHE B 1 296 ? 2.572 -24.734 -4.281 1 98.38 296 PHE B O 1
ATOM 6550 N N . HIS B 1 297 ? 3 -23.594 -2.418 1 97.31 297 HIS B N 1
ATOM 6551 C CA . HIS B 1 297 ? 3.959 -22.656 -2.979 1 97.31 297 HIS B CA 1
ATOM 6552 C C . HIS B 1 297 ? 5.312 -22.766 -2.285 1 97.31 297 HIS B C 1
ATOM 6554 O O . HIS B 1 297 ? 5.391 -23.188 -1.129 1 97.31 297 HIS B O 1
ATOM 6560 N N . GLY B 1 298 ? 6.398 -22.281 -3.029 1 96.81 298 GLY B N 1
ATOM 6561 C CA . GLY B 1 298 ? 7.711 -22.578 -2.475 1 96.81 298 GLY B CA 1
ATOM 6562 C C . GLY B 1 298 ? 7.914 -24.047 -2.186 1 96.81 298 GLY B C 1
ATOM 6563 O O . GLY B 1 298 ? 8.344 -24.422 -1.09 1 96.81 298 GLY B O 1
ATOM 6564 N N . SER B 1 299 ? 7.543 -24.812 -3.119 1 95.88 299 SER B N 1
ATOM 6565 C CA . SER B 1 299 ? 7.488 -26.25 -2.906 1 95.88 299 SER B CA 1
ATOM 6566 C C . SER B 1 299 ? 8.133 -27 -4.062 1 95.88 299 SER B C 1
ATOM 6568 O O . SER B 1 299 ? 8.32 -26.453 -5.145 1 95.88 299 SER B O 1
ATOM 6570 N N . SER B 1 300 ? 8.453 -28.25 -3.805 1 96 300 SER B N 1
ATOM 6571 C CA . SER B 1 300 ? 8.992 -29.156 -4.824 1 96 300 SER B CA 1
ATOM 6572 C C . SER B 1 300 ? 7.914 -29.531 -5.832 1 96 300 SER B C 1
ATOM 6574 O O . SER B 1 300 ? 6.727 -29.297 -5.609 1 96 300 SER B O 1
ATOM 6576 N N . LYS B 1 301 ? 8.312 -30.156 -6.895 1 96.94 301 LYS B N 1
ATOM 6577 C CA . LYS B 1 301 ? 7.406 -30.625 -7.934 1 96.94 301 LYS B CA 1
ATOM 6578 C C . LYS B 1 301 ? 6.445 -31.672 -7.387 1 96.94 301 LYS B C 1
ATOM 6580 O O . LYS B 1 301 ? 6.742 -32.344 -6.395 1 96.94 301 LYS B O 1
ATOM 6585 N N . PRO B 1 302 ? 5.285 -31.859 -8.117 1 97 302 PRO B N 1
ATOM 6586 C CA . PRO B 1 302 ? 4.406 -32.969 -7.75 1 97 302 PRO B CA 1
ATOM 6587 C C . PRO B 1 302 ? 5.016 -34.344 -8.055 1 97 302 PRO B C 1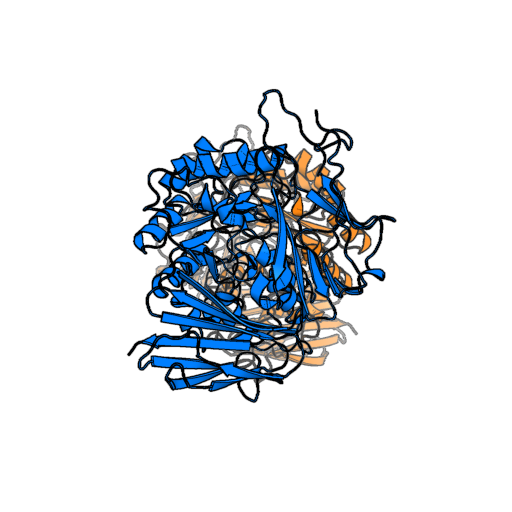
ATOM 6589 O O . PRO B 1 302 ? 5.965 -34.438 -8.844 1 97 302 PRO B O 1
ATOM 6592 N N . SER B 1 303 ? 4.48 -35.344 -7.383 1 97.62 303 SER B N 1
ATOM 6593 C CA . SER B 1 303 ? 4.922 -36.719 -7.621 1 97.62 303 SER B CA 1
ATOM 6594 C C . SER B 1 303 ? 3.734 -37.656 -7.82 1 97.62 303 SER B C 1
ATOM 6596 O O . SER B 1 303 ? 3.838 -38.844 -7.578 1 97.62 303 SER B O 1
ATOM 6598 N N . GLY B 1 304 ? 2.566 -37.031 -8.172 1 97.31 304 GLY B N 1
ATOM 6599 C CA . GLY B 1 304 ? 1.378 -37.812 -8.469 1 97.31 304 GLY B CA 1
ATOM 6600 C C . GLY B 1 304 ? 0.464 -38 -7.273 1 97.31 304 GLY B C 1
ATOM 6601 O O . GLY B 1 304 ? -0.561 -38.656 -7.363 1 97.31 304 GLY B O 1
ATOM 6602 N N . LEU B 1 305 ? 0.76 -37.281 -6.207 1 96.88 305 LEU B N 1
ATOM 6603 C CA . LEU B 1 305 ? 0.05 -37.438 -4.941 1 96.88 305 LEU B CA 1
ATOM 6604 C C . LEU B 1 305 ? -1.409 -37 -5.082 1 96.88 305 LEU B C 1
ATOM 6606 O O . LEU B 1 305 ? -2.242 -37.344 -4.238 1 96.88 305 LEU B O 1
ATOM 6610 N N . VAL B 1 306 ? -1.771 -36.312 -6.109 1 96.94 306 VAL B N 1
ATOM 6611 C CA . VAL B 1 306 ? -3.129 -35.844 -6.359 1 96.94 306 VAL B CA 1
ATOM 6612 C C . VAL B 1 306 ? -4.078 -37.031 -6.461 1 96.94 306 VAL B C 1
ATOM 6614 O O . VAL B 1 306 ? -5.266 -36.938 -6.152 1 96.94 306 VAL B O 1
ATOM 6617 N N . ARG B 1 307 ? -3.561 -38.219 -6.863 1 97.5 307 ARG B N 1
ATOM 6618 C CA . ARG B 1 307 ? -4.383 -39.438 -6.91 1 97.5 307 ARG B CA 1
ATOM 6619 C C . ARG B 1 307 ? -4.793 -39.875 -5.508 1 97.5 307 ARG B C 1
ATOM 6621 O O . ARG B 1 307 ? -5.941 -40.25 -5.285 1 97.5 307 ARG B O 1
ATOM 6628 N N . THR B 1 308 ? -3.857 -39.844 -4.578 1 98.25 308 THR B N 1
ATOM 6629 C CA . THR B 1 308 ? -4.078 -40.25 -3.193 1 98.25 308 THR B CA 1
ATOM 6630 C C . THR B 1 308 ? -4.824 -39.156 -2.428 1 98.25 308 THR B C 1
ATOM 6632 O O . THR B 1 308 ? -5.695 -39.438 -1.605 1 98.25 308 THR B O 1
ATOM 6635 N N . TYR B 1 309 ? -4.496 -37.906 -2.65 1 98.44 309 TYR B N 1
ATOM 6636 C CA . TYR B 1 309 ? -5.094 -36.719 -2.025 1 98.44 309 TYR B CA 1
ATOM 6637 C C . TYR B 1 309 ? -5.551 -35.719 -3.074 1 98.44 309 TYR B C 1
ATOM 6639 O O . TYR B 1 309 ? -4.887 -34.719 -3.303 1 98.44 309 TYR B O 1
ATOM 6647 N N . PRO B 1 310 ? -6.75 -35.969 -3.615 1 98.19 310 PRO B N 1
ATOM 6648 C CA . PRO B 1 310 ? -7.227 -35.094 -4.691 1 98.19 310 PRO B CA 1
ATOM 6649 C C . PRO B 1 310 ? -7.512 -33.656 -4.215 1 98.19 310 PRO B C 1
ATOM 6651 O O . PRO B 1 310 ? -7.777 -32.781 -5.031 1 98.19 310 PRO B O 1
ATOM 6654 N N . ASN B 1 311 ? -7.402 -33.406 -2.857 1 98.69 311 ASN B N 1
ATOM 6655 C CA . ASN B 1 311 ? -7.535 -32.031 -2.355 1 98.69 311 ASN B CA 1
ATOM 6656 C C . ASN B 1 311 ? -6.242 -31.25 -2.531 1 98.69 311 ASN B C 1
ATOM 6658 O O . ASN B 1 311 ? -6.184 -30.062 -2.199 1 98.69 311 ASN B O 1
ATOM 6662 N N . GLU B 1 312 ? -5.203 -31.859 -3.037 1 98.38 312 GLU B N 1
ATOM 6663 C CA . GLU B 1 312 ? -4.086 -31.094 -3.576 1 98.38 312 GLU B CA 1
ATOM 6664 C C . GLU B 1 312 ? -4.402 -30.562 -4.973 1 98.38 312 GLU B C 1
ATOM 6666 O O . GLU B 1 312 ? -4.379 -31.328 -5.949 1 98.38 312 GLU B O 1
ATOM 6671 N N . PHE B 1 313 ? -4.617 -29.328 -5.074 1 98.19 313 PHE B N 1
ATOM 6672 C CA . PHE B 1 313 ? -5.074 -28.781 -6.348 1 98.19 313 PHE B CA 1
ATOM 6673 C C . PHE B 1 313 ? -3.898 -28.5 -7.273 1 98.19 313 PHE B C 1
ATOM 6675 O O . PHE B 1 313 ? -3.982 -28.75 -8.484 1 98.19 313 PHE B O 1
ATOM 6682 N N . THR B 1 314 ? -2.893 -27.984 -6.707 1 97.88 314 THR B N 1
ATOM 6683 C CA . THR B 1 314 ? -1.759 -27.609 -7.543 1 97.88 314 THR B CA 1
ATOM 6684 C C . THR B 1 314 ? -0.544 -27.25 -6.688 1 97.88 314 THR B C 1
ATOM 6686 O O . THR B 1 314 ? -0.62 -27.281 -5.457 1 97.88 314 THR B O 1
ATOM 6689 N N . ARG B 1 315 ? 0.609 -27.109 -7.363 1 97.31 315 ARG B N 1
ATOM 6690 C CA . ARG B 1 315 ? 1.862 -26.656 -6.77 1 97.31 315 ARG B CA 1
ATOM 6691 C C . ARG B 1 315 ? 2.586 -25.672 -7.691 1 97.31 315 ARG B C 1
ATOM 6693 O O . ARG B 1 315 ? 2.463 -25.766 -8.914 1 97.31 315 ARG B O 1
ATOM 6700 N N . GLU B 1 316 ? 3.324 -24.844 -7.062 1 96.69 316 GLU B N 1
ATOM 6701 C CA . GLU B 1 316 ? 4.141 -23.906 -7.836 1 96.69 316 GLU B CA 1
ATOM 6702 C C . GLU B 1 316 ? 5.359 -24.609 -8.43 1 96.69 316 GLU B C 1
ATOM 6704 O O . GLU B 1 316 ? 5.285 -25.188 -9.516 1 96.69 316 GLU B O 1
ATOM 6709 N N . GLY B 1 317 ? 6.57 -24.531 -7.742 1 94.75 317 GLY B N 1
ATOM 6710 C CA . GLY B 1 317 ? 7.793 -25.125 -8.266 1 94.75 317 GLY B CA 1
ATOM 6711 C C . GLY B 1 317 ? 8.188 -24.562 -9.625 1 94.75 317 GLY B C 1
ATOM 6712 O O . GLY B 1 317 ? 8.711 -25.297 -10.469 1 94.75 317 GLY B O 1
ATOM 6713 N N . THR B 1 318 ? 7.797 -23.422 -9.961 1 95.81 318 THR B N 1
ATOM 6714 C CA . THR B 1 318 ? 8.102 -22.75 -11.219 1 95.81 318 THR B CA 1
ATOM 6715 C C . THR B 1 318 ? 8.469 -21.297 -10.984 1 95.81 318 THR B C 1
ATOM 6717 O O . THR B 1 318 ? 7.871 -20.625 -10.133 1 95.81 318 THR B O 1
ATOM 6720 N N . LEU B 1 319 ? 9.531 -20.906 -11.734 1 97.06 319 LEU B N 1
ATOM 6721 C CA . LEU B 1 319 ? 9.641 -19.469 -11.914 1 97.06 319 LEU B CA 1
ATOM 6722 C C . LEU B 1 319 ? 8.469 -18.938 -12.734 1 97.06 319 LEU B C 1
ATOM 6724 O O . LEU B 1 319 ? 8.273 -19.344 -13.883 1 97.06 319 LEU B O 1
ATOM 6728 N N . ASN B 1 320 ? 7.594 -18.172 -12.172 1 97.31 320 ASN B N 1
ATOM 6729 C CA . ASN B 1 320 ? 6.328 -17.859 -12.828 1 97.31 320 ASN B CA 1
ATOM 6730 C C . ASN B 1 320 ? 6.094 -16.344 -12.914 1 97.31 320 ASN B C 1
ATOM 6732 O O . ASN B 1 320 ? 7.039 -15.562 -12.797 1 97.31 320 ASN B O 1
ATOM 6736 N N . TYR B 1 321 ? 4.898 -15.883 -13.141 1 97.5 321 TYR B N 1
ATOM 6737 C CA . TYR B 1 321 ? 4.594 -14.531 -13.586 1 97.5 321 TYR B CA 1
ATOM 6738 C C . TYR B 1 321 ? 4.758 -13.531 -12.445 1 97.5 321 TYR B C 1
ATOM 6740 O O . TYR B 1 321 ? 4.77 -12.32 -12.672 1 97.5 321 TYR B O 1
ATOM 6748 N N . GLU B 1 322 ? 4.941 -14.016 -11.234 1 95.94 322 GLU B N 1
ATOM 6749 C CA . GLU B 1 322 ? 5.277 -13.062 -10.18 1 95.94 322 GLU B CA 1
ATOM 6750 C C . GLU B 1 322 ? 6.559 -12.305 -10.516 1 95.94 322 GLU B C 1
ATOM 6752 O O . GLU B 1 322 ? 6.73 -11.156 -10.109 1 95.94 322 GLU B O 1
ATOM 6757 N N . VAL B 1 323 ? 7.383 -12.906 -11.312 1 96.56 323 VAL B N 1
ATOM 6758 C CA . VAL B 1 323 ? 8.688 -12.344 -11.656 1 96.56 323 VAL B CA 1
ATOM 6759 C C . VAL B 1 323 ? 8.508 -11.055 -12.453 1 96.56 323 VAL B C 1
ATOM 6761 O O . VAL B 1 323 ? 9.352 -10.164 -12.398 1 96.56 323 VAL B O 1
ATOM 6764 N N . CYS B 1 324 ? 7.391 -10.906 -13.141 1 96.38 324 CYS B N 1
ATOM 6765 C CA . CYS B 1 324 ? 7.121 -9.695 -13.914 1 96.38 324 CYS B CA 1
ATOM 6766 C C . CYS B 1 324 ? 7.094 -8.469 -13.008 1 96.38 324 CYS B C 1
ATOM 6768 O O . CYS B 1 324 ? 7.223 -7.344 -13.484 1 96.38 324 CYS B O 1
ATOM 6770 N N . LYS B 1 325 ? 7.012 -8.711 -11.727 1 95.12 325 LYS B N 1
ATOM 6771 C CA . LYS B 1 325 ? 7.016 -7.613 -10.758 1 95.12 325 LYS B CA 1
ATOM 6772 C C . LYS B 1 325 ? 8.414 -7.031 -10.594 1 95.12 325 LYS B C 1
ATOM 6774 O O . LYS B 1 325 ? 8.57 -5.863 -10.234 1 95.12 325 LYS B O 1
ATOM 6779 N N . TRP B 1 326 ? 9.5 -7.852 -10.922 1 94.19 326 TRP B N 1
ATOM 6780 C CA . TRP B 1 326 ? 10.812 -7.352 -10.539 1 94.19 326 TRP B CA 1
ATOM 6781 C C . TRP B 1 326 ? 11.867 -7.727 -11.578 1 94.19 326 TRP B C 1
ATOM 6783 O O . TRP B 1 326 ? 13.031 -7.34 -11.461 1 94.19 326 TRP B O 1
ATOM 6793 N N . ASP B 1 327 ? 11.477 -8.516 -12.547 1 94.25 327 ASP B N 1
ATOM 6794 C CA . ASP B 1 327 ? 12.453 -8.938 -13.547 1 94.25 327 ASP B CA 1
ATOM 6795 C C . ASP B 1 327 ? 11.773 -9.242 -14.883 1 94.25 327 ASP B C 1
ATOM 6797 O O . ASP B 1 327 ? 10.547 -9.227 -14.977 1 94.25 327 ASP B O 1
ATOM 6801 N N . THR B 1 328 ? 12.539 -9.461 -15.906 1 95.44 328 THR B N 1
ATOM 6802 C CA . THR B 1 328 ? 12.031 -9.711 -17.25 1 95.44 328 THR B CA 1
ATOM 6803 C C . THR B 1 328 ? 12.25 -11.164 -17.656 1 95.44 328 THR B C 1
ATOM 6805 O O . THR B 1 328 ? 12.055 -11.523 -18.812 1 95.44 328 THR B O 1
ATOM 6808 N N . LEU B 1 329 ? 12.586 -12.031 -16.734 1 96.56 329 LEU B N 1
ATOM 6809 C CA . LEU B 1 329 ? 13.023 -13.391 -17.031 1 96.56 329 LEU B CA 1
ATOM 6810 C C . LEU B 1 329 ? 11.852 -14.242 -17.516 1 96.56 329 LEU B C 1
ATOM 6812 O O . LEU B 1 329 ? 12.047 -15.211 -18.25 1 96.56 329 LEU B O 1
ATOM 6816 N N . VAL B 1 330 ? 10.688 -13.922 -17.094 1 97.56 330 VAL B N 1
ATOM 6817 C CA . VAL B 1 330 ? 9.531 -14.742 -17.422 1 97.56 330 VAL B CA 1
ATOM 6818 C C . VAL B 1 330 ? 8.766 -14.125 -18.594 1 97.56 330 VAL B C 1
ATOM 6820 O O . VAL B 1 330 ? 8.086 -13.109 -18.438 1 97.56 330 VAL B O 1
ATOM 6823 N N . ASN B 1 331 ? 8.961 -14.633 -19.703 1 97.44 331 ASN B N 1
ATOM 6824 C CA . ASN B 1 331 ? 8.328 -14.32 -20.984 1 97.44 331 ASN B CA 1
ATOM 6825 C C . ASN B 1 331 ? 8.031 -15.586 -21.781 1 97.44 331 ASN B C 1
ATOM 6827 O O . ASN B 1 331 ? 8.133 -16.703 -21.266 1 97.44 331 ASN B O 1
ATOM 6831 N N . ALA B 1 332 ? 7.629 -15.461 -23.031 1 98.25 332 ALA B N 1
ATOM 6832 C CA . ALA B 1 332 ? 7.18 -16.609 -23.812 1 98.25 332 ALA B CA 1
ATOM 6833 C C . ALA B 1 332 ? 8.297 -17.641 -23.969 1 98.25 332 ALA B C 1
ATOM 6835 O O . ALA B 1 332 ? 8.039 -18.844 -24.016 1 98.25 332 ALA B O 1
ATOM 6836 N N . ASP B 1 333 ? 9.555 -17.172 -24.016 1 98.31 333 ASP B N 1
ATOM 6837 C CA . ASP B 1 333 ? 10.68 -18.094 -24.141 1 98.31 333 ASP B CA 1
ATOM 6838 C C . ASP B 1 333 ? 10.859 -18.938 -22.875 1 98.31 333 ASP B C 1
ATOM 6840 O O . ASP B 1 333 ? 11.336 -20.062 -22.938 1 98.31 333 ASP B O 1
ATOM 6844 N N . HIS B 1 334 ? 10.547 -18.391 -21.781 1 98.38 334 HIS B N 1
ATOM 6845 C CA . HIS B 1 334 ? 10.562 -19.156 -20.547 1 98.38 334 HIS B CA 1
ATOM 6846 C C . HIS B 1 334 ? 9.344 -20.062 -20.438 1 98.38 334 HIS B C 1
ATOM 6848 O O . HIS B 1 334 ? 9.461 -21.234 -20.062 1 98.38 334 HIS B O 1
ATOM 6854 N N . ASP B 1 335 ? 8.195 -19.516 -20.812 1 98.5 335 ASP B N 1
ATOM 6855 C CA . ASP B 1 335 ? 6.922 -20.234 -20.672 1 98.5 335 ASP B CA 1
ATOM 6856 C C . ASP B 1 335 ? 6.949 -21.547 -21.438 1 98.5 335 ASP B C 1
ATOM 6858 O O . ASP B 1 335 ? 6.43 -22.562 -20.953 1 98.5 335 ASP B O 1
ATOM 6862 N N . ILE B 1 336 ? 7.559 -21.547 -22.547 1 98.5 336 ILE B N 1
ATOM 6863 C CA . ILE B 1 336 ? 7.438 -22.672 -23.469 1 98.5 336 ILE B CA 1
ATOM 6864 C C . ILE B 1 336 ? 8.219 -23.875 -22.938 1 98.5 336 ILE B C 1
ATOM 6866 O O . ILE B 1 336 ? 8.008 -25 -23.375 1 98.5 336 ILE B O 1
ATOM 6870 N N . ALA B 1 337 ? 9.062 -23.672 -21.969 1 98.5 337 ALA B N 1
ATOM 6871 C CA . ALA B 1 337 ? 9.828 -24.766 -21.391 1 98.5 337 ALA B CA 1
ATOM 6872 C C . ALA B 1 337 ? 8.961 -25.578 -20.422 1 98.5 337 ALA B C 1
ATOM 6874 O O . ALA B 1 337 ? 9.203 -26.766 -20.203 1 98.5 337 ALA B O 1
ATOM 6875 N N . ILE B 1 338 ? 7.953 -24.969 -19.875 1 98.56 338 ILE B N 1
ATOM 6876 C CA . ILE B 1 338 ? 7.234 -25.484 -18.719 1 98.56 338 ILE B CA 1
ATOM 6877 C C . ILE B 1 338 ? 6.477 -26.75 -19.094 1 98.56 338 ILE B C 1
ATOM 6879 O O . ILE B 1 338 ? 6.559 -27.766 -18.406 1 98.56 338 ILE B O 1
ATOM 6883 N N . PRO B 1 339 ? 5.809 -26.781 -20.266 1 98.5 339 PRO B N 1
ATOM 6884 C CA . PRO B 1 339 ? 5.062 -27.984 -20.609 1 98.5 339 PRO B CA 1
ATOM 6885 C C . PRO B 1 339 ? 5.965 -29.203 -20.781 1 98.5 339 PRO B C 1
ATOM 6887 O O . PRO B 1 339 ? 5.527 -30.344 -20.562 1 98.5 339 PRO B O 1
ATOM 6890 N N . PHE B 1 340 ? 7.215 -29.016 -21.094 1 98.56 340 PHE B N 1
ATOM 6891 C CA . PHE B 1 340 ? 8.109 -30.125 -21.406 1 98.56 340 PHE B CA 1
ATOM 6892 C C . PHE B 1 340 ? 8.961 -30.5 -20.203 1 98.56 340 PHE B C 1
ATOM 6894 O O . PHE B 1 340 ? 9.82 -31.375 -20.281 1 98.56 340 PHE B O 1
ATOM 6901 N N . THR B 1 341 ? 8.766 -29.797 -19.109 1 98.25 341 THR B N 1
ATOM 6902 C CA . THR B 1 341 ? 9.547 -30.031 -17.906 1 98.25 341 THR B CA 1
ATOM 6903 C C . THR B 1 341 ? 8.641 -30.125 -16.688 1 98.25 341 THR B C 1
ATOM 6905 O O . THR B 1 341 ? 7.996 -31.141 -16.453 1 98.25 341 THR B O 1
ATOM 6908 N N . ARG B 1 342 ? 8.414 -28.984 -15.945 1 98.25 342 ARG B N 1
ATOM 6909 C CA . ARG B 1 342 ? 7.711 -28.953 -14.664 1 98.25 342 ARG B CA 1
ATOM 6910 C C . ARG B 1 342 ? 6.316 -29.562 -14.805 1 98.25 342 ARG B C 1
ATOM 6912 O O . ARG B 1 342 ? 5.84 -30.25 -13.898 1 98.25 342 ARG B O 1
ATOM 6919 N N . MET B 1 343 ? 5.645 -29.25 -15.859 1 98.12 343 MET B N 1
ATOM 6920 C CA . MET B 1 343 ? 4.262 -29.688 -16 1 98.12 343 MET B CA 1
ATOM 6921 C C . MET B 1 343 ? 4.195 -31.203 -16.156 1 98.12 343 MET B C 1
ATOM 6923 O O . MET B 1 343 ? 3.166 -31.828 -15.852 1 98.12 343 MET B O 1
ATOM 6927 N N . LEU B 1 344 ? 5.273 -31.844 -16.609 1 98.25 344 LEU B N 1
ATOM 6928 C CA . LEU B 1 344 ? 5.289 -33.281 -16.75 1 98.25 344 LEU B CA 1
ATOM 6929 C C . LEU B 1 344 ? 5.09 -33.969 -15.398 1 98.25 344 LEU B C 1
ATOM 6931 O O . LEU B 1 344 ? 4.699 -35.125 -15.336 1 98.25 344 LEU B O 1
ATOM 6935 N N . ALA B 1 345 ? 5.387 -33.25 -14.367 1 97.75 345 ALA B N 1
ATOM 6936 C CA . ALA B 1 345 ? 5.258 -33.812 -13.023 1 97.75 345 ALA B CA 1
ATOM 6937 C C . ALA B 1 345 ? 3.826 -33.688 -12.516 1 97.75 345 ALA B C 1
ATOM 6939 O O . ALA B 1 345 ? 3.443 -34.375 -11.555 1 97.75 345 ALA B O 1
ATOM 6940 N N . GLY B 1 346 ? 3.023 -32.812 -13.062 1 96.81 346 GLY B N 1
ATOM 6941 C CA . GLY B 1 346 ? 1.645 -32.656 -12.633 1 96.81 346 GLY B CA 1
ATOM 6942 C C . GLY B 1 346 ? 1.164 -31.219 -12.68 1 96.81 346 GLY B C 1
ATOM 6943 O O . GLY B 1 346 ? 1.779 -30.375 -13.336 1 96.81 346 GLY B O 1
ATOM 6944 N N . ALA B 1 347 ? 0.029 -30.938 -11.945 1 97.06 347 ALA B N 1
ATOM 6945 C CA . ALA B 1 347 ? -0.609 -29.625 -11.961 1 97.06 347 ALA B CA 1
ATOM 6946 C C . ALA B 1 347 ? 0.397 -28.516 -11.648 1 97.06 347 ALA B C 1
ATOM 6948 O O . ALA B 1 347 ? 1.251 -28.688 -10.773 1 97.06 347 ALA B O 1
ATOM 6949 N N . THR B 1 348 ? 0.293 -27.391 -12.367 1 97.69 348 THR B N 1
ATOM 6950 C CA . THR B 1 348 ? 1.313 -26.344 -12.375 1 97.69 348 THR B CA 1
ATOM 6951 C C . THR B 1 348 ? 0.692 -24.984 -12.094 1 97.69 348 THR B C 1
ATOM 6953 O O . THR B 1 348 ? -0.046 -24.453 -12.93 1 97.69 348 THR B O 1
ATOM 6956 N N . ASP B 1 349 ? 1.026 -24.484 -10.945 1 97.31 349 ASP B N 1
ATOM 6957 C CA . ASP B 1 349 ? 0.625 -23.109 -10.641 1 97.31 349 ASP B CA 1
ATOM 6958 C C . ASP B 1 349 ? 1.63 -22.109 -11.203 1 97.31 349 ASP B C 1
ATOM 6960 O O . ASP B 1 349 ? 2.826 -22.188 -10.914 1 97.31 349 ASP B O 1
ATOM 6964 N N . TYR B 1 350 ? 1.15 -21.203 -11.977 1 97.81 350 TYR B N 1
ATOM 6965 C CA . TYR B 1 350 ? 2.027 -20.297 -12.719 1 97.81 350 TYR B CA 1
ATOM 6966 C C . TYR B 1 350 ? 1.584 -18.859 -12.562 1 97.81 350 TYR B C 1
ATOM 6968 O O . TYR B 1 350 ? 1.893 -18.016 -13.406 1 97.81 350 TYR B O 1
ATOM 6976 N N . HIS B 1 351 ? 0.787 -18.578 -11.461 1 97 351 HIS B N 1
ATOM 6977 C CA . HIS B 1 351 ? 0.244 -17.25 -11.172 1 97 351 HIS B CA 1
ATOM 6978 C C . HIS B 1 351 ? -0.361 -16.625 -12.422 1 97 351 HIS B C 1
ATOM 6980 O O . HIS B 1 351 ? -0.025 -15.492 -12.773 1 97 351 HIS B O 1
ATOM 6986 N N . LEU B 1 352 ? -1.33 -17.297 -12.977 1 97.81 352 LEU B N 1
ATOM 6987 C CA . LEU B 1 352 ? -1.928 -16.859 -14.234 1 97.81 352 LEU B CA 1
ATOM 6988 C C . LEU B 1 352 ? -2.947 -15.75 -14 1 97.81 352 LEU B C 1
ATOM 6990 O O . LEU B 1 352 ? -3.352 -15.508 -12.859 1 97.81 352 LEU B O 1
ATOM 6994 N N . GLY B 1 353 ? -3.27 -15.062 -15.078 1 97.25 353 GLY B N 1
ATOM 6995 C CA . GLY B 1 353 ? -4.336 -14.078 -15.047 1 97.25 353 GLY B CA 1
ATOM 6996 C C . GLY B 1 353 ? -3.889 -12.695 -15.492 1 97.25 353 GLY B C 1
ATOM 6997 O O . GLY B 1 353 ? -4.707 -11.781 -15.609 1 97.25 353 GLY B O 1
ATOM 6998 N N . GLY B 1 354 ? -2.572 -12.602 -15.766 1 97.62 354 GLY B N 1
ATOM 6999 C CA . GLY B 1 354 ? -2.15 -11.328 -16.328 1 97.62 354 GLY B CA 1
ATOM 7000 C C . GLY B 1 354 ? -2.826 -10.992 -17.641 1 97.62 354 GLY B C 1
ATOM 7001 O O . GLY B 1 354 ? -2.756 -11.773 -18.594 1 97.62 354 GLY B O 1
ATOM 7002 N N . PHE B 1 355 ? -3.533 -9.859 -17.625 1 97.56 355 PHE B N 1
ATOM 7003 C CA . PHE B 1 355 ? -4.348 -9.516 -18.781 1 97.56 355 PHE B CA 1
ATOM 7004 C C . PHE B 1 355 ? -3.828 -8.25 -19.453 1 97.56 355 PHE B C 1
ATOM 7006 O O . PHE B 1 355 ? -4.246 -7.91 -20.562 1 97.56 355 PHE B O 1
ATOM 7013 N N . ARG B 1 356 ? -2.859 -7.52 -18.859 1 98.12 356 ARG B N 1
ATOM 7014 C CA . ARG B 1 356 ? -2.242 -6.32 -19.422 1 98.12 356 ARG B CA 1
ATOM 7015 C C . ARG B 1 356 ? -0.835 -6.617 -19.922 1 98.12 356 ARG B C 1
ATOM 7017 O O . ARG B 1 356 ? 0.086 -6.828 -19.141 1 98.12 356 ARG B O 1
ATOM 7024 N N . ALA B 1 357 ? -0.742 -6.609 -21.203 1 98.25 357 ALA B N 1
ATOM 7025 C CA . ALA B 1 357 ? 0.524 -6.984 -21.828 1 98.25 357 ALA B CA 1
ATOM 7026 C C . ALA B 1 357 ? 1.173 -5.789 -22.516 1 98.25 357 ALA B C 1
ATOM 7028 O O . ALA B 1 357 ? 0.477 -4.914 -23.031 1 98.25 357 ALA B O 1
ATOM 7029 N N . LEU B 1 358 ? 2.467 -5.75 -22.453 1 97.38 358 LEU B N 1
ATOM 7030 C CA . LEU B 1 358 ? 3.291 -4.836 -23.234 1 97.38 358 LEU B CA 1
ATOM 7031 C C . LEU B 1 358 ? 4.301 -5.605 -24.078 1 97.38 358 LEU B C 1
ATOM 7033 O O . LEU B 1 358 ? 4.801 -6.652 -23.656 1 97.38 358 LEU B O 1
ATOM 7037 N N . PRO B 1 359 ? 4.578 -5.027 -25.266 1 96.81 359 PRO B N 1
ATOM 7038 C CA . PRO B 1 359 ? 5.703 -5.629 -25.984 1 96.81 359 PRO B CA 1
ATOM 7039 C C . PRO B 1 359 ? 6.992 -5.625 -25.172 1 96.81 359 PRO B C 1
ATOM 7041 O O . PRO B 1 359 ? 7.219 -4.719 -24.375 1 96.81 359 PRO B O 1
ATOM 7044 N N . ARG B 1 360 ? 7.867 -6.641 -25.453 1 95.88 360 ARG B N 1
ATOM 7045 C CA . ARG B 1 360 ? 9.109 -6.762 -24.688 1 95.88 360 ARG B CA 1
ATOM 7046 C C . ARG B 1 360 ? 9.891 -5.457 -24.703 1 95.88 360 ARG B C 1
ATOM 7048 O O . ARG B 1 360 ? 10.484 -5.066 -23.703 1 95.88 360 ARG B O 1
ATOM 7055 N N . SER B 1 361 ? 9.875 -4.75 -25.828 1 94.62 361 SER B N 1
ATOM 7056 C CA . SER B 1 361 ? 10.664 -3.533 -26 1 94.62 361 SER B CA 1
ATOM 7057 C C . SER B 1 361 ? 10.125 -2.396 -25.141 1 94.62 361 SER B C 1
ATOM 7059 O O . SER B 1 361 ? 10.844 -1.441 -24.844 1 94.62 361 SER B O 1
ATOM 7061 N N . GLU B 1 362 ? 8.859 -2.529 -24.719 1 95.69 362 GLU B N 1
ATOM 7062 C CA . GLU B 1 362 ? 8.219 -1.458 -23.969 1 95.69 362 GLU B CA 1
ATOM 7063 C C . GLU B 1 362 ? 7.957 -1.876 -22.531 1 95.69 362 GLU B C 1
ATOM 7065 O O . GLU B 1 362 ? 7.406 -1.102 -21.75 1 95.69 362 GLU B O 1
ATOM 7070 N N . PHE B 1 363 ? 8.375 -3.096 -22.25 1 95.62 363 PHE B N 1
ATOM 7071 C CA . PHE B 1 363 ? 8.125 -3.625 -20.906 1 95.62 363 PHE B CA 1
ATOM 7072 C C . PHE B 1 363 ? 8.906 -2.84 -19.859 1 95.62 363 PHE B C 1
ATOM 7074 O O . PHE B 1 363 ? 10.078 -2.5 -20.078 1 95.62 363 PHE B O 1
ATOM 7081 N N . LYS B 1 364 ? 8.211 -2.426 -18.812 1 91.19 364 LYS B N 1
ATOM 7082 C CA . LYS B 1 364 ? 8.828 -1.77 -17.656 1 91.19 364 LYS B CA 1
ATOM 7083 C C . LYS B 1 364 ? 8.547 -2.537 -16.375 1 91.19 364 LYS B C 1
ATOM 7085 O O . LYS B 1 364 ? 7.395 -2.848 -16.062 1 91.19 364 LYS B O 1
ATOM 7090 N N . ILE B 1 365 ? 9.562 -2.82 -15.68 1 91.81 365 ILE B N 1
ATOM 7091 C CA . ILE B 1 365 ? 9.43 -3.494 -14.398 1 91.81 365 ILE B CA 1
ATOM 7092 C C . ILE B 1 365 ? 8.695 -2.59 -13.414 1 91.81 365 ILE B C 1
ATOM 7094 O O . ILE B 1 365 ? 9.078 -1.436 -13.211 1 91.81 365 ILE B O 1
ATOM 7098 N N . GLN B 1 366 ? 7.629 -3.043 -12.883 1 92.69 366 GLN B N 1
ATOM 7099 C CA . GLN B 1 366 ? 6.895 -2.367 -11.812 1 92.69 366 GLN B CA 1
ATOM 7100 C C . GLN B 1 366 ? 6.34 -3.371 -10.805 1 92.69 366 GLN B C 1
ATOM 7102 O O . GLN B 1 366 ? 5.578 -4.27 -11.172 1 92.69 366 GLN B O 1
ATOM 7107 N N . TYR B 1 367 ? 6.602 -3.188 -9.562 1 92.56 367 TYR B N 1
ATOM 7108 C CA . TYR B 1 367 ? 6.23 -4.141 -8.523 1 92.56 367 TYR B CA 1
ATOM 7109 C C . TYR B 1 367 ? 4.719 -4.168 -8.32 1 92.56 367 TYR B C 1
ATOM 7111 O O . TYR B 1 367 ? 4.145 -5.219 -8.039 1 92.56 367 TYR B O 1
ATOM 7119 N N . VAL B 1 368 ? 4.094 -2.998 -8.406 1 92.44 368 VAL B N 1
ATOM 7120 C CA . VAL B 1 368 ? 2.643 -2.887 -8.273 1 92.44 368 VAL B CA 1
ATOM 7121 C C . VAL B 1 368 ? 2.01 -2.758 -9.656 1 92.44 368 VAL B C 1
ATOM 7123 O O . VAL B 1 368 ? 2.504 -2.01 -10.508 1 92.44 368 VAL B O 1
ATOM 7126 N N . ASN B 1 369 ? 0.972 -3.455 -9.852 1 93.38 369 ASN B N 1
ATOM 7127 C CA . ASN B 1 369 ? 0.215 -3.434 -11.102 1 93.38 369 ASN B CA 1
ATOM 7128 C C . ASN B 1 369 ? 1.091 -3.805 -12.289 1 93.38 369 ASN B C 1
ATOM 7130 O O . ASN B 1 369 ? 1.15 -3.064 -13.273 1 93.38 369 ASN B O 1
ATOM 7134 N N . PRO B 1 370 ? 1.828 -4.902 -12.18 1 96.25 370 PRO B N 1
ATOM 7135 C CA . PRO B 1 370 ? 2.756 -5.293 -13.242 1 96.25 370 PRO B CA 1
ATOM 7136 C C . PRO B 1 370 ? 2.043 -5.668 -14.539 1 96.25 370 PRO B C 1
ATOM 7138 O O . PRO B 1 370 ? 0.829 -5.887 -14.539 1 96.25 370 PRO B O 1
ATOM 7141 N N . HIS B 1 371 ? 2.797 -5.684 -15.641 1 96.94 371 HIS B N 1
ATOM 7142 C CA . HIS B 1 371 ? 2.369 -6.184 -16.938 1 96.94 371 HIS B CA 1
ATOM 7143 C C . HIS B 1 371 ? 3 -7.539 -17.25 1 96.94 371 HIS B C 1
ATOM 7145 O O . HIS B 1 371 ? 3.854 -8.016 -16.5 1 96.94 371 HIS B O 1
ATOM 7151 N N . VAL B 1 372 ? 2.475 -8.18 -18.203 1 98.12 372 VAL B N 1
ATOM 7152 C CA . VAL B 1 372 ? 3.123 -9.359 -18.75 1 98.12 372 VAL B CA 1
ATOM 7153 C C . VAL B 1 372 ? 3.697 -9.047 -20.125 1 98.12 372 VAL B C 1
ATOM 7155 O O . VAL B 1 372 ? 3.416 -7.984 -20.703 1 98.12 372 VAL B O 1
ATOM 7158 N N . MET B 1 373 ? 4.488 -9.945 -20.656 1 98 373 MET B N 1
ATOM 7159 C CA . MET B 1 373 ? 5.219 -9.648 -21.875 1 98 373 MET B CA 1
ATOM 7160 C C . MET B 1 373 ? 4.691 -10.492 -23.047 1 98 373 MET B C 1
ATOM 7162 O O . MET B 1 373 ? 5.148 -10.344 -24.172 1 98 373 MET B O 1
ATOM 7166 N N . SER B 1 374 ? 3.711 -11.375 -22.812 1 98.12 374 SER B N 1
ATOM 7167 C CA . SER B 1 374 ? 3.133 -12.227 -23.844 1 98.12 374 SER B CA 1
ATOM 7168 C C . SER B 1 374 ? 1.734 -11.758 -24.234 1 98.12 374 SER B C 1
ATOM 7170 O O . SER B 1 374 ? 1.059 -11.094 -23.453 1 98.12 374 SER B O 1
ATOM 7172 N N . THR B 1 375 ? 1.318 -12.125 -25.484 1 98.38 375 THR B N 1
ATOM 7173 C CA . THR B 1 375 ? 0.054 -11.633 -26.016 1 98.38 375 THR B CA 1
ATOM 7174 C C . THR B 1 375 ? -1.123 -12.18 -25.219 1 98.38 375 THR B C 1
ATOM 7176 O O . THR B 1 375 ? -0.975 -13.148 -24.469 1 98.38 375 THR B O 1
ATOM 7179 N N . ARG B 1 376 ? -2.303 -11.57 -25.438 1 98.38 376 ARG B N 1
ATOM 7180 C CA . ARG B 1 376 ? -3.551 -12.031 -24.844 1 98.38 376 ARG B CA 1
ATOM 7181 C C . ARG B 1 376 ? -3.812 -13.492 -25.172 1 98.38 376 ARG B C 1
ATOM 7183 O O . ARG B 1 376 ? -4.184 -14.281 -24.297 1 98.38 376 ARG B O 1
ATOM 7190 N N . CYS B 1 377 ? -3.623 -13.828 -26.375 1 98.62 377 CYS B N 1
ATOM 7191 C CA . CYS B 1 377 ? -3.91 -15.195 -26.781 1 98.62 377 CYS B CA 1
ATOM 7192 C C . CYS B 1 377 ? -2.965 -16.188 -26.109 1 98.62 377 CYS B C 1
ATOM 7194 O O . CYS B 1 377 ? -3.373 -17.281 -25.734 1 98.62 377 CYS B O 1
ATOM 7196 N N . HIS B 1 378 ? -1.705 -15.789 -25.984 1 98.75 378 HIS B N 1
ATOM 7197 C CA . HIS B 1 378 ? -0.76 -16.609 -25.234 1 98.75 378 HIS B CA 1
ATOM 7198 C C . HIS B 1 378 ? -1.228 -16.828 -23.797 1 98.75 378 HIS B C 1
ATOM 7200 O O . HIS B 1 378 ? -1.234 -17.953 -23.297 1 98.75 378 HIS B O 1
ATOM 7206 N N . MET B 1 379 ? -1.614 -15.797 -23.188 1 98.56 379 MET B N 1
ATOM 7207 C CA . MET B 1 379 ? -2.039 -15.844 -21.797 1 98.56 379 MET B CA 1
ATOM 7208 C C . MET B 1 379 ? -3.291 -16.703 -21.641 1 98.56 379 MET B C 1
ATOM 7210 O O . MET B 1 379 ? -3.41 -17.469 -20.672 1 98.56 379 MET B O 1
ATOM 7214 N N . LEU B 1 380 ? -4.219 -16.609 -22.547 1 98.69 380 LEU B N 1
ATOM 7215 C CA . LEU B 1 380 ? -5.422 -17.422 -22.516 1 98.69 380 LEU B CA 1
ATOM 7216 C C . LEU B 1 380 ? -5.082 -18.891 -22.734 1 98.69 380 LEU B C 1
ATOM 7218 O O . LEU B 1 380 ? -5.609 -19.766 -22.047 1 98.69 380 LEU B O 1
ATOM 7222 N N . ALA B 1 381 ? -4.223 -19.125 -23.641 1 98.81 381 ALA B N 1
ATOM 7223 C CA . ALA B 1 381 ? -3.854 -20.5 -23.984 1 98.81 381 ALA B CA 1
ATOM 7224 C C . ALA B 1 381 ? -3.209 -21.219 -22.797 1 98.81 381 ALA B C 1
ATOM 7226 O O . ALA B 1 381 ? -3.334 -22.438 -22.656 1 98.81 381 ALA B O 1
ATOM 7227 N N . MET B 1 382 ? -2.551 -20.5 -21.984 1 98.56 382 MET B N 1
ATOM 7228 C CA . MET B 1 382 ? -1.868 -21.062 -20.828 1 98.56 382 MET B CA 1
ATOM 7229 C C . MET B 1 382 ? -2.852 -21.812 -19.922 1 98.56 382 MET B C 1
ATOM 7231 O O . MET B 1 382 ? -2.498 -22.812 -19.312 1 98.56 382 MET B O 1
ATOM 7235 N N . TYR B 1 383 ? -4.102 -21.328 -19.875 1 98.44 383 TYR B N 1
ATOM 7236 C CA . TYR B 1 383 ? -5.102 -21.953 -19 1 98.44 383 TYR B CA 1
ATOM 7237 C C . TYR B 1 383 ? -5.48 -23.344 -19.5 1 98.44 383 TYR B C 1
ATOM 7239 O O . TYR B 1 383 ? -6.023 -24.156 -18.75 1 98.44 383 TYR B O 1
ATOM 7247 N N . VAL B 1 384 ? -5.207 -23.594 -20.766 1 98.69 384 VAL B N 1
ATOM 7248 C CA . VAL B 1 384 ? -5.508 -24.906 -21.344 1 98.69 384 VAL B CA 1
ATOM 7249 C C . VAL B 1 384 ? -4.25 -25.766 -21.344 1 98.69 384 VAL B C 1
ATOM 7251 O O . VAL B 1 384 ? -4.301 -26.953 -21.016 1 98.69 384 VAL B O 1
ATOM 7254 N N . VAL B 1 385 ? -3.174 -25.172 -21.672 1 98.69 385 VAL B N 1
ATOM 7255 C CA . VAL B 1 385 ? -1.929 -25.922 -21.812 1 98.69 385 VAL B CA 1
ATOM 7256 C C . VAL B 1 385 ? -1.442 -26.391 -20.453 1 98.69 385 VAL B C 1
ATOM 7258 O O . VAL B 1 385 ? -1.052 -27.547 -20.297 1 98.69 385 VAL B O 1
ATOM 7261 N N . LEU B 1 386 ? -1.436 -25.516 -19.484 1 98.06 386 LEU B N 1
ATOM 7262 C CA . LEU B 1 386 ? -0.998 -25.891 -18.141 1 98.06 386 LEU B CA 1
ATOM 7263 C C . LEU B 1 386 ? -2.146 -26.5 -17.344 1 98.06 386 LEU B C 1
ATOM 7265 O O . LEU B 1 386 ? -3.201 -25.875 -17.188 1 98.06 386 LEU B O 1
ATOM 7269 N N . GLU B 1 387 ? -1.907 -27.656 -16.891 1 96.31 387 GLU B N 1
ATOM 7270 C CA . GLU B 1 387 ? -2.895 -28.25 -16 1 96.31 387 GLU B CA 1
ATOM 7271 C C . GLU B 1 387 ? -2.877 -27.578 -14.633 1 96.31 387 GLU B C 1
ATOM 7273 O O . GLU B 1 387 ? -1.824 -27.469 -14 1 96.31 387 GLU B O 1
ATOM 7278 N N . ASN B 1 388 ? -3.971 -27.109 -14.211 1 97.12 388 ASN B N 1
ATOM 7279 C CA . ASN B 1 388 ? -4.16 -26.438 -12.93 1 97.12 388 ASN B CA 1
ATOM 7280 C C . ASN B 1 388 ? -5.613 -26.484 -12.469 1 97.12 388 ASN B C 1
ATOM 7282 O O . ASN B 1 388 ? -6.512 -26.047 -13.188 1 97.12 388 ASN B O 1
ATOM 7286 N N . HIS B 1 389 ? -5.871 -27.047 -11.305 1 97.81 389 HIS B N 1
ATOM 7287 C CA . HIS B 1 389 ? -7.238 -27.203 -10.82 1 97.81 389 HIS B CA 1
ATOM 7288 C C . HIS B 1 389 ? -7.695 -25.984 -10.031 1 97.81 389 HIS B C 1
ATOM 7290 O O . HIS B 1 389 ? -8.828 -25.938 -9.547 1 97.81 389 HIS B O 1
ATOM 7296 N N . LEU B 1 390 ? -6.797 -25.047 -9.867 1 97.75 390 LEU B N 1
ATOM 7297 C CA . LEU B 1 390 ? -7.074 -23.734 -9.281 1 97.75 390 LEU B CA 1
ATOM 7298 C C . LEU B 1 390 ? -6.84 -22.625 -10.305 1 97.75 390 LEU B C 1
ATOM 7300 O O . LEU B 1 390 ? -5.695 -22.219 -10.531 1 97.75 390 LEU B O 1
ATOM 7304 N N . THR B 1 391 ? -7.906 -22.156 -10.906 1 94.62 391 THR B N 1
ATOM 7305 C CA . THR B 1 391 ? -7.82 -21.062 -11.867 1 94.62 391 THR B CA 1
ATOM 7306 C C . THR B 1 391 ? -7.668 -19.719 -11.156 1 94.62 391 THR B C 1
ATOM 7308 O O . THR B 1 391 ? -8.578 -19.281 -10.453 1 94.62 391 THR B O 1
ATOM 7311 N N . SER B 1 392 ? -6.602 -19.141 -11.359 1 96.44 392 SER B N 1
ATOM 7312 C CA . SER B 1 392 ? -6.328 -17.875 -10.664 1 96.44 392 SER B CA 1
ATOM 7313 C C . SER B 1 392 ? -6.438 -16.688 -11.617 1 96.44 392 SER B C 1
ATOM 7315 O O . SER B 1 392 ? -6.02 -16.781 -12.773 1 96.44 392 SER B O 1
ATOM 7317 N N . LEU B 1 393 ? -7.02 -15.672 -11.195 1 98.31 393 LEU B N 1
ATOM 7318 C CA . LEU B 1 393 ? -7.035 -14.367 -11.844 1 98.31 393 LEU B CA 1
ATOM 7319 C C . LEU B 1 393 ? -6.246 -13.344 -11.023 1 98.31 393 LEU B C 1
ATOM 7321 O O . LEU B 1 393 ? -6.738 -12.836 -10.016 1 98.31 393 LEU B O 1
ATOM 7325 N N . CYS B 1 394 ? -5.074 -12.969 -11.523 1 98.31 394 CYS B N 1
ATOM 7326 C CA . CYS B 1 394 ? -4.168 -12.227 -10.656 1 98.31 394 CYS B CA 1
ATOM 7327 C C . CYS B 1 394 ? -4.203 -10.734 -10.969 1 98.31 394 CYS B C 1
ATOM 7329 O O . CYS B 1 394 ? -3.691 -9.922 -10.195 1 98.31 394 CYS B O 1
ATOM 7331 N N . ASP B 1 395 ? -4.809 -10.289 -12.133 1 98.19 395 ASP B N 1
ATOM 7332 C CA . ASP B 1 395 ? -4.84 -8.883 -12.516 1 98.19 395 ASP B CA 1
ATOM 7333 C C . ASP B 1 395 ? -6.008 -8.156 -11.852 1 98.19 395 ASP B C 1
ATOM 7335 O O . ASP B 1 395 ? -6.68 -8.711 -10.984 1 98.19 395 ASP B O 1
ATOM 7339 N N . THR B 1 396 ? -6.215 -6.898 -12.164 1 96.81 396 THR B N 1
ATOM 7340 C CA . THR B 1 396 ? -7.258 -6.086 -11.547 1 96.81 396 THR B CA 1
ATOM 7341 C C . THR B 1 396 ? -8.594 -6.285 -12.258 1 96.81 396 THR B C 1
ATOM 7343 O O . THR B 1 396 ? -8.625 -6.668 -13.43 1 96.81 396 THR B O 1
ATOM 7346 N N . PRO B 1 397 ? -9.695 -6.039 -11.547 1 97.38 397 PRO B N 1
ATOM 7347 C CA . PRO B 1 397 ? -11.008 -6.133 -12.18 1 97.38 397 PRO B CA 1
ATOM 7348 C C . PRO B 1 397 ? -11.102 -5.316 -13.469 1 97.38 397 PRO B C 1
ATOM 7350 O O . PRO B 1 397 ? -11.633 -5.793 -14.469 1 97.38 397 PRO B O 1
ATOM 7353 N N . LYS B 1 398 ? -10.508 -4.141 -13.5 1 95.56 398 LYS B N 1
ATOM 7354 C CA . LYS B 1 398 ? -10.555 -3.262 -14.672 1 95.56 398 LYS B CA 1
ATOM 7355 C C . LYS B 1 398 ? -9.789 -3.863 -15.844 1 95.56 398 LYS B C 1
ATOM 7357 O O . LYS B 1 398 ? -10.141 -3.625 -17 1 95.56 398 LYS B O 1
ATOM 7362 N N . ALA B 1 399 ? -8.844 -4.629 -15.539 1 97.38 399 ALA B N 1
ATOM 7363 C CA . ALA B 1 399 ? -8.047 -5.27 -16.578 1 97.38 399 ALA B CA 1
ATOM 7364 C C . ALA B 1 399 ? -8.875 -6.297 -17.344 1 97.38 399 ALA B C 1
ATOM 7366 O O . ALA B 1 399 ? -8.602 -6.574 -18.516 1 97.38 399 ALA B O 1
ATOM 7367 N N . TYR B 1 400 ? -9.883 -6.863 -16.703 1 98.25 400 TYR B N 1
ATOM 7368 C CA . TYR B 1 400 ? -10.648 -7.977 -17.266 1 98.25 400 TYR B CA 1
ATOM 7369 C C . TYR B 1 400 ? -11.953 -7.492 -17.891 1 98.25 400 TYR B C 1
ATOM 7371 O O . TYR B 1 400 ? -12.25 -7.805 -19.031 1 98.25 400 TYR B O 1
ATOM 7379 N N . GLU B 1 401 ? -12.719 -6.785 -17.109 1 97.88 401 GLU B N 1
ATOM 7380 C CA . GLU B 1 401 ? -14.102 -6.48 -17.453 1 97.88 401 GLU B CA 1
ATOM 7381 C C . GLU B 1 401 ? -14.172 -5.609 -18.719 1 97.88 401 GLU B C 1
ATOM 7383 O O . GLU B 1 401 ? -13.57 -4.535 -18.766 1 97.88 401 GLU B O 1
ATOM 7388 N N . GLY B 1 402 ? -14.898 -6.141 -19.656 1 96.56 402 GLY B N 1
ATOM 7389 C CA . GLY B 1 402 ? -15.062 -5.441 -20.922 1 96.56 402 GLY B CA 1
ATOM 7390 C C . GLY B 1 402 ? -13.945 -5.723 -21.906 1 96.56 402 GLY B C 1
ATOM 7391 O O . GLY B 1 402 ? -13.969 -5.223 -23.031 1 96.56 402 GLY B O 1
ATOM 7392 N N . GLN B 1 403 ? -13.008 -6.531 -21.578 1 97.19 403 GLN B N 1
ATOM 7393 C CA . GLN B 1 403 ? -11.867 -6.797 -22.438 1 97.19 403 GLN B CA 1
ATOM 7394 C C . GLN B 1 403 ? -12.047 -8.102 -23.219 1 97.19 403 GLN B C 1
ATOM 7396 O O . GLN B 1 403 ? -12.625 -9.062 -22.688 1 97.19 403 GLN B O 1
ATOM 7401 N N . PRO B 1 404 ? -11.5 -8.156 -24.422 1 96.25 404 PRO B N 1
ATOM 7402 C CA . PRO B 1 404 ? -11.641 -9.383 -25.219 1 96.25 404 PRO B CA 1
ATOM 7403 C C . PRO B 1 404 ? -10.945 -10.578 -24.578 1 96.25 404 PRO B C 1
ATOM 7405 O O . PRO B 1 404 ? -9.812 -10.453 -24.094 1 96.25 404 PRO B O 1
ATOM 7408 N N . GLY B 1 405 ? -11.664 -11.711 -24.594 1 97.38 405 GLY B N 1
ATOM 7409 C CA . GLY B 1 405 ? -11.07 -12.945 -24.094 1 97.38 405 GLY B CA 1
ATOM 7410 C C . GLY B 1 405 ? -11.406 -13.242 -22.656 1 97.38 405 GLY B C 1
ATOM 7411 O O . GLY B 1 405 ? -11.203 -14.359 -22.172 1 97.38 405 GLY B O 1
ATOM 7412 N N . PHE B 1 406 ? -12 -12.258 -21.922 1 97.94 406 PHE B N 1
ATOM 7413 C CA . PHE B 1 406 ? -12.281 -12.445 -20.5 1 97.94 406 PHE B CA 1
ATOM 7414 C C . PHE B 1 406 ? -13.273 -13.586 -20.297 1 97.94 406 PHE B C 1
ATOM 7416 O O . PHE B 1 406 ? -13.211 -14.297 -19.281 1 97.94 406 PHE B O 1
ATOM 7423 N N . GLU B 1 407 ? -14.164 -13.828 -21.203 1 97 407 GLU B N 1
ATOM 7424 C CA . GLU B 1 407 ? -15.148 -14.898 -21.109 1 97 407 GLU B CA 1
ATOM 7425 C C . GLU B 1 407 ? -14.477 -16.266 -20.984 1 97 407 GLU B C 1
ATOM 7427 O O . GLU B 1 407 ? -15.016 -17.172 -20.359 1 97 407 GLU B O 1
ATOM 7432 N N . VAL B 1 408 ? -13.289 -16.438 -21.578 1 97.25 408 VAL B N 1
ATOM 7433 C CA . VAL B 1 408 ? -12.547 -17.688 -21.5 1 97.25 408 VAL B CA 1
ATOM 7434 C C . VAL B 1 408 ? -12.18 -17.969 -20.047 1 97.25 408 VAL B C 1
ATOM 7436 O O . VAL B 1 408 ? -12.359 -19.094 -19.562 1 97.25 408 VAL B O 1
ATOM 7439 N N . LEU B 1 409 ? -11.688 -16.953 -19.328 1 97.44 409 LEU B N 1
ATOM 7440 C CA . LEU B 1 409 ? -11.258 -17.141 -17.938 1 97.44 409 LEU B CA 1
ATOM 7441 C C . LEU B 1 409 ? -12.445 -17.5 -17.047 1 97.44 409 LEU B C 1
ATOM 7443 O O . LEU B 1 409 ? -12.281 -18.188 -16.047 1 97.44 409 LEU B O 1
ATOM 7447 N N . ARG B 1 410 ? -13.625 -17.078 -17.453 1 96.94 410 ARG B N 1
ATOM 7448 C CA . ARG B 1 410 ? -14.828 -17.328 -16.656 1 96.94 410 ARG B CA 1
ATOM 7449 C C . ARG B 1 410 ? -15.359 -18.734 -16.906 1 96.94 410 ARG B C 1
ATOM 7451 O O . ARG B 1 410 ? -16.172 -19.25 -16.125 1 96.94 410 ARG B O 1
ATOM 7458 N N . THR B 1 411 ? -14.859 -19.375 -18 1 96.44 411 THR B N 1
ATOM 7459 C CA . THR B 1 411 ? -15.586 -20.578 -18.391 1 96.44 411 THR B CA 1
ATOM 7460 C C . THR B 1 411 ? -14.633 -21.75 -18.547 1 96.44 411 THR B C 1
ATOM 7462 O O . THR B 1 411 ? -15.062 -22.906 -18.547 1 96.44 411 THR B O 1
ATOM 7465 N N . VAL B 1 412 ? -13.32 -21.5 -18.766 1 97.88 412 VAL B N 1
ATOM 7466 C CA . VAL B 1 412 ? -12.375 -22.594 -19 1 97.88 412 VAL B CA 1
ATOM 7467 C C . VAL B 1 412 ? -12.438 -23.578 -17.844 1 97.88 412 VAL B C 1
ATOM 7469 O O . VAL B 1 412 ? -12.492 -23.188 -16.688 1 97.88 412 VAL B O 1
ATOM 7472 N N . PRO B 1 413 ? -12.453 -24.875 -18.078 1 96.94 413 PRO B N 1
ATOM 7473 C CA . PRO B 1 413 ? -12.578 -25.875 -17.016 1 96.94 413 PRO B CA 1
ATOM 7474 C C . PRO B 1 413 ? -11.312 -25.984 -16.156 1 96.94 413 PRO B C 1
ATOM 7476 O O . PRO B 1 413 ? -10.211 -25.703 -16.641 1 96.94 413 PRO B O 1
ATOM 7479 N N . GLY B 1 414 ? -11.531 -26.484 -14.953 1 95.56 414 GLY B N 1
ATOM 7480 C CA . GLY B 1 414 ? -10.414 -26.781 -14.07 1 95.56 414 GLY B CA 1
ATOM 7481 C C . GLY B 1 414 ? -10.047 -28.25 -14.016 1 95.56 414 GLY B C 1
ATOM 7482 O O . GLY B 1 414 ? -9.07 -28.625 -13.375 1 95.56 414 GLY B O 1
ATOM 7483 N N . THR B 1 415 ? -10.812 -29.109 -14.664 1 95.69 415 THR B N 1
ATOM 7484 C CA . THR B 1 415 ? -10.547 -30.547 -14.789 1 95.69 415 THR B CA 1
ATOM 7485 C C . THR B 1 415 ? -10.82 -31.016 -16.219 1 95.69 415 THR B C 1
ATOM 7487 O O . THR B 1 415 ? -11.641 -30.438 -16.922 1 95.69 415 THR B O 1
ATOM 7490 N N . TRP B 1 416 ? -10.125 -32.062 -16.594 1 97.12 416 TRP B N 1
ATOM 7491 C CA . TRP B 1 416 ? -10.172 -32.562 -17.969 1 97.12 416 TRP B CA 1
ATOM 7492 C C . TRP B 1 416 ? -10.344 -34.094 -18 1 97.12 416 TRP B C 1
ATOM 7494 O O . TRP B 1 416 ? -9.883 -34.781 -17.094 1 97.12 416 TRP B O 1
ATOM 7504 N N . ASP B 1 417 ? -10.922 -34.594 -19.062 1 97 417 ASP B N 1
ATOM 7505 C CA . ASP B 1 417 ? -11.172 -36 -19.219 1 97 417 ASP B CA 1
ATOM 7506 C C . ASP B 1 417 ? -10.102 -36.656 -20.109 1 97 417 ASP B C 1
ATOM 7508 O O . ASP B 1 417 ? -9.812 -37.844 -19.969 1 97 417 ASP B O 1
ATOM 7512 N N . GLU B 1 418 ? -9.586 -35.844 -21.016 1 97.25 418 GLU B N 1
ATOM 7513 C CA . GLU B 1 418 ? -8.625 -36.375 -21.984 1 97.25 418 GLU B CA 1
ATOM 7514 C C . GLU B 1 418 ? -7.664 -35.25 -22.438 1 97.25 418 GLU B C 1
ATOM 7516 O O . GLU B 1 418 ? -8.023 -34.094 -22.438 1 97.25 418 GLU B O 1
ATOM 7521 N N . ILE B 1 419 ? -6.445 -35.625 -22.719 1 98 419 ILE B N 1
ATOM 7522 C CA . ILE B 1 419 ? -5.457 -34.719 -23.266 1 98 419 ILE B CA 1
ATOM 7523 C C . ILE B 1 419 ? -4.898 -35.281 -24.578 1 98 419 ILE B C 1
ATOM 7525 O O . ILE B 1 419 ? -4.688 -36.5 -24.688 1 98 419 ILE B O 1
ATOM 7529 N N . ARG B 1 420 ? -4.742 -34.469 -25.578 1 98.12 420 ARG B N 1
ATOM 7530 C CA . ARG B 1 420 ? -4.02 -34.719 -26.812 1 98.12 420 ARG B CA 1
ATOM 7531 C C . ARG B 1 420 ? -3.035 -33.594 -27.125 1 98.12 420 ARG B C 1
ATOM 7533 O O . ARG B 1 420 ? -3.299 -32.438 -26.812 1 98.12 420 ARG B O 1
ATOM 7540 N N . VAL B 1 421 ? -1.919 -34 -27.719 1 98.69 421 VAL B N 1
ATOM 7541 C CA . VAL B 1 421 ? -0.924 -33 -28.094 1 98.69 421 VAL B CA 1
ATOM 7542 C C . VAL B 1 421 ? -0.642 -33.094 -29.594 1 98.69 421 VAL B C 1
ATOM 7544 O O . VAL B 1 421 ? 0.373 -33.656 -30.016 1 98.69 421 VAL B O 1
ATOM 7547 N N . PRO B 1 422 ? -1.438 -32.375 -30.391 1 98.25 422 PRO B N 1
ATOM 7548 C CA . PRO B 1 422 ? -1.337 -32.5 -31.844 1 98.25 422 PRO B CA 1
ATOM 7549 C C . PRO B 1 422 ? -0.058 -31.891 -32.406 1 98.25 422 PRO B C 1
ATOM 7551 O O . PRO B 1 422 ? 0.457 -32.375 -33.438 1 98.25 422 PRO B O 1
ATOM 7554 N N . LEU B 1 423 ? 0.366 -30.844 -31.812 1 98.31 423 LEU B N 1
ATOM 7555 C CA . LEU B 1 423 ? 1.568 -30.156 -32.281 1 98.31 423 LEU B CA 1
ATOM 7556 C C . LEU B 1 423 ? 2.514 -29.859 -31.125 1 98.31 423 LEU B C 1
ATOM 7558 O O . LEU B 1 423 ? 2.09 -29.328 -30.094 1 98.31 423 LEU B O 1
ATOM 7562 N N . ALA B 1 424 ? 3.828 -30.234 -31.344 1 98.5 424 ALA B N 1
ATOM 7563 C CA . ALA B 1 424 ? 4.812 -29.891 -30.312 1 98.5 424 ALA B CA 1
ATOM 7564 C C . ALA B 1 424 ? 6.227 -29.938 -30.891 1 98.5 424 ALA B C 1
ATOM 7566 O O . ALA B 1 424 ? 6.562 -30.812 -31.672 1 98.5 424 ALA B O 1
ATOM 7567 N N . ARG B 1 425 ? 6.91 -28.938 -30.625 1 97.56 425 ARG B N 1
ATOM 7568 C CA . ARG B 1 425 ? 8.359 -28.891 -30.75 1 97.56 425 ARG B CA 1
ATOM 7569 C C . ARG B 1 425 ? 9.008 -28.328 -29.484 1 97.56 425 ARG B C 1
ATOM 7571 O O . ARG B 1 425 ? 8.703 -27.203 -29.078 1 97.56 425 ARG B O 1
ATOM 7578 N N . MET B 1 426 ? 9.883 -29.156 -28.906 1 97.56 426 MET B N 1
ATOM 7579 C CA . MET B 1 426 ? 10.445 -28.844 -27.594 1 97.56 426 MET B CA 1
ATOM 7580 C C . MET B 1 426 ? 11.055 -27.438 -27.594 1 97.56 426 MET B C 1
ATOM 7582 O O . MET B 1 426 ? 11.867 -27.125 -28.469 1 97.56 426 MET B O 1
ATOM 7586 N N . ASN B 1 427 ? 10.586 -26.656 -26.641 1 96.81 427 ASN B N 1
ATOM 7587 C CA . ASN B 1 427 ? 11.094 -25.328 -26.328 1 96.81 427 ASN B CA 1
ATOM 7588 C C . ASN B 1 427 ? 10.766 -24.328 -27.438 1 96.81 427 ASN B C 1
ATOM 7590 O O . ASN B 1 427 ? 11.367 -23.266 -27.516 1 96.81 427 ASN B O 1
ATOM 7594 N N . GLU B 1 428 ? 9.867 -24.672 -28.375 1 98.06 428 GLU B N 1
ATOM 7595 C CA . GLU B 1 428 ? 9.469 -23.766 -29.453 1 98.06 428 GLU B CA 1
ATOM 7596 C C . GLU B 1 428 ? 7.969 -23.516 -29.438 1 98.06 428 GLU B C 1
ATOM 7598 O O . GLU B 1 428 ? 7.531 -22.359 -29.375 1 98.06 428 GLU B O 1
ATOM 7603 N N . HIS B 1 429 ? 7.23 -24.5 -29.578 1 98.69 429 HIS B N 1
ATOM 7604 C CA . HIS B 1 429 ? 5.781 -24.359 -29.5 1 98.69 429 HIS B CA 1
ATOM 7605 C C . HIS B 1 429 ? 5.125 -25.641 -29 1 98.69 429 HIS B C 1
ATOM 7607 O O . HIS B 1 429 ? 5.73 -26.719 -29.047 1 98.69 429 HIS B O 1
ATOM 7613 N N . VAL B 1 430 ? 3.932 -25.547 -28.5 1 98.88 430 VAL B N 1
ATOM 7614 C CA . VAL B 1 430 ? 3.121 -26.688 -28.109 1 98.88 430 VAL B CA 1
ATOM 7615 C C . VAL B 1 430 ? 1.641 -26.359 -28.297 1 98.88 430 VAL B C 1
ATOM 7617 O O . VAL B 1 430 ? 1.208 -25.234 -28.047 1 98.88 430 VAL B O 1
ATOM 7620 N N . THR B 1 431 ? 0.895 -27.266 -28.859 1 98.88 431 THR B N 1
ATOM 7621 C CA . THR B 1 431 ? -0.561 -27.203 -28.953 1 98.88 431 THR B CA 1
ATOM 7622 C C . THR B 1 431 ? -1.188 -28.391 -28.203 1 98.88 431 THR B C 1
ATOM 7624 O O . THR B 1 431 ? -0.946 -29.547 -28.547 1 98.88 431 THR B O 1
ATOM 7627 N N . VAL B 1 432 ? -1.951 -28.062 -27.203 1 98.88 432 VAL B N 1
ATOM 7628 C CA . VAL B 1 432 ? -2.58 -29.047 -26.344 1 98.88 432 VAL B CA 1
ATOM 7629 C C . VAL B 1 432 ? -4.098 -29 -26.516 1 98.88 432 VAL B C 1
ATOM 7631 O O . VAL B 1 432 ? -4.688 -27.906 -26.5 1 98.88 432 VAL B O 1
ATOM 7634 N N . ALA B 1 433 ? -4.691 -30.125 -26.719 1 98.81 433 ALA B N 1
ATOM 7635 C CA . ALA B 1 433 ? -6.145 -30.266 -26.719 1 98.81 433 ALA B CA 1
ATOM 7636 C C . ALA B 1 433 ? -6.621 -31.047 -25.5 1 98.81 433 ALA B C 1
ATOM 7638 O O . ALA B 1 433 ? -6.09 -32.125 -25.203 1 98.81 433 ALA B O 1
ATOM 7639 N N . ARG B 1 434 ? -7.57 -30.484 -24.812 1 98.62 434 ARG B N 1
ATOM 7640 C CA . ARG B 1 434 ? -8.164 -31.141 -23.641 1 98.62 434 ARG B CA 1
ATOM 7641 C C . ARG B 1 434 ? -9.68 -31.219 -23.766 1 98.62 434 ARG B C 1
ATOM 7643 O O . ARG B 1 434 ? -10.32 -30.281 -24.234 1 98.62 434 ARG B O 1
ATOM 7650 N N . ARG B 1 435 ? -10.18 -32.344 -23.312 1 98.44 435 ARG B N 1
ATOM 7651 C CA . ARG B 1 435 ? -11.633 -32.531 -23.359 1 98.44 435 ARG B CA 1
ATOM 7652 C C . ARG B 1 435 ? -12.234 -32.406 -21.969 1 98.44 435 ARG B C 1
ATOM 7654 O O . ARG B 1 435 ? -11.68 -32.938 -21 1 98.44 435 ARG B O 1
ATOM 7661 N N . SER B 1 436 ? -13.242 -31.75 -21.781 1 97.75 436 SER B N 1
ATOM 7662 C CA . SER B 1 436 ? -14.125 -31.719 -20.609 1 97.75 436 SER B CA 1
ATOM 7663 C C . SER B 1 436 ? -15.57 -32 -21.016 1 97.75 436 SER B C 1
ATOM 7665 O O . SER B 1 436 ? -16.219 -31.172 -21.641 1 97.75 436 SER B O 1
ATOM 7667 N N . GLY B 1 437 ? -16.078 -33.125 -20.609 1 96.25 437 GLY B N 1
ATOM 7668 C CA . GLY B 1 437 ? -17.359 -33.562 -21.156 1 96.25 437 GLY B CA 1
ATOM 7669 C C . GLY B 1 437 ? -17.328 -33.781 -22.656 1 96.25 437 GLY B C 1
ATOM 7670 O O . GLY B 1 437 ? -16.531 -34.594 -23.141 1 96.25 437 GLY B O 1
ATOM 7671 N N . SER B 1 438 ? -18.141 -32.969 -23.328 1 94.94 438 SER B N 1
ATOM 7672 C CA . SER B 1 438 ? -18.172 -33.125 -24.781 1 94.94 438 SER B CA 1
ATOM 7673 C C . SER B 1 438 ? -17.375 -32 -25.469 1 94.94 438 SER B C 1
ATOM 7675 O O .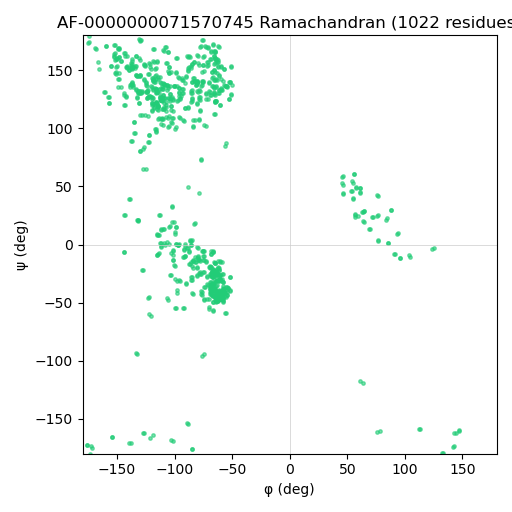 SER B 1 438 ? -17.125 -32.062 -26.672 1 94.94 438 SER B O 1
ATOM 7677 N N . ASP B 1 439 ? -16.969 -31.094 -24.703 1 97.56 439 ASP B N 1
ATOM 7678 C CA . ASP B 1 439 ? -16.297 -29.922 -25.266 1 97.56 439 ASP B CA 1
ATOM 7679 C C . ASP B 1 439 ? -14.781 -30.109 -25.297 1 97.56 439 ASP B C 1
ATOM 7681 O O . ASP B 1 439 ? -14.211 -30.719 -24.391 1 97.56 439 ASP B O 1
ATOM 7685 N N . TRP B 1 440 ? -14.18 -29.641 -26.328 1 98.69 440 TRP B N 1
ATOM 7686 C CA . TRP B 1 440 ? -12.727 -29.625 -26.422 1 98.69 440 TRP B CA 1
ATOM 7687 C C . TRP B 1 440 ? -12.195 -28.188 -26.328 1 98.69 440 TRP B C 1
ATOM 7689 O O . TRP B 1 440 ? -12.773 -27.266 -26.891 1 98.69 440 TRP B O 1
ATOM 7699 N N . TRP B 1 441 ? -11.203 -28.016 -25.594 1 98.88 441 TRP B N 1
ATOM 7700 C CA . TRP B 1 441 ? -10.414 -26.781 -25.531 1 98.88 441 TRP B CA 1
ATOM 7701 C C . TRP B 1 441 ? -9.008 -27.016 -26.062 1 98.88 441 TRP B C 1
ATOM 7703 O O . TRP B 1 441 ? -8.391 -28.047 -25.766 1 98.88 441 TRP B O 1
ATOM 7713 N N . VAL B 1 442 ? -8.531 -26.109 -26.906 1 98.88 442 VAL B N 1
ATOM 7714 C CA . VAL B 1 442 ? -7.188 -26.219 -27.469 1 98.88 442 VAL B CA 1
ATOM 7715 C C . VAL B 1 442 ? -6.395 -24.953 -27.156 1 98.88 442 VAL B C 1
ATOM 7717 O O . VAL B 1 442 ? -6.887 -23.828 -27.359 1 98.88 442 VAL B O 1
ATOM 7720 N N . GLY B 1 443 ? -5.27 -25.094 -26.578 1 98.88 443 GLY B N 1
ATOM 7721 C CA . GLY B 1 443 ? -4.34 -23.984 -26.375 1 98.88 443 GLY B CA 1
ATOM 7722 C C . GLY B 1 443 ? -3.012 -24.203 -27.078 1 98.88 443 GLY B C 1
ATOM 7723 O O . GLY B 1 443 ? -2.463 -25.297 -27.078 1 98.88 443 GLY B O 1
ATOM 7724 N N . SER B 1 444 ? -2.559 -23.172 -27.75 1 98.88 444 SER B N 1
ATOM 7725 C CA . SER B 1 444 ? -1.255 -23.203 -28.422 1 98.88 444 SER B CA 1
ATOM 7726 C C . SER B 1 444 ? -0.331 -22.125 -27.859 1 98.88 444 SER B C 1
ATOM 7728 O O . SER B 1 444 ? -0.704 -20.953 -27.812 1 98.88 444 SER B O 1
ATOM 7730 N N . LEU B 1 445 ? 0.832 -22.531 -27.422 1 98.75 445 LEU B N 1
ATOM 7731 C CA . LEU B 1 445 ? 1.855 -21.609 -26.938 1 98.75 445 LEU B CA 1
ATOM 7732 C C . LEU B 1 445 ? 3.031 -21.547 -27.906 1 98.75 445 LEU B C 1
ATOM 7734 O O . LEU B 1 445 ? 3.428 -22.562 -28.469 1 98.75 445 LEU B O 1
ATOM 7738 N N . ASN B 1 446 ? 3.473 -20.328 -28.062 1 98 446 ASN B N 1
ATOM 7739 C CA . ASN B 1 446 ? 4.641 -20.062 -28.891 1 98 446 ASN B CA 1
ATOM 7740 C C . ASN B 1 446 ? 5.773 -19.438 -28.078 1 98 446 ASN B C 1
ATOM 7742 O O . ASN B 1 446 ? 5.578 -19.047 -26.922 1 98 446 ASN B O 1
ATOM 7746 N N . ASN B 1 447 ? 7.047 -19.547 -28.562 1 98.19 447 ASN B N 1
ATOM 7747 C CA . ASN B 1 447 ? 8.156 -18.781 -28 1 98.19 447 ASN B CA 1
ATOM 7748 C C . ASN B 1 447 ? 8.305 -17.422 -28.688 1 98.19 447 ASN B C 1
ATOM 7750 O O . ASN B 1 447 ? 7.324 -16.859 -29.156 1 98.19 447 ASN B O 1
ATOM 7754 N N . GLY B 1 448 ? 9.414 -16.844 -28.719 1 97.44 448 GLY B N 1
ATOM 7755 C CA . GLY B 1 448 ? 9.648 -15.508 -29.234 1 97.44 448 GLY B CA 1
ATOM 7756 C C . GLY B 1 448 ? 9.82 -15.469 -30.734 1 97.44 448 GLY B C 1
ATOM 7757 O O . GLY B 1 448 ? 10.352 -14.492 -31.281 1 97.44 448 GLY B O 1
ATOM 7758 N N . THR B 1 449 ? 9.375 -16.562 -31.438 1 97.31 449 THR B N 1
ATOM 7759 C CA . THR B 1 449 ? 9.492 -16.625 -32.875 1 97.31 449 THR B CA 1
ATOM 7760 C C . THR B 1 449 ? 8.125 -16.844 -33.531 1 97.31 449 THR B C 1
ATOM 7762 O O . THR B 1 449 ? 7.402 -17.781 -33.188 1 97.31 449 THR B O 1
ATOM 7765 N N . GLU B 1 450 ? 7.816 -15.961 -34.469 1 97.44 450 GLU B N 1
ATOM 7766 C CA . GLU B 1 450 ? 6.547 -16.062 -35.188 1 97.44 450 GLU B CA 1
ATOM 7767 C C . GLU B 1 450 ? 6.477 -17.359 -36 1 97.44 450 GLU B C 1
ATOM 7769 O O . GLU B 1 450 ? 7.477 -17.812 -36.562 1 97.44 450 GLU B O 1
ATOM 7774 N N . ARG B 1 451 ? 5.262 -18 -36.031 1 96.31 451 ARG B N 1
ATOM 7775 C CA . ARG B 1 451 ? 5.117 -19.234 -36.812 1 96.31 451 ARG B CA 1
ATOM 7776 C C . ARG B 1 451 ? 3.67 -19.438 -37.219 1 96.31 451 ARG B C 1
ATOM 7778 O O . ARG B 1 451 ? 2.746 -18.969 -36.562 1 96.31 451 ARG B O 1
ATOM 7785 N N . ASP B 1 452 ? 3.529 -20.156 -38.312 1 96.69 452 ASP B N 1
ATOM 7786 C CA . ASP B 1 452 ? 2.232 -20.641 -38.75 1 96.69 452 ASP B CA 1
ATOM 7787 C C . ASP B 1 452 ? 2.135 -22.156 -38.594 1 96.69 452 ASP B C 1
ATOM 7789 O O . ASP B 1 452 ? 2.984 -22.906 -39.094 1 96.69 452 ASP B O 1
ATOM 7793 N N . LEU B 1 453 ? 1.095 -22.562 -37.875 1 97.94 453 LEU B N 1
ATOM 7794 C CA . LEU B 1 453 ? 0.892 -23.984 -37.625 1 97.94 453 LEU B CA 1
ATOM 7795 C C . LEU B 1 453 ? -0.421 -24.469 -38.25 1 97.94 453 LEU B C 1
ATOM 7797 O O . LEU B 1 453 ? -1.331 -23.656 -38.469 1 97.94 453 LEU B O 1
ATOM 7801 N N . LYS B 1 454 ? -0.427 -25.688 -38.594 1 98.19 454 LYS B N 1
ATOM 7802 C CA . LYS B 1 454 ? -1.644 -26.344 -39.062 1 98.19 454 LYS B CA 1
ATOM 7803 C C . LYS B 1 454 ? -2.156 -27.359 -38.031 1 98.19 454 LYS B C 1
ATOM 7805 O O . LYS B 1 454 ? -1.497 -28.359 -37.781 1 98.19 454 LYS B O 1
ATOM 7810 N N . LEU B 1 455 ? -3.314 -27.109 -37.562 1 98.69 455 LEU B N 1
ATOM 7811 C CA . LEU B 1 455 ? -3.91 -27.969 -36.531 1 98.69 455 LEU B CA 1
ATOM 7812 C C . LEU B 1 455 ? -4.945 -28.906 -37.156 1 98.69 455 LEU B C 1
ATOM 7814 O O . LEU B 1 455 ? -6.012 -28.453 -37.594 1 98.69 455 LEU B O 1
ATOM 7818 N N . GLU B 1 456 ? -4.602 -30.141 -37.219 1 98.5 456 GLU B N 1
ATOM 7819 C CA . GLU B 1 456 ? -5.59 -31.141 -37.594 1 98.5 456 GLU B CA 1
ATOM 7820 C C . GLU B 1 456 ? -6.547 -31.438 -36.469 1 98.5 456 GLU B C 1
ATOM 7822 O O . GLU B 1 456 ? -6.137 -31.5 -35.312 1 98.5 456 GLU B O 1
ATOM 7827 N N . LEU B 1 457 ? -7.828 -31.609 -36.812 1 98.62 457 LEU B N 1
ATOM 7828 C CA . LEU B 1 457 ? -8.836 -31.828 -35.781 1 98.62 457 LEU B CA 1
ATOM 7829 C C . LEU B 1 457 ? -9.227 -33.312 -35.688 1 98.62 457 LEU B C 1
ATOM 7831 O O . LEU B 1 457 ? -10.375 -33.625 -35.375 1 98.62 457 LEU B O 1
ATOM 7835 N N . ASP B 1 458 ? -8.328 -34.156 -35.938 1 97.69 458 ASP B N 1
ATOM 7836 C CA . ASP B 1 458 ? -8.602 -35.562 -36 1 97.69 458 ASP B CA 1
ATOM 7837 C C . ASP B 1 458 ? -8.797 -36.156 -34.625 1 97.69 458 ASP B C 1
ATOM 7839 O O . ASP B 1 458 ? -9.164 -37.344 -34.5 1 97.69 458 ASP B O 1
ATOM 7843 N N . PHE B 1 459 ? -8.594 -35.406 -33.531 1 97.25 459 PHE B N 1
ATOM 7844 C CA . PHE B 1 459 ? -8.875 -35.875 -32.188 1 97.25 459 PHE B CA 1
ATOM 7845 C C . PHE B 1 459 ? -10.367 -35.812 -31.891 1 97.25 459 PHE B C 1
ATOM 7847 O O . PHE B 1 459 ? -10.844 -36.375 -30.906 1 97.25 459 PHE B O 1
ATOM 7854 N N . LEU B 1 460 ? -11.125 -35.125 -32.688 1 98 460 LEU B N 1
ATOM 7855 C CA . LEU B 1 460 ? -12.57 -35.062 -32.531 1 98 460 LEU B CA 1
ATOM 7856 C C . LEU B 1 460 ? -13.25 -36.344 -32.969 1 98 460 LEU B C 1
ATOM 7858 O O . LEU B 1 460 ? -12.773 -37 -33.906 1 98 460 LEU B O 1
ATOM 7862 N N . SER B 1 461 ? -14.367 -36.656 -32.344 1 96.56 461 SER B N 1
ATOM 7863 C CA . SER B 1 461 ? -15.211 -37.75 -32.812 1 96.56 461 SER B CA 1
ATOM 7864 C C . SER B 1 461 ? -16.031 -37.312 -34.031 1 96.56 461 SER B C 1
ATOM 7866 O O . SER B 1 461 ? -16.062 -36.125 -34.375 1 96.56 461 SER B O 1
ATOM 7868 N N . GLU B 1 462 ? -16.688 -38.344 -34.656 1 96.69 462 GLU B N 1
ATOM 7869 C CA . GLU B 1 462 ? -17.531 -38.031 -35.781 1 96.69 462 GLU B CA 1
ATOM 7870 C C . GLU B 1 462 ? -18.641 -37.031 -35.406 1 96.69 462 GLU B C 1
ATOM 7872 O O . GLU B 1 462 ? -19.203 -37.125 -34.312 1 96.69 462 GLU B O 1
ATOM 7877 N N . GLY B 1 463 ? -18.891 -36.125 -36.344 1 96.69 463 GLY B N 1
ATOM 7878 C CA . GLY B 1 463 ? -19.969 -35.188 -36.125 1 96.69 463 GLY B CA 1
ATOM 7879 C C . GLY B 1 463 ? -19.594 -33.75 -36.438 1 96.69 463 GLY B C 1
ATOM 7880 O O . GLY B 1 463 ? -18.484 -33.5 -36.906 1 96.69 463 GLY B O 1
ATOM 7881 N N . ASP B 1 464 ? -20.641 -32.844 -36.219 1 97.88 464 ASP B N 1
ATOM 7882 C CA . ASP B 1 464 ? -20.438 -31.422 -36.438 1 97.88 464 ASP B CA 1
ATOM 7883 C C . ASP B 1 464 ? -20.141 -30.688 -35.156 1 97.88 464 ASP B C 1
ATOM 7885 O O . ASP B 1 464 ? -20.734 -31 -34.094 1 97.88 464 ASP B O 1
ATOM 7889 N N . TYR B 1 465 ? -19.188 -29.812 -35.219 1 98.62 465 TYR B N 1
ATOM 7890 C CA . TYR B 1 465 ? -18.781 -29.016 -34.094 1 98.62 465 TYR B CA 1
ATOM 7891 C C . TYR B 1 465 ? -18.797 -27.531 -34.438 1 98.62 465 TYR B C 1
ATOM 7893 O O . TYR B 1 465 ? -18.75 -27.156 -35.594 1 98.62 465 TYR B O 1
ATOM 7901 N N . GLN B 1 466 ? -18.953 -26.703 -33.438 1 98.62 466 GLN B N 1
ATOM 7902 C CA . GLN B 1 466 ? -18.688 -25.266 -33.531 1 98.62 466 GLN B CA 1
ATOM 7903 C C . GLN B 1 466 ? -17.375 -24.906 -32.844 1 98.62 466 GLN B C 1
ATOM 7905 O O . GLN B 1 466 ? -17.172 -25.25 -31.672 1 98.62 466 GLN B O 1
ATOM 7910 N N . ALA B 1 467 ? -16.484 -24.281 -33.625 1 98.62 467 ALA B N 1
ATOM 7911 C CA . ALA B 1 467 ? -15.219 -23.844 -33.031 1 98.62 467 ALA B CA 1
ATOM 7912 C C . ALA B 1 467 ? -15.195 -22.328 -32.875 1 98.62 467 ALA B C 1
ATOM 7914 O O . ALA B 1 467 ? -15.453 -21.578 -33.812 1 98.62 467 ALA B O 1
ATOM 7915 N N . THR B 1 468 ? -15.047 -21.875 -31.688 1 98.62 468 THR B N 1
ATOM 7916 C CA . THR B 1 468 ? -14.664 -20.5 -31.422 1 98.62 468 THR B CA 1
ATOM 7917 C C . THR B 1 468 ? -13.148 -20.359 -31.328 1 98.62 468 THR B C 1
ATOM 7919 O O . THR B 1 468 ? -12.516 -20.953 -30.453 1 98.62 468 THR B O 1
ATOM 7922 N N . ILE B 1 469 ? -12.578 -19.578 -32.25 1 98.56 469 ILE B N 1
ATOM 7923 C CA . ILE B 1 469 ? -11.125 -19.531 -32.438 1 98.56 469 ILE B CA 1
ATOM 7924 C C . ILE B 1 469 ? -10.609 -18.141 -32.062 1 98.56 469 ILE B C 1
ATOM 7926 O O . ILE B 1 469 ? -11.07 -17.141 -32.594 1 98.56 469 ILE B O 1
ATOM 7930 N N . TYR B 1 470 ? -9.719 -18.078 -31.047 1 98.38 470 TYR B N 1
ATOM 7931 C CA . TYR B 1 470 ? -9.023 -16.859 -30.641 1 98.38 470 TYR B CA 1
ATOM 7932 C C . TYR B 1 470 ? -7.586 -16.859 -31.141 1 98.38 470 TYR B C 1
ATOM 7934 O O . TYR B 1 470 ? -6.801 -17.734 -30.781 1 98.38 470 TYR B O 1
ATOM 7942 N N . THR B 1 471 ? -7.223 -15.891 -31.969 1 98 471 THR B N 1
ATOM 7943 C CA . THR B 1 471 ? -5.859 -15.781 -32.5 1 98 471 THR B CA 1
ATOM 7944 C C . THR B 1 471 ? -5.332 -14.359 -32.312 1 98 471 THR B C 1
ATOM 7946 O O . THR B 1 471 ? -6.109 -13.422 -32.125 1 98 471 THR B O 1
ATOM 7949 N N . ASP B 1 472 ? -4.004 -14.281 -32.344 1 97.62 472 ASP B N 1
ATOM 7950 C CA . ASP B 1 472 ? -3.375 -12.969 -32.281 1 97.62 472 ASP B CA 1
ATOM 7951 C C . ASP B 1 472 ? -3.822 -12.078 -33.438 1 97.62 472 ASP B C 1
ATOM 7953 O O . ASP B 1 472 ? -3.873 -12.531 -34.594 1 97.62 472 ASP B O 1
ATOM 7957 N N . ALA B 1 473 ? -4.176 -10.844 -33.094 1 97 473 ALA B N 1
ATOM 7958 C CA . ALA B 1 473 ? -4.562 -9.906 -34.125 1 97 473 ALA B CA 1
ATOM 7959 C C . ALA B 1 473 ? -3.344 -9.445 -34.938 1 97 473 ALA B C 1
ATOM 7961 O O . ALA B 1 473 ? -2.203 -9.688 -34.531 1 97 473 ALA B O 1
ATOM 7962 N N . GLU B 1 474 ? -3.592 -8.758 -36.031 1 94.88 474 GLU B N 1
ATOM 7963 C CA . GLU B 1 474 ? -2.533 -8.344 -36.938 1 94.88 474 GLU B CA 1
ATOM 7964 C C . GLU B 1 474 ? -1.59 -7.344 -36.281 1 94.88 474 GLU B C 1
ATOM 7966 O O . GLU B 1 474 ? -0.394 -7.32 -36.594 1 94.88 474 GLU B O 1
ATOM 7971 N N . ASP B 1 475 ? -2.092 -6.578 -35.375 1 96.19 475 ASP B N 1
ATOM 7972 C CA . ASP B 1 475 ? -1.305 -5.484 -34.812 1 96.19 475 ASP B CA 1
ATOM 7973 C C . ASP B 1 475 ? -0.711 -5.871 -33.438 1 96.19 475 ASP B C 1
ATOM 7975 O O . ASP B 1 475 ? -0.321 -5.004 -32.656 1 96.19 475 ASP B O 1
ATOM 7979 N N . VAL B 1 476 ? -0.63 -7.148 -33.125 1 95.81 476 VAL B N 1
ATOM 7980 C CA . VAL B 1 476 ? -0.309 -7.625 -31.797 1 95.81 476 VAL B CA 1
ATOM 7981 C C . VAL B 1 476 ? 1.124 -7.234 -31.438 1 95.81 476 VAL B C 1
ATOM 7983 O O . VAL B 1 476 ? 1.471 -7.137 -30.25 1 95.81 476 VAL B O 1
ATOM 7986 N N . GLU B 1 477 ? 1.964 -6.969 -32.375 1 93.69 477 GLU B N 1
ATOM 7987 C CA . GLU B 1 477 ? 3.324 -6.52 -32.094 1 93.69 477 GLU B CA 1
ATOM 7988 C C . GLU B 1 477 ? 3.326 -5.168 -31.375 1 93.69 477 GLU B C 1
ATOM 7990 O O . GLU B 1 477 ? 4.219 -4.883 -30.578 1 93.69 477 GLU B O 1
ATOM 7995 N N . ARG B 1 478 ? 2.369 -4.273 -31.703 1 94.44 478 ARG B N 1
ATOM 7996 C CA . ARG B 1 478 ? 2.229 -2.963 -31.078 1 94.44 478 ARG B CA 1
ATOM 7997 C C . ARG B 1 478 ? 1.197 -2.996 -29.953 1 94.44 478 ARG B C 1
ATOM 7999 O O . ARG B 1 478 ? 1.276 -2.213 -29 1 94.44 478 ARG B O 1
ATOM 8006 N N . ASN B 1 479 ? 0.201 -3.906 -30.172 1 97 479 ASN B N 1
ATOM 8007 C CA . ASN B 1 479 ? -0.89 -4.035 -29.203 1 97 479 ASN B CA 1
ATOM 8008 C C . ASN B 1 479 ? -1.118 -5.488 -28.812 1 97 479 ASN B C 1
ATOM 8010 O O . ASN B 1 479 ? -2.102 -6.105 -29.219 1 97 479 ASN B O 1
ATOM 8014 N N . PRO B 1 480 ? -0.317 -5.969 -27.938 1 97.94 480 PRO B N 1
ATOM 8015 C CA . PRO B 1 480 ? -0.337 -7.395 -27.609 1 97.94 480 PRO B CA 1
ATOM 8016 C C . PRO B 1 480 ? -1.632 -7.824 -26.922 1 97.94 480 PRO B C 1
ATOM 8018 O O . PRO B 1 480 ? -1.862 -9.016 -26.734 1 97.94 480 PRO B O 1
ATOM 8021 N N . ASN B 1 481 ? -2.523 -6.906 -26.578 1 98.38 481 ASN B N 1
ATOM 8022 C CA . ASN B 1 481 ? -3.775 -7.227 -25.906 1 98.38 481 ASN B CA 1
ATOM 8023 C C . ASN B 1 481 ? -4.902 -7.484 -26.891 1 98.38 481 ASN B C 1
ATOM 8025 O O . ASN B 1 481 ? -6 -7.891 -26.516 1 98.38 481 ASN B O 1
ATOM 8029 N N . ASN B 1 482 ? -4.656 -7.199 -28.141 1 97.44 482 ASN B N 1
ATOM 8030 C CA . ASN B 1 482 ? -5.672 -7.379 -29.156 1 97.44 482 ASN B CA 1
ATOM 8031 C C . ASN B 1 482 ? -5.727 -8.828 -29.656 1 97.44 482 ASN B C 1
ATOM 8033 O O . ASN B 1 482 ? -4.699 -9.508 -29.703 1 97.44 482 ASN B O 1
ATOM 8037 N N . LEU B 1 483 ? -6.965 -9.359 -29.906 1 97.94 483 LEU B N 1
ATOM 8038 C CA . LEU B 1 483 ? -7.137 -10.703 -30.469 1 97.94 483 LEU B CA 1
ATOM 8039 C C . LEU B 1 483 ? -8.289 -10.734 -31.469 1 97.94 483 LEU B C 1
ATOM 8041 O O . LEU B 1 483 ? -9.133 -9.836 -31.469 1 97.94 483 LEU B O 1
ATOM 8045 N N . ASP B 1 484 ? -8.188 -11.625 -32.375 1 97 484 ASP B N 1
ATOM 8046 C CA . ASP B 1 484 ? -9.281 -11.93 -33.312 1 97 484 ASP B CA 1
ATOM 8047 C C . ASP B 1 484 ? -10.086 -13.133 -32.812 1 97 484 ASP B C 1
ATOM 8049 O O . ASP B 1 484 ? -9.516 -14.109 -32.312 1 97 484 ASP B O 1
ATOM 8053 N N . ARG B 1 485 ? -11.406 -13 -32.875 1 97.69 485 ARG B N 1
ATOM 8054 C CA . ARG B 1 485 ? -12.312 -14.086 -32.531 1 97.69 485 ARG B CA 1
ATOM 8055 C C . ARG B 1 485 ? -13.133 -14.523 -33.719 1 97.69 485 ARG B C 1
ATOM 8057 O O . ARG B 1 485 ? -13.812 -13.703 -34.344 1 97.69 485 ARG B O 1
ATOM 8064 N N . LEU B 1 486 ? -13.016 -15.781 -34.094 1 97.25 486 LEU B N 1
ATOM 8065 C CA . LEU B 1 486 ? -13.734 -16.359 -35.219 1 97.25 486 LEU B CA 1
ATOM 8066 C C . LEU B 1 486 ? -14.547 -17.578 -34.812 1 97.25 486 LEU B C 1
ATOM 8068 O O . LEU B 1 486 ? -14.062 -18.406 -34.031 1 97.25 486 LEU B O 1
ATOM 8072 N N . VAL B 1 487 ? -15.844 -17.609 -35.219 1 97.94 487 VAL B N 1
ATOM 8073 C CA . VAL B 1 487 ? -16.688 -18.766 -34.969 1 97.94 487 VAL B CA 1
ATOM 8074 C C . VAL B 1 487 ? -17 -19.469 -36.281 1 97.94 487 VAL B C 1
ATOM 8076 O O . VAL B 1 487 ? -17.453 -18.828 -37.219 1 97.94 487 VAL B O 1
ATOM 8079 N N . ARG B 1 488 ? -16.719 -20.781 -36.312 1 96.69 488 ARG B N 1
ATOM 8080 C CA . ARG B 1 488 ? -17.062 -21.5 -37.531 1 96.69 488 ARG B CA 1
ATOM 8081 C C . ARG B 1 488 ? -17.391 -22.953 -37.25 1 96.69 488 ARG B C 1
ATOM 8083 O O . ARG B 1 488 ? -17.016 -23.484 -36.219 1 96.69 488 ARG B O 1
ATOM 8090 N N . LYS B 1 489 ? -18.094 -23.562 -38.188 1 98.31 489 LYS B N 1
ATOM 8091 C CA . LYS B 1 489 ? -18.406 -24.984 -38.125 1 98.31 489 LYS B CA 1
ATOM 8092 C C . LYS B 1 489 ? -17.203 -25.828 -38.594 1 98.31 489 LYS B C 1
ATOM 8094 O O . LYS B 1 489 ? -16.531 -25.484 -39.562 1 98.31 489 LYS B O 1
ATOM 8099 N N . VAL B 1 490 ? -16.984 -26.938 -37.812 1 98.56 490 VAL B N 1
ATOM 8100 C CA . VAL B 1 490 ? -15.859 -27.797 -38.156 1 98.56 490 VAL B CA 1
ATOM 8101 C C . VAL B 1 490 ? -16.234 -29.266 -37.969 1 98.56 490 VAL B C 1
ATOM 8103 O O . VAL B 1 490 ? -17.25 -29.562 -37.344 1 98.56 490 VAL B O 1
ATOM 8106 N N . THR B 1 491 ? -15.445 -30.141 -38.594 1 98.12 491 THR B N 1
ATOM 8107 C CA . THR B 1 491 ? -15.469 -31.562 -38.344 1 98.12 491 THR B CA 1
ATOM 8108 C C . THR B 1 491 ? -14.062 -32.094 -38.062 1 98.12 491 THR B C 1
ATOM 8110 O O . THR B 1 491 ? -13.086 -31.344 -38.125 1 98.12 491 THR B O 1
ATOM 8113 N N . ARG B 1 492 ? -14.016 -33.375 -37.75 1 97.81 492 ARG B N 1
ATOM 8114 C CA . ARG B 1 492 ? -12.727 -34.031 -37.5 1 97.81 492 ARG B CA 1
ATOM 8115 C C . ARG B 1 492 ? -11.828 -33.969 -38.719 1 97.81 492 ARG B C 1
ATOM 8117 O O . ARG B 1 492 ? -10.617 -34.188 -38.625 1 97.81 492 ARG B O 1
ATOM 8124 N N . LYS B 1 493 ? -12.266 -33.656 -39.938 1 98 493 LYS B N 1
ATOM 8125 C CA . LYS B 1 493 ? -11.492 -33.656 -41.188 1 98 493 LYS B CA 1
ATOM 8126 C C . LYS B 1 493 ? -10.883 -32.281 -41.469 1 98 493 LYS B C 1
ATOM 8128 O O . LYS B 1 493 ? -10.008 -32.156 -42.312 1 98 493 LYS B O 1
ATOM 8133 N N . ASP B 1 494 ? -11.328 -31.359 -40.719 1 98.25 494 ASP B N 1
ATOM 8134 C CA . ASP B 1 494 ? -10.898 -29.984 -40.969 1 98.25 494 ASP B CA 1
ATOM 8135 C C . ASP B 1 494 ? -9.5 -29.734 -40.406 1 98.25 494 ASP B C 1
ATOM 8137 O O . ASP B 1 494 ? -9.039 -30.453 -39.531 1 98.25 494 ASP B O 1
ATOM 8141 N N . ILE B 1 495 ? -8.828 -28.766 -41 1 98.31 495 ILE B N 1
ATOM 8142 C CA . ILE B 1 495 ? -7.543 -28.234 -40.562 1 98.31 495 ILE B CA 1
ATOM 8143 C C . ILE B 1 495 ? -7.676 -26.75 -40.25 1 98.31 495 ILE B C 1
ATOM 8145 O O . ILE B 1 495 ? -8.219 -25.984 -41.031 1 98.31 495 ILE B O 1
ATOM 8149 N N . ILE B 1 496 ? -7.254 -26.375 -39.062 1 98.12 496 ILE B N 1
ATOM 8150 C CA . ILE B 1 496 ? -7.277 -24.969 -38.656 1 98.12 496 ILE B CA 1
ATOM 8151 C C . ILE B 1 496 ? -5.867 -24.391 -38.75 1 98.12 496 ILE B C 1
ATOM 8153 O O . ILE B 1 496 ? -4.922 -24.938 -38.188 1 98.12 496 ILE B O 1
ATOM 8157 N N . GLU B 1 497 ? -5.695 -23.312 -39.438 1 96.31 497 GLU B N 1
ATOM 8158 C CA . GLU B 1 497 ? -4.43 -22.578 -39.469 1 96.31 497 GLU B CA 1
ATOM 8159 C C . GLU B 1 497 ? -4.27 -21.703 -38.25 1 96.31 497 GLU B C 1
ATOM 8161 O O . GLU B 1 497 ? -5.121 -20.844 -37.969 1 96.31 497 GLU B O 1
ATOM 8166 N N . LEU B 1 498 ? -3.232 -21.922 -37.5 1 97.12 498 LEU B N 1
ATOM 8167 C CA . LEU B 1 498 ? -2.918 -21.125 -36.312 1 97.12 498 LEU B CA 1
ATOM 8168 C C . LEU B 1 498 ? -1.756 -20.172 -36.594 1 97.12 498 LEU B C 1
ATOM 8170 O O . LEU B 1 498 ? -0.594 -20.594 -36.594 1 97.12 498 LEU B O 1
ATOM 8174 N N . ASN B 1 499 ? -2.062 -18.906 -36.812 1 95.38 499 ASN B N 1
ATOM 8175 C CA . ASN B 1 499 ? -1.021 -17.891 -36.938 1 95.38 499 ASN B CA 1
ATOM 8176 C C . ASN B 1 499 ? -0.583 -17.391 -35.562 1 95.38 499 ASN B C 1
ATOM 8178 O O . ASN B 1 499 ? -1.282 -16.578 -34.938 1 95.38 499 ASN B O 1
ATOM 8182 N N . LEU B 1 500 ? 0.59 -17.781 -35.125 1 97.5 500 LEU B N 1
ATOM 8183 C CA . LEU B 1 500 ? 1.12 -17.391 -33.812 1 97.5 500 LEU B CA 1
ATOM 8184 C C . LEU B 1 500 ? 2.143 -16.266 -33.938 1 97.5 500 LEU B C 1
ATOM 8186 O O . LEU B 1 500 ? 3.205 -16.469 -34.531 1 97.5 500 LEU B O 1
ATOM 8190 N N . ALA B 1 501 ? 1.824 -15.133 -33.406 1 98 501 ALA B N 1
ATOM 8191 C CA . ALA B 1 501 ? 2.775 -14.023 -33.375 1 98 501 ALA B CA 1
ATOM 8192 C C . ALA B 1 501 ? 3.943 -14.336 -32.438 1 98 501 ALA B C 1
ATOM 8194 O O . ALA B 1 501 ? 3.934 -15.344 -31.75 1 98 501 ALA B O 1
ATOM 8195 N N . ARG B 1 502 ? 5.023 -13.477 -32.594 1 97.44 502 ARG B N 1
ATOM 8196 C CA . ARG B 1 502 ? 6.043 -13.5 -31.547 1 97.44 502 ARG B CA 1
ATOM 8197 C C . ARG B 1 502 ? 5.414 -13.352 -30.156 1 97.44 502 ARG B C 1
ATOM 8199 O O . ARG B 1 502 ? 4.586 -12.461 -29.938 1 97.44 502 ARG B O 1
ATOM 8206 N N . ASP B 1 503 ? 5.797 -14.289 -29.219 1 98.31 503 ASP B N 1
ATOM 8207 C CA . ASP B 1 503 ? 5.277 -14.266 -27.859 1 98.31 503 ASP B CA 1
ATOM 8208 C C . ASP B 1 503 ? 3.77 -14.508 -27.844 1 98.31 503 ASP B C 1
ATOM 8210 O O . ASP B 1 503 ? 3.08 -14.078 -26.906 1 98.31 503 ASP B O 1
ATOM 8214 N N . GLY B 1 504 ? 3.293 -15.07 -28.891 1 98.38 504 GLY B N 1
ATOM 8215 C CA . GLY B 1 504 ? 1.853 -15.188 -29.047 1 98.38 504 GLY B CA 1
ATOM 8216 C C . GLY B 1 504 ? 1.33 -16.578 -28.75 1 98.38 504 GLY B C 1
ATOM 8217 O O . GLY B 1 504 ? 2.018 -17.375 -28.109 1 98.38 504 GLY B O 1
ATOM 8218 N N . GLY B 1 505 ? 0.064 -16.797 -29.109 1 98.56 505 GLY B N 1
ATOM 8219 C CA . GLY B 1 505 ? -0.65 -18.047 -28.906 1 98.56 505 GLY B CA 1
ATOM 8220 C C . GLY B 1 505 ? -2.01 -18.078 -29.578 1 98.56 505 GLY B C 1
ATOM 8221 O O . GLY B 1 505 ? -2.311 -17.219 -30.422 1 98.56 505 GLY B O 1
ATOM 8222 N N . ALA B 1 506 ? -2.668 -19.125 -29.312 1 98.81 506 ALA B N 1
ATOM 8223 C CA . ALA B 1 506 ? -4.031 -19.297 -29.797 1 98.81 506 ALA B CA 1
ATOM 8224 C C . ALA B 1 506 ? -4.859 -20.156 -28.859 1 98.81 506 ALA B C 1
ATOM 8226 O O . ALA B 1 506 ? -4.309 -20.953 -28.094 1 98.81 506 ALA B O 1
ATOM 8227 N N . LEU B 1 507 ? -6.141 -19.938 -28.891 1 98.81 507 LEU B N 1
ATOM 8228 C CA . LEU B 1 507 ? -7.07 -20.703 -28.078 1 98.81 507 LEU B CA 1
ATOM 8229 C C . LEU B 1 507 ? -8.32 -21.062 -28.875 1 98.81 507 LEU B C 1
ATOM 8231 O O . LEU B 1 507 ? -8.859 -20.219 -29.594 1 98.81 507 LEU B O 1
ATOM 8235 N N . LEU B 1 508 ? -8.727 -22.297 -28.734 1 98.81 508 LEU B N 1
ATOM 8236 C CA . LEU B 1 508 ? -9.992 -22.734 -29.328 1 98.81 508 LEU B CA 1
ATOM 8237 C C . LEU B 1 508 ? -10.906 -23.344 -28.281 1 98.81 508 LEU B C 1
ATOM 8239 O O . LEU B 1 508 ? -10.453 -24.078 -27.391 1 98.81 508 LEU B O 1
ATOM 8243 N N . HIS B 1 509 ? -12.156 -23.031 -28.375 1 98.88 509 HIS B N 1
ATOM 8244 C CA . HIS B 1 509 ? -13.234 -23.75 -27.703 1 98.88 509 HIS B CA 1
ATOM 8245 C C . HIS B 1 509 ? -14.156 -24.438 -28.703 1 98.88 509 HIS B C 1
ATOM 8247 O O . HIS B 1 509 ? -14.805 -23.766 -29.516 1 98.88 509 HIS B O 1
ATOM 8253 N N . ILE B 1 510 ? -14.195 -25.734 -28.656 1 98.75 510 ILE B N 1
ATOM 8254 C CA . ILE B 1 510 ? -14.922 -26.531 -29.641 1 98.75 510 ILE B CA 1
ATOM 8255 C C . ILE B 1 510 ? -16.062 -27.281 -28.969 1 98.75 510 ILE B C 1
ATOM 8257 O O . ILE B 1 510 ? -15.836 -28.094 -28.062 1 98.75 510 ILE B O 1
ATOM 8261 N N . THR B 1 511 ? -17.25 -27.031 -29.438 1 98.44 511 THR B N 1
ATOM 8262 C CA . THR B 1 511 ? -18.453 -27.641 -28.859 1 98.44 511 THR B CA 1
ATOM 8263 C C . THR B 1 511 ? -19.172 -28.484 -29.891 1 98.44 511 THR B C 1
ATOM 8265 O O . THR B 1 511 ? -19.25 -28.109 -31.062 1 98.44 511 THR B O 1
ATOM 8268 N N . LYS B 1 512 ? -19.672 -29.5 -29.422 1 96.62 512 LYS B N 1
ATOM 8269 C CA . LYS B 1 512 ? -20.422 -30.359 -30.328 1 96.62 512 LYS B CA 1
ATOM 8270 C C . LYS B 1 512 ? -21.812 -29.781 -30.625 1 96.62 512 LYS B C 1
ATOM 8272 O O . LYS B 1 512 ? -22.469 -29.25 -29.734 1 96.62 512 LYS B O 1
ATOM 8277 N N . LEU B 1 513 ? -22.141 -29.859 -31.891 1 95.38 513 LEU B N 1
ATOM 8278 C CA . LEU B 1 513 ? -23.453 -29.391 -32.312 1 95.38 513 LEU B CA 1
ATOM 8279 C C . LEU B 1 513 ? -24.484 -30.5 -32.25 1 95.38 513 LEU B C 1
ATOM 8281 O O . LEU B 1 513 ? -24.156 -31.672 -32.5 1 95.38 513 LEU B O 1
#

pLDDT: mean 96.54, std 3.41, range [67.25, 98.88]

Foldseek 3Di:
DDFWDFDFDADPDWWWKWWFFDDDQQFLLAGFIDTGTNVPDDAPTWIAFFMKTAHPQAKIKTKAWAADALFFGWTWGQDPRHIGIDGRADPPDNGHFHDDPDPPDDDIDTDMDMDSHLQVLLFDLVLLVRYDAAPFDDCVLPAFFEEAAAQLQQLDDPPDPDDGWLAQVSLLQVLVLCLVLVGQAYEAAGHDLDGQFDFPVSHQQDGHPPTALLGGDPRNVLLVSLVSSVVSNHAYEYEDELVNCLVQVLPNLQSNLVSRHAAYEYENLSHRGSVSSNSVVVSLVSNSVSNYAYEYGSDGAARSCCRHRVSDFAYASYPADSCLQPDQSDFLLRVLQCLSTRQSRHAHDRQAAAQAEADPVPADHHNHQGHYHAFNQQRLLCLVSGQTSYQYHHHDSVSQPPAPPNVSSSDPHNDFDGKDWQDDDRSAKTWMWTHDDQKIKIKIGGAQDWDKDKDQQLVHDFAKKKKWKWAQDPCCNGPRNDIDIDIDIDGNGDIDIHGAHGSGMMMMMMHGD/DDFWDFDFDADPDWWWKWWFFDDDQQFLLAGFIDTGTNVPPDAPTWIAFFMKTADPQAKIKTKAWAADALFFGWTWGQDPRHITIDGRADPPDRGHFHDDPDPPDDDIDTDMDMDSHLQVLLFDLVLLVRYDAAPFDDCPLPAFFEEAAAQLQQLDDPPDPDDGWLAQVSLLQVLVLCLVLVGAAYEAAGHDLDGQFDFPVSHQQDGHPPTALLGGDPRNVLLVSLVSSVVSNHAYEYEDELVNCLVQVLPNLQSNLVSRHAAYEYENLSHRGSVSSNSVVVSLVSNSVSNYAYEYGSDGAARSCCRHRVSDFAYASYPADSCLQPDQSDFLLRVLQCLSTRQSRHAHDRQAAAQAEADPVPADHHNHQGHYHAFNQQRLLCLVSGQGSYQYHHHDSVSQPPAPPNVSSSDPHNDFDGKDWQDDDRSAKTWMWTHDVQKIKIKIGGAQDWDKDKDQQLVHDFAKKKKWKWAQDPCCNGPRNDIDIDIDIDGNGDIDIHGAHGSGMMMMMMHGD

Organism: Bacteroides uniformis (strain ATCC 8492 / DSM 6597 / CCUG 4942 / CIP 103695 / JCM 5828 / KCTC 5204 / NCTC 13054 / VPI 0061) (NCBI:txid411479)

Solvent-accessible surface area (backbone atoms only — not comparable to full-atom values): 51703 Å² total; per-residue (Å²): 109,40,61,74,56,94,49,72,47,74,76,78,83,65,26,41,29,38,35,29,62,46,97,55,73,71,40,47,53,50,54,67,74,45,79,41,43,46,83,70,55,66,65,82,40,44,24,49,54,30,31,24,34,38,36,95,85,40,39,19,38,35,41,42,55,17,38,68,52,70,30,37,40,65,29,36,27,36,52,100,83,32,36,31,47,42,57,24,34,36,85,98,52,77,54,52,22,36,78,67,94,59,82,91,69,72,77,52,50,77,41,74,48,75,23,78,37,62,32,50,61,66,60,62,60,60,41,38,68,64,27,58,70,61,73,62,87,78,58,84,83,63,64,63,40,35,27,41,33,38,74,55,22,52,48,71,65,69,86,28,72,53,68,53,42,56,30,46,67,43,48,48,55,49,39,50,49,23,40,77,58,68,30,48,18,33,43,48,50,49,37,81,47,32,50,53,28,40,46,78,32,40,34,74,88,49,73,25,98,72,32,32,74,76,39,62,38,59,47,29,40,60,71,59,45,38,52,52,27,53,75,55,66,25,33,34,29,38,50,42,48,41,65,51,37,65,78,36,46,72,63,38,42,52,54,37,41,73,57,44,35,47,28,34,37,37,28,67,62,24,40,36,18,21,66,50,37,40,50,52,51,50,51,51,54,54,28,52,78,46,65,27,34,37,29,39,29,31,20,54,67,56,25,17,53,41,44,26,40,63,42,46,38,30,26,32,29,49,64,33,51,66,39,22,19,66,42,80,76,54,33,26,64,47,54,37,41,37,64,65,16,57,39,62,36,38,43,38,42,46,68,44,41,64,56,51,36,32,39,71,93,68,57,65,53,11,32,56,60,42,46,39,48,34,17,42,25,21,52,57,8,43,64,57,55,42,48,35,24,58,44,44,38,20,46,50,69,76,56,38,66,94,39,86,69,42,67,50,77,61,61,62,67,40,65,70,77,45,66,44,47,86,41,56,43,91,66,41,35,39,29,31,36,35,26,44,89,78,31,37,38,34,7,23,44,26,10,72,55,64,47,77,45,79,44,69,33,64,86,49,66,92,60,53,29,40,34,40,38,36,30,44,30,93,56,26,79,84,39,17,53,42,63,40,80,46,76,46,79,43,41,32,85,38,69,46,77,46,59,26,40,58,17,12,8,23,31,36,45,32,35,70,104,109,39,61,75,58,94,50,72,48,73,76,78,83,65,25,39,28,39,36,30,62,46,96,56,72,72,43,47,53,49,55,67,73,45,80,43,42,44,84,70,55,66,64,82,41,43,25,49,54,30,31,22,34,38,37,94,87,40,38,19,36,35,41,41,54,18,38,67,52,71,31,38,39,65,30,35,27,38,51,99,81,31,37,33,47,42,59,24,35,35,87,97,52,78,54,52,23,34,78,66,93,58,81,91,69,72,76,52,49,78,41,76,47,75,24,78,37,60,32,50,59,64,62,61,60,61,40,38,69,63,26,59,71,61,75,60,88,78,58,84,83,65,64,64,41,34,28,42,33,39,73,56,22,51,48,70,64,70,85,28,73,53,68,54,43,57,30,46,67,44,49,49,55,50,41,51,50,24,40,78,56,68,30,46,18,34,43,50,51,49,38,80,47,33,50,54,28,39,46,78,33,40,34,74,88,50,73,24,98,72,32,34,72,79,40,64,38,58,48,30,40,60,70,60,46,38,53,51,27,54,76,55,67,26,32,34,30,38,50,42,50,42,66,52,38,64,76,35,46,71,64,38,42,53,53,37,42,73,57,45,36,47,28,34,38,40,28,67,61,24,40,35,18,20,67,50,37,39,50,53,50,52,50,52,55,54,28,52,77,44,64,27,32,37,29,39,29,30,20,53,65,54,26,17,53,42,43,27,41,64,42,46,38,31,24,34,29,47,64,32,51,66,39,22,20,67,42,78,75,54,33,25,65,49,55,38,41,37,65,65,16,55,40,62,37,36,44,38,42,46,69,44,42,64,58,50,35,32,38,70,92,68,58,65,53,11,31,56,61,42,47,37,48,35,18,41,26,22,51,57,9,44,62,57,55,43,49,34,23,57,44,45,38,18,46,51,68,76,58,37,64,94,38,87,69,42,68,50,78,64,60,62,69,40,66,70,78,44,67,44,47,87,42,57,41,91,66,42,34,40,29,31,35,36,24,45,90,78,31,37,38,34,7,24,44,26,11,73,54,64,48,77,44,76,43,69,32,65,86,48,65,92,60,52,28,39,33,40,39,35,29,44,31,94,57,26,79,84,38,17,54,42,63,40,78,45,77,47,79,43,41,33,85,40,70,47,78,44,57,26,41,59,17,11,8,23,30,35,45,33,37,70,106

InterPro domains:
  IPR013780 Glycosyl hydrolase, all-beta [G3DSA:2.60.40.1180] (416-511)
  IPR013785 Aldolase-type TIM barrel [G3DSA:3.20.20.70] (133-414)
  IPR014718 Glycoside hydrolase-type carbohydrate-binding [G3DSA:2.70.98.10] (1-131)
  IPR017853 Glycoside hydrolase superfamily [SSF51445] (138-374)
  IPR019563 Glycosyl-hydrolase 97, catalytic domain [PF10566] (151-317)
  IPR029483 Glycosyl-hydrolase 97, C-terminal oligomerisation domain [PF14509] (415-510)
  IPR029486 Glycosyl-hydrolase 97, N-terminal domain [PF14508] (3-133)
  IPR052720 Glycosyl Hydrolase Family 97 [PTHR35803] (3-512)

Secondary structure (DSSP, 8-state):
-B-----EE---S--EEEEEEESSSSS-S---EEEEEGGGSPSS-EE-S-EEEE-TTS-EEEEEEE---SS--EEEEEETTEEEEEEPPPTT-SS--B--SSSS-PPPEEEEEEESSGGGGGG--HHHHTSPPP--S--TT---EEEE-TTTTTS---S-SS--SSSHHHHHHHHHHHHHTT-SEEEE-EETTEESEE-TT--SSS--TT-EEEEE-GGG-HHHHHHHHHHTT-EEEEEEEHHHHHTTHHHHHHHHHHHTEEEEEEE-----SHHHHHHHHHHHHHHHHTT-EEEE-S-PPP-SGGGT-TTEEEE--S--GGGGGT-S--SHHHHTTGGGTGGGGS-B--------B--GGG----SSS--BSS-HHHHHHHHHHS--SEEEE-S-HHHHTT-TTHHHHHH--S--SEEEEEEEETTTEEEEEEEETTEEEEEEEE-SS-EEEEEE-TTSPSS-EEEEEEEE-TTTTT-TT-EEEEEEEE-TT-EEEEEE-TT-EEEEEEEE-/-B-----EE---S--EEEEEEESSSSS-S--PEEEEEGGGSPSS-EE-S-EEEE-TTS-EEEEEEE---SS--EEEEEETTEEEEEEPPPTT-SS--B--SSSS-PPPEEEEEEESSGGGGGG--HHHHTSPPP--S--TT---EEEE-TTTTTS---S-SS--SSSHHHHHHHHHHHHHTT-SEEEE-EETTEESEE-TT--SSS--TT-EEEEE-GGG-HHHHHHHHHHTT-EEEEEEEHHHHHTTHHHHHHHHHHHTEEEEEEE-----SHHHHHHHHHHHHHHHHTT-EEEE-S-PPP-SGGGT-TTEEEE--S--GGGGGT-S--SHHHHTTGGGTGGGGS-B--------B--GGG----SSS--BSS-HHHHHHHHHHS--SEEEE-S-HHHHTTSTTHHHHHH--S--SEEEEEEEETTTEEEEEEEETTEEEEEEEE-SS-EEEEEE-TTSPSS-EEEEEEEE-TTTTT-TT-EEEEEEEE-TT-EEEEEE-TT-EEEEEEEE-

Radius of gyration: 34.91 Å; Cα contacts (8 Å, |Δi|>4): 2699; chains: 2; bounding box: 61×107×88 Å

Nearest PDB structures (foldseek):
  5e1q-assembly2_B  TM=9.288E-01  e=1.376E-52  Bacteroides thetaiotaomicron VPI-5482
  3a24-assembly1_A  TM=9.026E-01  e=4.738E-52  Bacteroides thetaiotaomicron
  3wfa-assembly1_A  TM=8.705E-01  e=1.064E-41  Bacteroides thetaiotaomicron
  2zq0-assembly1_A  TM=8.700E-01  e=1.975E-41  Bacteroides thetaiotaomicron
  5xfm-assembly2_B  TM=8.195E-01  e=4.416E-33  Bacteroides thetaiotaomicron

Sequence (1026 aa):
MMYDERTQFNLQGNPMALLMYLPGYVNTHEGVYSHVRYDKVARKRLIEMPATFEFDNGVAVAITEAAIRDYAGMYLMKEKGGLVGKLSPKLGQEKIKVETDSFPHRTPWRVISVADRVGGLLETNILTSLNEPCRIEDTSWIKPCRTTFTWWNGNVVPDSTFSPGNNFDTNKYYIDFAARNGLDAHGIYGYAETPWYYDDNFNFGWAGPNADVTKPIPCLNMPRIVEYARSKGVGIHLWVHWRPLYDKLEEAFALYEGWGVKGLMVDFMDRNDQEMIRIQEEILECAARHRLFIQFHGSSKPSGLVRTYPNEFTREGTLNYEVCKWDTLVNADHDIAIPFTRMLAGATDYHLGGFRALPRSEFKIQYVNPHVMSTRCHMLAMYVVLENHLTSLCDTPKAYEGQPGFEVLRTVPGTWDEIRVPLARMNEHVTVARRSGSDWWVGSLNNGTERDLKLELDFLSEGDYQATIYTDAEDVERNPNNLDRLVRKVTRKDIIELNLARDGGALLHITKLMMYDERTQFNLQGNPMALLMYLPGYVNTHEGVYSHVRYDKVARKRLIEMPATFEFDNGVAVAITEAAIRDYAGMYLMKEKGGLVGKLSPKLGQEKIKVETDSFPHRTPWRVISVADRVGGLLETNILTSLNEPCRIEDTSWIKPCRTTFTWWNGNVVPDSTFSPGNNFDTNKYYIDFAARNGLDAHGIYGYAETPWYYDDNFNFGWAGPNADVTKPIPCLNMPRIVEYARSKGVGIHLWVHWRPLYDKLEEAFALYEGWGVKGLMVDFMDRNDQEMIRIQEEILECAARHRLFIQFHGSSKPSGLVRTYPNEFTREGTLNYEVCKWDTLVNADHDIAIPFTRMLAGATDYHLGGFRALPRSEFKIQYVNPHVMSTRCHMLAMYVVLENHLTSLCDTPKAYEGQPGFEVLRTVPGTWDEIRVPLARMNEHVTVARRSGSDWWVGSLNNGTERDLKLELDFLSEGDYQATIYTDAEDVERNPNNLDRLVRKVTRKDIIELNLARDGGALLHITKL